Protein AF-A0A952MEB6-F1 (afdb_monomer_lite)

Secondary structure (DSSP, 8-state):
-----TT----TT---B-STT-HHHHHHHHHHHHHHHHHHHHHHHHHTTPPPPPGGGGGG-GGG-HHHHTTTS-HHHHHHHHHHH-GGGGGG-BTTBSHHHHHHHHHHHHHHHHHHHHHHSS-B-S-S--TTSSS-SSSTTSHHHHHHHHHHHHHHHS-S-HHHHHSTT-----S------SHHHHHHB-TTSS-B-HHHHHHHHHTTSBHHHHHHHHTTBTTT---SSHHHHHHHHHHTTT-B-PPPP-----S-HHHHHHHHHTSBPHHHHTTS-HHHHHHTEEEPTTT--EEE-B--S--HHHHHHHHHHHTT-STTEEEEEEEEEEEEEEEEEEPTTSS-EEEEEEEEEEEEES-HHHHH-HHHHHHTTEE-TT--TT-EEEETTEEEEEEEEE--BTTEEEEEE-SS----B--EEEEPP--TT-S-SEEEEPPPPSEEEEGGGHHHHHHHHHHHHTTSSSS-HHHHHHHHHHHHHHHHHHHHTT--STTTTT---GGGS-HHHHHHHTT---HHHHHHHHHHHHHHHHHHHHHHHHHHHHHTTSS---S--HHHHHHHHHHHHHHHSPP-TT-----HHHHHHHHHHHHTHHHHHHHHHHHHHHTTSSSSSTT--TTHHHHHHHHHHHHHHHHHHHHTT----TTHHHHTTSHHHHHHHHHHHHHHHHHHHHHT--HHHHHHTHHHH---TT------TTSPEEPPTTSSHHHHHHHHHHHHHHTT----TTGGGG--HHHHHHHH-----GGGTS-EEEEEEEEETTEEEEEEEEEESSSS-HHHHHHHHHHT-GGGHHHHHHHHHHHHHHHHHHHHHHHHHHHHHHHHHHHT-TT---TT--GGGGS--TT-TT---GGG-EEEEEEEETTEEEEEEEEGGGHHHHHHGGG-THHHHHHTT-SSEEEHHHHHHHHHHHHHHHHHHHHHHHHHHHHHHHHHHHHHGGG-BTTB--HHHHHHHIIIII--HHHHSTT---HHHHHHHHHHHHTT-PPPHHHHHHH-TT----SS-HHHHHHHHHHHHHHHHHHH-

Foldseek 3Di:
DDDDPPVPDPCPPQAADAFPPQLLLLLQLLLVLLVLLQLLLQVVCQVQVHDRDDSLCSLVRCLLVQVSCVQAPHLVVSLVSVCQFQVLLVQQDDPNDSNSSSVLVSQLVVLSSLSSQVSQFLFFFDDQFRPPPPPPPDDCNDLLNSLVVLLVLLCQPDPFDNVLSVVQDDDDDDDDDDDDDDRSCVQQAPPPGRHGTPVVSLLSSLSRAALQVNLVSQCNYPQQVDDPDSSSVSVSSSSNSRHGDHDDDPDDPDPDLLLVLLLQLLAAEPLLLVQDDPVVQVLQWDQDPSRRDTDGRHDPDDCLLVSLLLLCQVVVLAPQKWWKKWFFKWFQFWDWDADQLHNRTYIDTDIDIWIKTARLVCSVDLVSCVVVQKACVPDDQQHWIDRVNITTRTHIDGPQDPQKIFMAGDPDPPRMTTKDKDADDDPPDDRGRIDIDHDAGQAIEGSLCSLLLLLLSVLVVVVLFPDGPSVLVVVVSVLVVVVVVCVVVVNPPCVVVSPDDLVQDDPLVNQLVVPHDPLLVLLLVVLVVLLVVLVVVLVLLVVVVVCVVDDDPPHQQQLNLLLVVLVVLQLQFQQDPVNDTDDPSLSVSSSVCSSVCLVCVVVNVSSCVSRVCDDDDPRHRPQVVVLPVVLVVVVVVQVVCVVVVHDDDPDPNVVCRDSSVSSSSVSVSSNVVSVVCSVPPDDVSSCVSCSNSVRDPDDSPPPDPPHRHYDTPPSSFVSSQSSLVVVVVVVVQDDDPPCVVPDGNLVSLCSVAVDAACSVQDKGWQFDWFQDPVGTDTDDIDIDHPVHHPVNSLVVLVVVDPRCPVVSVVSVVSVVVVSSVRSSSSSSLVSSQCVCVVPVPPQDHCPPPHSHLSYDPSVDPPDDGQQQRWDWDWDDDPQAIEIETGGSVCVVVLCVVVVDQQCNQVCLPPDHYDYPVLVVVLLVVLVVQLSLLSVLLNLLSCLQCVVPVVVCVVCDDPSGHDSLNSVVCCCPPQHNPCVLDPQQNDSVLLVQLSVCSSSVHDHHPCSVCNRVVPDDDDPPRPSVVSSVVSSVSSVSSSVSD

Radius of gyration: 34.42 Å; chains: 1; bounding box: 90×76×99 Å

pLDDT: mean 74.88, std 14.42, range [22.42, 95.19]

Sequence (1041 aa):
MDNINPDVKHNANAYTISNAGHKFYFGHYLNNARHNLFKIFNQLLHKYNQPAVEEGCLSDCILLSPAKFQAFVSPAALFEQMKQYIPVMEYLKENNNEEAVFGTLRRLLLDLNSFRNYFSHHHYTAPLQFNNFKESQKFKKSMPYLFGSAVAVARKKTKLPHEAFDEIFKWKSGKDKEILEPSWQQEMMEINSAKPTLFGLVFFTCLFLEKKDGTLFISRIKGLKNTTEDKFKANRETFLAFTITLPKPPRLESSDIKLDLVNELFRVPHSVFKTWEAEQQQAFTITNEETGQQAVMKRYKNRFDYFALRYFEDNNALENIFFHIRLGEACLAEYEKEEPGSSIKTRRQVTKSLNGFGPLQFFNNHTNLEDLGYDTSNLREGQMIKINGMPLKYTPQYRIVDNKIGIKITHENTPHIIPQITKKEKQLHSVNPFTFTNAAPDIILSTYELPNLYLYNYLYRLGFIKSPPHDFLQNWLQQQEVLFSSLKNKDTTRLQDTGYKKNKLPLKIKTHLEGGMNAKREVQKKLRALLNNTNETIDKLLEQGKLEKGKGKTGFTAGSVATWIATDIQFFSRPDDRQQKLSDFEYNTLQGYFAFFGSNREKIDALLKSFEITGSNNNRHPFLNPVHVMVNEFTLRVKERQKKGRGPKRKFDTAIYSLSAYFKDYLLKRRKYLESLFKNLNDNIIDSISYFTKVKRNTEPALDFHEPVMLPRNIFNGPIVQGLKEFIQTRGIAFTPGDEKKCSPSFFLKQLLPDLQNFYTFPRVYKKYKETKEGFEFVEDLIIDKDNDLRKCQQKLKSDGESYSELLNRVDKNEQDIRLEQYRDRVMFMMLNEYFNNQGIEELDFTDKTLQDFSKDYMDDATKTILDTEIDMSVRLNGVDIKARLPIGRYGEFRKILRDRRINELLSYFDKQVSWERVQEELEYYNQNRERVLKACIDFEEAVYSKHSKKMNHLIKDNHISHPAFLNFYNSDIARLSDTFPGLNDKTNIAEFRNGFLHNQVIEKKGFLGAFPEFEFDDTLITKQITEKVIDIYSKLKLSV

Structure (mmCIF, N/CA/C/O backbone):
data_AF-A0A952MEB6-F1
#
_entry.id   AF-A0A952MEB6-F1
#
loop_
_atom_site.group_PDB
_atom_site.id
_atom_site.type_symbol
_atom_site.label_atom_id
_atom_site.label_alt_id
_atom_site.label_comp_id
_atom_site.label_asym_id
_atom_site.label_entity_id
_atom_site.label_seq_id
_atom_site.pdbx_PDB_ins_code
_atom_site.Cartn_x
_atom_site.Cartn_y
_atom_site.Cartn_z
_atom_site.occupancy
_atom_site.B_iso_or_equiv
_atom_site.auth_seq_id
_atom_site.auth_comp_id
_atom_site.auth_asym_id
_atom_site.auth_atom_id
_atom_site.pdbx_PDB_model_num
ATOM 1 N N . MET A 1 1 ? 42.669 -2.121 15.487 1.00 31.86 1 MET A N 1
ATOM 2 C CA . MET A 1 1 ? 43.230 -3.068 14.503 1.00 31.86 1 MET A CA 1
ATOM 3 C C . MET A 1 1 ? 43.303 -2.332 13.184 1.00 31.86 1 MET A C 1
ATOM 5 O O . MET A 1 1 ? 42.332 -2.297 12.440 1.00 31.86 1 MET A O 1
ATOM 9 N N . ASP A 1 2 ? 44.432 -1.665 12.981 1.00 28.03 2 ASP A N 1
ATOM 10 C CA . ASP A 1 2 ? 44.786 -0.968 11.753 1.00 28.03 2 ASP A CA 1
ATOM 11 C C . ASP A 1 2 ? 45.337 -1.985 10.750 1.00 28.03 2 ASP A C 1
ATOM 13 O O . ASP A 1 2 ? 46.367 -2.602 11.012 1.00 28.03 2 ASP A O 1
ATOM 17 N N . ASN A 1 3 ? 44.603 -2.206 9.657 1.00 25.34 3 ASN A N 1
ATOM 18 C CA . ASN A 1 3 ? 45.088 -2.629 8.335 1.00 25.34 3 ASN A CA 1
ATOM 19 C C . ASN A 1 3 ? 43.875 -2.904 7.433 1.00 25.34 3 ASN A C 1
ATOM 21 O O . ASN A 1 3 ? 43.505 -4.047 7.177 1.00 25.34 3 ASN A O 1
ATOM 25 N N . ILE A 1 4 ? 43.238 -1.834 6.953 1.00 25.58 4 ILE A N 1
ATOM 26 C CA . ILE A 1 4 ? 42.361 -1.909 5.782 1.00 25.58 4 ILE A CA 1
ATOM 27 C C . ILE A 1 4 ? 43.160 -1.360 4.604 1.00 25.58 4 ILE A C 1
ATOM 29 O O . ILE A 1 4 ? 43.644 -0.229 4.622 1.00 25.58 4 ILE A O 1
ATOM 33 N N . ASN A 1 5 ? 43.319 -2.227 3.613 1.00 23.42 5 ASN A N 1
ATOM 34 C CA . ASN A 1 5 ? 43.975 -2.013 2.335 1.00 23.42 5 ASN A CA 1
ATOM 35 C C . ASN A 1 5 ? 43.612 -0.635 1.715 1.00 23.42 5 ASN A C 1
ATOM 37 O O . ASN A 1 5 ? 42.426 -0.376 1.485 1.00 23.42 5 ASN A O 1
ATOM 41 N N . PRO A 1 6 ? 44.584 0.258 1.433 1.00 22.42 6 PRO A N 1
ATOM 42 C CA . PRO A 1 6 ? 44.315 1.614 0.944 1.00 22.42 6 PRO A CA 1
ATOM 43 C C . PRO A 1 6 ? 43.810 1.689 -0.511 1.00 22.42 6 PRO A C 1
ATOM 45 O O . PRO A 1 6 ? 43.477 2.783 -0.972 1.00 22.42 6 PRO A O 1
ATOM 48 N N . ASP A 1 7 ? 43.681 0.557 -1.212 1.00 24.61 7 ASP A N 1
ATOM 49 C CA . ASP A 1 7 ? 43.210 0.499 -2.604 1.00 24.61 7 ASP A CA 1
ATOM 50 C C . ASP A 1 7 ? 41.679 0.488 -2.777 1.00 24.61 7 ASP A C 1
ATOM 52 O O . ASP A 1 7 ? 41.180 0.540 -3.900 1.00 24.61 7 ASP A O 1
ATOM 56 N N . VAL A 1 8 ? 40.899 0.528 -1.691 1.00 27.17 8 VAL A N 1
ATOM 57 C CA . VAL A 1 8 ? 39.434 0.713 -1.755 1.00 27.17 8 VAL A CA 1
ATOM 58 C C . VAL A 1 8 ? 39.068 2.184 -1.519 1.00 27.17 8 VAL A C 1
ATOM 60 O O . VAL A 1 8 ? 38.202 2.529 -0.719 1.00 27.17 8 VAL A O 1
ATOM 63 N N . LYS A 1 9 ? 39.740 3.104 -2.221 1.00 25.39 9 LYS A N 1
ATOM 64 C CA . LYS A 1 9 ? 39.232 4.471 -2.399 1.00 25.39 9 LYS A CA 1
ATOM 65 C C . LYS A 1 9 ? 38.323 4.493 -3.620 1.00 25.39 9 LYS A C 1
ATOM 67 O O . LYS A 1 9 ? 38.759 4.255 -4.741 1.00 25.39 9 LYS A O 1
ATOM 72 N N . HIS A 1 10 ? 37.051 4.789 -3.362 1.00 29.95 10 HIS A N 1
ATOM 73 C CA . HIS A 1 10 ? 35.990 5.068 -4.325 1.00 29.95 10 HIS A CA 1
ATOM 74 C C . HIS A 1 10 ? 36.487 5.596 -5.680 1.00 29.95 10 HIS A C 1
ATOM 76 O O . HIS A 1 10 ? 37.226 6.577 -5.739 1.00 29.95 10 HIS A O 1
ATOM 82 N N . ASN A 1 11 ? 35.992 4.970 -6.754 1.00 33.88 11 ASN A N 1
ATOM 83 C CA . ASN A 1 11 ? 36.147 5.318 -8.170 1.00 33.88 11 ASN A CA 1
ATOM 84 C C . ASN A 1 11 ? 35.901 6.815 -8.487 1.00 33.88 11 ASN A C 1
ATOM 86 O O . ASN A 1 11 ? 34.893 7.190 -9.088 1.00 33.88 11 ASN A O 1
ATOM 90 N N . ALA A 1 12 ? 36.854 7.683 -8.147 1.00 29.22 12 ALA A N 1
ATOM 91 C CA . ALA A 1 12 ? 36.888 9.090 -8.542 1.00 29.22 12 ALA A CA 1
ATOM 92 C C . ALA A 1 12 ? 37.355 9.283 -10.001 1.00 29.22 12 ALA A C 1
ATOM 94 O O . ALA A 1 12 ? 37.218 10.373 -10.550 1.00 29.22 12 ALA A O 1
ATOM 95 N N . ASN A 1 13 ? 37.816 8.216 -10.668 1.00 33.12 13 ASN A N 1
ATOM 96 C CA . ASN A 1 13 ? 38.296 8.235 -12.055 1.00 33.12 13 ASN A CA 1
ATOM 97 C C . ASN A 1 13 ? 37.334 7.566 -13.059 1.00 33.12 13 ASN A C 1
ATOM 99 O O . ASN A 1 13 ? 37.757 7.001 -14.064 1.00 33.12 13 ASN A O 1
ATOM 103 N N . ALA A 1 14 ? 36.018 7.642 -12.834 1.00 48.47 14 ALA A N 1
ATOM 104 C CA . ALA A 1 14 ? 35.048 7.274 -13.867 1.00 48.47 14 ALA A CA 1
ATOM 105 C C . ALA A 1 14 ? 35.084 8.297 -15.021 1.00 48.47 14 ALA A C 1
ATOM 107 O O . ALA A 1 14 ? 34.827 9.491 -14.811 1.00 48.47 14 ALA A O 1
ATOM 108 N N . TYR A 1 15 ? 35.370 7.829 -16.244 1.00 61.84 15 TYR A N 1
ATOM 109 C CA . TYR A 1 15 ? 35.386 8.643 -17.464 1.00 61.84 15 TYR A CA 1
ATOM 110 C C . TYR A 1 15 ? 34.147 9.559 -17.551 1.00 61.84 15 TYR A C 1
ATOM 112 O O . TYR A 1 15 ? 33.036 9.223 -17.129 1.00 61.84 15 TYR A O 1
ATOM 120 N N . THR A 1 16 ? 34.342 10.784 -18.035 1.00 69.69 16 THR A N 1
ATOM 121 C CA . THR A 1 16 ? 33.282 11.798 -18.114 1.00 69.69 16 THR A CA 1
ATOM 122 C C . THR A 1 16 ? 32.683 11.818 -19.508 1.00 69.69 16 THR A C 1
ATOM 124 O O . THR A 1 16 ? 33.395 12.058 -20.478 1.00 69.69 16 THR A O 1
ATOM 127 N N . ILE A 1 17 ? 31.367 11.639 -19.611 1.00 76.38 17 ILE A N 1
ATOM 128 C CA . ILE A 1 17 ? 30.665 11.709 -20.893 1.00 76.38 17 ILE A CA 1
ATOM 129 C C . ILE A 1 17 ? 30.373 13.172 -21.203 1.00 76.38 17 ILE A C 1
ATOM 131 O O . ILE A 1 17 ? 29.620 13.839 -20.490 1.00 76.38 17 ILE A O 1
ATOM 135 N N . SER A 1 18 ? 31.014 13.672 -22.255 1.00 70.12 18 SER A N 1
ATOM 136 C CA . SER A 1 18 ? 30.952 15.068 -22.693 1.00 70.12 18 SER A CA 1
ATOM 137 C C . SER A 1 18 ? 30.173 15.271 -23.994 1.00 70.12 18 SER A C 1
ATOM 139 O O . SER A 1 18 ? 29.889 16.414 -24.341 1.00 70.12 18 SER A O 1
ATOM 141 N N . ASN A 1 19 ? 29.807 14.198 -24.706 1.00 73.19 19 ASN A N 1
ATOM 142 C CA . ASN A 1 19 ? 29.047 14.268 -25.952 1.00 73.19 19 ASN A CA 1
ATOM 143 C C . ASN A 1 19 ? 28.028 13.120 -26.076 1.00 73.19 19 ASN A C 1
ATOM 145 O O . ASN A 1 19 ? 28.125 12.095 -25.401 1.00 73.19 19 ASN A O 1
ATOM 149 N N . ALA A 1 20 ? 27.043 13.298 -26.960 1.00 67.88 20 ALA A N 1
ATOM 150 C CA . ALA A 1 20 ? 26.005 12.304 -27.250 1.00 67.88 20 ALA A CA 1
ATOM 151 C C . ALA A 1 20 ? 26.500 11.143 -28.144 1.00 67.88 20 ALA A C 1
ATOM 153 O O . ALA A 1 20 ? 25.699 10.330 -28.590 1.00 67.88 20 ALA A O 1
ATOM 154 N N . GLY A 1 21 ? 27.804 11.065 -28.437 1.00 67.12 21 GLY A N 1
ATOM 155 C CA . GLY A 1 21 ? 28.401 10.047 -29.307 1.00 67.12 21 GLY A CA 1
ATOM 156 C C . GLY A 1 21 ? 28.753 8.739 -28.595 1.00 67.12 21 GLY A C 1
ATOM 157 O O . GLY A 1 21 ? 29.119 7.768 -29.251 1.00 67.12 21 GLY A O 1
ATOM 158 N N . HIS A 1 22 ? 28.637 8.685 -27.263 1.00 73.38 22 HIS A N 1
ATOM 159 C CA . HIS A 1 22 ? 29.030 7.522 -26.465 1.00 73.38 22 HIS A CA 1
ATOM 160 C C . HIS A 1 22 ? 28.007 6.375 -26.575 1.00 73.38 22 HIS A C 1
ATOM 162 O O . HIS A 1 22 ? 27.180 6.169 -25.679 1.00 73.38 22 HIS A O 1
ATOM 168 N N . LYS A 1 23 ? 28.049 5.628 -27.689 1.00 74.56 23 LYS A N 1
ATOM 169 C CA . LYS A 1 23 ? 26.998 4.669 -28.064 1.00 74.56 23 LYS A CA 1
ATOM 170 C C . LYS A 1 23 ? 26.674 3.634 -26.987 1.00 74.56 23 LYS A C 1
ATOM 172 O O . LYS A 1 23 ? 25.505 3.430 -26.680 1.00 74.56 23 LYS A O 1
ATOM 177 N N . PHE A 1 24 ? 27.695 3.071 -26.343 1.00 71.44 24 PHE A N 1
ATOM 178 C CA . PHE A 1 24 ? 27.556 2.041 -25.302 1.00 71.44 24 PHE A CA 1
ATOM 179 C C . PHE A 1 24 ? 26.730 2.503 -24.106 1.00 71.44 24 PHE A C 1
ATOM 181 O O . PHE A 1 24 ? 25.878 1.775 -23.594 1.00 71.44 24 PHE A O 1
ATOM 188 N N . TYR A 1 25 ? 26.983 3.739 -23.679 1.00 78.81 25 TYR A N 1
ATOM 189 C CA . TYR A 1 25 ? 26.380 4.283 -22.480 1.00 78.81 25 TYR A CA 1
ATOM 190 C C . TYR A 1 25 ? 24.895 4.550 -22.703 1.00 78.81 25 TYR A C 1
ATOM 192 O O . TYR A 1 25 ? 24.050 4.036 -21.973 1.00 78.81 25 TYR A O 1
ATOM 200 N N . PHE A 1 26 ? 24.565 5.283 -23.769 1.00 83.50 26 PHE A N 1
ATOM 201 C CA . PHE A 1 26 ? 23.176 5.574 -24.115 1.00 83.50 26 PHE A CA 1
ATOM 202 C C . PHE A 1 26 ? 22.417 4.316 -24.542 1.00 83.50 26 PHE A C 1
ATOM 204 O O . PHE A 1 26 ? 21.289 4.118 -24.099 1.00 83.50 26 PHE A O 1
ATOM 211 N N . GLY A 1 27 ? 23.037 3.427 -25.323 1.00 81.69 27 GLY A N 1
ATOM 212 C CA . GLY A 1 27 ? 22.433 2.168 -25.760 1.00 81.69 27 GLY A CA 1
ATOM 213 C C . GLY A 1 27 ? 21.981 1.311 -24.582 1.00 81.69 27 GLY A C 1
ATOM 214 O O . GLY A 1 27 ? 20.852 0.823 -24.580 1.00 81.69 27 GLY A O 1
ATOM 215 N N . HIS A 1 28 ? 22.799 1.194 -23.534 1.00 78.44 28 HIS A N 1
ATOM 216 C CA . HIS A 1 28 ? 22.414 0.471 -22.325 1.00 78.44 28 HIS A CA 1
ATOM 217 C C . HIS A 1 28 ? 21.166 1.062 -21.648 1.00 78.44 28 HIS A C 1
ATOM 219 O O . HIS A 1 28 ? 20.175 0.359 -21.439 1.00 78.44 28 HIS A O 1
ATOM 225 N N . TYR A 1 29 ? 21.194 2.354 -21.313 1.00 85.19 29 TYR A N 1
ATOM 226 C CA . TYR A 1 29 ? 20.094 2.977 -20.574 1.00 85.19 29 TYR A CA 1
ATOM 227 C C . TYR A 1 29 ? 18.817 3.109 -21.413 1.00 85.19 29 TYR A C 1
ATOM 229 O O . TYR A 1 29 ? 17.724 3.006 -20.862 1.00 85.19 29 TYR A O 1
ATOM 237 N N . LEU A 1 30 ? 18.922 3.239 -22.738 1.00 88.50 30 LEU A N 1
ATOM 238 C CA . LEU A 1 30 ? 17.768 3.211 -23.643 1.00 88.50 30 LEU A CA 1
ATOM 239 C C . LEU A 1 30 ? 17.143 1.810 -23.751 1.00 88.50 30 LEU A C 1
ATOM 241 O O . LEU A 1 30 ? 15.919 1.696 -23.815 1.00 88.50 30 LEU A O 1
ATOM 245 N N . ASN A 1 31 ? 17.948 0.739 -23.706 1.00 83.19 31 ASN A N 1
ATOM 246 C CA . ASN A 1 31 ? 17.426 -0.628 -23.588 1.00 83.19 31 ASN A CA 1
ATOM 247 C C . ASN A 1 31 ? 16.689 -0.831 -22.258 1.00 83.19 31 ASN A C 1
ATOM 249 O O . ASN A 1 31 ? 15.562 -1.326 -22.258 1.00 83.19 31 ASN A O 1
ATOM 253 N N . ASN A 1 32 ? 17.273 -0.390 -21.137 1.00 82.62 32 ASN A N 1
ATOM 254 C CA . ASN A 1 32 ? 16.598 -0.447 -19.836 1.00 82.62 32 ASN A CA 1
ATOM 255 C C . ASN A 1 32 ? 15.293 0.357 -19.838 1.00 82.62 32 ASN A C 1
ATOM 257 O O . ASN A 1 32 ? 14.274 -0.132 -19.361 1.00 82.62 32 ASN A O 1
ATOM 261 N N . ALA A 1 33 ? 15.305 1.567 -20.402 1.00 89.19 33 ALA A N 1
ATOM 262 C CA . ALA A 1 33 ? 14.126 2.414 -20.541 1.00 89.19 33 ALA A CA 1
ATOM 263 C C . ALA A 1 33 ? 12.987 1.710 -21.296 1.00 89.19 33 ALA A C 1
ATOM 265 O O . ALA A 1 33 ? 11.846 1.684 -20.826 1.00 89.19 33 ALA A O 1
ATOM 266 N N . ARG A 1 34 ? 13.298 1.078 -22.435 1.00 89.38 34 ARG A N 1
ATOM 267 C CA . ARG A 1 34 ? 12.328 0.292 -23.212 1.00 89.38 34 ARG A CA 1
ATOM 268 C C . ARG A 1 34 ? 11.792 -0.893 -22.411 1.00 89.38 34 ARG A C 1
ATOM 270 O O . ARG A 1 34 ? 10.582 -1.097 -22.335 1.00 89.38 34 ARG A O 1
ATOM 277 N N . HIS A 1 35 ? 12.679 -1.638 -21.762 1.00 83.94 35 HIS A N 1
ATOM 278 C CA . HIS A 1 35 ? 12.302 -2.794 -20.957 1.00 83.94 35 HIS A CA 1
ATOM 279 C C . HIS A 1 35 ? 11.424 -2.416 -19.750 1.00 83.94 35 HIS A C 1
ATOM 281 O O . HIS A 1 35 ? 10.479 -3.124 -19.391 1.00 83.94 35 HIS A O 1
ATOM 287 N N . ASN A 1 36 ? 11.685 -1.266 -19.132 1.00 87.38 36 ASN A N 1
ATOM 288 C CA . ASN A 1 36 ? 10.866 -0.762 -18.042 1.00 87.38 36 ASN A CA 1
ATOM 289 C C . ASN A 1 36 ? 9.427 -0.455 -18.488 1.00 87.38 36 ASN A C 1
ATOM 291 O O . ASN A 1 36 ? 8.470 -0.806 -17.794 1.00 87.38 36 ASN A O 1
ATOM 295 N N . LEU A 1 37 ? 9.263 0.152 -19.664 1.00 90.25 37 LEU A N 1
ATOM 296 C CA . LEU A 1 37 ? 7.950 0.381 -20.269 1.00 90.25 37 LEU A CA 1
ATOM 297 C C . LEU A 1 37 ? 7.245 -0.930 -20.626 1.00 90.25 37 LEU A C 1
ATOM 299 O O . LEU A 1 37 ? 6.051 -1.061 -20.364 1.00 90.25 37 LEU A O 1
ATOM 303 N N . PHE A 1 38 ? 7.979 -1.918 -21.142 1.00 88.31 38 PHE A N 1
ATOM 304 C CA . PHE A 1 38 ? 7.460 -3.265 -21.390 1.00 88.31 38 PHE A CA 1
ATOM 305 C C . PHE A 1 38 ? 6.872 -3.903 -20.127 1.00 88.31 38 PHE A C 1
ATOM 307 O O . PHE A 1 38 ? 5.748 -4.406 -20.163 1.00 88.31 38 PHE A O 1
ATOM 314 N N . LYS A 1 39 ? 7.561 -3.801 -18.982 1.00 84.56 39 LYS A N 1
ATOM 315 C CA . LYS A 1 39 ? 7.035 -4.271 -17.687 1.00 84.56 39 LYS A CA 1
ATOM 316 C C . LYS A 1 39 ? 5.735 -3.566 -17.299 1.00 84.56 39 LYS A C 1
ATOM 318 O O . LYS A 1 39 ? 4.773 -4.226 -16.911 1.00 84.56 39 LYS A O 1
ATOM 323 N N . ILE A 1 40 ? 5.695 -2.236 -17.414 1.00 89.50 40 ILE A N 1
ATOM 324 C CA . ILE A 1 40 ? 4.500 -1.438 -17.095 1.00 89.50 40 ILE A CA 1
ATOM 325 C C . ILE A 1 40 ? 3.325 -1.853 -17.990 1.00 89.50 40 ILE A C 1
ATOM 327 O O . ILE A 1 40 ? 2.223 -2.088 -17.494 1.00 89.50 40 ILE A O 1
ATOM 331 N N . PHE A 1 41 ? 3.554 -1.965 -19.300 1.00 90.19 41 PHE A N 1
ATOM 332 C CA . PHE A 1 41 ? 2.510 -2.273 -20.276 1.00 90.19 41 PHE A CA 1
ATOM 333 C C . PHE A 1 41 ? 1.964 -3.680 -20.066 1.00 90.19 41 PHE A C 1
ATOM 335 O O . PHE A 1 41 ? 0.752 -3.842 -19.970 1.00 90.19 41 PHE A O 1
ATOM 342 N N . ASN A 1 42 ? 2.833 -4.678 -19.903 1.00 85.94 42 ASN A N 1
ATOM 343 C CA . ASN A 1 42 ? 2.398 -6.055 -19.688 1.00 85.94 42 ASN A CA 1
ATOM 344 C C . ASN A 1 42 ? 1.695 -6.260 -18.351 1.00 85.94 42 ASN A C 1
ATOM 346 O O . ASN A 1 42 ? 0.738 -7.026 -18.287 1.00 85.94 42 ASN A O 1
ATOM 350 N N . GLN A 1 43 ? 2.068 -5.523 -17.304 1.00 84.00 43 GLN A N 1
ATOM 351 C CA . GLN A 1 43 ? 1.293 -5.542 -16.067 1.00 84.00 43 GLN A CA 1
ATOM 352 C C . GLN A 1 43 ? -0.117 -4.967 -16.247 1.00 84.00 43 GLN A C 1
ATOM 354 O O . GLN A 1 43 ? -1.080 -5.507 -15.699 1.00 84.00 43 GLN A O 1
ATOM 359 N N . LEU A 1 44 ? -0.255 -3.871 -16.995 1.00 85.25 44 LEU A N 1
ATOM 360 C CA . LEU A 1 44 ? -1.564 -3.291 -17.284 1.00 85.25 44 LEU A CA 1
ATOM 361 C C . LEU A 1 44 ? -2.392 -4.206 -18.192 1.00 85.25 44 LEU A C 1
ATOM 363 O O . LEU A 1 44 ? -3.557 -4.435 -17.893 1.00 85.25 44 LEU A O 1
ATOM 367 N N . LEU A 1 45 ? -1.805 -4.786 -19.240 1.00 83.75 45 LEU A N 1
ATOM 368 C CA . LEU A 1 45 ? -2.476 -5.762 -20.107 1.00 83.75 45 LEU A CA 1
ATOM 369 C C . LEU A 1 45 ? -2.949 -6.980 -19.307 1.00 83.75 45 LEU A C 1
ATOM 371 O O . LEU A 1 45 ? -4.120 -7.348 -19.391 1.00 83.75 45 LEU A O 1
ATOM 375 N N . HIS A 1 46 ? -2.090 -7.522 -18.440 1.00 75.75 46 HIS A N 1
ATOM 376 C CA . HIS A 1 46 ? -2.439 -8.615 -17.536 1.00 75.75 46 HIS A CA 1
ATOM 377 C C . HIS A 1 46 ? -3.602 -8.242 -16.606 1.00 75.75 46 HIS A C 1
ATOM 379 O O . HIS A 1 46 ? -4.517 -9.036 -16.412 1.00 75.75 46 HIS A O 1
ATOM 385 N N . LYS A 1 47 ? -3.626 -7.016 -16.063 1.00 77.00 47 LYS A N 1
ATOM 386 C CA . LYS A 1 47 ? -4.735 -6.530 -15.221 1.00 77.00 47 LYS A CA 1
ATOM 387 C C . LYS A 1 47 ? -6.095 -6.581 -15.937 1.00 77.00 47 LYS A C 1
ATOM 389 O O . LYS A 1 47 ? -7.110 -6.745 -15.265 1.00 77.00 47 LYS A O 1
ATOM 394 N N . TYR A 1 48 ? -6.118 -6.447 -17.263 1.00 74.31 48 TYR A N 1
ATOM 395 C CA . TYR A 1 48 ? -7.329 -6.489 -18.092 1.00 74.31 48 TYR A CA 1
ATOM 396 C C . TYR A 1 48 ? -7.481 -7.796 -18.892 1.00 74.31 48 TYR A C 1
ATOM 398 O O . TYR A 1 48 ? -8.267 -7.843 -19.841 1.00 74.31 48 TYR A O 1
ATOM 406 N N . ASN A 1 49 ? -6.748 -8.856 -18.523 1.00 68.56 49 ASN A N 1
ATOM 407 C CA . ASN A 1 49 ? -6.744 -10.155 -19.208 1.00 68.56 49 ASN A CA 1
ATOM 408 C C . ASN A 1 49 ? -6.497 -10.039 -20.725 1.00 68.56 49 ASN A C 1
ATOM 410 O O . ASN A 1 49 ? -7.174 -10.686 -21.524 1.00 68.56 49 ASN A O 1
ATOM 414 N N . GLN A 1 50 ? -5.565 -9.172 -21.120 1.00 78.06 50 GLN A N 1
ATOM 415 C CA . GLN A 1 50 ? -5.146 -8.985 -22.508 1.00 78.06 50 GLN A CA 1
ATOM 416 C C . GLN A 1 50 ? -3.805 -9.678 -22.776 1.00 78.06 50 GLN A C 1
ATOM 418 O O . GLN A 1 50 ? -2.991 -9.790 -21.853 1.00 78.06 50 GLN A O 1
ATOM 423 N N . PRO A 1 51 ? -3.560 -10.136 -24.019 1.00 75.94 51 PRO A N 1
ATOM 424 C CA . PRO A 1 51 ? -2.297 -10.767 -24.381 1.00 75.94 51 PRO A CA 1
ATOM 425 C C . PRO A 1 51 ? -1.126 -9.809 -24.149 1.00 75.94 51 PRO A C 1
ATOM 427 O O . PRO A 1 51 ? -1.251 -8.599 -24.349 1.00 75.94 51 PRO A O 1
ATOM 430 N N . ALA A 1 52 ? 0.009 -10.362 -23.717 1.00 79.88 52 ALA A N 1
ATOM 431 C CA . ALA A 1 52 ? 1.230 -9.594 -23.524 1.00 79.88 52 ALA A CA 1
ATOM 432 C C . ALA A 1 52 ? 1.723 -9.020 -24.861 1.00 79.88 52 ALA A C 1
ATOM 434 O O . ALA A 1 52 ? 1.644 -9.674 -25.899 1.00 79.88 52 ALA A O 1
ATOM 435 N N . VAL A 1 53 ? 2.244 -7.796 -24.823 1.00 86.31 53 VAL A N 1
ATOM 436 C CA . VAL A 1 53 ? 2.928 -7.174 -25.956 1.00 86.31 53 VAL A CA 1
ATOM 437 C C . VAL A 1 53 ? 4.405 -7.541 -25.913 1.00 86.31 53 VAL A C 1
ATOM 439 O O . VAL A 1 53 ? 5.010 -7.576 -24.840 1.00 86.31 53 VAL A O 1
ATOM 442 N N . GLU A 1 54 ? 4.995 -7.788 -27.077 1.00 82.12 54 GLU A N 1
ATOM 443 C CA . GLU A 1 54 ? 6.434 -8.002 -27.217 1.00 82.12 54 GLU A CA 1
ATOM 444 C C . GLU A 1 54 ? 7.223 -6.699 -26.999 1.00 82.12 54 GLU A C 1
ATOM 446 O O . GLU A 1 54 ? 6.753 -5.604 -27.313 1.00 82.12 54 GLU A O 1
ATOM 451 N N . GLU A 1 55 ? 8.457 -6.799 -26.491 1.00 77.44 55 GLU A N 1
ATOM 452 C CA . GLU A 1 55 ? 9.277 -5.626 -26.137 1.00 77.44 55 GLU A CA 1
ATOM 453 C C . GLU A 1 55 ? 9.593 -4.717 -27.341 1.00 77.44 55 GLU A C 1
ATOM 455 O O . GLU A 1 55 ? 9.733 -3.505 -27.184 1.00 77.44 55 GLU A O 1
ATOM 460 N N . GLY A 1 56 ? 9.674 -5.273 -28.554 1.00 73.12 56 GLY A N 1
ATOM 461 C CA . GLY A 1 56 ? 9.894 -4.498 -29.781 1.00 73.12 56 GLY A CA 1
ATOM 462 C C . GLY A 1 56 ? 8.673 -3.691 -30.240 1.00 73.12 56 GLY A C 1
ATOM 463 O O . GLY A 1 56 ? 8.831 -2.665 -30.899 1.00 73.12 56 GLY A O 1
ATOM 464 N N . CYS A 1 57 ? 7.470 -4.102 -29.837 1.00 82.00 57 CYS A N 1
ATOM 465 C CA . CYS A 1 57 ? 6.197 -3.660 -30.413 1.00 82.00 57 CYS A CA 1
ATOM 466 C C . CYS A 1 57 ? 5.403 -2.735 -29.474 1.00 82.00 57 CYS A C 1
ATOM 468 O O . CYS A 1 57 ? 4.184 -2.604 -29.588 1.00 82.00 57 CYS A O 1
ATOM 470 N N . LEU A 1 58 ? 6.075 -2.069 -28.525 1.00 85.06 58 LEU A N 1
ATOM 471 C CA . LEU A 1 58 ? 5.414 -1.224 -27.519 1.00 85.06 58 LEU A CA 1
ATOM 472 C C . LEU A 1 58 ? 4.593 -0.081 -28.126 1.00 85.06 58 LEU A C 1
ATOM 474 O O . LEU A 1 58 ? 3.552 0.275 -27.576 1.00 85.06 58 LEU A O 1
ATOM 478 N N . SER A 1 59 ? 5.025 0.477 -29.261 1.00 83.62 59 SER A N 1
ATOM 479 C CA . SER A 1 59 ? 4.284 1.514 -29.989 1.00 83.62 59 SER A CA 1
ATOM 480 C C . SER A 1 59 ? 2.943 1.025 -30.533 1.00 83.62 59 SER A C 1
ATOM 482 O O . SER A 1 59 ? 2.054 1.844 -30.747 1.00 83.62 59 SER A O 1
ATOM 484 N N . ASP A 1 60 ? 2.763 -0.280 -30.726 1.00 84.69 60 ASP A N 1
ATOM 485 C CA . ASP A 1 60 ? 1.536 -0.881 -31.265 1.00 84.69 60 ASP A CA 1
ATOM 486 C C . ASP A 1 60 ? 0.655 -1.516 -30.195 1.00 84.69 60 ASP A C 1
ATOM 488 O O . ASP A 1 60 ? -0.392 -2.095 -30.489 1.00 84.69 60 ASP A O 1
ATOM 492 N N . CYS A 1 61 ? 1.037 -1.334 -28.931 1.00 86.12 61 CYS A N 1
ATOM 493 C CA . CYS A 1 61 ? 0.257 -1.770 -27.793 1.00 86.12 61 CYS A CA 1
ATOM 494 C C . CYS A 1 61 ? -1.172 -1.204 -27.843 1.00 86.12 61 CYS A C 1
ATOM 496 O O . CYS A 1 61 ? -1.387 0.003 -27.998 1.00 86.12 61 CYS A O 1
ATOM 498 N N . ILE A 1 62 ? -2.162 -2.076 -27.627 1.00 84.62 62 ILE A N 1
ATOM 499 C CA . ILE A 1 62 ? -3.586 -1.711 -27.625 1.00 84.62 62 ILE A CA 1
ATOM 500 C C . ILE A 1 62 ? -3.926 -0.647 -26.565 1.00 84.62 62 ILE A C 1
ATOM 502 O O . ILE A 1 62 ? -4.840 0.146 -26.780 1.00 84.62 62 ILE A O 1
ATOM 506 N N . LEU A 1 63 ? -3.144 -0.551 -25.478 1.00 86.00 63 LEU A N 1
ATOM 507 C CA . LEU A 1 63 ? -3.275 0.499 -24.454 1.00 86.00 63 LEU A CA 1
ATOM 508 C C . LEU A 1 63 ? -3.116 1.915 -25.031 1.00 86.00 63 LEU A C 1
ATOM 510 O O . LEU A 1 63 ? -3.648 2.872 -24.479 1.00 86.00 63 LEU A O 1
ATOM 514 N N . LEU A 1 64 ? -2.393 2.063 -26.145 1.00 85.44 64 LEU A N 1
ATOM 515 C CA . LEU A 1 64 ? -2.190 3.341 -26.833 1.00 85.44 64 LEU A CA 1
ATOM 516 C C . LEU A 1 64 ? -3.295 3.653 -27.850 1.00 85.44 64 LEU A C 1
ATOM 518 O O . LEU A 1 64 ? -3.223 4.671 -28.537 1.00 85.44 64 LEU A O 1
ATOM 522 N N . SER A 1 65 ? -4.306 2.786 -27.960 1.00 84.50 65 SER A N 1
ATOM 523 C CA . SER A 1 65 ? -5.472 2.946 -28.832 1.00 84.50 65 SER A CA 1
ATOM 524 C C . SER A 1 65 ? -6.754 3.034 -27.991 1.00 84.50 65 SER A C 1
ATOM 526 O O . SER A 1 65 ? -7.471 2.037 -27.878 1.00 84.50 65 SER A O 1
ATOM 528 N N . PRO A 1 66 ? -7.086 4.208 -27.416 1.00 72.88 66 PRO A N 1
ATOM 529 C CA . PRO A 1 66 ? -8.223 4.360 -26.506 1.00 72.88 66 PRO A CA 1
ATOM 530 C C . PRO A 1 66 ? -9.548 3.863 -27.093 1.00 72.88 66 PRO A C 1
ATOM 532 O O . PRO A 1 66 ? -10.281 3.155 -26.414 1.00 72.88 66 PRO A O 1
ATOM 535 N N . ALA A 1 67 ? -9.801 4.109 -28.382 1.00 73.38 67 ALA A N 1
ATOM 536 C CA . ALA A 1 67 ? -10.986 3.612 -29.083 1.00 73.38 67 ALA A CA 1
ATOM 537 C C . ALA A 1 67 ? -11.106 2.074 -29.106 1.00 73.38 67 ALA A C 1
ATOM 539 O O . ALA A 1 67 ? -12.213 1.542 -29.085 1.00 73.38 67 ALA A O 1
ATOM 540 N N . LYS A 1 68 ? -9.979 1.347 -29.135 1.00 76.75 68 LYS A N 1
ATOM 541 C CA . LYS A 1 68 ? -9.960 -0.125 -29.071 1.00 76.75 68 LYS A CA 1
ATOM 542 C C . LYS A 1 68 ? -10.028 -0.633 -27.630 1.00 76.75 68 LYS A C 1
ATOM 544 O O . LYS A 1 68 ? -10.574 -1.702 -27.388 1.00 76.75 68 LYS A O 1
ATOM 549 N N . PHE A 1 69 ? -9.479 0.124 -26.680 1.00 77.19 69 PHE A N 1
ATOM 550 C CA . PHE A 1 69 ? -9.384 -0.290 -25.278 1.00 77.19 69 PHE A CA 1
ATOM 551 C C . PHE A 1 69 ? -10.585 0.129 -24.413 1.00 77.19 69 PHE A C 1
ATOM 553 O O . PHE A 1 69 ? -10.774 -0.416 -23.325 1.00 77.19 69 PHE A O 1
ATOM 560 N N . GLN A 1 70 ? -11.430 1.045 -24.902 1.00 72.00 70 GLN A N 1
ATOM 561 C CA . GLN A 1 70 ? -12.597 1.567 -24.178 1.00 72.00 70 GLN A CA 1
ATOM 562 C C . GLN A 1 70 ? -13.610 0.493 -23.748 1.00 72.00 70 GLN A C 1
ATOM 564 O O . GLN A 1 70 ? -14.347 0.708 -22.791 1.00 72.00 70 GLN A O 1
ATOM 569 N N . ALA A 1 71 ? -13.614 -0.675 -24.403 1.00 66.56 71 ALA A N 1
ATOM 570 C CA . ALA A 1 71 ? -14.438 -1.823 -24.017 1.00 66.56 71 ALA A CA 1
ATOM 571 C C . ALA A 1 71 ? -14.065 -2.398 -22.633 1.00 66.56 71 ALA A C 1
ATOM 573 O O . ALA A 1 71 ? -14.905 -3.007 -21.964 1.00 66.56 71 ALA A O 1
ATOM 574 N N . PHE A 1 72 ? -12.814 -2.203 -22.197 1.00 65.94 72 PHE A N 1
ATOM 575 C CA . PHE A 1 72 ? -12.281 -2.717 -20.930 1.00 65.94 72 PHE A CA 1
ATOM 576 C C . PHE A 1 72 ? -12.223 -1.646 -19.838 1.00 65.94 72 PHE A C 1
ATOM 578 O O . PHE A 1 72 ? -12.439 -1.943 -18.664 1.00 65.94 72 PHE A O 1
ATOM 585 N N . VAL A 1 73 ? -11.899 -0.405 -20.205 1.00 71.69 73 VAL A N 1
ATOM 586 C CA . VAL A 1 73 ? -11.780 0.725 -19.276 1.00 71.69 73 VAL A CA 1
ATOM 587 C C . VAL A 1 73 ? -11.894 2.039 -20.040 1.00 71.69 73 VAL A C 1
ATOM 589 O O . VAL A 1 73 ? -11.368 2.166 -21.144 1.00 71.69 73 VAL A O 1
ATOM 592 N N . SER A 1 74 ? -12.536 3.047 -19.448 1.00 70.81 74 SER A N 1
ATOM 593 C CA . SER A 1 74 ? -12.632 4.362 -20.082 1.00 70.81 74 SER A CA 1
ATOM 594 C C . SER A 1 74 ? -11.240 4.985 -20.311 1.00 70.81 74 SER A C 1
ATOM 596 O O . SER A 1 74 ? -10.339 4.798 -19.482 1.00 70.81 74 SER A O 1
ATOM 598 N N . PRO A 1 75 ? -11.038 5.771 -21.389 1.00 72.62 75 PRO A N 1
ATOM 599 C CA . PRO A 1 75 ? -9.758 6.433 -21.669 1.00 72.62 75 PRO A CA 1
ATOM 600 C C . PRO A 1 75 ? -9.216 7.249 -20.486 1.00 72.62 75 PRO A C 1
ATOM 602 O O . PRO A 1 75 ? -8.018 7.225 -20.203 1.00 72.62 75 PRO A O 1
ATOM 605 N N . ALA A 1 76 ? -10.115 7.900 -19.747 1.00 70.69 76 ALA A N 1
ATOM 606 C CA . ALA A 1 76 ? -9.810 8.684 -18.557 1.00 70.69 76 ALA A CA 1
ATOM 607 C C . ALA A 1 76 ? -9.246 7.831 -17.412 1.00 70.69 76 ALA A C 1
ATOM 609 O O . ALA A 1 76 ? -8.206 8.134 -16.824 1.00 70.69 76 ALA A O 1
ATOM 610 N N . ALA A 1 77 ? -9.905 6.707 -17.119 1.00 72.12 77 ALA A N 1
ATOM 611 C CA . ALA A 1 77 ? -9.458 5.788 -16.082 1.00 72.12 77 ALA A CA 1
ATOM 612 C C . ALA A 1 77 ? -8.155 5.073 -16.475 1.00 72.12 77 ALA A C 1
ATOM 614 O O . ALA A 1 77 ? -7.308 4.838 -15.610 1.00 72.12 77 ALA A O 1
ATOM 615 N N . LEU A 1 78 ? -7.955 4.770 -17.762 1.00 82.12 78 LEU A N 1
ATOM 616 C CA . LEU A 1 78 ? -6.684 4.246 -18.260 1.00 82.12 78 LEU A CA 1
ATOM 617 C C . LEU A 1 78 ? -5.556 5.272 -18.094 1.00 82.12 78 LEU A C 1
ATOM 619 O O . LEU A 1 78 ? -4.486 4.927 -17.591 1.00 82.12 78 LEU A O 1
ATOM 623 N N . PHE A 1 79 ? -5.810 6.533 -18.449 1.00 83.75 79 PHE A N 1
ATOM 624 C CA . PHE A 1 79 ? -4.863 7.632 -18.281 1.00 83.75 79 PHE A CA 1
ATOM 625 C C . PHE A 1 79 ? -4.426 7.781 -16.811 1.00 83.75 79 PHE A C 1
ATOM 627 O O . PHE A 1 79 ? -3.229 7.816 -16.519 1.00 83.75 79 PHE A O 1
ATOM 634 N N . GLU A 1 80 ? -5.374 7.792 -15.868 1.00 81.38 80 GLU A N 1
ATOM 635 C CA . GLU A 1 80 ? -5.089 7.889 -14.428 1.00 81.38 80 GLU A CA 1
ATOM 636 C C . GLU A 1 80 ? -4.285 6.706 -13.877 1.00 81.38 80 GLU A C 1
ATOM 638 O O . GLU A 1 80 ? -3.546 6.861 -12.904 1.00 81.38 80 GLU A O 1
ATOM 643 N N . GLN A 1 81 ? -4.410 5.524 -14.479 1.00 84.19 81 GLN A N 1
ATOM 644 C CA . GLN A 1 81 ? -3.601 4.365 -14.106 1.00 84.19 81 GLN A CA 1
ATOM 645 C C . GLN A 1 81 ? -2.200 4.451 -14.703 1.00 84.19 81 GLN A C 1
ATOM 647 O O . GLN A 1 81 ? -1.218 4.272 -13.985 1.00 84.19 81 GLN A O 1
ATOM 652 N N . MET A 1 82 ? -2.087 4.772 -15.993 1.00 87.88 82 MET A N 1
ATOM 653 C CA . MET A 1 82 ? -0.793 4.871 -16.666 1.00 87.88 82 MET A CA 1
ATOM 654 C C . MET A 1 82 ? 0.064 6.004 -16.099 1.00 87.88 82 MET A C 1
ATOM 656 O O . MET A 1 82 ? 1.258 5.803 -15.894 1.00 87.88 82 MET A O 1
ATOM 660 N N . LYS A 1 83 ? -0.525 7.154 -15.745 1.00 87.62 83 LYS A N 1
ATOM 661 C CA . LYS A 1 83 ? 0.230 8.292 -15.195 1.00 87.62 83 LYS A CA 1
ATOM 662 C C . LYS A 1 83 ? 0.898 8.008 -13.846 1.00 87.62 83 LYS A C 1
ATOM 664 O O . LYS A 1 83 ? 1.839 8.707 -13.479 1.00 87.62 83 LYS A O 1
ATOM 669 N N . GLN A 1 84 ? 0.408 7.019 -13.090 1.00 87.50 84 GLN A N 1
ATOM 670 C CA . GLN A 1 84 ? 1.040 6.598 -11.832 1.00 87.50 84 GLN A CA 1
ATOM 671 C C . GLN A 1 84 ? 2.402 5.952 -12.087 1.00 87.50 84 GLN A C 1
ATOM 673 O O . GLN A 1 84 ? 3.312 6.106 -11.278 1.00 87.50 84 GLN A O 1
ATOM 678 N N . TYR A 1 85 ? 2.533 5.260 -13.220 1.00 91.06 85 TYR A N 1
ATOM 679 C CA . TYR A 1 85 ? 3.766 4.611 -13.648 1.00 91.06 85 TYR A CA 1
ATOM 680 C C . TYR A 1 85 ? 4.607 5.510 -14.562 1.00 91.06 85 TYR A C 1
ATOM 682 O O . TYR A 1 85 ? 5.832 5.457 -14.495 1.00 91.06 85 TYR A O 1
ATOM 690 N N . ILE A 1 86 ? 3.964 6.361 -15.374 1.00 92.25 86 ILE A N 1
ATOM 691 C CA . ILE A 1 86 ? 4.580 7.230 -16.388 1.00 92.25 86 ILE A CA 1
ATOM 692 C C . ILE A 1 86 ? 4.193 8.700 -16.115 1.00 92.25 86 ILE A C 1
ATOM 694 O O . ILE A 1 86 ? 3.270 9.233 -16.741 1.00 92.25 86 ILE A O 1
ATOM 698 N N . PRO A 1 87 ? 4.878 9.394 -15.183 1.00 90.19 87 PRO A N 1
ATOM 699 C CA . PRO A 1 87 ? 4.458 10.716 -14.708 1.00 90.19 87 PRO A CA 1
ATOM 700 C C . PRO A 1 87 ? 4.423 11.810 -15.780 1.00 90.19 87 PRO A C 1
ATOM 702 O O . PRO A 1 87 ? 3.636 12.752 -15.661 1.00 90.19 87 PRO A O 1
ATOM 705 N N . VAL A 1 88 ? 5.246 11.694 -16.831 1.00 88.31 88 VAL A N 1
ATOM 706 C CA . VAL A 1 88 ? 5.294 12.675 -17.928 1.00 88.31 88 VAL A CA 1
ATOM 707 C C . VAL A 1 88 ? 3.943 12.821 -18.642 1.00 88.31 88 VAL A C 1
ATOM 709 O O . VAL A 1 88 ? 3.636 13.901 -19.135 1.00 88.31 88 VAL A O 1
ATOM 712 N N . MET A 1 89 ? 3.081 11.793 -18.615 1.00 86.88 89 MET A N 1
ATOM 713 C CA . MET A 1 89 ? 1.760 11.817 -19.259 1.00 86.88 89 MET A CA 1
ATOM 714 C C . MET A 1 89 ? 0.860 12.970 -18.788 1.00 86.88 89 MET A C 1
ATOM 716 O O . MET A 1 89 ? 0.105 13.512 -19.592 1.00 86.88 89 MET A O 1
ATOM 720 N N . GLU A 1 90 ? 0.947 13.389 -17.520 1.00 84.44 90 GLU A N 1
ATOM 721 C CA . GLU A 1 90 ? 0.172 14.531 -16.999 1.00 84.44 90 GLU A CA 1
ATOM 722 C C . GLU A 1 90 ? 0.519 15.842 -17.719 1.00 84.44 90 GLU A C 1
ATOM 724 O O . GLU A 1 90 ? -0.347 16.694 -17.901 1.00 84.44 90 GLU A O 1
ATOM 729 N N . TYR A 1 91 ? 1.758 15.966 -18.196 1.00 81.69 91 TYR A N 1
ATOM 730 C CA . TYR A 1 91 ? 2.281 17.157 -18.865 1.00 81.69 91 TYR A CA 1
ATOM 731 C C . TYR A 1 91 ? 2.170 17.084 -20.393 1.00 81.69 91 TYR A C 1
ATOM 733 O O . TYR A 1 91 ? 2.496 18.051 -21.073 1.00 81.69 91 TYR A O 1
ATOM 741 N N . LEU A 1 92 ? 1.663 15.969 -20.932 1.00 78.00 92 LEU A N 1
ATOM 742 C CA . LEU A 1 92 ? 1.354 15.805 -22.357 1.00 78.00 92 LEU A CA 1
ATOM 743 C C . LEU A 1 92 ? -0.092 16.209 -22.711 1.00 78.00 92 LEU A C 1
ATOM 745 O O . LEU A 1 92 ? -0.454 16.197 -23.889 1.00 78.00 92 LEU A O 1
ATOM 749 N N . LYS A 1 93 ? -0.934 16.544 -21.718 1.00 70.44 93 LYS A N 1
ATOM 750 C CA . LYS A 1 93 ? -2.348 16.911 -21.919 1.00 70.44 93 LYS A CA 1
ATOM 751 C C . LYS A 1 93 ? -2.501 18.239 -22.667 1.00 70.44 93 LYS A C 1
ATOM 753 O O . LYS A 1 93 ? -1.950 19.261 -22.265 1.00 70.44 93 LYS A O 1
ATOM 758 N N . GLU A 1 94 ? -3.375 18.261 -23.671 1.00 56.09 94 GLU A N 1
ATOM 759 C CA . GLU A 1 94 ? -3.843 19.487 -24.330 1.00 56.09 94 GLU A CA 1
ATOM 760 C C . GLU A 1 94 ? -5.332 19.697 -24.069 1.00 56.09 94 GLU A C 1
ATOM 762 O O . GLU A 1 94 ? -6.122 18.785 -24.283 1.00 56.09 94 GLU A O 1
ATOM 767 N N . ASN A 1 95 ? -5.735 20.896 -23.632 1.00 54.34 95 ASN A N 1
ATOM 768 C CA . ASN A 1 95 ? -7.147 21.282 -23.464 1.00 54.34 95 ASN A CA 1
ATOM 769 C C . ASN A 1 95 ? -8.004 20.283 -22.648 1.00 54.34 95 ASN A C 1
ATOM 771 O O . ASN A 1 95 ? -9.203 20.175 -22.886 1.00 54.34 95 ASN A O 1
ATOM 775 N N . ASN A 1 96 ? -7.402 19.562 -21.691 1.00 56.12 96 ASN A N 1
ATOM 776 C CA . ASN A 1 96 ? -8.019 18.458 -20.934 1.00 56.12 96 ASN A CA 1
ATOM 777 C C . ASN A 1 96 ? -8.476 17.248 -21.781 1.00 56.12 96 ASN A C 1
ATOM 779 O O . ASN A 1 96 ? -9.292 16.457 -21.317 1.00 56.12 96 ASN A O 1
ATOM 783 N N . ASN A 1 97 ? -7.943 17.069 -22.993 1.00 65.00 97 ASN A N 1
ATOM 784 C CA . ASN A 1 97 ? -8.199 15.891 -23.817 1.00 65.00 97 ASN A CA 1
ATOM 785 C C . ASN A 1 97 ? -7.181 14.777 -23.509 1.00 65.00 97 ASN A C 1
ATOM 787 O O . ASN A 1 97 ? -6.008 14.856 -23.880 1.00 65.00 97 ASN A O 1
ATOM 791 N N . GLU A 1 98 ? -7.645 13.735 -22.821 1.00 66.62 98 GLU A N 1
ATOM 792 C CA . GLU A 1 98 ? -6.846 12.573 -22.412 1.00 66.62 98 GLU A CA 1
ATOM 793 C C . GLU A 1 98 ? -6.498 11.658 -23.594 1.00 66.62 98 GLU A C 1
ATOM 795 O O . GLU A 1 98 ? -5.438 11.037 -23.596 1.00 66.62 98 GLU A O 1
ATOM 800 N N . GLU A 1 99 ? -7.329 11.621 -24.638 1.00 68.12 99 GLU A N 1
ATOM 801 C CA . GLU A 1 99 ? -7.131 10.750 -25.801 1.00 68.12 99 GLU A CA 1
ATOM 802 C C . GLU A 1 99 ? -5.897 11.164 -26.622 1.00 68.12 99 GLU A C 1
ATOM 804 O O . GLU A 1 99 ? -5.092 10.329 -27.044 1.00 68.12 99 GLU A O 1
ATOM 809 N N . ALA A 1 100 ? -5.674 12.475 -26.752 1.00 72.06 100 ALA A N 1
ATOM 810 C CA . ALA A 1 100 ? -4.520 13.042 -27.450 1.00 72.06 100 ALA A CA 1
ATOM 811 C C . ALA A 1 100 ? -3.171 12.705 -26.776 1.00 72.06 100 ALA A C 1
ATOM 813 O O . ALA A 1 100 ? -2.118 12.726 -27.431 1.00 72.06 100 ALA A O 1
ATOM 814 N N . VAL A 1 101 ? -3.183 12.368 -25.479 1.00 80.44 101 VAL A N 1
ATOM 815 C CA . VAL A 1 101 ? -1.971 11.981 -24.744 1.00 80.44 101 VAL A CA 1
ATOM 816 C C . VAL A 1 101 ? -1.439 10.641 -25.234 1.00 80.44 101 VAL A C 1
ATOM 818 O O . VAL A 1 101 ? -0.232 10.511 -25.430 1.00 80.44 101 VAL A O 1
ATOM 821 N N . PHE A 1 102 ? -2.314 9.666 -25.489 1.00 84.75 102 PHE A N 1
ATOM 822 C CA . PHE A 1 102 ? -1.907 8.335 -25.945 1.00 84.75 102 PHE A CA 1
ATOM 823 C C . PHE A 1 102 ? -1.207 8.397 -27.304 1.00 84.75 102 PHE A C 1
ATOM 825 O O . PHE A 1 102 ? -0.158 7.779 -27.485 1.00 84.75 102 PHE A O 1
ATOM 832 N N . GLY A 1 103 ? -1.711 9.230 -28.222 1.00 81.94 103 GLY A N 1
ATOM 833 C CA . GLY A 1 103 ? -1.050 9.492 -29.502 1.00 81.94 103 GLY A CA 1
ATOM 834 C C . GLY A 1 103 ? 0.326 10.148 -29.343 1.00 81.94 103 GLY A C 1
ATOM 835 O O . GLY A 1 103 ? 1.261 9.803 -30.060 1.00 81.94 103 GLY A O 1
ATOM 836 N N . THR A 1 104 ? 0.487 11.053 -28.372 1.00 80.62 104 THR A N 1
ATOM 837 C CA . THR A 1 104 ? 1.782 11.698 -28.093 1.00 80.62 104 THR A CA 1
ATOM 838 C C . THR A 1 104 ? 2.772 10.720 -27.453 1.00 80.62 104 THR A C 1
ATOM 840 O O . THR A 1 104 ? 3.923 10.649 -27.878 1.00 80.62 104 THR A O 1
ATOM 843 N N . LEU A 1 105 ? 2.322 9.902 -26.495 1.00 87.00 105 LEU A N 1
ATOM 844 C CA . LEU A 1 105 ? 3.130 8.844 -25.886 1.00 87.00 105 LEU A CA 1
ATOM 845 C C . LEU A 1 105 ? 3.587 7.822 -26.934 1.00 87.00 105 LEU A C 1
ATOM 847 O O . LEU A 1 105 ? 4.758 7.457 -26.954 1.00 87.00 105 LEU A O 1
ATOM 851 N N . ARG A 1 106 ? 2.701 7.425 -27.856 1.00 87.06 106 ARG A N 1
ATOM 852 C CA . ARG A 1 106 ? 3.036 6.538 -28.979 1.00 87.06 106 ARG A CA 1
ATOM 853 C C . ARG A 1 106 ? 4.212 7.064 -29.801 1.00 87.06 106 ARG A C 1
ATOM 855 O O . ARG A 1 106 ? 5.102 6.296 -30.148 1.00 87.06 106 ARG A O 1
ATOM 862 N N . ARG A 1 107 ? 4.255 8.373 -30.064 1.00 82.75 107 ARG A N 1
ATOM 863 C CA . ARG A 1 107 ? 5.364 9.017 -30.789 1.00 82.75 107 ARG A CA 1
ATOM 864 C C . ARG A 1 107 ? 6.668 8.984 -29.992 1.00 82.75 107 ARG A C 1
ATOM 866 O O . ARG A 1 107 ? 7.691 8.623 -30.557 1.00 82.75 107 ARG A O 1
ATOM 873 N N . LEU A 1 108 ? 6.622 9.264 -28.687 1.00 86.38 108 LEU A N 1
ATOM 874 C CA . LEU A 1 108 ? 7.806 9.153 -27.823 1.00 86.38 108 LEU A CA 1
ATOM 875 C C . LEU A 1 108 ? 8.361 7.719 -27.784 1.00 86.38 108 LEU A C 1
ATOM 877 O O . LEU A 1 108 ? 9.571 7.539 -27.709 1.00 86.38 108 LEU A O 1
ATOM 881 N N . LEU A 1 109 ? 7.504 6.696 -27.867 1.00 88.00 109 LEU A N 1
ATOM 882 C CA . LEU A 1 109 ? 7.941 5.296 -27.938 1.00 88.00 109 LEU A CA 1
ATOM 883 C C . LEU A 1 109 ? 8.609 4.952 -29.275 1.00 88.00 109 LEU A C 1
ATOM 885 O O . LEU A 1 109 ? 9.585 4.204 -29.288 1.00 88.00 109 LEU A O 1
ATOM 889 N N . LEU A 1 110 ? 8.126 5.517 -30.385 1.00 85.69 110 LEU A N 1
ATOM 890 C CA . LEU A 1 110 ? 8.801 5.398 -31.682 1.00 85.69 110 LEU A CA 1
ATOM 891 C C . LEU A 1 110 ? 10.187 6.057 -31.642 1.00 85.69 110 LEU A C 1
ATOM 893 O O . LEU A 1 110 ? 11.158 5.471 -32.120 1.00 85.69 110 LEU A O 1
ATOM 897 N N . ASP A 1 111 ? 10.298 7.230 -31.012 1.00 85.25 111 ASP A N 1
ATOM 898 C CA . ASP A 1 111 ? 11.580 7.912 -30.809 1.00 85.25 111 ASP A CA 1
ATOM 899 C C . ASP A 1 111 ? 12.516 7.093 -29.905 1.00 85.25 111 ASP A C 1
ATOM 901 O O . ASP A 1 111 ? 13.692 6.932 -30.224 1.00 85.25 111 ASP A O 1
ATOM 905 N N . LEU A 1 112 ? 11.993 6.485 -28.832 1.00 88.88 112 LEU A N 1
ATOM 906 C CA . LEU A 1 112 ? 12.753 5.590 -27.955 1.00 88.88 112 LEU A CA 1
ATOM 907 C C . LEU A 1 112 ? 13.303 4.381 -28.717 1.00 88.88 112 LEU A C 1
ATOM 909 O O . LEU A 1 112 ? 14.479 4.053 -28.563 1.00 88.88 112 LEU A O 1
ATOM 913 N N . ASN A 1 113 ? 12.485 3.745 -29.559 1.00 86.12 113 ASN A N 1
ATOM 914 C CA . ASN A 1 113 ? 12.913 2.625 -30.395 1.00 86.12 113 ASN A CA 1
ATOM 915 C C . ASN A 1 113 ? 13.985 3.052 -31.409 1.00 86.12 113 ASN A C 1
ATOM 917 O O . ASN A 1 113 ? 15.005 2.374 -31.538 1.00 86.12 113 ASN A O 1
ATOM 921 N N . SER A 1 114 ? 13.798 4.199 -32.071 1.00 83.69 114 SER A N 1
ATOM 922 C CA . SER A 1 114 ? 14.777 4.752 -33.015 1.00 83.69 114 SER A CA 1
ATOM 923 C C . SER A 1 114 ? 16.112 5.060 -32.331 1.00 83.69 114 SER A C 1
ATOM 925 O O . SER A 1 114 ? 17.163 4.611 -32.786 1.00 83.69 114 SER A O 1
ATOM 927 N N . PHE A 1 115 ? 16.090 5.750 -31.185 1.00 86.50 115 PHE A N 1
ATOM 928 C CA . PHE A 1 115 ? 17.300 6.094 -30.434 1.00 86.50 115 PHE A CA 1
ATOM 929 C C . PHE A 1 115 ? 17.993 4.848 -29.897 1.00 86.50 115 PHE A C 1
ATOM 931 O O . PHE A 1 115 ? 19.206 4.702 -30.044 1.00 86.50 115 PHE A O 1
ATOM 938 N N . ARG A 1 116 ? 17.236 3.907 -29.326 1.00 85.50 116 ARG A N 1
ATOM 939 C CA . ARG A 1 116 ? 17.779 2.621 -28.887 1.00 85.50 116 ARG A CA 1
ATOM 940 C C . ARG A 1 116 ? 18.498 1.926 -30.036 1.00 85.50 116 ARG A C 1
ATOM 942 O O . ARG A 1 116 ? 19.609 1.449 -29.821 1.00 85.50 116 ARG A O 1
ATOM 949 N N . ASN A 1 117 ? 17.904 1.867 -31.228 1.00 82.62 117 ASN A N 1
ATOM 950 C CA . ASN A 1 117 ? 18.518 1.210 -32.383 1.00 82.62 117 ASN A CA 1
ATOM 951 C C . ASN A 1 117 ? 19.764 1.964 -32.876 1.00 82.62 117 ASN A C 1
ATOM 953 O O . ASN A 1 117 ? 20.795 1.331 -33.090 1.00 82.62 117 ASN A O 1
ATOM 957 N N . TYR A 1 118 ? 19.726 3.298 -32.934 1.00 83.88 118 TYR A N 1
ATOM 958 C CA . TYR A 1 118 ? 20.891 4.129 -33.264 1.00 83.88 118 TYR A CA 1
ATOM 959 C C . TYR A 1 118 ? 22.098 3.855 -32.347 1.00 83.88 118 TYR A C 1
ATOM 961 O O . TYR A 1 118 ? 23.241 3.808 -32.803 1.00 83.88 118 TYR A O 1
ATOM 969 N N . PHE A 1 119 ? 21.849 3.654 -31.049 1.00 82.81 119 PHE A N 1
ATOM 970 C CA . PHE A 1 119 ? 22.899 3.434 -30.052 1.00 82.81 119 PHE A CA 1
ATOM 971 C C . PHE A 1 119 ? 23.253 1.960 -29.803 1.00 82.81 119 PHE A C 1
ATOM 973 O O . PHE A 1 119 ? 24.323 1.684 -29.267 1.00 82.81 119 PHE A O 1
ATOM 980 N N . SER A 1 120 ? 22.388 1.015 -30.184 1.00 76.06 120 SER A N 1
ATOM 981 C CA . SER A 1 120 ? 22.612 -0.431 -29.995 1.00 76.06 120 SER A CA 1
ATOM 982 C C . SER A 1 120 ? 23.202 -1.125 -31.222 1.00 76.06 120 SER A C 1
ATOM 984 O O . SER A 1 120 ? 23.531 -2.304 -31.123 1.00 76.06 120 SER A O 1
ATOM 986 N N . HIS A 1 121 ? 23.303 -0.441 -32.363 1.00 75.12 121 HIS A N 1
ATOM 987 C CA . HIS A 1 121 ? 23.861 -0.978 -33.604 1.00 75.12 121 HIS A CA 1
ATOM 988 C C . HIS A 1 121 ? 25.014 -0.102 -34.096 1.00 75.12 121 HIS A C 1
ATOM 990 O O . HIS A 1 121 ? 24.977 1.130 -33.980 1.00 75.12 121 HIS A O 1
ATOM 996 N N . HIS A 1 122 ? 26.041 -0.727 -34.676 1.00 71.44 122 HIS A N 1
ATOM 997 C CA . HIS A 1 122 ? 27.116 0.025 -35.312 1.00 71.44 122 HIS A CA 1
ATOM 998 C C . HIS A 1 122 ? 26.583 0.874 -36.477 1.00 71.44 122 HIS A C 1
ATOM 1000 O O . HIS A 1 122 ? 26.795 2.091 -36.494 1.00 71.44 122 HIS A O 1
ATOM 1006 N N . HIS A 1 123 ? 25.820 0.256 -37.387 1.00 67.75 123 HIS A N 1
ATOM 1007 C CA . HIS A 1 123 ? 25.258 0.911 -38.567 1.00 67.75 123 HIS A CA 1
ATOM 1008 C C . HIS A 1 123 ? 23.731 1.063 -38.474 1.00 67.75 123 HIS A C 1
ATOM 1010 O O . HIS A 1 123 ? 22.984 0.088 -38.598 1.00 67.75 123 HIS A O 1
ATOM 1016 N N . TYR A 1 124 ? 23.283 2.305 -38.273 1.00 72.44 124 TYR A N 1
ATOM 1017 C CA . TYR A 1 124 ? 21.883 2.730 -38.306 1.00 72.44 124 TYR A CA 1
ATOM 1018 C C . TYR A 1 124 ? 21.777 3.940 -39.242 1.00 72.44 124 TYR A C 1
ATOM 1020 O O . TYR A 1 124 ? 22.436 4.953 -39.013 1.00 72.44 124 TYR A O 1
ATOM 1028 N N . THR A 1 125 ? 21.002 3.825 -40.320 1.00 64.19 125 THR A N 1
ATOM 1029 C CA . THR A 1 125 ? 20.961 4.807 -41.417 1.00 64.19 125 THR A CA 1
ATOM 1030 C C . THR A 1 125 ? 20.018 5.971 -41.158 1.00 64.19 125 THR A C 1
ATOM 1032 O O . THR A 1 125 ? 20.174 7.030 -41.766 1.00 64.19 125 THR A O 1
ATOM 1035 N N . ALA A 1 126 ? 19.036 5.807 -40.268 1.00 69.50 126 ALA A N 1
ATOM 1036 C CA . ALA A 1 126 ? 18.115 6.887 -39.951 1.00 69.50 126 ALA A CA 1
ATOM 1037 C C . ALA A 1 126 ? 18.797 7.942 -39.054 1.00 69.50 126 ALA A C 1
ATOM 1039 O O . ALA A 1 126 ? 19.531 7.597 -38.122 1.00 69.50 126 ALA A O 1
ATOM 1040 N N . PRO A 1 127 ? 18.572 9.242 -39.315 1.00 69.19 127 PRO A N 1
ATOM 1041 C CA . PRO A 1 127 ? 19.206 10.300 -38.545 1.00 69.19 127 PRO A CA 1
ATOM 1042 C C . PRO A 1 127 ? 18.710 10.281 -37.094 1.00 69.19 127 PRO A C 1
ATOM 1044 O O . PRO A 1 127 ? 17.529 10.041 -36.839 1.00 69.19 127 PRO A O 1
ATOM 1047 N N . LEU A 1 128 ? 19.599 10.593 -36.142 1.00 76.44 128 LEU A N 1
ATOM 1048 C CA . LEU A 1 128 ? 19.231 10.788 -34.737 1.00 76.44 128 LEU A CA 1
ATOM 1049 C C . LEU A 1 128 ? 18.399 12.071 -34.604 1.00 76.44 128 LEU A C 1
ATOM 1051 O O . LEU A 1 128 ? 18.921 13.154 -34.342 1.00 76.44 128 LEU A O 1
ATOM 1055 N N . GLN A 1 129 ? 17.104 11.951 -34.857 1.00 76.88 129 GLN A N 1
ATOM 1056 C CA . GLN A 1 129 ? 16.132 13.032 -34.826 1.00 76.88 129 GLN A CA 1
ATOM 1057 C C . GLN A 1 129 ? 14.849 12.520 -34.188 1.00 76.88 129 GLN A C 1
ATOM 1059 O O . GLN A 1 129 ? 14.474 11.362 -34.357 1.00 76.88 129 GLN A O 1
ATOM 1064 N N . PHE A 1 130 ? 14.159 13.395 -33.473 1.00 72.12 130 PHE A N 1
ATOM 1065 C CA . PHE A 1 130 ? 12.808 13.091 -33.038 1.00 72.12 130 PHE A CA 1
ATOM 1066 C C . PHE A 1 130 ? 11.844 13.133 -34.229 1.00 72.12 130 PHE A C 1
ATOM 1068 O O . PHE A 1 130 ? 11.836 14.103 -34.994 1.00 72.12 130 PHE A O 1
ATOM 1075 N N . ASN A 1 131 ? 10.986 12.122 -34.358 1.00 61.41 131 ASN A N 1
ATOM 1076 C CA . ASN A 1 131 ? 10.175 11.915 -35.558 1.00 61.41 131 ASN A CA 1
ATOM 1077 C C . ASN A 1 131 ? 9.073 12.970 -35.764 1.00 61.41 131 ASN A C 1
ATOM 1079 O O . ASN A 1 131 ? 8.578 13.107 -36.875 1.00 61.41 131 ASN A O 1
ATOM 1083 N N . ASN A 1 132 ? 8.671 13.722 -34.731 1.00 54.25 132 ASN A N 1
ATOM 1084 C CA . ASN A 1 132 ? 7.493 14.602 -34.800 1.00 54.25 132 ASN A CA 1
ATOM 1085 C C . ASN A 1 132 ? 7.682 16.033 -34.267 1.00 54.25 132 ASN A C 1
ATOM 1087 O O . ASN A 1 132 ? 6.698 16.757 -34.132 1.00 54.25 132 ASN A O 1
ATOM 1091 N N . PHE A 1 133 ? 8.911 16.493 -34.002 1.00 55.59 133 PHE A N 1
ATOM 1092 C CA . PHE A 1 133 ? 9.124 17.891 -33.579 1.00 55.59 133 PHE A CA 1
ATOM 1093 C C . PHE A 1 133 ? 9.269 18.892 -34.737 1.00 55.59 133 PHE A C 1
ATOM 1095 O O . PHE A 1 133 ? 9.365 20.089 -34.485 1.00 55.59 133 PHE A O 1
ATOM 1102 N N . LYS A 1 134 ? 9.226 18.442 -36.002 1.00 43.88 134 LYS A N 1
ATOM 1103 C CA . LYS A 1 134 ? 9.320 19.332 -37.178 1.00 43.88 134 LYS A CA 1
ATOM 1104 C C . LYS A 1 134 ? 8.046 20.148 -37.456 1.00 43.88 134 LYS A C 1
ATOM 1106 O O . LYS A 1 134 ? 8.163 21.235 -38.007 1.00 43.88 134 LYS A O 1
ATOM 1111 N N . GLU A 1 135 ? 6.858 19.692 -37.042 1.00 40.72 135 GLU A N 1
ATOM 1112 C CA . GLU A 1 135 ? 5.582 20.399 -37.304 1.00 40.72 135 GLU A CA 1
ATOM 1113 C C . GLU A 1 135 ? 5.050 21.240 -36.127 1.00 40.72 135 GLU A C 1
ATOM 1115 O O . GLU A 1 135 ? 4.078 21.979 -36.280 1.00 40.72 135 GLU A O 1
ATOM 1120 N N . SER A 1 136 ? 5.687 21.210 -34.952 1.00 42.50 136 SER A N 1
ATOM 1121 C CA . SER A 1 136 ? 5.238 21.976 -33.781 1.00 42.50 136 SER A CA 1
ATOM 1122 C C . SER A 1 136 ? 6.084 23.232 -33.539 1.00 42.50 136 SER A C 1
ATOM 1124 O O . SER A 1 136 ? 6.616 23.429 -32.449 1.00 42.50 136 SER A O 1
ATOM 1126 N N . GLN A 1 137 ? 6.191 24.128 -34.527 1.00 41.09 137 GLN A N 1
ATOM 1127 C CA . GLN A 1 137 ? 6.585 25.526 -34.246 1.00 41.09 137 GLN A CA 1
ATOM 1128 C C . GLN A 1 137 ? 5.527 26.264 -33.400 1.00 41.09 137 GLN A C 1
ATOM 1130 O O . GLN A 1 137 ? 5.765 27.346 -32.872 1.00 41.09 137 GLN A O 1
ATOM 1135 N N . LYS A 1 138 ? 4.354 25.654 -33.219 1.00 44.31 138 LYS A N 1
ATOM 1136 C CA . LYS A 1 138 ? 3.369 25.991 -32.194 1.00 44.31 138 LYS A CA 1
ATOM 1137 C C . LYS A 1 138 ? 3.207 24.754 -31.306 1.00 44.31 138 LYS A C 1
ATOM 1139 O O . LYS A 1 138 ? 3.145 23.660 -31.848 1.00 44.31 138 LYS A O 1
ATOM 1144 N N . PHE A 1 139 ? 3.073 24.941 -29.992 1.00 41.16 139 PHE A N 1
ATOM 1145 C CA . PHE A 1 139 ? 2.547 24.003 -28.978 1.00 41.16 139 PHE A CA 1
ATOM 1146 C C . PHE A 1 139 ? 3.497 23.499 -27.878 1.00 41.16 139 PHE A C 1
ATOM 1148 O O . PHE A 1 139 ? 4.640 23.103 -28.081 1.00 41.16 139 PHE A O 1
ATOM 1155 N N . LYS A 1 140 ? 2.891 23.468 -26.684 1.00 48.31 140 LYS A N 1
ATOM 1156 C CA . LYS A 1 140 ? 3.286 22.987 -25.349 1.00 48.31 140 LYS A CA 1
ATOM 1157 C C . LYS A 1 140 ? 3.679 21.495 -25.288 1.00 48.31 140 LYS A C 1
ATOM 1159 O O . LYS A 1 140 ? 3.305 20.789 -24.359 1.00 48.31 140 LYS A O 1
ATOM 1164 N N . LYS A 1 141 ? 4.359 20.980 -26.311 1.00 53.28 141 LYS A N 1
ATOM 1165 C CA . LYS A 1 141 ? 4.731 19.563 -26.452 1.00 53.28 141 LYS A CA 1
ATOM 1166 C C . LYS A 1 141 ? 6.216 19.351 -26.724 1.00 53.28 141 LYS A C 1
ATOM 1168 O O . LYS A 1 141 ? 6.655 18.208 -26.697 1.00 53.28 141 LYS A O 1
ATOM 1173 N N . SER A 1 142 ? 6.976 20.420 -26.969 1.00 65.00 142 SER A N 1
ATOM 1174 C CA . SER A 1 142 ? 8.420 20.363 -27.200 1.00 65.00 142 SER A CA 1
ATOM 1175 C C . SER A 1 142 ? 9.161 19.815 -25.968 1.00 65.00 142 SER A C 1
ATOM 1177 O O . SER A 1 142 ? 8.763 20.062 -24.828 1.00 65.00 142 SER A O 1
ATOM 1179 N N . MET A 1 143 ? 10.253 19.073 -26.174 1.00 73.81 143 MET A N 1
ATOM 1180 C CA . MET A 1 143 ? 11.147 18.652 -25.081 1.00 73.81 143 MET A CA 1
ATOM 1181 C C . MET A 1 143 ? 11.554 19.808 -24.137 1.00 73.81 143 MET A C 1
ATOM 1183 O O . MET A 1 143 ? 11.529 19.610 -22.922 1.00 73.81 143 MET A O 1
ATOM 1187 N N . PRO A 1 144 ? 11.825 21.030 -24.640 1.00 74.75 144 PRO A N 1
ATOM 1188 C CA . PRO A 1 144 ? 11.996 22.234 -23.821 1.00 74.75 144 PRO A CA 1
ATOM 1189 C C . PRO A 1 144 ? 10.824 22.548 -22.878 1.00 74.75 144 PRO A C 1
ATOM 1191 O O . PRO A 1 144 ? 11.047 22.839 -21.704 1.00 74.75 144 PRO A O 1
ATOM 1194 N N . TYR A 1 145 ? 9.577 22.443 -23.348 1.00 75.44 145 TYR A N 1
ATOM 1195 C CA . TYR A 1 145 ? 8.392 22.677 -22.514 1.00 75.44 145 TYR A CA 1
ATOM 1196 C C . TYR A 1 145 ? 8.254 21.628 -21.400 1.00 75.44 145 TYR A C 1
ATOM 1198 O O . TYR A 1 145 ? 7.937 21.951 -20.247 1.00 75.44 145 TYR A O 1
ATOM 1206 N N . LEU A 1 146 ? 8.524 20.359 -21.726 1.00 79.00 146 LEU A N 1
ATOM 1207 C CA . LEU A 1 146 ? 8.563 19.288 -20.730 1.00 79.00 146 LEU A CA 1
ATOM 1208 C C . LEU A 1 146 ? 9.656 19.549 -19.691 1.00 79.00 146 LEU A C 1
ATOM 1210 O O . LEU A 1 146 ? 9.410 19.379 -18.499 1.00 79.00 146 LEU A O 1
ATOM 1214 N N . PHE A 1 147 ? 10.826 20.029 -20.109 1.00 83.00 147 PHE A N 1
ATOM 1215 C CA . PHE A 1 147 ? 11.901 20.383 -19.188 1.00 83.00 147 PHE A CA 1
ATOM 1216 C C . PHE A 1 147 ? 11.517 21.550 -18.261 1.00 83.00 147 PHE A C 1
ATOM 1218 O O . PHE A 1 147 ? 11.687 21.452 -17.046 1.00 83.00 147 PHE A O 1
ATOM 1225 N N . GLY A 1 148 ? 10.890 22.611 -18.782 1.00 78.75 148 GLY A N 1
ATOM 1226 C CA . GLY A 1 148 ? 10.359 23.702 -17.953 1.00 78.75 148 GLY A CA 1
ATOM 1227 C C . GLY A 1 148 ? 9.311 23.219 -16.937 1.00 78.75 148 GLY A C 1
ATOM 1228 O O . GLY A 1 148 ? 9.317 23.617 -15.768 1.00 78.75 148 GLY A O 1
ATOM 1229 N N . SER A 1 149 ? 8.453 22.280 -17.344 1.00 81.62 149 SER A N 1
ATOM 1230 C CA . SER A 1 149 ? 7.499 21.623 -16.442 1.00 81.62 149 SER A CA 1
ATOM 1231 C C . SER A 1 149 ? 8.202 20.773 -15.375 1.00 81.62 149 SER A C 1
ATOM 1233 O O . SER A 1 149 ? 7.792 20.781 -14.212 1.00 81.62 149 SER A O 1
ATOM 1235 N N . ALA A 1 150 ? 9.288 20.085 -15.734 1.00 84.50 150 ALA A N 1
ATOM 1236 C CA . ALA A 1 150 ? 10.107 19.311 -14.807 1.00 84.50 150 ALA A CA 1
ATOM 1237 C C . ALA A 1 150 ? 10.746 20.199 -13.727 1.00 84.50 150 ALA A C 1
ATOM 1239 O O . ALA A 1 150 ? 10.692 19.837 -12.550 1.00 84.50 150 ALA A O 1
ATOM 1240 N N . VAL A 1 151 ? 11.243 21.393 -14.083 1.00 82.94 151 VAL A N 1
ATOM 1241 C CA . VAL A 1 151 ? 11.763 22.386 -13.117 1.00 82.94 151 VAL A CA 1
ATOM 1242 C C . VAL A 1 151 ? 10.681 22.762 -12.107 1.00 82.94 151 VAL A C 1
ATOM 1244 O O . VAL A 1 151 ? 10.912 22.724 -10.897 1.00 82.94 151 VAL A O 1
ATOM 1247 N N . ALA A 1 152 ? 9.471 23.080 -12.579 1.00 78.88 152 ALA A N 1
ATOM 1248 C CA . ALA A 1 152 ? 8.357 23.434 -11.701 1.00 78.88 152 ALA A CA 1
ATOM 1249 C C . ALA A 1 152 ? 7.982 22.284 -10.749 1.00 78.88 152 ALA A C 1
ATOM 1251 O O . ALA A 1 152 ? 7.650 22.515 -9.583 1.00 78.88 152 ALA A O 1
ATOM 1252 N N . VAL A 1 153 ? 8.056 21.037 -11.220 1.00 81.62 153 VAL A N 1
ATOM 1253 C CA . VAL A 1 153 ? 7.777 19.846 -10.409 1.00 81.62 153 VAL A CA 1
ATOM 1254 C C . VAL A 1 153 ? 8.868 19.587 -9.381 1.00 81.62 153 VAL A C 1
ATOM 1256 O O . VAL A 1 153 ? 8.540 19.358 -8.215 1.00 81.62 153 VAL A O 1
ATOM 1259 N N . ALA A 1 154 ? 10.139 19.655 -9.772 1.00 80.88 154 ALA A N 1
ATOM 1260 C CA . ALA A 1 154 ? 11.271 19.482 -8.869 1.00 80.88 154 ALA A CA 1
ATOM 1261 C C . ALA A 1 154 ? 11.268 20.558 -7.772 1.00 80.88 154 ALA A C 1
ATOM 1263 O O . ALA A 1 154 ? 11.345 20.231 -6.584 1.00 80.88 154 ALA A O 1
ATOM 1264 N N . ARG A 1 155 ? 11.015 21.819 -8.145 1.00 79.06 155 ARG A N 1
ATOM 1265 C CA . ARG A 1 155 ? 10.848 22.952 -7.219 1.00 79.06 155 ARG A CA 1
ATOM 1266 C C . ARG A 1 155 ? 9.721 22.738 -6.203 1.00 79.06 155 ARG A C 1
ATOM 1268 O O . ARG A 1 155 ? 9.775 23.243 -5.086 1.00 79.06 155 ARG A O 1
ATOM 1275 N N . LYS A 1 156 ? 8.674 21.994 -6.580 1.00 75.81 156 LYS A N 1
ATOM 1276 C CA . LYS A 1 156 ? 7.509 21.726 -5.720 1.00 75.81 156 LYS A CA 1
ATOM 1277 C C . LYS A 1 156 ? 7.663 20.469 -4.858 1.00 75.81 156 LYS A C 1
ATOM 1279 O O . LYS A 1 156 ? 7.017 20.383 -3.817 1.00 75.81 156 LYS A O 1
ATOM 1284 N N . LYS A 1 157 ? 8.445 19.482 -5.309 1.00 73.62 157 LYS A N 1
ATOM 1285 C CA . LYS A 1 157 ? 8.624 18.182 -4.637 1.00 73.62 157 LYS A CA 1
ATOM 1286 C C . LYS A 1 157 ? 9.822 18.140 -3.688 1.00 73.62 157 LYS A C 1
ATOM 1288 O O . LYS A 1 157 ? 9.802 17.351 -2.748 1.00 73.62 157 LYS A O 1
ATOM 1293 N N . THR A 1 158 ? 10.858 18.930 -3.946 1.00 72.12 158 THR A N 1
ATOM 1294 C CA . THR A 1 158 ? 12.089 18.927 -3.145 1.00 72.12 158 THR A CA 1
ATOM 1295 C C . THR A 1 158 ? 12.005 19.915 -1.979 1.00 72.12 158 THR A C 1
ATOM 1297 O O . THR A 1 158 ? 11.187 20.835 -1.980 1.00 72.12 158 THR A O 1
ATOM 1300 N N . LYS A 1 159 ? 12.861 19.717 -0.968 1.00 73.62 159 LYS A N 1
ATOM 1301 C CA . LYS A 1 159 ? 13.047 20.652 0.156 1.00 73.62 159 LYS A CA 1
ATOM 1302 C C . LYS A 1 159 ? 14.112 21.727 -0.128 1.00 73.62 159 LYS A C 1
ATOM 1304 O O . LYS A 1 159 ? 14.495 22.443 0.788 1.00 73.62 159 LYS A O 1
ATOM 1309 N N . LEU A 1 160 ? 14.617 21.805 -1.360 1.00 73.38 160 LEU A N 1
ATOM 1310 C CA . LEU A 1 160 ? 15.691 22.729 -1.724 1.00 73.38 160 LEU A CA 1
ATOM 1311 C C . LEU A 1 160 ? 15.182 24.187 -1.759 1.00 73.38 160 LEU A C 1
ATOM 1313 O O . LEU A 1 160 ? 13.993 24.406 -2.034 1.00 73.38 160 LEU A O 1
ATOM 1317 N N . PRO A 1 161 ? 16.061 25.179 -1.511 1.00 74.69 161 PRO A N 1
ATOM 1318 C CA . PRO A 1 161 ? 15.730 26.597 -1.646 1.00 74.69 161 PRO A CA 1
ATOM 1319 C C . PRO A 1 161 ? 15.183 26.913 -3.046 1.00 74.69 161 PRO A C 1
ATOM 1321 O O . PRO A 1 161 ? 15.617 26.324 -4.039 1.00 74.69 161 PRO A O 1
ATOM 1324 N N . HIS A 1 162 ? 14.215 27.830 -3.150 1.00 73.69 162 HIS A N 1
ATOM 1325 C CA . HIS A 1 162 ? 13.614 28.169 -4.455 1.00 73.69 162 HIS A CA 1
ATOM 1326 C C . HIS A 1 162 ? 14.640 28.847 -5.369 1.00 73.69 162 HIS A C 1
ATOM 1328 O O . HIS A 1 162 ? 14.627 28.613 -6.576 1.00 73.69 162 HIS A O 1
ATOM 1334 N N . GLU A 1 163 ? 15.575 29.582 -4.771 1.00 74.12 163 GLU A N 1
ATOM 1335 C CA . GLU A 1 163 ? 16.687 30.280 -5.412 1.00 74.12 163 GLU A CA 1
ATOM 1336 C C . GLU A 1 163 ? 17.605 29.307 -6.168 1.00 74.12 163 GLU A C 1
ATOM 1338 O O . GLU A 1 163 ? 18.068 29.617 -7.266 1.00 74.12 163 GLU A O 1
ATOM 1343 N N . ALA A 1 164 ? 17.787 28.085 -5.648 1.00 71.75 164 ALA A N 1
ATOM 1344 C CA . ALA A 1 164 ? 18.594 27.046 -6.292 1.00 71.75 164 ALA A CA 1
ATOM 1345 C C . ALA A 1 164 ? 18.016 26.612 -7.653 1.00 71.75 164 ALA A C 1
ATOM 1347 O O . ALA A 1 164 ? 18.761 26.211 -8.546 1.00 71.75 164 ALA A O 1
ATOM 1348 N N . PHE A 1 165 ? 16.694 26.723 -7.837 1.00 74.69 165 PHE A N 1
ATOM 1349 C CA . PHE A 1 165 ? 16.027 26.443 -9.113 1.00 74.69 165 PHE A CA 1
ATOM 1350 C C . PHE A 1 165 ? 16.026 27.632 -10.065 1.00 74.69 165 PHE A C 1
ATOM 1352 O O . PHE A 1 165 ? 15.718 27.460 -11.244 1.00 74.69 165 PHE A O 1
ATOM 1359 N N . ASP A 1 166 ? 16.308 28.834 -9.570 1.00 67.81 166 ASP A N 1
ATOM 1360 C CA . ASP A 1 166 ? 16.381 30.018 -10.411 1.00 67.81 166 ASP A CA 1
ATOM 1361 C C . ASP A 1 166 ? 17.732 30.092 -11.125 1.00 67.81 166 ASP A C 1
ATOM 1363 O O . ASP A 1 166 ? 17.833 30.790 -12.122 1.00 67.81 166 ASP A O 1
ATOM 1367 N N . GLU A 1 167 ? 18.766 29.394 -10.652 1.00 60.66 167 GLU A N 1
ATOM 1368 C CA . GLU A 1 167 ? 20.088 29.315 -11.294 1.00 60.66 167 GLU A CA 1
ATOM 1369 C C . GLU A 1 167 ? 20.240 28.162 -12.295 1.00 60.66 167 GLU A C 1
ATOM 1371 O O . GLU A 1 167 ? 21.284 28.048 -12.939 1.00 60.66 167 GLU A O 1
ATOM 1376 N N . ILE A 1 168 ? 19.202 27.337 -12.473 1.00 64.50 168 ILE A N 1
ATOM 1377 C CA . ILE A 1 168 ? 19.167 26.284 -13.496 1.00 64.50 168 ILE A CA 1
ATOM 1378 C C . ILE A 1 168 ? 19.266 26.952 -14.874 1.00 64.50 168 ILE A C 1
ATOM 1380 O O . ILE A 1 168 ? 18.293 27.515 -15.374 1.00 64.50 168 ILE A O 1
ATOM 1384 N N . PHE A 1 169 ? 20.471 26.917 -15.449 1.00 55.25 169 PHE A N 1
ATOM 1385 C CA . PHE A 1 169 ? 20.813 27.441 -16.774 1.00 55.25 169 PHE A CA 1
ATOM 1386 C C . PHE A 1 169 ? 20.478 28.933 -17.004 1.00 55.25 169 PHE A C 1
ATOM 1388 O O . PHE A 1 169 ? 19.936 29.330 -18.036 1.00 55.25 169 PHE A O 1
ATOM 1395 N N . LYS A 1 170 ? 20.838 29.811 -16.055 1.00 46.94 170 LYS A N 1
ATOM 1396 C CA . LYS A 1 170 ? 20.840 31.268 -16.291 1.00 46.94 170 LYS A CA 1
ATOM 1397 C C . LYS A 1 170 ? 22.017 31.680 -17.189 1.00 46.94 170 LYS A C 1
ATOM 1399 O O . LYS A 1 170 ? 23.129 31.857 -16.698 1.00 46.94 170 LYS A O 1
ATOM 1404 N N . TRP A 1 171 ? 21.760 31.966 -18.465 1.00 33.34 171 TRP A N 1
ATOM 1405 C CA . TRP A 1 171 ? 22.498 33.021 -19.174 1.00 33.34 171 TRP A CA 1
ATOM 1406 C C . TRP A 1 171 ? 21.695 34.322 -19.080 1.00 33.34 171 TRP A C 1
ATOM 1408 O O . TRP A 1 171 ? 20.508 34.360 -19.405 1.00 33.34 171 TRP A O 1
ATOM 1418 N N . LYS A 1 172 ? 22.327 35.388 -18.574 1.00 30.75 172 LYS A N 1
ATOM 1419 C CA . LYS A 1 172 ? 21.740 36.733 -18.519 1.00 30.75 172 LYS A CA 1
ATOM 1420 C C . LYS A 1 172 ? 21.537 37.233 -19.953 1.00 30.75 172 LYS A C 1
ATOM 1422 O O . LYS A 1 172 ? 22.519 37.474 -20.644 1.00 30.75 172 LYS A O 1
ATOM 1427 N N . SER A 1 173 ? 20.293 37.462 -20.362 1.00 28.95 173 SER A N 1
ATOM 1428 C CA . SER A 1 173 ? 20.001 38.482 -21.372 1.00 28.95 173 SER A CA 1
ATOM 1429 C C . SER A 1 173 ? 19.358 39.675 -20.674 1.00 28.95 173 SER A C 1
ATOM 1431 O O . SER A 1 173 ? 18.680 39.513 -19.658 1.00 28.95 173 SER A O 1
ATOM 1433 N N . GLY A 1 174 ? 19.692 40.866 -21.159 1.00 30.09 174 GLY A N 1
ATOM 1434 C CA . GLY A 1 174 ? 19.438 42.150 -20.527 1.00 30.09 174 GLY A CA 1
ATOM 1435 C C . GLY A 1 174 ? 17.968 42.449 -20.248 1.00 30.09 174 GLY A C 1
ATOM 1436 O O . GLY A 1 174 ? 17.053 41.767 -20.698 1.00 30.09 174 GLY A O 1
ATOM 1437 N N . LYS A 1 175 ? 17.789 43.504 -19.451 1.00 36.31 175 LYS A N 1
ATOM 1438 C CA . LYS A 1 175 ? 16.515 44.113 -19.071 1.00 36.31 175 LYS A CA 1
ATOM 1439 C C . LYS A 1 175 ? 15.607 44.281 -20.295 1.00 36.31 175 LYS A C 1
ATOM 1441 O O . LYS A 1 175 ? 15.819 45.215 -21.046 1.00 36.31 175 LYS A O 1
ATOM 1446 N N . ASP A 1 176 ? 14.630 43.397 -20.466 1.00 31.20 176 ASP A N 1
ATOM 1447 C CA . ASP A 1 176 ? 13.252 43.751 -20.805 1.00 31.20 176 ASP A CA 1
ATOM 1448 C C . ASP A 1 176 ? 12.325 42.532 -20.717 1.00 31.20 176 ASP A C 1
ATOM 1450 O O . ASP A 1 176 ? 12.712 41.376 -20.880 1.00 31.20 176 ASP A O 1
ATOM 1454 N N . LYS A 1 177 ? 11.085 42.811 -20.318 1.00 40.12 177 LYS A N 1
ATOM 1455 C CA . LYS A 1 177 ? 10.050 41.843 -19.955 1.00 40.12 177 LYS A CA 1
ATOM 1456 C C . LYS A 1 177 ? 9.465 41.161 -21.196 1.00 40.12 177 LYS A C 1
ATOM 1458 O O . LYS A 1 177 ? 8.699 41.794 -21.902 1.00 40.12 177 LYS A O 1
ATOM 1463 N N . GLU A 1 178 ? 9.695 39.857 -21.339 1.00 31.23 178 GLU A N 1
ATOM 1464 C CA . GLU A 1 178 ? 8.682 38.840 -21.677 1.00 31.23 178 GLU A CA 1
ATOM 1465 C C . GLU A 1 178 ? 9.282 37.441 -21.443 1.00 31.23 178 GLU A C 1
ATOM 1467 O O . GLU A 1 178 ? 10.254 37.030 -22.068 1.00 31.23 178 GLU A O 1
ATOM 1472 N N . ILE A 1 179 ? 8.750 36.719 -20.455 1.00 41.53 179 ILE A N 1
ATOM 1473 C CA . ILE A 1 179 ? 9.236 35.393 -20.060 1.00 41.53 179 ILE A CA 1
ATOM 1474 C C . ILE A 1 179 ? 8.540 34.354 -20.942 1.00 41.53 179 ILE A C 1
ATOM 1476 O O . ILE A 1 179 ? 7.383 34.037 -20.678 1.00 41.53 179 ILE A O 1
ATOM 1480 N N . LEU A 1 180 ? 9.244 33.833 -21.952 1.00 37.66 180 LEU A N 1
ATOM 1481 C CA . LEU A 1 180 ? 9.151 32.451 -22.456 1.00 37.66 180 LEU A CA 1
ATOM 1482 C C . LEU A 1 180 ? 10.287 32.165 -23.466 1.00 37.66 180 LEU A C 1
ATOM 1484 O O . LEU A 1 180 ? 10.380 32.786 -24.515 1.00 37.66 180 LEU A O 1
ATOM 1488 N N . GLU A 1 181 ? 11.092 31.150 -23.140 1.00 50.66 181 GLU A N 1
ATOM 1489 C CA . GLU A 1 181 ? 11.537 30.095 -24.071 1.00 50.66 181 GLU A CA 1
ATOM 1490 C C . GLU A 1 181 ? 12.397 30.443 -25.308 1.00 50.66 181 GLU A C 1
ATOM 1492 O O . GLU A 1 181 ? 11.967 30.218 -26.438 1.00 50.66 181 GLU A O 1
ATOM 1497 N N . PRO A 1 182 ? 13.669 30.848 -25.113 1.00 45.41 182 PRO A N 1
ATOM 1498 C CA . PRO A 1 182 ? 14.720 30.486 -26.089 1.00 45.41 182 PRO A CA 1
ATOM 1499 C C . PRO A 1 182 ? 15.863 29.608 -25.534 1.00 45.41 182 PRO A C 1
ATOM 1501 O O . PRO A 1 182 ? 16.450 28.837 -26.290 1.00 45.41 182 PRO A O 1
ATOM 1504 N N . SER A 1 183 ? 16.185 29.658 -24.232 1.00 55.91 183 SER A N 1
ATOM 1505 C CA . SER A 1 183 ? 17.388 28.989 -23.684 1.00 55.91 183 SER A CA 1
ATOM 1506 C C . SER A 1 183 ? 17.276 27.458 -23.617 1.00 55.91 183 SER A C 1
ATOM 1508 O O . SER A 1 183 ? 18.160 26.757 -24.102 1.00 55.91 183 SER A O 1
ATOM 1510 N N . TRP A 1 184 ? 16.160 26.909 -23.115 1.00 60.06 184 TRP A N 1
ATOM 1511 C CA . TRP A 1 184 ? 15.966 25.448 -23.059 1.00 60.06 184 TRP A CA 1
ATOM 1512 C C . TRP A 1 184 ? 15.888 24.804 -24.442 1.00 60.06 184 TRP A C 1
ATOM 1514 O O . TRP A 1 184 ? 16.218 23.630 -24.591 1.00 60.06 184 TRP A O 1
ATOM 1524 N N . GLN A 1 185 ? 15.443 25.552 -25.456 1.00 59.44 185 GLN A N 1
ATOM 1525 C CA . GLN A 1 185 ? 15.409 25.052 -26.828 1.00 59.44 185 GLN A CA 1
ATOM 1526 C C . GLN A 1 185 ? 16.816 24.701 -27.306 1.00 59.44 185 GLN A C 1
ATOM 1528 O O . GLN A 1 185 ? 17.008 23.593 -27.789 1.00 59.44 185 GLN A O 1
ATOM 1533 N N . GLN A 1 186 ? 17.787 25.589 -27.076 1.00 62.03 186 GLN A N 1
ATOM 1534 C CA . GLN A 1 186 ? 19.190 25.397 -27.457 1.00 62.03 186 GLN A CA 1
ATOM 1535 C C . GLN A 1 186 ? 19.891 24.323 -26.620 1.00 62.03 186 GLN A C 1
ATOM 1537 O O . GLN A 1 186 ? 20.786 23.638 -27.106 1.00 62.03 186 GLN A O 1
ATOM 1542 N N . GLU A 1 187 ? 19.488 24.159 -25.359 1.00 68.62 187 GLU A N 1
ATOM 1543 C CA . GLU A 1 187 ? 20.079 23.156 -24.474 1.00 68.62 187 GLU A CA 1
ATOM 1544 C C . GLU A 1 187 ? 19.509 21.760 -24.663 1.00 68.62 187 GLU A C 1
ATOM 1546 O O . GLU A 1 187 ? 20.202 20.804 -24.331 1.00 68.62 187 GLU A O 1
ATOM 1551 N N . MET A 1 188 ? 18.286 21.617 -25.181 1.00 74.00 188 MET A N 1
ATOM 1552 C CA . MET A 1 188 ? 17.629 20.321 -25.398 1.00 74.00 188 MET A CA 1
ATOM 1553 C C . MET A 1 188 ? 17.680 19.870 -26.866 1.00 74.00 188 MET A C 1
ATOM 1555 O O . MET A 1 188 ? 17.671 18.668 -27.136 1.00 74.00 188 MET A O 1
ATOM 1559 N N . MET A 1 189 ? 17.732 20.801 -27.823 1.00 73.12 189 MET A N 1
ATOM 1560 C CA . MET A 1 189 ? 17.751 20.512 -29.261 1.00 73.12 189 MET A CA 1
ATOM 1561 C C . MET A 1 189 ? 18.761 21.401 -30.000 1.00 73.12 189 MET A C 1
ATOM 1563 O O . MET A 1 189 ? 18.962 22.564 -29.660 1.00 73.12 189 MET A O 1
ATOM 1567 N N . GLU A 1 190 ? 19.405 20.853 -31.030 1.00 69.69 190 GLU A N 1
ATOM 1568 C CA . GLU A 1 190 ? 20.265 21.636 -31.923 1.00 69.69 190 GLU A CA 1
ATOM 1569 C C . GLU A 1 190 ? 19.410 22.651 -32.711 1.00 69.69 190 GLU A C 1
ATOM 1571 O O . GLU A 1 190 ? 18.374 22.291 -33.279 1.00 69.69 190 GLU A O 1
ATOM 1576 N N . ILE A 1 191 ? 19.847 23.917 -32.758 1.00 61.66 191 ILE A N 1
ATOM 1577 C CA . ILE A 1 191 ? 19.123 25.033 -33.395 1.00 61.66 191 ILE A CA 1
ATOM 1578 C C . ILE A 1 191 ? 18.759 24.677 -34.845 1.00 61.66 191 ILE A C 1
ATOM 1580 O O . ILE A 1 191 ? 19.604 24.213 -35.606 1.00 61.66 191 ILE A O 1
ATOM 1584 N N . ASN A 1 192 ? 17.500 24.917 -35.233 1.00 58.75 192 ASN A N 1
ATOM 1585 C CA . ASN A 1 192 ? 16.955 24.620 -36.567 1.00 58.75 192 ASN A CA 1
ATOM 1586 C C . ASN A 1 192 ? 17.038 23.140 -36.990 1.00 58.75 192 ASN A C 1
ATOM 1588 O O . ASN A 1 192 ? 16.918 22.823 -38.174 1.00 58.75 192 ASN A O 1
ATOM 1592 N N . SER A 1 193 ? 17.192 22.218 -36.037 1.00 63.41 193 SER A N 1
ATOM 1593 C CA . SER A 1 193 ? 17.183 20.779 -36.287 1.00 63.41 193 SER A CA 1
ATOM 1594 C C . SER A 1 193 ? 16.243 20.052 -35.317 1.00 63.41 193 SER A C 1
ATOM 1596 O O . SER A 1 193 ? 15.929 20.538 -34.235 1.00 63.41 193 SER A O 1
ATOM 1598 N N . ALA A 1 194 ? 15.818 18.843 -35.685 1.00 66.81 194 ALA A N 1
ATOM 1599 C CA . ALA A 1 194 ? 15.099 17.941 -34.781 1.00 66.81 194 ALA A CA 1
ATOM 1600 C C . ALA A 1 194 ? 16.051 17.020 -33.987 1.00 66.81 194 ALA A C 1
ATOM 1602 O O . ALA A 1 194 ? 15.612 16.002 -33.446 1.00 66.81 194 ALA A O 1
ATOM 1603 N N . LYS A 1 195 ? 17.356 17.327 -33.967 1.00 77.56 195 LYS A N 1
ATOM 1604 C CA . LYS A 1 195 ? 18.390 16.502 -33.340 1.00 77.56 195 LYS A CA 1
ATOM 1605 C C . LYS A 1 195 ? 18.543 16.869 -31.857 1.00 77.56 195 LYS A C 1
ATOM 1607 O O . LYS A 1 195 ? 18.685 18.053 -31.540 1.00 77.56 195 LYS A O 1
ATOM 1612 N N . PRO A 1 196 ? 18.504 15.889 -30.935 1.00 80.31 196 PRO A N 1
ATOM 1613 C CA . PRO A 1 196 ? 18.715 16.156 -29.518 1.00 80.31 196 PRO A CA 1
ATOM 1614 C C . PRO A 1 196 ? 20.164 16.571 -29.242 1.00 80.31 196 PRO A C 1
ATOM 1616 O O . PRO A 1 196 ? 21.105 15.993 -29.789 1.00 80.31 196 PRO A O 1
ATOM 1619 N N . THR A 1 197 ? 20.348 17.522 -28.329 1.00 82.88 197 THR A N 1
ATOM 1620 C CA . THR A 1 197 ? 21.651 17.770 -27.690 1.00 82.88 197 THR A CA 1
ATOM 1621 C C . THR A 1 197 ? 21.978 16.652 -26.690 1.00 82.88 197 THR A C 1
ATOM 1623 O O . THR A 1 197 ? 21.146 15.788 -26.398 1.00 82.88 197 THR A O 1
ATOM 1626 N N . LEU A 1 198 ? 23.167 16.702 -26.074 1.00 83.25 198 LEU A N 1
ATOM 1627 C CA . LEU A 1 198 ? 23.512 15.813 -24.959 1.00 83.25 198 LEU A CA 1
ATOM 1628 C C . LEU A 1 198 ? 22.462 15.867 -23.835 1.00 83.25 198 LEU A C 1
ATOM 1630 O O . LEU A 1 198 ? 21.966 14.825 -23.415 1.00 83.25 198 LEU A O 1
ATOM 1634 N N . PHE A 1 199 ? 22.097 17.063 -23.365 1.00 84.44 199 P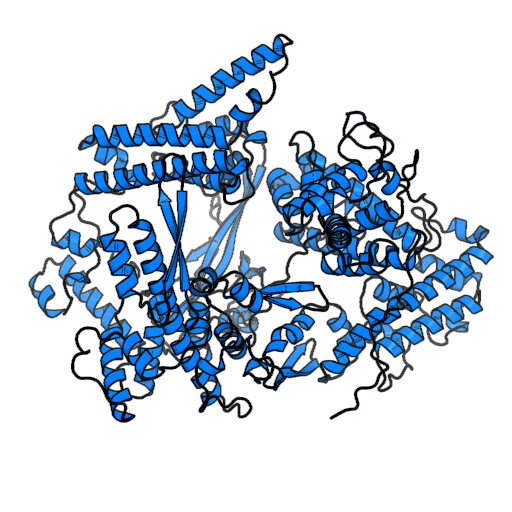HE A N 1
ATOM 1635 C CA . PHE A 1 199 ? 21.127 17.208 -22.277 1.00 84.44 199 PHE A CA 1
ATOM 1636 C C . PHE A 1 199 ? 19.708 16.823 -22.702 1.00 84.44 199 PHE A C 1
ATOM 1638 O O . PHE A 1 199 ? 19.006 16.191 -21.916 1.00 84.44 199 PHE A O 1
ATOM 1645 N N . GLY A 1 200 ? 19.310 17.096 -23.949 1.00 85.56 200 GLY A N 1
ATOM 1646 C CA . GLY A 1 200 ? 18.027 16.641 -24.488 1.00 85.56 200 GLY A CA 1
ATOM 1647 C C . GLY A 1 200 ? 17.901 15.122 -24.513 1.00 85.56 200 GLY A C 1
ATOM 1648 O O . GLY A 1 200 ? 16.888 14.577 -24.074 1.00 85.56 200 GLY A O 1
ATOM 1649 N N . LEU A 1 201 ? 18.953 14.426 -24.955 1.00 87.62 201 LEU A N 1
ATOM 1650 C CA . LEU A 1 201 ? 19.001 12.965 -24.962 1.00 87.62 201 LEU A CA 1
ATOM 1651 C C . LEU A 1 201 ? 19.022 12.384 -23.540 1.00 87.62 201 LEU A C 1
ATOM 1653 O O . LEU A 1 201 ? 18.338 11.397 -23.263 1.00 87.62 201 LEU A O 1
ATOM 1657 N N . VAL A 1 202 ? 19.773 13.004 -22.624 1.00 90.12 202 VAL A N 1
ATOM 1658 C CA . VAL A 1 202 ? 19.815 12.598 -21.211 1.00 90.12 202 VAL A CA 1
ATOM 1659 C C . VAL A 1 202 ? 18.439 12.762 -20.565 1.00 90.12 202 VAL A C 1
ATOM 1661 O O . VAL A 1 202 ? 17.937 11.816 -19.963 1.00 90.12 202 VAL A O 1
ATOM 1664 N N . PHE A 1 203 ? 17.793 13.918 -20.733 1.00 90.44 203 PHE A N 1
ATOM 1665 C CA . PHE A 1 203 ? 16.457 14.164 -20.193 1.00 90.44 203 PHE A CA 1
ATOM 1666 C C . PHE A 1 203 ? 15.428 13.191 -20.774 1.00 90.44 203 PHE A C 1
ATOM 1668 O O . PHE A 1 203 ? 14.678 12.589 -20.009 1.00 90.44 203 PHE A O 1
ATOM 1675 N N . PHE A 1 204 ? 15.449 12.964 -22.094 1.00 90.81 204 PHE A N 1
ATOM 1676 C CA . PHE A 1 204 ? 14.582 11.987 -22.757 1.00 90.81 204 PHE A CA 1
ATOM 1677 C C . PHE A 1 204 ? 14.737 10.583 -22.169 1.00 90.81 204 PHE A C 1
ATOM 1679 O O . PHE A 1 204 ? 13.749 9.936 -21.834 1.00 90.81 204 PHE A O 1
ATOM 1686 N N . THR A 1 205 ? 15.979 10.127 -22.004 1.00 91.69 205 THR A N 1
ATOM 1687 C CA . THR A 1 205 ? 16.270 8.799 -21.450 1.00 91.69 205 THR A CA 1
ATOM 1688 C C . THR A 1 205 ? 15.747 8.690 -20.012 1.00 91.69 205 THR A C 1
ATOM 1690 O O . THR A 1 205 ? 15.095 7.707 -19.664 1.00 91.69 205 THR A O 1
ATOM 1693 N N . CYS A 1 206 ? 15.938 9.730 -19.190 1.00 93.44 206 CYS A N 1
ATOM 1694 C CA . CYS A 1 206 ? 15.443 9.780 -17.812 1.00 93.44 206 CYS A CA 1
ATOM 1695 C C . CYS A 1 206 ? 13.913 9.697 -17.688 1.00 93.44 206 CYS A C 1
ATOM 1697 O O . CYS A 1 206 ? 13.439 9.225 -16.655 1.00 93.44 206 CYS A O 1
ATOM 1699 N N . LEU A 1 207 ? 13.135 10.091 -18.708 1.00 92.75 207 LEU A N 1
ATOM 1700 C CA . LEU A 1 207 ? 11.667 9.967 -18.684 1.00 92.75 207 LEU A CA 1
ATOM 1701 C C . LEU A 1 207 ? 11.196 8.521 -18.500 1.00 92.75 207 LEU A C 1
ATOM 1703 O O . LEU A 1 207 ? 10.079 8.311 -18.042 1.00 92.75 207 LEU A O 1
ATOM 1707 N N . PHE A 1 208 ? 12.025 7.544 -18.874 1.00 93.94 208 PHE A N 1
ATOM 1708 C CA . PHE A 1 208 ? 11.681 6.121 -18.930 1.00 93.94 208 PHE A CA 1
ATOM 1709 C C . PHE A 1 208 ? 12.583 5.245 -18.044 1.00 93.94 208 PHE A C 1
ATOM 1711 O O . PHE A 1 208 ? 12.475 4.018 -18.051 1.00 93.94 208 PHE A O 1
ATOM 1718 N N . LEU A 1 209 ? 13.458 5.859 -17.246 1.00 89.69 209 LEU A N 1
ATOM 1719 C CA . LEU A 1 209 ? 14.259 5.176 -16.231 1.00 89.69 209 LEU A CA 1
ATOM 1720 C C . LEU A 1 209 ? 13.614 5.292 -14.851 1.00 89.69 209 LEU A C 1
ATOM 1722 O O . LEU A 1 209 ? 12.947 6.282 -14.544 1.00 89.69 209 LEU A O 1
ATOM 1726 N N . GLU A 1 210 ? 13.857 4.305 -13.989 1.00 84.44 210 GLU A N 1
ATOM 1727 C CA . GLU A 1 210 ? 13.587 4.466 -12.561 1.00 84.44 210 GLU A CA 1
ATOM 1728 C C . GLU A 1 210 ? 14.540 5.490 -11.945 1.00 84.44 210 GLU A C 1
ATOM 1730 O O . GLU A 1 210 ? 15.667 5.664 -12.408 1.00 84.44 210 GLU A O 1
ATOM 1735 N N . LYS A 1 211 ? 14.136 6.128 -10.838 1.00 85.56 211 LYS A N 1
ATOM 1736 C CA . LYS A 1 211 ? 14.973 7.142 -10.174 1.00 85.56 211 LYS A CA 1
ATOM 1737 C C . LYS A 1 211 ? 16.373 6.618 -9.812 1.00 85.56 211 LYS A C 1
ATOM 1739 O O . LYS A 1 211 ? 17.337 7.369 -9.943 1.00 85.56 211 LYS A O 1
ATOM 1744 N N . LYS A 1 212 ? 16.505 5.346 -9.404 1.00 80.31 212 LYS A N 1
ATOM 1745 C CA . LYS A 1 212 ? 17.805 4.707 -9.112 1.00 80.31 212 LYS A CA 1
ATOM 1746 C C . LYS A 1 212 ? 18.704 4.676 -10.354 1.00 80.31 212 LYS A C 1
ATOM 1748 O O . LYS A 1 212 ? 19.796 5.240 -10.331 1.00 80.31 212 LYS A O 1
ATOM 1753 N N . ASP A 1 213 ? 18.221 4.081 -11.440 1.00 79.56 213 ASP A N 1
ATOM 1754 C CA . ASP A 1 213 ? 18.976 3.963 -12.692 1.00 79.56 213 ASP A CA 1
ATOM 1755 C C . ASP A 1 213 ? 19.256 5.332 -13.311 1.00 79.56 213 ASP A C 1
ATOM 1757 O O . ASP A 1 213 ? 20.361 5.577 -13.782 1.00 79.56 213 ASP A O 1
ATOM 1761 N N . GLY A 1 214 ? 18.295 6.257 -13.233 1.00 85.94 214 GLY A N 1
ATOM 1762 C CA . GLY A 1 214 ? 18.467 7.643 -13.653 1.00 85.94 214 GLY A CA 1
ATOM 1763 C C . GLY A 1 214 ? 19.576 8.356 -12.875 1.00 85.94 214 GLY A C 1
ATOM 1764 O O . GLY A 1 214 ? 20.360 9.087 -13.467 1.00 85.94 214 GLY A O 1
ATOM 1765 N N . THR A 1 215 ? 19.702 8.109 -11.567 1.00 85.06 215 THR A N 1
ATOM 1766 C CA . THR A 1 215 ? 20.735 8.720 -10.706 1.00 85.06 215 THR A CA 1
ATOM 1767 C C . THR A 1 215 ? 22.138 8.231 -11.081 1.00 85.06 215 THR A C 1
ATOM 1769 O O . THR A 1 215 ? 23.070 9.043 -11.134 1.00 85.06 215 THR A O 1
ATOM 1772 N N . LEU A 1 216 ? 22.270 6.933 -11.388 1.00 82.69 216 LEU A N 1
ATOM 1773 C CA . LEU A 1 216 ? 23.491 6.309 -11.912 1.00 82.69 216 LEU A CA 1
ATOM 1774 C C . LEU A 1 216 ? 23.805 6.770 -13.344 1.00 82.69 216 LEU A C 1
ATOM 1776 O O . LEU A 1 216 ? 24.965 6.966 -13.695 1.00 82.69 216 LEU A O 1
ATOM 1780 N N . PHE A 1 217 ? 22.776 6.986 -14.162 1.00 85.12 217 PHE A N 1
ATOM 1781 C CA . PHE A 1 217 ? 22.918 7.480 -15.528 1.00 85.12 217 PHE A CA 1
ATOM 1782 C C . PHE A 1 217 ? 23.431 8.927 -15.576 1.00 85.12 217 PHE A C 1
ATOM 1784 O O . PHE A 1 217 ? 24.301 9.282 -16.363 1.00 85.12 217 PHE A O 1
ATOM 1791 N N . ILE A 1 218 ? 22.936 9.807 -14.708 1.00 87.31 218 ILE A N 1
ATOM 1792 C CA . ILE A 1 218 ? 23.385 11.206 -14.722 1.00 87.31 218 ILE A CA 1
ATOM 1793 C C . ILE A 1 218 ? 24.722 11.412 -13.990 1.00 87.31 218 ILE A C 1
ATOM 1795 O O . ILE A 1 218 ? 25.370 12.437 -14.190 1.00 87.31 218 ILE A O 1
ATOM 1799 N N . SER A 1 219 ? 25.177 10.460 -13.159 1.00 84.00 219 SER A N 1
ATOM 1800 C CA . SER A 1 219 ? 26.441 10.584 -12.407 1.00 84.00 219 SER A CA 1
ATOM 1801 C C . SER A 1 219 ? 27.695 10.540 -13.288 1.00 84.00 219 SER A C 1
ATOM 1803 O O . SER A 1 219 ? 28.745 11.020 -12.863 1.00 84.00 219 SER A O 1
ATOM 1805 N N . ARG A 1 220 ? 27.606 10.034 -14.529 1.00 82.75 220 ARG A N 1
ATOM 1806 C CA . ARG A 1 220 ? 28.729 10.042 -15.488 1.00 82.75 220 ARG A CA 1
ATOM 1807 C C . ARG A 1 220 ? 28.687 11.199 -16.500 1.00 82.75 220 ARG A C 1
ATOM 1809 O O . ARG A 1 220 ? 29.673 11.413 -17.208 1.00 82.75 220 ARG A O 1
ATOM 1816 N N . ILE A 1 221 ? 27.609 11.987 -16.534 1.00 84.31 221 ILE A N 1
ATOM 1817 C CA . ILE A 1 221 ? 27.412 13.086 -17.495 1.00 84.31 221 ILE A CA 1
ATOM 1818 C C . ILE A 1 221 ? 28.102 14.374 -17.022 1.00 84.31 221 ILE A C 1
ATOM 1820 O O . ILE A 1 221 ? 27.891 14.837 -15.896 1.00 84.31 221 ILE A O 1
ATOM 1824 N N . LYS A 1 222 ? 28.908 14.997 -17.894 1.00 81.31 222 LYS A N 1
ATOM 1825 C CA . LYS A 1 222 ? 29.552 16.294 -17.620 1.00 81.31 222 LYS A CA 1
ATOM 1826 C C . LYS A 1 222 ? 28.497 17.355 -17.275 1.00 81.31 222 LYS A C 1
ATOM 1828 O O . LYS A 1 222 ? 27.531 17.528 -18.006 1.00 81.31 222 LYS A O 1
ATOM 1833 N N . GLY A 1 223 ? 28.685 18.069 -16.164 1.00 76.12 223 GLY A N 1
ATOM 1834 C CA . GLY A 1 223 ? 27.750 19.101 -15.689 1.00 76.12 223 GLY A CA 1
ATOM 1835 C C . GLY A 1 223 ? 26.636 18.598 -14.760 1.00 76.12 223 GLY A C 1
ATOM 1836 O O . GLY A 1 223 ? 26.036 19.410 -14.064 1.00 76.12 223 GLY A O 1
ATOM 1837 N N . LEU A 1 224 ? 26.411 17.280 -14.669 1.00 81.31 224 LEU A N 1
ATOM 1838 C CA . LEU A 1 224 ? 25.430 16.673 -13.751 1.00 81.31 224 LEU A CA 1
ATOM 1839 C C . LEU A 1 224 ? 26.068 15.797 -12.660 1.00 81.31 224 LEU A C 1
ATOM 1841 O O . LEU A 1 224 ? 25.352 15.293 -11.797 1.00 81.31 224 LEU A O 1
ATOM 1845 N N . LYS A 1 225 ? 27.401 15.635 -12.656 1.00 76.62 225 LYS A N 1
ATOM 1846 C CA . LYS A 1 225 ? 28.134 14.823 -11.665 1.00 76.62 225 LYS A CA 1
ATOM 1847 C C . LYS A 1 225 ? 28.077 15.380 -10.240 1.00 76.62 225 LYS A C 1
ATOM 1849 O O . LYS A 1 225 ? 28.035 14.606 -9.293 1.00 76.62 225 LYS A O 1
ATOM 1854 N N . ASN A 1 226 ? 28.113 16.705 -10.095 1.00 73.38 226 ASN A N 1
ATOM 1855 C CA . ASN A 1 226 ? 28.289 17.348 -8.796 1.00 73.38 226 ASN A CA 1
ATOM 1856 C C . ASN A 1 226 ? 27.019 17.240 -7.927 1.00 73.38 226 ASN A C 1
ATOM 1858 O O . ASN A 1 226 ? 25.905 17.425 -8.417 1.00 73.38 226 ASN A O 1
ATOM 1862 N N . THR A 1 227 ? 27.193 16.953 -6.639 1.00 75.94 227 THR A N 1
ATOM 1863 C CA . THR A 1 227 ? 26.129 16.833 -5.630 1.00 75.94 227 THR A CA 1
ATOM 1864 C C . THR A 1 227 ? 26.373 17.703 -4.395 1.00 75.94 227 THR A C 1
ATOM 1866 O O . THR A 1 227 ? 25.575 17.640 -3.462 1.00 75.94 227 THR A O 1
ATOM 1869 N N . THR A 1 228 ? 27.441 18.507 -4.358 1.00 74.50 228 THR A N 1
ATOM 1870 C CA . THR A 1 228 ? 27.828 19.267 -3.160 1.00 74.50 228 THR A CA 1
ATOM 1871 C C . THR A 1 228 ? 26.901 20.457 -2.907 1.00 74.50 228 THR A C 1
ATOM 1873 O O . THR A 1 228 ? 26.329 20.573 -1.824 1.00 74.50 228 THR A O 1
ATOM 1876 N N . GLU A 1 229 ? 26.683 21.301 -3.916 1.00 78.31 229 GLU A N 1
ATOM 1877 C CA . GLU A 1 229 ? 25.866 22.515 -3.793 1.00 78.31 229 GLU A CA 1
ATOM 1878 C C . GLU A 1 229 ? 24.399 22.289 -4.184 1.00 78.31 229 GLU A C 1
ATOM 1880 O O . GLU A 1 229 ? 24.073 21.511 -5.089 1.00 78.31 229 GLU A O 1
ATOM 1885 N N . ASP A 1 230 ? 23.501 23.049 -3.556 1.00 78.44 230 ASP A N 1
ATOM 1886 C CA . ASP A 1 230 ? 22.055 22.930 -3.761 1.00 78.44 230 ASP A CA 1
ATOM 1887 C C . ASP A 1 230 ? 21.618 23.223 -5.202 1.00 78.44 230 ASP A C 1
ATOM 1889 O O . ASP A 1 230 ? 20.686 22.586 -5.694 1.00 78.44 230 ASP A O 1
ATOM 1893 N N . LYS A 1 231 ? 22.339 24.087 -5.930 1.00 76.44 231 LYS A N 1
ATOM 1894 C CA . LYS A 1 231 ? 22.093 24.345 -7.361 1.00 76.44 231 LYS A CA 1
ATOM 1895 C C . LYS A 1 231 ? 22.329 23.107 -8.236 1.00 76.44 231 LYS A C 1
ATOM 1897 O O . LYS A 1 231 ? 21.552 22.817 -9.146 1.00 76.44 231 LYS A O 1
ATOM 1902 N N . PHE A 1 232 ? 23.361 22.313 -7.937 1.00 79.25 232 PHE A N 1
ATOM 1903 C CA . PHE A 1 232 ? 23.641 21.080 -8.679 1.00 79.25 232 PHE A CA 1
ATOM 1904 C C . PHE A 1 232 ? 22.651 19.972 -8.310 1.00 79.25 232 PHE A C 1
ATOM 1906 O O . PHE A 1 232 ? 22.194 19.235 -9.188 1.00 79.25 232 PHE A O 1
ATOM 1913 N N . LYS A 1 233 ? 22.235 19.904 -7.038 1.00 81.25 233 LYS A N 1
ATOM 1914 C CA . LYS A 1 233 ? 21.136 19.024 -6.609 1.00 81.25 233 LYS A CA 1
ATOM 1915 C C . LYS A 1 233 ? 19.824 19.389 -7.314 1.00 81.25 233 LYS A C 1
ATOM 1917 O O . LYS A 1 233 ? 19.125 18.491 -7.779 1.00 81.25 233 LYS A O 1
ATOM 1922 N N . ALA A 1 234 ? 19.524 20.681 -7.467 1.00 80.94 234 ALA A N 1
ATOM 1923 C CA . ALA A 1 234 ? 18.341 21.171 -8.176 1.00 80.94 234 ALA A CA 1
ATOM 1924 C C . ALA A 1 234 ? 18.348 20.781 -9.667 1.00 80.94 234 ALA A C 1
ATOM 1926 O O . ALA A 1 234 ? 17.327 20.315 -10.184 1.00 80.94 234 ALA A O 1
ATOM 1927 N N . ASN A 1 235 ? 19.505 20.872 -10.336 1.00 81.94 235 ASN A N 1
ATOM 1928 C CA . ASN A 1 235 ? 19.685 20.353 -11.696 1.00 81.94 235 ASN A CA 1
ATOM 1929 C C . ASN A 1 235 ? 19.388 18.849 -11.761 1.00 81.94 235 ASN A C 1
ATOM 1931 O O . ASN A 1 235 ? 18.535 18.425 -12.538 1.00 81.94 235 ASN A O 1
ATOM 1935 N N . ARG A 1 236 ? 20.021 18.032 -10.912 1.00 86.62 236 ARG A N 1
ATOM 1936 C CA . ARG A 1 236 ? 19.809 16.573 -10.907 1.00 86.62 236 ARG A CA 1
ATOM 1937 C C . ARG A 1 236 ? 18.344 16.201 -10.663 1.00 86.62 236 ARG A C 1
ATOM 1939 O O . ARG A 1 236 ? 17.788 15.390 -11.399 1.00 86.62 236 ARG A O 1
ATOM 1946 N N . GLU A 1 237 ? 17.695 16.821 -9.681 1.00 86.81 237 GLU A N 1
ATOM 1947 C CA . GLU A 1 237 ? 16.281 16.565 -9.378 1.00 86.81 237 GLU A CA 1
ATOM 1948 C C . GLU A 1 237 ? 15.343 16.995 -10.516 1.00 86.81 237 GLU A C 1
ATOM 1950 O O . GLU A 1 237 ? 14.311 16.359 -10.723 1.00 86.81 237 GLU A O 1
ATOM 1955 N N . THR A 1 238 ? 15.715 18.006 -11.306 1.00 87.81 238 THR A N 1
ATOM 1956 C CA . THR A 1 238 ? 14.972 18.401 -12.514 1.00 87.81 238 THR A CA 1
ATOM 1957 C C . THR A 1 238 ? 15.012 17.303 -13.578 1.00 87.81 238 THR A C 1
ATOM 1959 O O . THR A 1 238 ? 13.961 16.892 -14.068 1.00 87.81 238 THR A O 1
ATOM 1962 N N . PHE A 1 239 ? 16.193 16.753 -13.884 1.00 89.06 239 PHE A N 1
ATOM 1963 C CA . PHE A 1 239 ? 16.322 15.648 -14.847 1.00 89.06 239 PHE A CA 1
ATOM 1964 C C . PHE A 1 239 ? 15.599 14.373 -14.390 1.00 89.06 239 PHE A C 1
ATOM 1966 O O . PHE A 1 239 ? 15.149 13.588 -15.222 1.00 89.06 239 PHE A O 1
ATOM 1973 N N . LEU A 1 240 ? 15.455 14.172 -13.077 1.00 90.12 240 LEU A N 1
ATOM 1974 C CA . LEU A 1 240 ? 14.798 13.000 -12.496 1.00 90.12 240 LEU A CA 1
ATOM 1975 C C . LEU A 1 240 ? 13.303 13.213 -12.190 1.00 90.12 240 LEU A C 1
ATOM 1977 O O . LEU A 1 240 ? 12.635 12.277 -11.741 1.00 90.12 240 LEU A O 1
ATOM 1981 N N . ALA A 1 241 ? 12.751 14.406 -12.438 1.00 87.62 241 ALA A N 1
ATOM 1982 C CA . ALA A 1 241 ? 11.407 14.792 -11.993 1.00 87.62 241 ALA A CA 1
ATOM 1983 C C . ALA A 1 241 ? 10.279 13.912 -12.562 1.00 87.62 241 ALA A C 1
ATOM 1985 O O . ALA A 1 241 ? 9.245 13.726 -11.904 1.00 87.62 241 ALA A O 1
ATOM 1986 N N . PHE A 1 242 ? 10.486 13.386 -13.774 1.00 90.06 242 PHE A N 1
ATOM 1987 C CA . PHE A 1 242 ? 9.534 12.567 -14.530 1.00 90.06 242 PHE A CA 1
ATOM 1988 C C . PHE A 1 242 ? 9.954 11.105 -14.693 1.00 90.06 242 PHE A C 1
ATOM 1990 O O . PHE A 1 242 ? 9.355 10.402 -15.501 1.00 90.06 242 PHE A O 1
ATOM 1997 N N . THR A 1 243 ? 10.941 10.648 -13.918 1.00 91.12 243 THR A N 1
ATOM 1998 C CA . THR A 1 243 ? 11.326 9.229 -13.879 1.00 91.12 243 THR A CA 1
ATOM 1999 C C . THR A 1 243 ? 10.114 8.339 -13.614 1.00 91.12 243 THR A C 1
ATOM 2001 O O . THR A 1 243 ? 9.226 8.677 -12.821 1.00 91.12 243 THR A O 1
ATOM 2004 N N . ILE A 1 244 ? 10.062 7.202 -14.304 1.00 91.94 244 ILE A N 1
ATOM 2005 C CA . ILE A 1 244 ? 8.979 6.236 -14.130 1.00 91.94 244 ILE A CA 1
ATOM 2006 C C . ILE A 1 244 ? 9.045 5.596 -12.747 1.00 91.94 244 ILE A C 1
ATOM 2008 O O . ILE A 1 244 ? 10.083 5.537 -12.086 1.00 91.94 244 ILE A O 1
ATOM 2012 N N . THR A 1 245 ? 7.906 5.065 -12.327 1.00 87.69 245 THR A N 1
ATOM 2013 C CA . THR A 1 245 ? 7.828 4.162 -11.183 1.00 87.69 245 THR A CA 1
ATOM 2014 C C . THR A 1 245 ? 7.485 2.790 -11.727 1.00 87.69 245 THR A C 1
ATOM 2016 O O . THR A 1 245 ? 6.425 2.644 -12.335 1.00 87.69 245 THR A O 1
ATOM 2019 N N . LEU A 1 246 ? 8.347 1.785 -11.540 1.00 83.00 246 LEU A N 1
ATOM 2020 C CA . LEU A 1 246 ? 7.964 0.439 -11.940 1.00 83.00 246 LEU A CA 1
ATOM 2021 C C . LEU A 1 246 ? 6.852 -0.081 -11.035 1.00 83.00 246 LEU A C 1
ATOM 2023 O O . LEU A 1 246 ? 6.763 0.268 -9.847 1.00 83.00 246 LEU A O 1
ATOM 2027 N N . PRO A 1 247 ? 6.001 -0.959 -11.570 1.00 77.69 247 PRO A N 1
ATOM 2028 C CA . PRO A 1 247 ? 5.105 -1.692 -10.723 1.00 77.69 247 PRO A CA 1
ATOM 2029 C C . PRO A 1 247 ? 5.900 -2.512 -9.714 1.00 77.69 247 PRO A C 1
ATOM 2031 O O . PRO A 1 247 ? 6.836 -3.236 -10.058 1.00 77.69 247 PRO A O 1
ATOM 2034 N N . LYS A 1 248 ? 5.539 -2.369 -8.442 1.00 67.50 248 LYS A N 1
ATOM 2035 C CA . LYS A 1 248 ? 6.207 -3.118 -7.386 1.00 67.50 248 LYS A CA 1
ATOM 2036 C C . LYS A 1 248 ? 5.844 -4.592 -7.568 1.00 67.50 248 LYS A C 1
ATOM 2038 O O . LYS A 1 248 ? 4.647 -4.873 -7.689 1.00 67.50 248 LYS A O 1
ATOM 2043 N N . PRO A 1 249 ? 6.825 -5.514 -7.561 1.00 57.56 249 PRO A N 1
ATOM 2044 C CA . PRO A 1 249 ? 6.499 -6.925 -7.435 1.00 57.56 249 PRO A CA 1
ATOM 2045 C C . PRO A 1 249 ? 5.658 -7.126 -6.163 1.00 57.56 249 PRO A C 1
ATOM 2047 O O . PRO A 1 249 ? 5.715 -6.267 -5.262 1.00 57.56 249 PRO A O 1
ATOM 2050 N N . PRO A 1 250 ? 4.893 -8.229 -6.068 1.00 53.44 250 PRO A N 1
ATOM 2051 C CA . PRO A 1 250 ? 4.258 -8.619 -4.818 1.00 53.44 250 PRO A CA 1
ATOM 2052 C C . PRO A 1 250 ? 5.269 -8.464 -3.683 1.00 53.44 250 PRO A C 1
ATOM 2054 O O . PRO A 1 250 ? 6.469 -8.732 -3.850 1.00 53.44 250 PRO A O 1
ATOM 2057 N N . ARG A 1 251 ? 4.829 -7.896 -2.557 1.00 52.16 251 ARG A N 1
ATOM 2058 C CA . ARG A 1 251 ? 5.715 -7.829 -1.398 1.00 52.16 251 ARG A CA 1
ATOM 2059 C C . ARG A 1 251 ? 6.033 -9.273 -1.062 1.00 52.16 251 ARG A C 1
ATOM 2061 O O . ARG A 1 251 ? 5.114 -9.992 -0.721 1.00 52.16 251 ARG A O 1
ATOM 2068 N N . LEU A 1 252 ? 7.306 -9.646 -1.188 1.00 55.12 252 LEU A N 1
ATOM 2069 C CA . LEU A 1 252 ? 7.806 -10.921 -0.687 1.00 55.12 252 LEU A CA 1
ATOM 2070 C C . LEU A 1 252 ? 7.177 -11.146 0.688 1.00 55.12 252 LEU A C 1
ATOM 2072 O O . LEU A 1 252 ? 7.325 -10.278 1.558 1.00 55.12 252 LEU A O 1
ATOM 2076 N N . GLU A 1 253 ? 6.416 -12.230 0.830 1.00 52.50 253 GLU A N 1
ATOM 2077 C CA . GLU A 1 253 ? 5.827 -12.587 2.113 1.00 52.50 253 GLU A CA 1
ATOM 2078 C C . GLU A 1 253 ? 6.940 -12.675 3.163 1.00 52.50 253 GLU A C 1
ATOM 2080 O O . GLU A 1 253 ? 8.091 -13.023 2.861 1.00 52.50 253 GLU A O 1
ATOM 2085 N N . SER A 1 254 ? 6.609 -12.297 4.397 1.00 55.44 254 SER A N 1
ATOM 2086 C CA . SER A 1 254 ? 7.514 -12.448 5.530 1.00 55.44 254 SER A CA 1
ATOM 2087 C C . SER A 1 254 ? 7.770 -13.937 5.726 1.00 55.44 254 SER A C 1
ATOM 2089 O O . SER A 1 254 ? 6.913 -14.655 6.230 1.00 55.44 254 SER A O 1
ATOM 2091 N N . SER A 1 255 ? 8.928 -14.413 5.303 1.00 59.06 255 SER A N 1
ATOM 2092 C CA . SER A 1 255 ? 9.335 -15.804 5.512 1.00 59.06 255 SER A CA 1
ATOM 2093 C C . SER A 1 255 ? 9.679 -16.110 6.959 1.00 59.06 255 SER A C 1
ATOM 2095 O O . SER A 1 255 ? 9.601 -17.263 7.353 1.00 59.06 255 SER A O 1
ATOM 2097 N N . ASP A 1 256 ? 10.098 -15.094 7.719 1.00 73.88 256 ASP A N 1
ATOM 2098 C CA . ASP A 1 256 ? 10.377 -15.233 9.140 1.00 73.88 256 ASP A CA 1
ATOM 2099 C C . ASP A 1 256 ? 9.705 -14.101 9.922 1.00 73.88 256 ASP A C 1
ATOM 2101 O O . ASP A 1 256 ? 10.152 -12.950 9.935 1.00 73.88 256 ASP A O 1
ATOM 2105 N N . ILE A 1 257 ? 8.590 -14.447 10.561 1.00 80.88 257 ILE A N 1
ATOM 2106 C CA . ILE A 1 257 ? 7.831 -13.543 11.423 1.00 80.88 257 ILE A CA 1
ATOM 2107 C C . ILE A 1 257 ? 8.655 -13.046 12.618 1.00 80.88 257 ILE A C 1
ATOM 2109 O O . ILE A 1 257 ? 8.418 -11.933 13.088 1.00 80.88 257 ILE A O 1
ATOM 2113 N N . LYS A 1 258 ? 9.643 -13.820 13.082 1.00 81.75 258 LYS A N 1
ATOM 2114 C CA . LYS A 1 258 ? 10.472 -13.490 14.249 1.00 81.75 258 LYS A CA 1
ATOM 2115 C C . LYS A 1 258 ? 11.333 -12.266 13.957 1.00 81.75 258 LYS A C 1
ATOM 2117 O O . LYS A 1 258 ? 11.303 -11.288 14.700 1.00 81.75 258 LYS A O 1
ATOM 2122 N N . LEU A 1 259 ? 12.025 -12.264 12.818 1.00 81.31 259 LEU A N 1
ATOM 2123 C CA . LEU A 1 259 ? 12.842 -11.125 12.380 1.00 81.31 259 LEU A CA 1
ATOM 2124 C C . LEU A 1 259 ? 11.986 -9.893 12.071 1.00 81.31 259 LEU A C 1
ATOM 2126 O O . LEU A 1 259 ? 12.407 -8.755 12.290 1.00 81.31 259 LEU A O 1
ATOM 2130 N N . ASP A 1 260 ? 10.765 -10.105 11.589 1.00 83.81 260 ASP A N 1
ATOM 2131 C CA . ASP A 1 260 ? 9.799 -9.036 11.371 1.00 83.81 260 ASP A CA 1
ATOM 2132 C C . ASP A 1 260 ? 9.296 -8.413 12.683 1.00 83.81 260 ASP A C 1
ATOM 2134 O O . ASP A 1 260 ? 9.122 -7.192 12.733 1.00 83.81 260 ASP A O 1
ATOM 2138 N N . LEU A 1 261 ? 9.097 -9.219 13.734 1.00 87.00 261 LEU A N 1
ATOM 2139 C CA . LEU A 1 261 ? 8.771 -8.763 15.088 1.00 87.00 261 LEU A CA 1
ATOM 2140 C C . LEU A 1 261 ? 9.915 -7.930 15.679 1.00 87.00 261 LEU A C 1
ATOM 2142 O O . LEU A 1 261 ? 9.664 -6.811 16.132 1.00 87.00 261 LEU A O 1
ATOM 2146 N N . VAL A 1 262 ? 11.163 -8.417 15.596 1.00 85.81 262 VAL A N 1
ATOM 2147 C CA . VAL A 1 262 ? 12.361 -7.662 16.022 1.00 85.81 262 VAL A CA 1
ATOM 2148 C C . VAL A 1 262 ? 12.407 -6.306 15.316 1.00 85.81 262 VAL A C 1
ATOM 2150 O O . VAL A 1 262 ? 12.453 -5.260 15.961 1.00 85.81 262 VAL A O 1
ATOM 2153 N N . ASN A 1 263 ? 12.305 -6.299 13.985 1.00 83.94 263 ASN A N 1
ATOM 2154 C CA . ASN A 1 263 ? 12.335 -5.069 13.194 1.00 83.94 263 ASN A CA 1
ATOM 2155 C C . ASN A 1 263 ? 11.189 -4.096 13.521 1.00 83.94 263 ASN A C 1
ATOM 2157 O O . ASN A 1 263 ? 11.362 -2.882 13.389 1.00 83.94 263 ASN A O 1
ATOM 2161 N N . GLU A 1 264 ? 10.009 -4.586 13.909 1.00 88.69 264 GLU A N 1
ATOM 2162 C CA . GLU A 1 264 ? 8.890 -3.722 14.293 1.00 88.69 264 GLU A CA 1
ATOM 2163 C C . GLU A 1 264 ? 9.079 -3.108 15.692 1.00 88.69 264 GLU A C 1
ATOM 2165 O O . GLU A 1 264 ? 8.735 -1.937 15.886 1.00 88.69 264 GLU A O 1
ATOM 2170 N N . LEU A 1 265 ? 9.674 -3.847 16.638 1.00 89.44 265 LEU A N 1
ATOM 2171 C CA . LEU A 1 265 ? 10.012 -3.346 17.977 1.00 89.44 265 LEU A CA 1
ATOM 2172 C C . LEU A 1 265 ? 11.034 -2.199 17.933 1.00 89.44 265 LEU A C 1
ATOM 2174 O O . LEU A 1 265 ? 10.865 -1.237 18.680 1.00 89.44 265 LEU A O 1
ATOM 2178 N N . PHE A 1 266 ? 11.998 -2.241 17.003 1.00 86.19 266 PHE A N 1
ATOM 2179 C CA . PHE A 1 266 ? 12.980 -1.166 16.774 1.00 86.19 266 PHE A CA 1
ATOM 2180 C C . PHE A 1 266 ? 12.405 0.094 16.103 1.00 86.19 266 PHE A C 1
ATOM 2182 O O . PHE A 1 266 ? 13.026 1.158 16.132 1.00 86.19 266 PHE A O 1
ATOM 2189 N N . ARG A 1 267 ? 11.236 0.009 15.454 1.00 87.25 267 ARG A N 1
ATOM 2190 C CA . ARG A 1 267 ? 10.621 1.157 14.770 1.00 87.25 267 ARG A CA 1
ATOM 2191 C C . ARG A 1 267 ? 9.745 1.953 15.721 1.00 87.25 267 ARG A C 1
ATOM 2193 O O . ARG A 1 267 ? 8.823 1.409 16.326 1.00 87.25 267 ARG A O 1
ATOM 2200 N N . VAL A 1 268 ? 9.925 3.272 15.728 1.00 89.50 268 VAL A N 1
ATOM 2201 C CA . VAL A 1 268 ? 9.118 4.163 16.569 1.00 89.50 268 VAL A CA 1
ATOM 2202 C C . VAL A 1 268 ? 7.655 4.223 16.086 1.00 89.50 268 VAL A C 1
ATOM 2204 O O . VAL A 1 268 ? 7.400 4.419 14.887 1.00 89.50 268 VAL A O 1
ATOM 2207 N N . PRO A 1 269 ? 6.654 4.097 16.978 1.00 91.44 269 PRO A N 1
ATOM 2208 C CA . PRO A 1 269 ? 5.256 4.308 16.619 1.00 91.44 269 PRO A CA 1
ATOM 2209 C C . PRO A 1 269 ? 4.993 5.720 16.087 1.00 91.44 269 PRO A C 1
ATOM 2211 O O . PRO A 1 269 ? 5.508 6.715 16.599 1.00 91.44 269 PRO A O 1
ATOM 2214 N N . HIS A 1 270 ? 4.113 5.842 15.090 1.00 90.19 270 HIS A N 1
ATOM 2215 C CA . HIS A 1 270 ? 3.789 7.148 14.504 1.00 90.19 270 HIS A CA 1
ATOM 2216 C C . HIS A 1 270 ? 3.182 8.139 15.516 1.00 90.19 270 HIS A C 1
ATOM 2218 O O . HIS A 1 270 ? 3.394 9.346 15.387 1.00 90.19 270 HIS A O 1
ATOM 2224 N N . SER A 1 271 ? 2.445 7.641 16.517 1.00 87.88 271 SER A N 1
ATOM 2225 C CA . SER A 1 271 ? 1.858 8.439 17.605 1.00 87.88 271 SER A CA 1
ATOM 2226 C C . SER A 1 271 ? 2.909 9.159 18.455 1.00 87.88 271 SER A C 1
ATOM 2228 O O . SER A 1 271 ? 2.646 10.281 18.883 1.00 87.88 271 SER A O 1
ATOM 2230 N N . VAL A 1 272 ? 4.088 8.551 18.628 1.00 89.19 272 VAL A N 1
ATOM 2231 C CA . VAL A 1 272 ? 5.246 9.118 19.337 1.00 89.19 272 VAL A CA 1
ATOM 2232 C C . VAL A 1 272 ? 6.069 10.003 18.398 1.00 89.19 272 VAL A C 1
ATOM 2234 O O . VAL A 1 272 ? 6.308 11.169 18.688 1.00 89.19 272 VAL A O 1
ATOM 2237 N N . PHE A 1 273 ? 6.421 9.499 17.211 1.00 89.44 273 PHE A N 1
ATOM 2238 C CA . PHE A 1 273 ? 7.286 10.218 16.264 1.00 89.44 273 PHE A CA 1
ATOM 2239 C C . PHE A 1 273 ? 6.756 11.611 15.885 1.00 89.44 273 PHE A C 1
ATOM 2241 O O . PHE A 1 273 ? 7.520 12.557 15.729 1.00 89.44 273 PHE A O 1
ATOM 2248 N N . LYS A 1 274 ? 5.433 11.760 15.735 1.00 87.25 274 LYS A N 1
ATOM 2249 C CA . LYS A 1 274 ? 4.816 13.043 15.353 1.00 87.25 274 LYS A CA 1
ATOM 2250 C C . LYS A 1 274 ? 4.860 14.110 16.455 1.00 87.25 274 LYS A C 1
ATOM 2252 O O . LYS A 1 274 ? 4.557 15.261 16.157 1.00 87.25 274 LYS A O 1
ATOM 2257 N N . THR A 1 275 ? 5.147 13.721 17.701 1.00 86.81 275 THR A N 1
ATOM 2258 C CA . THR A 1 275 ? 5.256 14.642 18.844 1.00 86.81 275 THR A CA 1
ATOM 2259 C C . THR A 1 275 ? 6.683 15.116 19.087 1.00 86.81 275 THR A C 1
ATOM 2261 O O . THR A 1 275 ? 6.899 15.923 19.973 1.00 86.81 275 THR A O 1
ATOM 2264 N N . TRP A 1 276 ? 7.666 14.623 18.338 1.00 86.50 276 TRP A N 1
ATOM 2265 C CA . TRP A 1 276 ? 9.057 15.039 18.502 1.00 86.50 276 TRP A CA 1
ATOM 2266 C C . TRP A 1 276 ? 9.398 16.305 17.729 1.00 86.50 276 TRP A C 1
ATOM 2268 O O . TRP A 1 276 ? 8.741 16.641 16.737 1.00 86.50 276 TRP A O 1
ATOM 2278 N N . GLU A 1 277 ? 10.483 16.949 18.146 1.00 81.94 277 GLU A N 1
ATOM 2279 C CA . GLU A 1 277 ? 11.096 18.059 17.422 1.00 81.94 277 GLU A CA 1
ATOM 2280 C C . GLU A 1 277 ? 11.752 17.600 16.110 1.00 81.94 277 GLU A C 1
ATOM 2282 O O . GLU A 1 277 ? 12.012 16.415 15.889 1.00 81.94 277 GLU A O 1
ATOM 2287 N N . ALA A 1 278 ? 12.014 18.543 15.200 1.00 79.00 278 ALA A N 1
ATOM 2288 C CA . ALA A 1 278 ? 12.533 18.229 13.867 1.00 79.00 278 ALA A CA 1
ATOM 2289 C C . ALA A 1 278 ? 13.924 17.569 13.904 1.00 79.00 278 ALA A C 1
ATOM 2291 O O . ALA A 1 278 ? 14.184 16.666 13.110 1.00 79.00 278 ALA A O 1
ATOM 2292 N N . GLU A 1 279 ? 14.780 17.980 14.840 1.00 80.19 279 GLU A N 1
ATOM 2293 C CA . GLU A 1 279 ? 16.129 17.430 15.026 1.00 80.19 279 GLU A CA 1
ATOM 2294 C C . GLU A 1 279 ? 16.071 15.957 15.453 1.00 80.19 279 GLU A C 1
ATOM 2296 O O . GLU A 1 279 ? 16.676 15.091 14.820 1.00 80.19 279 GLU A O 1
ATOM 2301 N N . GLN A 1 280 ? 15.224 15.645 16.439 1.00 78.06 280 GLN A N 1
ATOM 2302 C CA . GLN A 1 280 ? 14.959 14.273 16.882 1.00 78.06 280 GLN A CA 1
ATOM 2303 C C . GLN A 1 280 ? 14.372 13.416 15.752 1.00 78.06 280 GLN A C 1
ATOM 2305 O O . GLN A 1 280 ? 14.778 12.275 15.548 1.00 78.06 280 GLN A O 1
ATOM 2310 N N . GLN A 1 281 ? 13.440 13.957 14.962 1.00 82.50 281 GLN A N 1
ATOM 2311 C CA . GLN A 1 281 ? 12.891 13.242 13.804 1.00 82.50 281 GLN A CA 1
ATOM 2312 C C . GLN A 1 281 ? 13.959 12.938 12.740 1.00 82.50 281 GLN A C 1
ATOM 2314 O O . GLN A 1 281 ? 13.887 11.900 12.073 1.00 82.50 281 GLN A O 1
ATOM 2319 N N . GLN A 1 282 ? 14.936 13.831 12.568 1.00 79.56 282 GLN A N 1
ATOM 2320 C CA . GLN A 1 282 ? 16.023 13.664 11.610 1.00 79.56 282 GLN A CA 1
ATOM 2321 C C . GLN A 1 282 ? 17.022 12.590 12.055 1.00 79.56 282 GLN A C 1
ATOM 2323 O O . GLN A 1 282 ? 17.455 11.816 11.204 1.00 79.56 282 GLN A O 1
ATOM 2328 N N . ALA A 1 283 ? 17.292 12.456 13.359 1.00 76.25 283 ALA A N 1
ATOM 2329 C CA . ALA A 1 283 ? 18.131 11.382 13.904 1.00 76.25 283 ALA A CA 1
ATOM 2330 C C . ALA A 1 283 ? 17.599 9.969 13.569 1.00 76.25 283 ALA A C 1
ATOM 2332 O O . ALA A 1 283 ? 18.368 9.043 13.343 1.00 76.25 283 ALA A O 1
ATOM 2333 N N . PHE A 1 284 ? 16.278 9.809 13.424 1.00 76.81 284 PHE A N 1
ATOM 2334 C CA . PHE A 1 284 ? 15.637 8.540 13.037 1.00 76.81 284 PHE A CA 1
ATOM 2335 C C . PHE A 1 284 ? 15.536 8.330 11.513 1.00 76.81 284 PHE A C 1
ATOM 2337 O O . PHE A 1 284 ? 14.789 7.462 11.041 1.00 76.81 284 PHE A O 1
ATOM 2344 N N . THR A 1 285 ? 16.250 9.134 10.722 1.00 75.00 285 THR A N 1
ATOM 2345 C CA . THR A 1 285 ? 16.283 9.038 9.260 1.00 75.00 285 THR A CA 1
ATOM 2346 C C . THR A 1 285 ? 17.610 8.440 8.800 1.00 75.00 285 THR A C 1
ATOM 2348 O O . THR A 1 285 ? 18.636 9.109 8.787 1.00 75.00 285 THR A O 1
ATOM 2351 N N . ILE A 1 286 ? 17.576 7.187 8.352 1.00 71.38 286 ILE A N 1
ATOM 2352 C CA . ILE A 1 286 ? 18.732 6.491 7.783 1.00 71.38 286 ILE A CA 1
ATOM 2353 C C . ILE A 1 286 ? 18.866 6.901 6.320 1.00 71.38 286 ILE A C 1
ATOM 2355 O O . ILE A 1 286 ? 17.917 6.762 5.546 1.00 71.38 286 ILE A O 1
ATOM 2359 N N . THR A 1 287 ? 20.037 7.383 5.918 1.00 62.28 287 THR A N 1
ATOM 2360 C CA . THR A 1 287 ? 20.330 7.641 4.505 1.00 62.28 287 THR A CA 1
ATOM 2361 C C . THR A 1 287 ? 21.078 6.444 3.939 1.00 62.28 287 THR A C 1
ATOM 2363 O O . THR A 1 287 ? 22.156 6.111 4.408 1.00 62.28 287 THR A O 1
ATOM 2366 N N . ASN A 1 288 ? 20.508 5.780 2.937 1.00 56.03 288 ASN A N 1
ATOM 2367 C CA . ASN A 1 288 ? 21.212 4.733 2.209 1.00 56.03 288 ASN A CA 1
ATOM 2368 C C . ASN A 1 288 ? 22.287 5.383 1.321 1.00 56.03 288 ASN A C 1
ATOM 2370 O O . ASN A 1 288 ? 21.947 6.138 0.409 1.00 56.03 288 ASN A O 1
ATOM 2374 N N . GLU A 1 289 ? 23.559 5.092 1.590 1.00 44.16 289 GLU A N 1
ATOM 2375 C CA . GLU A 1 289 ? 24.712 5.734 0.941 1.00 44.16 289 GLU A CA 1
ATOM 2376 C C . GLU A 1 289 ? 24.767 5.488 -0.576 1.00 44.16 289 GLU A C 1
ATOM 2378 O O . GLU A 1 289 ? 25.055 6.407 -1.340 1.00 44.16 289 GLU A O 1
ATOM 2383 N N . GLU A 1 290 ? 24.391 4.291 -1.042 1.00 38.69 290 GLU A N 1
ATOM 2384 C CA . GLU A 1 290 ? 24.419 3.935 -2.470 1.00 38.69 290 GLU A CA 1
ATOM 2385 C C . GLU A 1 290 ? 23.350 4.659 -3.300 1.00 38.69 290 GLU A C 1
ATOM 2387 O O . GLU A 1 290 ? 23.529 4.931 -4.489 1.00 38.69 290 GLU A O 1
ATOM 2392 N N . THR A 1 291 ? 22.187 4.921 -2.701 1.00 42.72 291 THR A N 1
ATOM 2393 C CA . THR A 1 291 ? 21.013 5.445 -3.420 1.00 42.72 291 THR A CA 1
ATOM 2394 C C . THR A 1 291 ? 20.661 6.881 -3.049 1.00 42.72 291 THR A C 1
ATOM 2396 O O . THR A 1 291 ? 19.820 7.489 -3.716 1.00 42.72 291 THR A O 1
ATOM 2399 N N . GLY A 1 292 ? 21.249 7.413 -1.975 1.00 49.03 292 GLY A N 1
ATOM 2400 C CA . GLY A 1 292 ? 20.855 8.673 -1.348 1.00 49.03 292 GLY A CA 1
ATOM 2401 C C . GLY A 1 292 ? 19.422 8.667 -0.800 1.00 49.03 292 GLY A C 1
ATOM 2402 O O . GLY A 1 292 ? 18.881 9.729 -0.489 1.00 49.03 292 GLY A O 1
ATOM 2403 N N . GLN A 1 293 ? 18.757 7.505 -0.727 1.00 52.47 293 GLN A N 1
ATOM 2404 C CA . GLN A 1 293 ? 17.378 7.411 -0.251 1.00 52.47 293 GLN A CA 1
ATOM 2405 C C . GLN A 1 293 ? 17.329 7.475 1.272 1.00 52.47 293 GLN A C 1
ATOM 2407 O O . GLN A 1 293 ? 17.973 6.692 1.963 1.00 52.47 293 GLN A O 1
ATOM 2412 N N . GLN A 1 294 ? 16.501 8.382 1.781 1.00 61.59 294 GLN A N 1
ATOM 2413 C CA . GLN A 1 294 ? 16.219 8.515 3.203 1.00 61.59 294 GLN A CA 1
ATOM 2414 C C . GLN A 1 294 ? 15.069 7.588 3.611 1.00 61.59 294 GLN A C 1
ATOM 2416 O O . GLN A 1 294 ? 13.954 7.693 3.092 1.00 61.59 294 GLN A O 1
ATOM 2421 N N . ALA A 1 295 ? 15.334 6.692 4.555 1.00 68.88 295 ALA A N 1
ATOM 2422 C CA . ALA A 1 295 ? 14.364 5.812 5.182 1.00 68.88 295 ALA A CA 1
ATOM 2423 C C . ALA A 1 295 ? 14.177 6.220 6.648 1.00 68.88 295 ALA A C 1
ATOM 2425 O O . ALA A 1 295 ? 15.112 6.207 7.438 1.00 68.88 295 ALA A O 1
ATOM 2426 N N . VAL A 1 296 ? 12.948 6.574 7.021 1.00 79.88 296 VAL A N 1
ATOM 2427 C CA . VAL A 1 296 ? 12.611 6.911 8.412 1.00 79.88 296 VAL A CA 1
ATOM 2428 C C . VAL A 1 296 ? 12.231 5.637 9.164 1.00 79.88 296 VAL A C 1
ATOM 2430 O O . VAL A 1 296 ? 11.313 4.932 8.729 1.00 79.88 296 VAL A O 1
ATOM 2433 N N . MET A 1 297 ? 12.875 5.379 10.305 1.00 81.12 297 MET A N 1
ATOM 2434 C CA . MET A 1 297 ? 12.684 4.197 11.162 1.00 81.12 297 MET A CA 1
ATOM 2435 C C . MET A 1 297 ? 11.399 4.258 12.003 1.00 81.12 297 MET A C 1
ATOM 2437 O O . MET A 1 297 ? 11.409 4.068 13.214 1.00 81.12 297 MET A O 1
ATOM 2441 N N . LYS A 1 298 ? 10.259 4.514 11.353 1.00 87.56 298 LYS A N 1
ATOM 2442 C CA . LYS A 1 298 ? 8.939 4.618 11.993 1.00 87.56 298 LYS A CA 1
ATOM 2443 C C . LYS A 1 298 ? 7.956 3.554 11.510 1.00 87.56 298 LYS A C 1
ATOM 2445 O O . LYS A 1 298 ? 8.034 3.078 10.375 1.00 87.56 298 LYS A O 1
ATOM 2450 N N . ARG A 1 299 ? 6.958 3.253 12.340 1.00 87.56 299 ARG A N 1
ATOM 2451 C CA . ARG A 1 299 ? 5.812 2.408 11.975 1.00 87.56 299 ARG A CA 1
ATOM 2452 C C . ARG A 1 299 ? 4.838 3.190 11.096 1.00 87.56 299 ARG A C 1
ATOM 2454 O O . ARG A 1 299 ? 4.469 4.322 11.406 1.00 87.56 299 ARG A O 1
ATOM 2461 N N . TYR A 1 300 ? 4.397 2.582 9.995 1.00 82.62 300 TYR A N 1
ATOM 2462 C CA . TYR A 1 300 ? 3.439 3.196 9.059 1.00 82.62 300 TYR A CA 1
ATOM 2463 C C . TYR A 1 300 ? 2.007 2.690 9.241 1.00 82.62 300 TYR A C 1
ATOM 2465 O O . TYR A 1 300 ? 1.056 3.390 8.901 1.00 82.62 300 TYR A O 1
ATOM 2473 N N . LYS A 1 301 ? 1.849 1.456 9.723 1.00 84.75 301 LYS A N 1
ATOM 2474 C CA . LYS A 1 301 ? 0.566 0.793 9.970 1.00 84.75 301 LYS A CA 1
ATOM 2475 C C . LYS A 1 301 ? 0.709 -0.083 11.208 1.00 84.75 301 LYS A C 1
ATOM 2477 O O . LYS A 1 301 ? 1.808 -0.543 11.489 1.00 84.75 301 LYS A O 1
ATOM 2482 N N . ASN A 1 302 ? -0.399 -0.344 11.895 1.00 84.69 302 ASN A N 1
ATOM 2483 C CA . ASN A 1 302 ? -0.426 -1.334 12.964 1.00 84.69 302 ASN A CA 1
ATOM 2484 C C . ASN A 1 302 ? -0.214 -2.738 12.369 1.00 84.69 302 ASN A C 1
ATOM 2486 O O . ASN A 1 302 ? -1.065 -3.212 11.616 1.00 84.69 302 ASN A O 1
ATOM 2490 N N . ARG A 1 303 ? 0.917 -3.374 12.690 1.00 90.06 303 ARG A N 1
ATOM 2491 C CA . ARG A 1 303 ? 1.226 -4.763 12.313 1.00 90.06 303 ARG A CA 1
ATOM 2492 C C . ARG A 1 303 ? 1.028 -5.755 13.457 1.00 90.06 303 ARG A C 1
ATOM 2494 O O . ARG A 1 303 ? 1.043 -6.951 13.191 1.00 90.06 303 ARG A O 1
ATOM 2501 N N . PHE A 1 304 ? 0.776 -5.275 14.679 1.00 93.44 304 PHE A N 1
ATOM 2502 C CA . PHE A 1 304 ? 0.534 -6.125 15.846 1.00 93.44 304 PHE A CA 1
ATOM 2503 C C . PHE A 1 304 ? -0.565 -7.150 15.567 1.00 93.44 304 PHE A C 1
ATOM 2505 O O . PHE A 1 304 ? -0.384 -8.330 15.827 1.00 93.44 304 PHE A O 1
ATOM 2512 N N . ASP A 1 305 ? -1.685 -6.704 14.989 1.00 93.06 305 ASP A N 1
ATOM 2513 C CA . ASP A 1 305 ? -2.843 -7.566 14.748 1.00 93.06 305 ASP A CA 1
ATOM 2514 C C . ASP A 1 305 ? -2.471 -8.749 13.832 1.00 93.06 305 ASP A C 1
ATOM 2516 O O . ASP A 1 305 ? -2.866 -9.877 14.098 1.00 93.06 305 ASP A O 1
ATOM 2520 N N . TYR A 1 306 ? -1.657 -8.511 12.796 1.00 92.12 306 TYR A N 1
ATOM 2521 C CA . TYR A 1 306 ? -1.139 -9.570 11.925 1.00 92.12 306 TYR A CA 1
ATOM 2522 C C . TYR A 1 306 ? -0.199 -10.513 12.682 1.00 92.12 306 TYR A C 1
ATOM 2524 O O . TYR A 1 306 ? -0.351 -11.726 12.583 1.00 92.12 306 TYR A O 1
ATOM 2532 N N . PHE A 1 307 ? 0.737 -9.966 13.465 1.00 92.75 307 PHE A N 1
ATOM 2533 C CA . PHE A 1 307 ? 1.688 -10.778 14.221 1.00 92.75 307 PHE A CA 1
ATOM 2534 C C . PHE A 1 307 ? 1.018 -11.647 15.284 1.00 92.75 307 PHE A C 1
ATOM 2536 O O . PHE A 1 307 ? 1.381 -12.807 15.426 1.00 92.75 307 PHE A O 1
ATOM 2543 N N . ALA A 1 308 ? 0.021 -11.118 15.994 1.00 94.06 308 ALA A N 1
ATOM 2544 C CA . ALA A 1 308 ? -0.735 -11.860 16.996 1.00 94.06 308 ALA A CA 1
ATOM 2545 C C . ALA A 1 308 ? -1.486 -13.041 16.373 1.00 94.06 308 ALA A C 1
ATOM 2547 O O . ALA A 1 308 ? -1.345 -14.168 16.836 1.00 94.06 308 ALA A O 1
ATOM 2548 N N . LEU A 1 309 ? -2.237 -12.796 15.292 1.00 94.00 309 LEU A N 1
ATOM 2549 C CA . LEU A 1 309 ? -2.965 -13.851 14.581 1.00 94.00 309 LEU A CA 1
ATOM 2550 C C . LEU A 1 309 ? -2.016 -14.926 14.058 1.00 94.00 309 LEU A C 1
ATOM 2552 O O . LEU A 1 309 ? -2.280 -16.115 14.211 1.00 94.00 309 LEU A O 1
ATOM 2556 N N . ARG A 1 310 ? -0.883 -14.500 13.499 1.00 90.81 310 ARG A N 1
ATOM 2557 C CA . ARG A 1 310 ? 0.078 -15.424 12.924 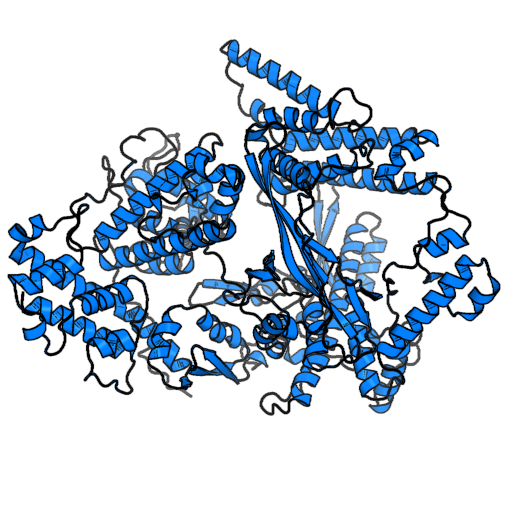1.00 90.81 310 ARG A CA 1
ATOM 2558 C C . ARG A 1 310 ? 0.841 -16.231 13.973 1.00 90.81 310 ARG A C 1
ATOM 2560 O O . ARG A 1 310 ? 1.039 -17.420 13.778 1.00 90.81 310 ARG A O 1
ATOM 2567 N N . TYR A 1 311 ? 1.164 -15.629 15.115 1.00 91.31 311 TYR A N 1
ATOM 2568 C CA . TYR A 1 311 ? 1.713 -16.335 16.274 1.00 91.31 311 TYR A CA 1
ATOM 2569 C C . TYR A 1 311 ? 0.796 -17.438 16.781 1.00 91.31 311 TYR A C 1
ATOM 2571 O O . TYR A 1 311 ? 1.282 -18.525 17.096 1.00 91.31 311 TYR A O 1
ATOM 2579 N N . PHE A 1 312 ? -0.511 -17.169 16.863 1.00 91.62 312 PHE A N 1
ATOM 2580 C CA . PHE A 1 312 ? -1.461 -18.177 17.319 1.00 91.62 312 PHE A CA 1
ATOM 2581 C C . PHE A 1 312 ? -1.477 -19.396 16.396 1.00 91.62 312 PHE A C 1
ATOM 2583 O O . PHE A 1 312 ? -1.550 -20.516 16.888 1.00 91.62 312 PHE A O 1
ATOM 2590 N N . GLU A 1 313 ? -1.371 -19.177 15.086 1.00 89.19 313 GLU A N 1
ATOM 2591 C CA . GLU A 1 313 ? -1.349 -20.248 14.088 1.00 89.19 313 GLU A CA 1
ATOM 2592 C C . GLU A 1 313 ? 0.003 -20.972 14.036 1.00 89.19 313 GLU A C 1
ATOM 2594 O O . GLU A 1 313 ? 0.033 -22.193 14.112 1.00 89.19 313 GLU A O 1
ATOM 2599 N N . ASP A 1 314 ? 1.125 -20.250 13.964 1.00 84.94 314 ASP A N 1
ATOM 2600 C CA . ASP A 1 314 ? 2.462 -20.848 13.808 1.00 84.94 314 ASP A CA 1
ATOM 2601 C C . ASP A 1 314 ? 2.873 -21.716 15.009 1.00 84.94 314 ASP A C 1
ATOM 2603 O O . ASP A 1 314 ? 3.620 -22.678 14.847 1.00 84.94 314 ASP A O 1
ATOM 2607 N N . ASN A 1 315 ? 2.389 -21.383 16.211 1.00 84.50 315 ASN A N 1
ATOM 2608 C CA . ASN A 1 315 ? 2.664 -22.140 17.436 1.00 84.50 315 ASN A CA 1
ATOM 2609 C C . ASN A 1 315 ? 1.521 -23.090 17.827 1.00 84.50 315 ASN A C 1
ATOM 2611 O O . ASN A 1 315 ? 1.566 -23.644 18.923 1.00 84.50 315 ASN A O 1
ATOM 2615 N N . ASN A 1 316 ? 0.472 -23.225 16.999 1.00 86.25 316 ASN A N 1
ATOM 2616 C CA . ASN A 1 316 ? -0.776 -23.916 17.359 1.00 86.25 316 ASN A CA 1
ATOM 2617 C C . ASN A 1 316 ? -1.281 -23.520 18.761 1.00 86.25 316 ASN A C 1
ATOM 2619 O O . ASN A 1 316 ? -1.747 -24.346 19.540 1.00 86.25 316 ASN A O 1
ATOM 2623 N N . ALA A 1 317 ? -1.146 -22.238 19.112 1.00 86.81 317 ALA A N 1
ATOM 2624 C CA . ALA A 1 317 ? -1.319 -21.776 20.483 1.00 86.81 317 ALA A CA 1
ATOM 2625 C C . ALA A 1 317 ? -2.789 -21.756 20.922 1.00 86.81 317 ALA A C 1
ATOM 2627 O O . ALA A 1 317 ? -3.056 -21.692 22.118 1.00 86.81 317 ALA A O 1
ATOM 2628 N N . LEU A 1 318 ? -3.733 -21.755 19.976 1.00 89.12 318 LEU A N 1
ATOM 2629 C CA . LEU A 1 318 ? -5.169 -21.757 20.238 1.00 89.12 318 LEU A CA 1
ATOM 2630 C C . LEU A 1 318 ? -5.814 -22.982 19.587 1.00 89.12 318 LEU A C 1
ATOM 2632 O O . LEU A 1 318 ? -6.093 -22.987 18.390 1.00 89.12 318 LEU A O 1
ATOM 2636 N N . GLU A 1 319 ? -6.091 -24.003 20.388 1.00 85.88 319 GLU A N 1
ATOM 2637 C CA . GLU A 1 319 ? -6.839 -25.175 19.934 1.00 85.88 319 GLU A CA 1
ATOM 2638 C C . GLU A 1 319 ? -8.281 -24.795 19.571 1.00 85.88 319 GLU A C 1
ATOM 2640 O O . GLU A 1 319 ? -8.912 -23.998 20.273 1.00 85.88 319 GLU A O 1
ATOM 2645 N N . ASN A 1 320 ? -8.809 -25.392 18.495 1.00 87.25 320 ASN A N 1
ATOM 2646 C CA . ASN A 1 320 ? -10.214 -25.286 18.074 1.00 87.25 320 ASN A CA 1
ATOM 2647 C C . ASN A 1 320 ? -10.712 -23.872 17.721 1.00 87.25 320 ASN A C 1
ATOM 2649 O O . ASN A 1 320 ? -11.919 -23.638 17.627 1.00 87.25 320 ASN A O 1
ATOM 2653 N N . ILE A 1 321 ? -9.803 -22.917 17.515 1.00 90.88 321 ILE A N 1
ATOM 2654 C CA . ILE A 1 321 ? -10.122 -21.532 17.163 1.00 90.88 321 ILE A CA 1
ATOM 2655 C C . ILE A 1 321 ? -9.517 -21.215 15.801 1.00 90.88 321 ILE A C 1
ATOM 2657 O O . ILE A 1 321 ? -8.299 -21.177 15.645 1.00 90.88 321 ILE A O 1
ATOM 2661 N N . PHE A 1 322 ? -10.368 -20.888 14.829 1.00 92.06 322 PHE A N 1
ATOM 2662 C CA . PHE A 1 322 ? -9.926 -20.415 13.522 1.00 92.06 322 PHE A CA 1
ATOM 2663 C C . PHE A 1 322 ? -10.320 -18.970 13.262 1.00 92.06 322 PHE A C 1
ATOM 2665 O O . PHE A 1 322 ? -11.449 -18.539 13.517 1.00 92.06 322 PHE A O 1
ATOM 2672 N N . PHE A 1 323 ? -9.386 -18.223 12.680 1.00 94.50 323 PHE A N 1
ATOM 2673 C CA . PHE A 1 323 ? -9.608 -16.845 12.277 1.00 94.50 323 PHE A CA 1
ATOM 2674 C C . PHE A 1 323 ? -10.195 -16.764 10.868 1.00 94.50 323 PHE A C 1
ATOM 2676 O O . PHE A 1 323 ? -9.965 -17.609 10.005 1.00 94.50 323 PHE A O 1
ATOM 2683 N N . HIS A 1 324 ? -10.984 -15.721 10.635 1.00 94.19 324 HIS A N 1
ATOM 2684 C CA . HIS A 1 324 ? -11.631 -15.485 9.351 1.00 94.19 324 HIS A CA 1
ATOM 2685 C C . HIS A 1 324 ? -10.601 -15.072 8.288 1.00 94.19 324 HIS A C 1
ATOM 2687 O O . HIS A 1 324 ? -10.000 -13.997 8.377 1.00 94.19 324 HIS A O 1
ATOM 2693 N N . ILE A 1 325 ? -10.452 -15.890 7.247 1.00 93.06 325 ILE A N 1
ATOM 2694 C CA . ILE A 1 325 ? -9.553 -15.658 6.114 1.00 93.06 325 ILE A CA 1
ATOM 2695 C C . ILE A 1 325 ? -10.359 -15.240 4.886 1.00 93.06 325 ILE A C 1
ATOM 2697 O O . ILE A 1 325 ? -11.350 -15.864 4.509 1.00 93.06 325 ILE A O 1
ATOM 2701 N N . ARG A 1 326 ? -9.921 -14.174 4.219 1.00 91.56 326 ARG A N 1
ATOM 2702 C CA . ARG A 1 326 ? -10.376 -13.817 2.876 1.00 91.56 326 ARG A CA 1
ATOM 2703 C C . ARG A 1 326 ? -9.481 -14.532 1.873 1.00 91.56 326 ARG A C 1
ATOM 2705 O O . ARG A 1 326 ? -8.312 -14.191 1.801 1.00 91.56 326 ARG A O 1
ATOM 2712 N N . LEU A 1 327 ? -10.034 -15.445 1.080 1.00 85.75 327 LEU A N 1
ATOM 2713 C CA . LEU A 1 327 ? -9.290 -16.225 0.082 1.00 85.75 327 LEU A CA 1
ATOM 2714 C C . LEU A 1 327 ? -9.033 -15.426 -1.204 1.00 85.75 327 LEU A C 1
ATOM 2716 O O . LEU A 1 327 ? -7.994 -15.565 -1.839 1.00 85.75 327 LEU A O 1
ATOM 2720 N N . GLY A 1 328 ? -9.977 -14.568 -1.603 1.00 84.62 328 GLY A N 1
ATOM 2721 C CA . GLY A 1 328 ? -9.860 -13.814 -2.852 1.00 84.62 328 GLY A CA 1
ATOM 2722 C C . GLY A 1 328 ? -11.176 -13.242 -3.371 1.00 84.62 328 GLY A C 1
ATOM 2723 O O . GLY A 1 328 ? -12.171 -13.174 -2.645 1.00 84.62 328 GLY A O 1
ATOM 2724 N N . GLU A 1 329 ? -11.177 -12.819 -4.636 1.00 85.31 329 GLU A N 1
ATOM 2725 C CA . GLU A 1 329 ? -12.358 -12.330 -5.365 1.00 85.31 329 GLU A CA 1
ATOM 2726 C C . GLU A 1 329 ? -12.688 -13.259 -6.536 1.00 85.31 329 GLU A C 1
ATOM 2728 O O . GLU A 1 329 ? -11.936 -13.341 -7.509 1.00 85.31 329 GLU A O 1
ATOM 2733 N N . ALA A 1 330 ? -13.816 -13.964 -6.443 1.00 81.81 330 ALA A N 1
ATOM 2734 C CA . ALA A 1 330 ? -14.298 -14.841 -7.503 1.00 81.81 330 ALA A CA 1
ATOM 2735 C C . ALA A 1 330 ? -15.108 -14.054 -8.533 1.00 81.81 330 ALA A C 1
ATOM 2737 O O . ALA A 1 330 ? -15.981 -13.268 -8.154 1.00 81.81 330 ALA A O 1
ATOM 2738 N N . CYS A 1 331 ? -14.851 -14.292 -9.820 1.00 78.88 331 CYS A N 1
ATOM 2739 C CA . CYS A 1 331 ? -15.643 -13.768 -10.928 1.00 78.88 331 CYS A CA 1
ATOM 2740 C C . CYS A 1 331 ? -16.811 -14.720 -11.211 1.00 78.88 331 CYS A C 1
ATOM 2742 O O . CYS A 1 331 ? -16.623 -15.819 -11.730 1.00 78.88 331 CYS A O 1
ATOM 2744 N N . LEU A 1 332 ? -18.022 -14.301 -10.842 1.00 76.75 332 LEU A N 1
ATOM 2745 C CA . LEU A 1 332 ? -19.240 -15.098 -10.989 1.00 76.75 332 LEU A CA 1
ATOM 2746 C C . LEU A 1 332 ? -19.819 -15.028 -12.392 1.00 76.75 332 LEU A C 1
ATOM 2748 O O . LEU A 1 332 ? -20.366 -16.016 -12.865 1.00 76.75 332 LEU A O 1
ATOM 2752 N N . ALA A 1 333 ? -19.734 -13.863 -13.026 1.00 74.25 333 ALA A N 1
ATOM 2753 C CA . ALA A 1 333 ? -20.259 -13.629 -14.358 1.00 74.25 333 ALA A CA 1
ATOM 2754 C C . ALA A 1 333 ? -19.483 -12.510 -15.040 1.00 74.25 333 ALA A C 1
ATOM 2756 O O . ALA A 1 333 ? -19.060 -11.547 -14.396 1.00 74.25 333 ALA A O 1
ATOM 2757 N N . GLU A 1 334 ? -19.363 -12.619 -16.355 1.00 74.25 334 GLU A N 1
ATOM 2758 C CA . GLU A 1 334 ? -18.773 -11.598 -17.201 1.00 74.25 334 GLU A CA 1
ATOM 2759 C C . GLU A 1 334 ? -19.647 -11.421 -18.439 1.00 74.25 334 GLU A C 1
ATOM 2761 O O . GLU A 1 334 ? -19.947 -12.390 -19.134 1.00 74.25 334 GLU A O 1
ATOM 2766 N N . TYR A 1 335 ? -20.108 -10.198 -18.682 1.00 75.00 335 TYR A N 1
ATOM 2767 C CA . TYR A 1 335 ? -20.990 -9.879 -19.803 1.00 75.00 335 TYR A CA 1
ATOM 2768 C C . TYR A 1 335 ? -20.842 -8.415 -20.205 1.00 75.00 335 TYR A C 1
ATOM 2770 O O . TYR A 1 335 ? -20.373 -7.582 -19.429 1.00 75.00 335 TYR A O 1
ATOM 2778 N N . GLU A 1 336 ? -21.257 -8.085 -21.421 1.00 75.88 336 GLU A N 1
ATOM 2779 C CA . GLU A 1 336 ? -21.304 -6.698 -21.871 1.00 75.88 336 GLU A CA 1
ATOM 2780 C C . GLU A 1 336 ? -22.536 -5.998 -21.301 1.00 75.88 336 GLU A C 1
ATOM 2782 O O . GLU A 1 336 ? -23.660 -6.490 -21.419 1.00 75.88 336 GLU A O 1
ATOM 2787 N N . LYS A 1 337 ? -22.329 -4.834 -20.685 1.00 74.38 337 LYS A N 1
ATOM 2788 C CA . LYS A 1 337 ? -23.406 -3.941 -20.259 1.00 74.38 337 LYS A CA 1
ATOM 2789 C C . LYS A 1 337 ? -23.175 -2.569 -20.878 1.00 74.38 337 LYS A C 1
ATOM 2791 O O . LYS A 1 337 ? -22.063 -2.041 -20.840 1.00 74.38 337 LYS A O 1
ATOM 2796 N N . GLU A 1 338 ? -24.226 -2.001 -21.452 1.00 74.06 338 GLU A N 1
ATOM 2797 C CA . GLU A 1 338 ? -24.201 -0.614 -21.912 1.00 74.06 338 GLU A CA 1
ATOM 2798 C C . GLU A 1 338 ? -24.013 0.315 -20.711 1.00 74.06 338 GLU A C 1
ATOM 2800 O O . GLU A 1 338 ? -24.651 0.152 -19.663 1.00 74.06 338 GLU A O 1
ATOM 2805 N N . GLU A 1 339 ? -23.082 1.259 -20.843 1.00 65.81 339 GLU A N 1
ATOM 2806 C CA . GLU A 1 339 ? -22.931 2.331 -19.875 1.00 65.81 339 GLU A CA 1
ATOM 2807 C C . GLU A 1 339 ? -24.243 3.123 -19.804 1.00 65.81 339 GLU A C 1
ATOM 2809 O O . GLU A 1 339 ? -24.781 3.519 -20.840 1.00 65.81 339 GLU A O 1
ATOM 2814 N N . PRO A 1 340 ? -24.779 3.394 -18.606 1.00 59.12 340 PRO A N 1
ATOM 2815 C CA . PRO A 1 340 ? -26.056 4.078 -18.497 1.00 59.12 340 PRO A CA 1
ATOM 2816 C C . PRO A 1 340 ? -25.953 5.499 -19.074 1.00 59.12 340 PRO A C 1
ATOM 2818 O O . PRO A 1 340 ? -25.017 6.235 -18.769 1.00 59.12 340 PRO A O 1
ATOM 2821 N N . GLY A 1 341 ? -26.891 5.878 -19.948 1.00 55.72 341 GLY A N 1
ATOM 2822 C CA . GLY A 1 341 ? -26.855 7.168 -20.652 1.00 55.72 341 GLY A CA 1
ATOM 2823 C C . GLY A 1 341 ? -25.827 7.260 -21.793 1.00 55.72 341 GLY A C 1
ATOM 2824 O O . GLY A 1 341 ? -25.523 8.364 -22.244 1.00 55.72 341 GLY A O 1
ATOM 2825 N N . SER A 1 342 ? -25.291 6.128 -22.259 1.00 61.53 342 SER A N 1
ATOM 2826 C CA . SER A 1 342 ? -24.288 6.024 -23.325 1.00 61.53 342 SER A CA 1
ATOM 2827 C C . SER A 1 342 ? -24.580 4.822 -24.237 1.00 61.53 342 SER A C 1
ATOM 2829 O O . SER A 1 342 ? -25.248 3.878 -23.832 1.00 61.53 342 SER A O 1
ATOM 2831 N N . SER A 1 343 ? -24.070 4.837 -25.473 1.00 64.50 343 SER A N 1
ATOM 2832 C CA . SER A 1 343 ? -24.088 3.677 -26.386 1.00 64.50 343 SER A CA 1
ATOM 2833 C C . SER A 1 343 ? -22.850 2.781 -26.241 1.00 64.50 343 SER A C 1
ATOM 2835 O O . SER A 1 343 ? -22.677 1.811 -26.980 1.00 64.50 343 SER A O 1
ATOM 2837 N N . ILE A 1 344 ? -21.952 3.116 -25.311 1.00 63.75 344 ILE A N 1
ATOM 2838 C CA . ILE A 1 344 ? -20.707 2.381 -25.089 1.00 63.75 344 ILE A CA 1
ATOM 2839 C C . ILE A 1 344 ? -21.010 1.112 -24.294 1.00 63.75 344 ILE A C 1
ATOM 2841 O O . ILE A 1 344 ? -21.491 1.176 -23.164 1.00 63.75 344 ILE A O 1
ATOM 2845 N N . LYS A 1 345 ? -20.671 -0.047 -24.862 1.00 67.06 345 LYS A N 1
ATOM 2846 C CA . LYS A 1 345 ? -20.683 -1.330 -24.155 1.00 67.06 345 LYS A CA 1
ATOM 2847 C C . LYS A 1 345 ? -19.375 -1.517 -23.402 1.00 67.06 345 LYS A C 1
ATOM 2849 O O . LYS A 1 345 ? -18.297 -1.409 -23.982 1.00 67.06 345 LYS A O 1
ATOM 2854 N N . THR A 1 346 ? -19.482 -1.814 -22.114 1.00 64.94 346 THR A N 1
ATOM 2855 C CA . THR A 1 346 ? -18.338 -2.142 -21.259 1.00 64.94 346 THR A CA 1
ATOM 2856 C C . THR A 1 346 ? -18.455 -3.572 -20.763 1.00 64.94 346 THR A C 1
ATOM 2858 O O . THR A 1 346 ? -19.552 -4.071 -20.490 1.00 64.94 346 THR A O 1
ATOM 2861 N N . ARG A 1 347 ? -17.315 -4.253 -20.642 1.00 68.56 347 ARG A N 1
ATOM 2862 C CA . ARG A 1 347 ? -17.260 -5.605 -20.084 1.00 68.56 347 ARG A CA 1
ATOM 2863 C C . ARG A 1 347 ? -17.426 -5.528 -18.566 1.00 68.56 347 ARG A C 1
ATOM 2865 O O . ARG A 1 347 ? -16.521 -5.106 -17.849 1.00 68.56 347 ARG A O 1
ATOM 2872 N N . ARG A 1 348 ? -18.596 -5.921 -18.063 1.00 71.19 348 ARG A N 1
ATOM 2873 C CA . ARG A 1 348 ? -18.909 -5.952 -16.633 1.00 71.19 348 ARG A CA 1
ATOM 2874 C C . ARG A 1 348 ? -18.530 -7.305 -16.048 1.00 71.19 348 ARG A C 1
ATOM 2876 O O . ARG A 1 348 ? -18.991 -8.338 -16.523 1.00 71.19 348 ARG A O 1
ATOM 2883 N N . GLN A 1 349 ? -17.775 -7.277 -14.954 1.00 73.50 349 GLN A N 1
ATOM 2884 C CA . GLN A 1 349 ? -17.514 -8.445 -14.117 1.00 73.50 349 GLN A CA 1
ATOM 2885 C C . GLN A 1 349 ? -18.334 -8.357 -12.829 1.00 73.50 349 GLN A C 1
ATOM 2887 O O . GLN A 1 349 ? -18.355 -7.325 -12.155 1.00 73.50 349 GLN A O 1
ATOM 2892 N N . VAL A 1 350 ? -19.028 -9.439 -12.488 1.00 77.06 350 VAL A N 1
ATOM 2893 C CA . VAL A 1 350 ? -19.701 -9.603 -11.198 1.00 77.06 350 VAL A CA 1
ATOM 2894 C C . VAL A 1 350 ? -18.758 -10.383 -10.300 1.00 77.06 350 VAL A C 1
ATOM 2896 O O . VAL A 1 350 ? -18.603 -11.592 -10.463 1.00 77.06 350 VAL A O 1
ATOM 2899 N N . THR A 1 351 ? -18.116 -9.691 -9.364 1.00 81.50 351 THR A N 1
ATOM 2900 C CA . THR A 1 351 ? -17.174 -10.303 -8.427 1.00 81.50 351 THR A CA 1
ATOM 2901 C C . THR A 1 351 ? -17.775 -10.423 -7.034 1.00 81.50 351 THR A C 1
ATOM 2903 O O . THR A 1 351 ? -18.644 -9.644 -6.638 1.00 81.50 351 THR A O 1
ATOM 2906 N N . LYS A 1 352 ? -17.334 -11.419 -6.263 1.00 83.62 352 LYS A N 1
ATOM 2907 C CA . LYS A 1 352 ? -17.721 -11.552 -4.854 1.00 83.62 352 LYS A CA 1
ATOM 2908 C C . LYS A 1 352 ? -16.585 -12.191 -4.056 1.00 83.62 352 LYS A C 1
ATOM 2910 O O . LYS A 1 352 ? -15.882 -13.074 -4.544 1.00 83.62 352 LYS A O 1
ATOM 2915 N N . SER A 1 353 ? -16.393 -11.725 -2.824 1.00 86.75 353 SER A N 1
ATOM 2916 C CA . SER A 1 353 ? -15.295 -12.189 -1.971 1.00 86.75 353 SER A CA 1
ATOM 2917 C C . SER A 1 353 ? -15.568 -13.579 -1.398 1.00 86.75 353 SER A C 1
ATOM 2919 O O . SER A 1 353 ? -16.565 -13.771 -0.687 1.00 86.75 353 SER A O 1
ATOM 2921 N N . LEU A 1 354 ? -14.646 -14.507 -1.651 1.00 86.94 354 LEU A N 1
ATOM 2922 C CA . LEU A 1 354 ? -14.619 -15.835 -1.041 1.00 86.94 354 LEU A CA 1
ATOM 2923 C C . LEU A 1 354 ? -13.886 -15.777 0.295 1.00 86.94 354 LEU A C 1
ATOM 2925 O O . LEU A 1 354 ? -12.824 -15.159 0.400 1.00 86.94 354 LEU A O 1
ATOM 2929 N N . ASN A 1 355 ? -14.468 -16.402 1.315 1.00 89.81 355 ASN A N 1
ATOM 2930 C CA . ASN A 1 355 ? -13.897 -16.431 2.656 1.00 89.81 355 ASN A CA 1
ATOM 2931 C C . ASN A 1 355 ? -13.996 -17.834 3.244 1.00 89.81 355 ASN A C 1
ATOM 2933 O O . ASN A 1 355 ? -14.947 -18.554 2.948 1.00 89.81 355 ASN A O 1
ATOM 2937 N N . GLY A 1 356 ? -13.033 -18.169 4.092 1.00 90.19 356 GLY A N 1
ATOM 2938 C CA . GLY A 1 356 ? -12.956 -19.426 4.819 1.00 90.19 356 GLY A CA 1
ATOM 2939 C C . GLY A 1 356 ? -12.385 -19.224 6.220 1.00 90.19 356 GLY A C 1
ATOM 2940 O O . GLY A 1 356 ? -12.123 -18.095 6.643 1.00 90.19 356 GLY A O 1
ATOM 2941 N N . PHE A 1 357 ? -12.199 -20.329 6.928 1.00 91.81 357 PHE A N 1
ATOM 2942 C CA . PHE A 1 357 ? -11.587 -20.388 8.252 1.00 91.81 357 PHE A CA 1
ATOM 2943 C C . PHE A 1 357 ? -10.529 -21.485 8.261 1.00 91.81 357 PHE A C 1
ATOM 2945 O O . PHE A 1 357 ? -10.732 -22.540 7.671 1.00 91.81 357 PHE A O 1
ATOM 2952 N N . GLY A 1 358 ? -9.403 -21.230 8.907 1.00 89.44 358 GLY A N 1
ATOM 2953 C CA . GLY A 1 358 ? -8.284 -22.163 8.996 1.00 89.44 358 GLY A CA 1
ATOM 2954 C C . GLY A 1 358 ? -6.957 -21.407 9.019 1.00 89.44 358 GLY A C 1
ATOM 2955 O O . GLY A 1 358 ? -6.965 -20.185 8.836 1.00 89.44 358 GLY A O 1
ATOM 2956 N N . PRO A 1 359 ? -5.831 -22.110 9.213 1.00 88.31 359 PRO A N 1
ATOM 2957 C CA . PRO A 1 359 ? -4.516 -21.484 9.252 1.00 88.31 359 PRO A CA 1
ATOM 2958 C C . PRO A 1 359 ? -4.203 -20.758 7.942 1.00 88.31 359 PRO A C 1
ATOM 2960 O O . PRO A 1 359 ? -4.373 -21.319 6.859 1.00 88.31 359 PRO A O 1
ATOM 2963 N N . LEU A 1 360 ? -3.676 -19.534 8.000 1.00 88.69 360 LEU A N 1
ATOM 2964 C CA . LEU A 1 360 ? -3.321 -18.790 6.788 1.00 88.69 360 LEU A CA 1
ATOM 2965 C C . LEU A 1 360 ? -2.262 -19.536 5.953 1.00 88.69 360 LEU A C 1
ATOM 2967 O O . LEU A 1 360 ? -2.324 -19.517 4.727 1.00 88.69 360 LEU A O 1
ATOM 2971 N N . GLN A 1 361 ? -1.332 -20.250 6.604 1.00 83.56 361 GLN A N 1
ATOM 2972 C CA . GLN A 1 361 ? -0.340 -21.104 5.931 1.00 83.56 361 GLN A CA 1
ATOM 2973 C C . GLN A 1 361 ? -0.965 -22.181 5.057 1.00 83.56 361 GLN A C 1
ATOM 2975 O O . GLN A 1 361 ? -0.466 -22.456 3.967 1.00 83.56 361 GLN A O 1
ATOM 2980 N N . PHE A 1 362 ? -2.067 -22.768 5.524 1.00 84.69 362 PHE A N 1
ATOM 2981 C CA . PHE A 1 362 ? -2.756 -23.819 4.798 1.00 84.69 362 PHE A CA 1
ATOM 2982 C C . PHE A 1 362 ? -3.218 -23.306 3.427 1.00 84.69 362 PHE A C 1
ATOM 2984 O O . PHE A 1 362 ? -3.030 -23.988 2.424 1.00 84.69 362 PHE A O 1
ATOM 2991 N N . PHE A 1 363 ? -3.728 -22.073 3.381 1.00 82.50 363 PHE A N 1
ATOM 2992 C CA . PHE A 1 363 ? -4.195 -21.416 2.162 1.00 82.50 363 PHE A CA 1
ATOM 2993 C C . PHE A 1 363 ? -3.068 -20.870 1.272 1.00 82.50 363 PHE A C 1
ATOM 2995 O O . PHE A 1 363 ? -3.321 -20.585 0.103 1.00 82.50 363 PHE A O 1
ATOM 3002 N N . ASN A 1 364 ? -1.843 -20.722 1.779 1.00 78.94 364 ASN A N 1
ATOM 3003 C CA . ASN A 1 364 ? -0.691 -20.297 0.975 1.00 78.94 364 ASN A CA 1
ATOM 3004 C C . ASN A 1 364 ? 0.029 -21.480 0.303 1.00 78.94 364 ASN A C 1
ATOM 3006 O O . ASN A 1 364 ? 0.818 -21.267 -0.615 1.00 78.94 364 ASN A O 1
ATOM 3010 N N . ASN A 1 365 ? -0.229 -22.719 0.733 1.00 76.75 365 ASN A N 1
ATOM 3011 C CA . ASN A 1 365 ? 0.427 -23.910 0.201 1.00 76.75 365 ASN A CA 1
ATOM 3012 C C . ASN A 1 365 ? -0.288 -24.440 -1.055 1.00 76.75 365 ASN A C 1
ATOM 3014 O O . ASN A 1 365 ? -1.458 -24.808 -1.000 1.00 76.75 365 ASN A O 1
ATOM 3018 N N . HIS A 1 366 ? 0.436 -24.526 -2.173 1.00 72.06 366 HIS A N 1
ATOM 3019 C CA . HIS A 1 366 ? -0.083 -25.002 -3.458 1.00 72.06 366 HIS A CA 1
ATOM 3020 C C . HIS A 1 366 ? -0.670 -26.417 -3.399 1.00 72.06 366 HIS A C 1
ATOM 3022 O O . HIS A 1 366 ? -1.765 -26.619 -3.914 1.00 72.06 366 HIS A O 1
ATOM 3028 N N . THR A 1 367 ? -0.004 -27.365 -2.732 1.00 72.62 367 THR A N 1
ATOM 3029 C CA . THR A 1 367 ? -0.466 -28.762 -2.647 1.00 72.62 367 THR A CA 1
ATOM 3030 C C . THR A 1 367 ? -1.823 -28.850 -1.953 1.00 72.62 367 THR A C 1
ATOM 3032 O O . THR A 1 367 ? -2.750 -29.462 -2.469 1.00 72.62 367 THR A O 1
ATOM 3035 N N . ASN A 1 368 ? -1.987 -28.118 -0.847 1.00 78.38 368 ASN A N 1
ATOM 3036 C CA . ASN A 1 368 ? -3.256 -28.059 -0.122 1.00 78.38 368 ASN A CA 1
ATOM 3037 C C . ASN A 1 368 ? -4.396 -27.494 -0.982 1.00 78.38 368 ASN A C 1
ATOM 3039 O O . ASN A 1 368 ? -5.555 -27.837 -0.779 1.00 78.38 368 ASN A O 1
ATOM 3043 N N . LEU A 1 369 ? -4.092 -26.586 -1.914 1.00 73.69 369 LEU A N 1
ATOM 3044 C CA . LEU A 1 369 ? -5.094 -26.008 -2.808 1.00 73.69 369 LEU A CA 1
ATOM 3045 C C . LEU A 1 369 ? -5.495 -26.991 -3.910 1.00 73.69 369 LEU A C 1
ATOM 3047 O O . LEU A 1 369 ? -6.682 -27.083 -4.224 1.00 73.69 369 LEU A O 1
ATOM 3051 N N . GLU A 1 370 ? -4.542 -27.743 -4.460 1.00 74.75 370 GLU A N 1
ATOM 3052 C CA . GLU A 1 370 ? -4.818 -28.818 -5.425 1.00 74.75 370 GLU A CA 1
ATOM 3053 C C . GLU A 1 370 ? -5.747 -29.875 -4.823 1.00 74.75 370 GLU A C 1
ATOM 3055 O O . GLU A 1 370 ? -6.760 -30.214 -5.438 1.00 74.75 370 GLU A O 1
ATOM 3060 N N . ASP A 1 371 ? -5.480 -30.290 -3.581 1.00 71.69 371 ASP A N 1
ATOM 3061 C CA . ASP A 1 371 ? -6.319 -31.233 -2.828 1.00 71.69 371 ASP A CA 1
ATOM 3062 C C . ASP A 1 371 ? -7.758 -30.723 -2.631 1.00 71.69 371 ASP A C 1
ATOM 3064 O O . ASP A 1 371 ? -8.704 -31.502 -2.514 1.00 71.69 371 ASP A O 1
ATOM 3068 N N . LEU A 1 372 ? -7.952 -29.401 -2.644 1.00 68.88 372 LEU A N 1
ATOM 3069 C CA . LEU A 1 372 ? -9.263 -28.754 -2.558 1.00 68.88 372 LEU A CA 1
ATOM 3070 C C . LEU A 1 372 ? -9.922 -28.493 -3.922 1.00 68.88 372 LEU A C 1
ATOM 3072 O O . LEU A 1 372 ? -10.956 -27.819 -3.984 1.00 68.88 372 LEU A O 1
ATOM 3076 N N . GLY A 1 373 ? -9.350 -29.002 -5.017 1.00 68.56 373 GLY A N 1
ATOM 3077 C CA . GLY A 1 373 ? -9.883 -28.857 -6.375 1.00 68.56 373 GLY A CA 1
ATOM 3078 C C . GLY A 1 373 ? -9.581 -27.506 -7.033 1.00 68.56 373 GLY A C 1
ATOM 3079 O O . GLY A 1 373 ? -10.300 -27.083 -7.947 1.00 68.56 373 GLY A O 1
ATOM 3080 N N . TYR A 1 374 ? -8.548 -26.800 -6.566 1.00 70.62 374 TYR A N 1
ATOM 3081 C CA . TYR A 1 374 ? -8.066 -25.571 -7.192 1.00 70.62 374 TYR A CA 1
ATOM 3082 C C . TYR A 1 374 ? -7.056 -25.916 -8.293 1.00 70.62 374 TYR A C 1
ATOM 3084 O O . TYR A 1 374 ? -6.122 -26.679 -8.075 1.00 70.62 374 TYR A O 1
ATOM 3092 N N . ASP A 1 375 ? -7.205 -25.312 -9.471 1.00 68.56 375 ASP A N 1
ATOM 3093 C CA . ASP A 1 375 ? -6.205 -25.393 -10.541 1.00 68.56 375 ASP A CA 1
ATOM 3094 C C . ASP A 1 375 ? -5.071 -24.397 -10.250 1.00 68.56 375 ASP A C 1
ATOM 3096 O O . ASP A 1 375 ? -5.219 -23.180 -10.425 1.00 68.56 375 ASP A O 1
ATOM 3100 N N . THR A 1 376 ? -3.951 -24.930 -9.766 1.00 64.94 376 THR A N 1
ATOM 3101 C CA . THR A 1 376 ? -2.754 -24.206 -9.312 1.00 64.94 376 THR A CA 1
ATOM 3102 C C . THR A 1 376 ? -1.679 -24.068 -10.391 1.00 64.94 376 THR A C 1
ATOM 3104 O O . THR A 1 376 ? -0.633 -23.470 -10.132 1.00 64.94 376 THR A O 1
ATOM 3107 N N . SER A 1 377 ? -1.930 -24.545 -11.616 1.00 58.00 377 SER A N 1
ATOM 3108 C CA . SER A 1 377 ? -0.957 -24.539 -12.724 1.00 58.00 377 SER A CA 1
ATOM 3109 C C . SER A 1 377 ? -0.356 -23.155 -13.023 1.00 58.00 377 SER A C 1
ATOM 3111 O O . SER A 1 377 ? 0.734 -23.053 -13.579 1.00 58.00 377 SER A O 1
ATOM 3113 N N . ASN A 1 378 ? -1.040 -22.080 -12.608 1.00 50.41 378 ASN A N 1
ATOM 3114 C CA . ASN A 1 378 ? -0.605 -20.686 -12.723 1.00 50.41 378 ASN A CA 1
ATOM 3115 C C . ASN A 1 378 ? -0.597 -19.946 -11.372 1.00 50.41 378 ASN A C 1
ATOM 3117 O O . ASN A 1 378 ? -0.967 -18.775 -11.301 1.00 50.41 378 ASN A O 1
ATOM 3121 N N . LEU A 1 379 ? -0.265 -20.610 -10.265 1.00 54.12 379 LEU A N 1
ATOM 3122 C CA . LEU A 1 379 ? -0.362 -19.987 -8.946 1.00 54.12 379 LEU A CA 1
ATOM 3123 C C . LEU A 1 379 ? 0.904 -19.175 -8.633 1.00 54.12 379 LEU A C 1
ATOM 3125 O O . LEU A 1 379 ? 1.899 -19.680 -8.127 1.00 54.12 379 LEU A O 1
ATOM 3129 N N . ARG A 1 380 ? 0.856 -17.873 -8.924 1.00 52.41 380 ARG A N 1
ATOM 3130 C CA . ARG A 1 380 ? 1.681 -16.855 -8.252 1.00 52.41 380 ARG A CA 1
ATOM 3131 C C . ARG A 1 380 ? 0.762 -15.890 -7.509 1.00 52.41 380 ARG A C 1
ATOM 3133 O O . ARG A 1 380 ? -0.373 -15.668 -7.925 1.00 52.41 380 ARG A O 1
ATOM 3140 N N . GLU A 1 381 ? 1.239 -15.305 -6.415 1.00 44.25 381 GLU A N 1
ATOM 3141 C CA . GLU A 1 381 ? 0.453 -14.381 -5.588 1.00 44.25 381 GLU A CA 1
ATOM 3142 C C . GLU A 1 381 ? -0.199 -13.267 -6.440 1.00 44.25 381 GLU A C 1
ATOM 3144 O O . GLU A 1 381 ? 0.474 -12.555 -7.193 1.00 44.25 381 GLU A O 1
ATOM 3149 N N . GLY A 1 382 ? -1.529 -13.133 -6.357 1.00 48.81 382 GLY A N 1
ATOM 3150 C CA . GLY A 1 382 ? -2.299 -12.161 -7.139 1.00 48.81 382 GLY A CA 1
ATOM 3151 C C . GLY A 1 382 ? -2.637 -12.567 -8.582 1.00 48.81 382 GLY A C 1
ATOM 3152 O O . GLY A 1 382 ? -3.224 -11.744 -9.294 1.00 48.81 382 GLY A O 1
ATOM 3153 N N . GLN A 1 383 ? -2.310 -13.792 -9.015 1.00 61.06 383 GLN A N 1
ATOM 3154 C CA . GLN A 1 383 ? -2.749 -14.351 -10.300 1.00 61.06 383 GLN A CA 1
ATOM 3155 C C . GLN A 1 383 ? -4.167 -14.942 -10.233 1.00 61.06 383 GLN A C 1
ATOM 3157 O O . GLN A 1 383 ? -4.741 -15.173 -9.164 1.00 61.06 383 GLN A O 1
ATOM 3162 N N . MET A 1 384 ? -4.757 -15.115 -11.417 1.00 63.41 384 MET A N 1
ATOM 3163 C CA . MET A 1 384 ? -6.066 -15.737 -11.592 1.00 63.41 384 MET A CA 1
ATOM 3164 C C . MET A 1 384 ? -5.906 -17.256 -11.573 1.00 63.41 384 MET A C 1
ATOM 3166 O O . MET A 1 384 ? -5.300 -17.817 -12.481 1.00 63.41 384 MET A O 1
ATOM 3170 N N . ILE A 1 385 ? -6.488 -17.911 -10.576 1.00 69.19 385 ILE A N 1
ATOM 3171 C CA . ILE A 1 385 ? -6.637 -19.369 -10.533 1.00 69.19 385 ILE A CA 1
ATOM 3172 C C . ILE A 1 385 ? -8.064 -19.758 -10.900 1.00 69.19 385 ILE A C 1
ATOM 3174 O O . ILE A 1 385 ? -8.946 -18.899 -10.997 1.00 69.19 385 ILE A O 1
ATOM 3178 N N . LYS A 1 386 ? -8.313 -21.050 -11.109 1.00 69.88 386 LYS A N 1
ATOM 3179 C CA . LYS A 1 386 ? -9.669 -21.559 -11.329 1.00 69.88 386 LYS A CA 1
ATOM 3180 C C . LYS A 1 386 ? -10.072 -22.469 -10.177 1.00 69.88 386 LYS A C 1
ATOM 3182 O O . LYS A 1 386 ? -9.325 -23.372 -9.829 1.00 69.88 386 LYS A O 1
ATOM 3187 N N . ILE A 1 387 ? -11.271 -22.266 -9.634 1.00 69.69 387 ILE A N 1
ATOM 3188 C CA . ILE A 1 387 ? -11.926 -23.249 -8.758 1.00 69.69 387 ILE A CA 1
ATOM 3189 C C . ILE A 1 387 ? -13.117 -23.815 -9.512 1.00 69.69 387 ILE A C 1
ATOM 3191 O O . ILE A 1 387 ? -14.023 -23.055 -9.852 1.00 69.69 387 ILE A O 1
ATOM 3195 N N . ASN A 1 388 ? -13.146 -25.120 -9.789 1.00 67.44 388 ASN A N 1
ATOM 3196 C CA . ASN A 1 388 ? -14.256 -25.753 -10.520 1.00 67.44 388 ASN A CA 1
ATOM 3197 C C . ASN A 1 388 ? -14.619 -25.008 -11.832 1.00 67.44 388 ASN A C 1
ATOM 3199 O O . ASN A 1 388 ? -15.789 -24.864 -12.196 1.00 67.44 388 ASN A O 1
ATOM 3203 N N . GLY A 1 389 ? -13.605 -24.468 -12.526 1.00 67.31 389 GLY A N 1
ATOM 3204 C CA . GLY A 1 389 ? -13.745 -23.662 -13.747 1.00 67.31 389 GLY A CA 1
ATOM 3205 C C . GLY A 1 389 ? -14.106 -22.179 -13.548 1.00 67.31 389 GLY A C 1
ATOM 3206 O O . GLY A 1 389 ? -14.135 -21.437 -14.529 1.00 67.31 389 GLY A O 1
ATOM 3207 N N . MET A 1 390 ? -14.354 -21.722 -12.316 1.00 72.06 390 MET A N 1
ATOM 3208 C CA . MET A 1 390 ? -14.629 -20.321 -11.976 1.00 72.06 390 MET A CA 1
ATOM 3209 C C . MET A 1 390 ? -13.321 -19.529 -11.805 1.00 72.06 390 MET A C 1
ATOM 3211 O O . MET A 1 390 ? -12.505 -19.916 -10.966 1.00 72.06 390 MET A O 1
ATOM 3215 N N . PRO A 1 391 ? -13.115 -18.408 -12.522 1.00 74.94 391 PRO A N 1
ATOM 3216 C CA . PRO A 1 391 ? -11.940 -17.561 -12.330 1.00 74.94 391 PRO A CA 1
ATOM 3217 C C . PRO A 1 391 ? -11.939 -16.901 -10.942 1.00 74.94 391 PRO A C 1
ATOM 3219 O O . PRO A 1 391 ? -12.907 -16.245 -10.554 1.00 74.94 391 PRO A O 1
ATOM 3222 N N . LEU A 1 392 ? -10.832 -17.022 -10.214 1.00 75.94 392 LEU A N 1
ATOM 3223 C CA . LEU A 1 392 ? -10.621 -16.466 -8.882 1.00 75.94 392 LEU A CA 1
ATOM 3224 C C . LEU A 1 392 ? -9.306 -15.701 -8.831 1.00 75.94 392 LEU A C 1
ATOM 3226 O O . LEU A 1 392 ? -8.240 -16.260 -9.070 1.00 75.94 392 LEU A O 1
ATOM 3230 N N . LYS A 1 393 ? -9.371 -14.437 -8.423 1.00 79.25 393 LYS A N 1
ATOM 3231 C CA . LYS A 1 393 ? -8.182 -13.696 -8.016 1.00 79.25 393 LYS A CA 1
ATOM 3232 C C . LYS A 1 393 ? -7.809 -14.102 -6.594 1.00 79.25 393 LYS A C 1
ATOM 3234 O O . LYS A 1 393 ? -8.468 -13.665 -5.648 1.00 79.25 393 LYS A O 1
ATOM 3239 N N . TYR A 1 394 ? -6.786 -14.939 -6.457 1.00 79.38 394 TYR A N 1
ATOM 3240 C CA . TYR A 1 394 ? -6.418 -15.551 -5.183 1.00 79.38 394 TYR A CA 1
ATOM 3241 C C . TYR A 1 394 ? -5.430 -14.687 -4.397 1.00 79.38 394 TYR A C 1
ATOM 3243 O O . TYR A 1 394 ? -4.338 -14.378 -4.875 1.00 79.38 394 TYR A O 1
ATOM 3251 N N . THR A 1 395 ? -5.850 -14.248 -3.209 1.00 80.62 395 THR A N 1
ATOM 3252 C CA . THR A 1 395 ? -5.088 -13.369 -2.306 1.00 80.62 395 THR A CA 1
ATOM 3253 C C . THR A 1 395 ? -5.488 -13.654 -0.847 1.00 80.62 395 THR A C 1
ATOM 3255 O O . THR A 1 395 ? -6.240 -12.857 -0.261 1.00 80.62 395 THR A O 1
ATOM 3258 N N . PRO A 1 396 ? -5.068 -14.801 -0.285 1.00 85.69 396 PRO A N 1
ATOM 3259 C CA . PRO A 1 396 ? -5.363 -15.187 1.092 1.00 85.69 396 PRO A CA 1
ATOM 3260 C C . PRO A 1 396 ? -4.817 -14.155 2.091 1.00 85.69 396 PRO A C 1
ATOM 3262 O O . PRO A 1 396 ? -3.655 -13.770 2.043 1.00 85.69 396 PRO A O 1
ATOM 3265 N N . GLN A 1 397 ? -5.671 -13.659 2.987 1.00 89.31 397 GLN A N 1
ATOM 3266 C CA . GLN A 1 397 ? -5.286 -12.725 4.054 1.00 89.31 397 GLN A CA 1
ATOM 3267 C C . GLN A 1 397 ? -6.304 -12.739 5.198 1.00 89.31 397 GLN A C 1
ATOM 3269 O O . GLN A 1 397 ? -7.494 -12.980 4.971 1.00 89.31 397 GLN A O 1
ATOM 3274 N N . TYR A 1 398 ? -5.879 -12.396 6.417 1.00 92.56 398 TYR A N 1
ATOM 3275 C CA . TYR A 1 398 ? -6.809 -12.204 7.534 1.00 92.56 398 TYR A CA 1
ATOM 3276 C C . TYR A 1 398 ? -7.853 -11.134 7.205 1.00 92.56 398 TYR A C 1
ATOM 3278 O O . TYR A 1 398 ? -7.534 -10.013 6.795 1.00 92.56 398 TYR A O 1
ATOM 3286 N N . ARG A 1 399 ? -9.129 -11.459 7.416 1.00 92.75 399 ARG A N 1
ATOM 3287 C CA . ARG A 1 399 ? -10.245 -10.554 7.146 1.00 92.75 399 ARG A CA 1
ATOM 3288 C C . ARG A 1 399 ? -10.510 -9.647 8.348 1.00 92.75 399 ARG A C 1
ATOM 3290 O O . ARG A 1 399 ? -11.489 -9.821 9.073 1.00 92.75 399 ARG A O 1
ATOM 3297 N N . ILE A 1 400 ? -9.653 -8.645 8.524 1.00 91.19 400 ILE A N 1
ATOM 3298 C CA . ILE A 1 400 ? -9.843 -7.596 9.532 1.00 91.19 400 ILE A CA 1
ATOM 3299 C C . ILE A 1 400 ? -10.664 -6.449 8.929 1.00 91.19 400 ILE A C 1
ATOM 3301 O O . ILE A 1 400 ? -10.238 -5.809 7.967 1.00 91.19 400 ILE A O 1
ATOM 3305 N N . VAL A 1 401 ? -11.838 -6.170 9.500 1.00 88.88 401 VAL A N 1
ATOM 3306 C CA . VAL A 1 401 ? -12.729 -5.071 9.080 1.00 88.88 401 VAL A CA 1
ATOM 3307 C C . VAL A 1 401 ? -13.053 -4.210 10.297 1.00 88.88 401 VAL A C 1
ATOM 3309 O O . VAL A 1 401 ? -13.534 -4.726 11.301 1.00 88.88 401 VAL A O 1
ATOM 3312 N N . ASP A 1 402 ? -12.770 -2.906 10.229 1.00 87.44 402 ASP A N 1
ATOM 3313 C CA . ASP A 1 402 ? -13.012 -1.935 11.312 1.00 87.44 402 ASP A CA 1
ATOM 3314 C C . ASP A 1 402 ? -12.449 -2.361 12.684 1.00 87.44 402 ASP A C 1
ATOM 3316 O O . ASP A 1 402 ? -13.128 -2.257 13.709 1.00 87.44 402 ASP A O 1
ATOM 3320 N N . ASN A 1 403 ? -11.200 -2.850 12.711 1.00 90.56 403 ASN A N 1
ATOM 3321 C CA . ASN A 1 403 ? -10.535 -3.392 13.907 1.00 90.56 403 ASN A CA 1
ATOM 3322 C C . ASN A 1 403 ? -11.301 -4.564 14.542 1.00 90.56 403 ASN A C 1
ATOM 3324 O O . ASN A 1 403 ? -11.365 -4.692 15.768 1.00 90.56 403 ASN A O 1
ATOM 3328 N N . LYS A 1 404 ? -11.907 -5.420 13.715 1.00 93.56 404 LYS A N 1
ATOM 3329 C CA . LYS A 1 404 ? -12.572 -6.651 14.145 1.00 93.56 404 LYS A CA 1
ATOM 3330 C C . LYS A 1 404 ? -12.163 -7.825 13.272 1.00 93.56 404 LYS A C 1
ATOM 3332 O O . LYS A 1 404 ? -11.984 -7.662 12.067 1.00 93.56 404 LYS A O 1
ATOM 3337 N N . ILE A 1 405 ? -12.073 -8.995 13.885 1.00 94.88 405 ILE A N 1
ATOM 3338 C CA . ILE A 1 405 ? -11.781 -10.273 13.243 1.00 94.88 405 ILE A CA 1
ATOM 3339 C C . ILE A 1 405 ? -12.886 -11.272 13.596 1.00 94.88 405 ILE A C 1
ATOM 3341 O O . ILE A 1 405 ? -13.381 -11.293 14.724 1.00 94.88 405 ILE A O 1
ATOM 3345 N N . GLY A 1 406 ? -13.320 -12.058 12.612 1.00 94.38 406 GLY A N 1
ATOM 3346 C CA . GLY A 1 406 ? -14.260 -13.153 12.845 1.00 94.38 406 GLY A CA 1
ATOM 3347 C C . GLY A 1 406 ? -13.529 -14.386 13.367 1.00 94.38 406 GLY A C 1
ATOM 3348 O O . GLY A 1 406 ? -12.414 -14.662 12.928 1.00 94.38 406 GLY A O 1
ATOM 3349 N N . ILE A 1 407 ? -14.169 -15.116 14.270 1.00 93.31 407 ILE A N 1
ATOM 3350 C CA . ILE A 1 407 ? -13.684 -16.369 14.838 1.00 93.31 407 ILE A CA 1
ATOM 3351 C C . ILE A 1 407 ? -14.729 -17.452 14.587 1.00 93.31 407 ILE A C 1
ATOM 3353 O O . ILE A 1 407 ? -15.932 -17.208 14.727 1.00 93.31 407 ILE A O 1
ATOM 3357 N N . LYS A 1 408 ? -14.249 -18.638 14.224 1.00 91.44 408 LYS A N 1
ATOM 3358 C CA . LYS A 1 408 ? -15.018 -19.876 14.205 1.00 91.44 408 LYS A CA 1
ATOM 3359 C C . LYS A 1 408 ? -14.471 -20.805 15.284 1.00 91.44 408 LYS A C 1
ATOM 3361 O O . LYS A 1 408 ? -13.253 -20.955 15.373 1.00 91.44 408 LYS A O 1
ATOM 3366 N N . ILE A 1 409 ? -15.358 -21.383 16.086 1.00 88.44 409 ILE A N 1
ATOM 3367 C CA . ILE A 1 409 ? -15.004 -22.412 17.067 1.00 88.44 409 ILE A CA 1
ATOM 3368 C C . ILE A 1 409 ? -15.386 -23.761 16.462 1.00 88.44 409 ILE A C 1
ATOM 3370 O O . ILE A 1 409 ? -16.520 -23.946 16.023 1.00 88.44 409 ILE A O 1
ATOM 3374 N N . THR A 1 410 ? -14.433 -24.685 16.386 1.00 83.44 410 THR A N 1
ATOM 3375 C CA . THR A 1 410 ? -14.643 -26.015 15.801 1.00 83.44 410 THR A CA 1
ATOM 3376 C C . THR A 1 410 ? -14.665 -27.081 16.889 1.00 83.44 410 THR A C 1
ATOM 3378 O O . THR A 1 410 ? -13.907 -27.007 17.847 1.00 83.44 410 THR A O 1
ATOM 3381 N N . HIS A 1 411 ? -15.534 -28.081 16.754 1.00 68.88 411 HIS A N 1
ATOM 3382 C CA . HIS A 1 411 ? -15.626 -29.209 17.696 1.00 68.88 411 HIS A CA 1
ATOM 3383 C C . HIS A 1 411 ? -15.085 -30.522 17.109 1.00 68.88 411 HIS A C 1
ATOM 3385 O O . HIS A 1 411 ? -15.068 -31.544 17.786 1.00 68.88 411 HIS A O 1
ATOM 3391 N N . GLU A 1 412 ? -14.630 -30.489 15.855 1.00 63.69 412 GLU A N 1
ATOM 3392 C CA . GLU A 1 412 ? -14.108 -31.628 15.102 1.00 63.69 412 GLU A CA 1
ATOM 3393 C C . GLU A 1 412 ? -12.656 -31.356 14.681 1.00 63.69 412 GLU A C 1
ATOM 3395 O O . GLU A 1 412 ? -12.258 -30.196 14.548 1.00 63.69 412 GLU A O 1
ATOM 3400 N N . ASN A 1 413 ? -11.890 -32.412 14.374 1.00 63.56 413 ASN A N 1
ATOM 3401 C CA . ASN A 1 413 ? -10.557 -32.339 13.749 1.00 63.56 413 ASN A CA 1
ATOM 3402 C C . ASN A 1 413 ? -10.618 -31.828 12.288 1.00 63.56 413 ASN A C 1
ATOM 3404 O O . ASN A 1 413 ? -9.902 -32.315 11.415 1.00 63.56 413 ASN A O 1
ATOM 3408 N N . THR A 1 414 ? -11.502 -30.877 11.982 1.00 68.12 414 THR A N 1
ATOM 3409 C CA . THR A 1 414 ? -11.573 -30.224 10.676 1.00 68.12 414 THR A CA 1
ATOM 3410 C C . THR A 1 414 ? -10.384 -29.274 10.535 1.00 68.12 414 THR A C 1
ATOM 3412 O O . THR A 1 414 ? -10.308 -28.308 11.294 1.00 68.12 414 THR A O 1
ATOM 3415 N N . PRO A 1 415 ? -9.468 -29.486 9.574 1.00 73.25 415 PRO A N 1
ATOM 3416 C CA . PRO A 1 415 ? -8.277 -28.645 9.439 1.00 73.25 415 PRO A CA 1
ATOM 3417 C C . PRO A 1 415 ? -8.593 -27.235 8.914 1.00 73.25 415 PRO A C 1
ATOM 3419 O O . PRO A 1 415 ? -7.803 -26.311 9.100 1.00 73.25 415 PRO A O 1
ATOM 3422 N N . HIS A 1 416 ? -9.727 -27.065 8.229 1.00 84.00 416 HIS A N 1
ATOM 3423 C CA . HIS A 1 416 ? -10.169 -25.806 7.633 1.00 84.00 416 HIS A CA 1
ATOM 3424 C C . HIS A 1 416 ? -11.656 -25.875 7.241 1.00 84.00 416 HIS A C 1
ATOM 3426 O O . HIS A 1 416 ? -12.257 -26.945 7.165 1.00 84.00 416 HIS A O 1
ATOM 3432 N N . ILE A 1 417 ? -12.243 -24.717 6.933 1.00 85.25 417 ILE A N 1
ATOM 3433 C CA . ILE A 1 417 ? -13.605 -24.547 6.422 1.00 85.25 417 ILE A CA 1
ATOM 3434 C C . ILE A 1 417 ? -13.540 -23.639 5.195 1.00 85.25 417 ILE A C 1
ATOM 3436 O O . ILE A 1 417 ? -13.160 -22.469 5.289 1.00 85.25 417 ILE A O 1
ATOM 3440 N N . ILE A 1 418 ? -13.944 -24.165 4.042 1.00 80.25 418 ILE A N 1
ATOM 3441 C CA . ILE A 1 418 ? -13.970 -23.446 2.763 1.00 80.25 418 ILE A CA 1
ATOM 3442 C C . ILE A 1 418 ? -15.407 -23.158 2.305 1.00 80.25 418 ILE A C 1
ATOM 3444 O O . ILE A 1 418 ? -16.342 -23.846 2.723 1.00 80.25 418 ILE A O 1
ATOM 3448 N N . PRO A 1 419 ? -15.620 -22.129 1.464 1.00 79.69 419 PRO A N 1
ATOM 3449 C CA . PRO A 1 419 ? -16.947 -21.827 0.944 1.00 79.69 419 PRO A CA 1
ATOM 3450 C C . PRO A 1 419 ? -17.423 -22.928 -0.010 1.00 79.69 419 PRO A C 1
ATOM 3452 O O . PRO A 1 419 ? -16.661 -23.402 -0.852 1.00 79.69 419 PRO A O 1
ATOM 3455 N N . GLN A 1 420 ? -18.702 -23.294 0.074 1.00 77.81 420 GLN A N 1
ATOM 3456 C CA . GLN A 1 420 ? -19.300 -24.252 -0.858 1.00 77.81 420 GLN A CA 1
ATOM 3457 C C . GLN A 1 420 ? -19.625 -23.551 -2.177 1.00 77.81 420 GLN A C 1
ATOM 3459 O O . GLN A 1 420 ? -20.282 -22.507 -2.179 1.00 77.81 420 GLN A O 1
ATOM 3464 N N . ILE A 1 421 ? -19.168 -24.117 -3.297 1.00 75.38 421 ILE A N 1
ATOM 3465 C CA . ILE A 1 421 ? -19.373 -23.575 -4.645 1.00 75.38 421 ILE A CA 1
ATOM 3466 C C . ILE A 1 421 ? -20.183 -24.581 -5.458 1.00 75.38 421 ILE A C 1
ATOM 3468 O O . ILE A 1 421 ? -19.753 -25.711 -5.672 1.00 75.38 421 ILE A O 1
ATOM 3472 N N . THR A 1 422 ? -21.337 -24.150 -5.959 1.00 71.94 422 THR A N 1
ATOM 3473 C CA . THR A 1 422 ? -22.227 -24.973 -6.782 1.00 71.94 422 THR A CA 1
ATOM 3474 C C . THR A 1 422 ? -22.410 -24.316 -8.143 1.00 71.94 422 THR A C 1
ATOM 3476 O O . THR A 1 422 ? -22.727 -23.125 -8.238 1.00 71.94 422 THR A O 1
ATOM 3479 N N . LYS A 1 423 ? -22.220 -25.088 -9.216 1.00 69.75 423 LYS A N 1
ATOM 3480 C CA . LYS A 1 423 ? -22.545 -24.658 -10.578 1.00 69.75 423 LYS A CA 1
ATOM 3481 C C . LYS A 1 423 ? -24.040 -24.860 -10.798 1.00 69.75 423 LYS A C 1
ATOM 3483 O O . LYS A 1 423 ? -24.545 -25.957 -10.578 1.00 69.75 423 LYS A O 1
ATOM 3488 N N . LYS A 1 424 ? -24.753 -23.815 -11.214 1.00 66.94 424 LYS A N 1
ATOM 3489 C CA . LYS A 1 424 ? -26.172 -23.950 -11.560 1.00 66.94 424 LYS A CA 1
ATOM 3490 C C . LYS A 1 424 ? -26.301 -24.753 -12.852 1.00 66.94 424 LYS A C 1
ATOM 3492 O O . LYS A 1 424 ? -25.622 -24.448 -13.835 1.00 66.94 424 LYS A O 1
ATOM 3497 N N . GLU A 1 425 ? -27.193 -25.740 -12.869 1.00 56.53 425 GLU A N 1
ATOM 3498 C CA . GLU A 1 425 ? -27.673 -26.316 -14.126 1.00 56.53 425 GLU A CA 1
ATOM 3499 C C . GLU A 1 425 ? -28.283 -25.195 -14.976 1.00 56.53 425 GLU A C 1
ATOM 3501 O O . GLU A 1 425 ? -28.882 -24.260 -14.438 1.00 56.53 425 GLU A O 1
ATOM 3506 N N . LYS A 1 426 ? -28.055 -25.239 -16.296 1.00 49.72 426 LYS A N 1
ATOM 3507 C CA . LYS A 1 426 ? -28.417 -24.180 -17.251 1.00 49.72 426 LYS A CA 1
ATOM 3508 C C . LYS A 1 426 ? -29.927 -23.891 -17.227 1.00 49.72 426 LYS A C 1
ATOM 3510 O O . LYS A 1 426 ? -30.667 -24.372 -18.076 1.00 49.72 426 LYS A O 1
ATOM 3515 N N . GLN A 1 427 ? -30.391 -23.049 -16.310 1.00 47.44 427 GLN A N 1
ATOM 3516 C CA . GLN A 1 427 ? -31.666 -22.359 -16.466 1.00 47.44 427 GLN A CA 1
ATOM 3517 C C . GLN A 1 427 ? -31.456 -21.216 -17.461 1.00 47.44 427 GLN A C 1
ATOM 3519 O O . GLN A 1 427 ? -30.557 -20.391 -17.283 1.00 47.44 427 GLN A O 1
ATOM 3524 N N . LEU A 1 428 ? -32.286 -21.183 -18.506 1.00 40.41 428 LEU A N 1
ATOM 3525 C CA . LEU A 1 428 ? -32.121 -20.431 -19.760 1.00 40.41 428 LEU A CA 1
ATOM 3526 C C . LEU A 1 428 ? -31.937 -18.899 -19.621 1.00 40.41 428 LEU A C 1
ATOM 3528 O O . LEU A 1 428 ? -31.655 -18.234 -20.609 1.00 40.41 428 LEU A O 1
ATOM 3532 N N . HIS A 1 429 ? -32.025 -18.319 -18.420 1.00 47.09 429 HIS A N 1
ATOM 3533 C CA . HIS A 1 429 ? -31.923 -16.867 -18.196 1.00 47.09 429 HIS A CA 1
ATOM 3534 C C . HIS A 1 429 ? -31.097 -16.454 -16.962 1.00 47.09 429 HIS A C 1
ATOM 3536 O O . HIS A 1 429 ? -31.143 -15.301 -16.531 1.00 47.09 429 HIS A O 1
ATOM 3542 N N . SER A 1 430 ? -30.327 -17.366 -16.362 1.00 47.09 430 SER A N 1
ATOM 3543 C CA . SER A 1 430 ? -29.497 -17.044 -15.195 1.00 47.09 430 SER A CA 1
ATOM 3544 C C . SER A 1 430 ? -28.163 -16.404 -15.616 1.00 47.09 430 SER A C 1
ATOM 3546 O O . SER A 1 430 ? -27.267 -17.091 -16.100 1.00 47.09 430 SER A O 1
ATOM 3548 N N . VAL A 1 431 ? -28.005 -15.099 -15.355 1.00 59.53 431 VAL A N 1
ATOM 3549 C CA . VAL A 1 431 ? -26.771 -14.317 -15.611 1.00 59.53 431 VAL A CA 1
ATOM 3550 C C . VAL A 1 431 ? -25.558 -14.845 -14.820 1.00 59.53 431 VAL A C 1
ATOM 3552 O O . VAL A 1 431 ? -24.424 -14.652 -15.243 1.00 59.53 431 VAL A O 1
ATOM 3555 N N . ASN A 1 432 ? -25.783 -15.544 -13.698 1.00 64.12 432 ASN A N 1
ATOM 3556 C CA . ASN A 1 432 ? -24.729 -16.043 -12.808 1.00 64.12 432 ASN A CA 1
ATOM 3557 C C . ASN A 1 432 ? -24.622 -17.584 -12.861 1.00 64.12 432 ASN A C 1
ATOM 3559 O O . ASN A 1 432 ? -25.439 -18.255 -12.226 1.00 64.12 432 ASN A O 1
ATOM 3563 N N . PRO A 1 433 ? -23.621 -18.164 -13.551 1.00 67.06 433 PRO A N 1
ATOM 3564 C CA . PRO A 1 433 ? -23.418 -19.619 -13.634 1.00 67.06 433 PRO A CA 1
ATOM 3565 C C . PRO A 1 433 ? -23.048 -20.299 -12.305 1.00 67.06 433 PRO A C 1
ATOM 3567 O O . PRO A 1 433 ? -23.165 -21.520 -12.193 1.00 67.06 433 PRO A O 1
ATOM 3570 N N . PHE A 1 434 ? -22.625 -19.532 -11.296 1.00 71.44 434 PHE A N 1
ATOM 3571 C CA . PHE A 1 434 ? -22.166 -20.050 -10.007 1.00 71.44 434 PHE A CA 1
ATOM 3572 C C . PHE A 1 434 ? -22.965 -19.466 -8.837 1.00 71.44 434 PHE A C 1
ATOM 3574 O O . PHE A 1 434 ? -23.301 -18.278 -8.813 1.00 71.44 434 PHE A O 1
ATOM 3581 N N . THR A 1 435 ? -23.218 -20.294 -7.827 1.00 70.81 435 THR A N 1
ATOM 3582 C CA . THR A 1 435 ? -23.655 -19.874 -6.491 1.00 70.81 435 THR A CA 1
ATOM 3583 C C . THR A 1 435 ? -22.655 -20.331 -5.453 1.00 70.81 435 THR A C 1
ATOM 3585 O O . THR A 1 435 ? -22.082 -21.409 -5.578 1.00 70.81 435 THR A O 1
ATOM 3588 N N . PHE A 1 436 ? -22.467 -19.520 -4.416 1.00 73.75 436 PHE A N 1
ATOM 3589 C CA . PHE A 1 436 ? -21.647 -19.921 -3.285 1.00 73.75 436 PHE A CA 1
ATOM 3590 C C . PHE A 1 436 ? -22.160 -19.366 -1.963 1.00 73.75 436 PHE A C 1
ATOM 3592 O O . PHE A 1 436 ? -22.741 -18.270 -1.904 1.00 73.75 436 PHE A O 1
ATOM 3599 N N . THR A 1 437 ? -21.850 -20.107 -0.908 1.00 80.00 437 THR A N 1
ATOM 3600 C CA . THR A 1 437 ? -22.141 -19.791 0.488 1.00 80.00 437 THR A CA 1
ATOM 3601 C C . THR A 1 437 ? -20.827 -19.724 1.263 1.00 80.00 437 THR A C 1
ATOM 3603 O O . THR A 1 437 ? -20.051 -20.674 1.305 1.00 80.00 437 THR A O 1
ATOM 3606 N N . ASN A 1 438 ? -20.546 -18.555 1.847 1.00 84.94 438 ASN A N 1
ATOM 3607 C CA . ASN A 1 438 ? -19.435 -18.413 2.787 1.00 84.94 438 ASN A CA 1
ATOM 3608 C C . ASN A 1 438 ? -19.885 -18.937 4.150 1.00 84.94 438 ASN A C 1
ATOM 3610 O O . ASN A 1 438 ? -21.016 -18.664 4.557 1.00 84.94 438 ASN A O 1
ATOM 3614 N N . ALA A 1 439 ? -18.988 -19.597 4.877 1.00 83.75 439 ALA A N 1
ATOM 3615 C CA . ALA A 1 439 ? -19.230 -19.893 6.280 1.00 83.75 439 ALA A CA 1
ATOM 3616 C C . ALA A 1 439 ? -19.305 -18.582 7.086 1.00 83.75 439 ALA A C 1
ATOM 3618 O O . ALA A 1 439 ? -18.545 -17.638 6.842 1.00 83.75 439 ALA A O 1
ATOM 3619 N N . ALA A 1 440 ? -20.244 -18.508 8.029 1.00 86.06 440 ALA A N 1
ATOM 3620 C CA . ALA A 1 440 ? -20.360 -17.382 8.948 1.00 86.06 440 ALA A CA 1
ATOM 3621 C C . ALA A 1 440 ? -19.473 -17.611 10.188 1.00 86.06 440 ALA A C 1
ATOM 3623 O O . ALA A 1 440 ? -19.353 -18.758 10.638 1.00 86.06 440 ALA A O 1
ATOM 3624 N N . PRO A 1 441 ? -18.859 -16.548 10.742 1.00 91.06 441 PRO A N 1
ATOM 3625 C CA . PRO A 1 441 ? -18.174 -16.642 12.027 1.00 91.06 441 PRO A CA 1
ATOM 3626 C C . PRO A 1 441 ? -19.191 -16.879 13.148 1.00 91.06 441 PRO A C 1
ATOM 3628 O O . PRO A 1 441 ? -20.307 -16.373 13.072 1.00 91.06 441 PRO A O 1
ATOM 3631 N N . ASP A 1 442 ? -18.788 -17.580 14.203 1.00 88.69 442 ASP A N 1
ATOM 3632 C CA . ASP A 1 442 ? -19.607 -17.719 15.418 1.00 88.69 442 ASP A CA 1
ATOM 3633 C C . ASP A 1 442 ? -19.494 -16.451 16.271 1.00 88.69 442 ASP A C 1
ATOM 3635 O O . ASP A 1 442 ? -20.458 -15.964 16.864 1.00 88.69 442 ASP A O 1
ATOM 3639 N N . ILE A 1 443 ? -18.290 -15.871 16.276 1.00 89.75 443 ILE A N 1
ATOM 3640 C CA . ILE A 1 443 ? -17.914 -14.745 17.118 1.00 89.75 443 ILE A CA 1
ATOM 3641 C C . ILE A 1 443 ? -17.227 -13.659 16.291 1.00 89.75 443 ILE A C 1
ATOM 3643 O O . ILE A 1 443 ? -16.445 -13.933 15.381 1.00 89.75 443 ILE A O 1
ATOM 3647 N N . ILE A 1 444 ? -17.450 -12.396 16.653 1.00 91.00 444 ILE A N 1
ATOM 3648 C CA . ILE A 1 444 ? -16.660 -11.263 16.169 1.00 91.00 444 ILE A CA 1
ATOM 3649 C C . ILE A 1 444 ? -15.896 -10.642 17.340 1.00 91.00 444 ILE A C 1
ATOM 3651 O O . ILE A 1 444 ? -16.487 -10.093 18.274 1.00 91.00 444 ILE A O 1
ATOM 3655 N N . LEU A 1 445 ? -14.565 -10.696 17.259 1.00 92.81 445 LEU A N 1
ATOM 3656 C CA . LEU A 1 445 ? -13.634 -10.178 18.257 1.00 92.81 445 LEU A CA 1
ATOM 3657 C C . LEU A 1 445 ? -13.041 -8.838 17.801 1.00 92.81 445 LEU A C 1
ATOM 3659 O O . LEU A 1 445 ? -12.627 -8.672 16.657 1.00 92.81 445 LEU A O 1
ATOM 3663 N N . SER A 1 446 ? -12.959 -7.870 18.713 1.00 93.25 446 SER A N 1
ATOM 3664 C CA . SER A 1 446 ? -12.223 -6.616 18.498 1.00 93.25 446 SER A CA 1
ATOM 3665 C C . SER A 1 446 ? -10.712 -6.878 18.496 1.00 93.25 446 SER A C 1
ATOM 3667 O O . SER A 1 446 ? -10.212 -7.469 19.447 1.00 93.25 446 SER A O 1
ATOM 3669 N N . THR A 1 447 ? -9.951 -6.354 17.530 1.00 93.12 447 THR A N 1
ATOM 3670 C CA . THR A 1 447 ? -8.493 -6.592 17.452 1.00 93.12 447 THR A CA 1
ATOM 3671 C C . THR A 1 447 ? -7.725 -6.035 18.651 1.00 93.12 447 THR A C 1
ATOM 3673 O O . THR A 1 447 ? -6.694 -6.566 19.045 1.00 93.12 447 THR A O 1
ATOM 3676 N N . TYR A 1 448 ? -8.273 -5.027 19.327 1.00 91.88 448 TYR A N 1
ATOM 3677 C CA . TYR A 1 448 ? -7.736 -4.538 20.598 1.00 91.88 448 TYR A CA 1
ATOM 3678 C C . TYR A 1 448 ? -7.790 -5.554 21.760 1.00 91.88 448 TYR A C 1
ATOM 3680 O O . TYR A 1 448 ? -7.186 -5.298 22.795 1.00 91.88 448 TYR A O 1
ATOM 3688 N N . GLU A 1 449 ? -8.532 -6.659 21.631 1.00 92.50 449 GLU A N 1
ATOM 3689 C CA . GLU A 1 449 ? -8.538 -7.760 22.607 1.00 92.50 449 GLU A CA 1
ATOM 3690 C C . GLU A 1 449 ? -7.514 -8.851 22.258 1.00 92.50 449 GLU A C 1
ATOM 3692 O O . GLU A 1 449 ? -7.302 -9.738 23.073 1.00 92.50 449 GLU A O 1
ATOM 3697 N N . LEU A 1 450 ? -6.843 -8.796 21.098 1.00 94.81 450 LEU A N 1
ATOM 3698 C CA . LEU A 1 450 ? -5.800 -9.768 20.736 1.00 94.81 450 LEU A CA 1
ATOM 3699 C C . LEU A 1 450 ? -4.641 -9.834 21.750 1.00 94.81 450 LEU A C 1
ATOM 3701 O O . LEU A 1 450 ? -4.244 -10.949 22.083 1.00 94.81 450 LEU A O 1
ATOM 3705 N N . PRO A 1 451 ? -4.131 -8.712 22.313 1.00 94.12 451 PRO A N 1
ATOM 3706 C CA . PRO A 1 451 ? -3.110 -8.801 23.356 1.00 94.12 451 PRO A CA 1
ATOM 3707 C C . PRO A 1 451 ? -3.628 -9.514 24.613 1.00 94.12 451 PRO A C 1
ATOM 3709 O O . PRO A 1 451 ? -2.912 -10.297 25.229 1.00 94.12 451 PRO A O 1
ATOM 3712 N N . ASN A 1 452 ? -4.894 -9.281 24.974 1.00 94.12 452 ASN A N 1
ATOM 3713 C CA . ASN A 1 452 ? -5.531 -9.954 26.102 1.00 94.12 452 ASN A CA 1
ATOM 3714 C C . ASN A 1 452 ? -5.743 -11.447 25.818 1.00 94.12 452 ASN A C 1
ATOM 3716 O O . ASN A 1 452 ? -5.511 -12.260 26.701 1.00 94.12 452 ASN A O 1
ATOM 3720 N N . LEU A 1 453 ? -6.159 -11.816 24.604 1.00 95.06 453 LEU A N 1
ATOM 3721 C CA . LEU A 1 453 ? -6.308 -13.214 24.199 1.00 95.06 453 LEU A CA 1
ATOM 3722 C C . LEU A 1 453 ? -4.970 -13.958 24.302 1.00 95.06 453 LEU A C 1
ATOM 3724 O O . LEU A 1 453 ? -4.929 -15.068 24.827 1.00 95.06 453 LEU A O 1
ATOM 3728 N N . TYR A 1 454 ? -3.878 -13.314 23.882 1.00 95.19 454 TYR A N 1
ATOM 3729 C CA . TYR A 1 454 ? -2.531 -13.847 24.064 1.00 95.19 454 TYR A CA 1
ATOM 3730 C C . TYR A 1 454 ? -2.194 -14.038 25.547 1.00 95.19 454 TYR A C 1
ATOM 3732 O O . TYR A 1 454 ? -1.839 -15.144 25.942 1.00 95.19 454 TYR A O 1
ATOM 3740 N N . LEU A 1 455 ? -2.364 -13.005 26.384 1.00 94.38 455 LEU A N 1
ATOM 3741 C CA . LEU A 1 455 ? -2.075 -13.106 27.821 1.00 94.38 455 LEU A CA 1
ATOM 3742 C C . LEU A 1 455 ? -2.924 -14.172 28.516 1.00 94.38 455 LEU A C 1
ATOM 3744 O O . LEU A 1 455 ? -2.426 -14.878 29.385 1.00 94.38 455 LEU A O 1
ATOM 3748 N N . TYR A 1 456 ? -4.197 -14.291 28.140 1.00 94.88 456 TYR A N 1
ATOM 3749 C CA . TYR A 1 456 ? -5.085 -15.319 28.667 1.00 94.88 456 TYR A CA 1
ATOM 3750 C C . TYR A 1 456 ? -4.532 -16.711 28.352 1.00 94.88 456 TYR A C 1
ATOM 3752 O O . TYR A 1 456 ? -4.368 -17.526 29.255 1.00 94.88 456 TYR A O 1
ATOM 3760 N N . ASN A 1 457 ? -4.188 -16.966 27.087 1.00 94.38 457 ASN A N 1
ATOM 3761 C CA . ASN A 1 457 ? -3.633 -18.250 26.671 1.00 94.38 457 ASN A CA 1
ATOM 3762 C C . ASN A 1 457 ? -2.263 -18.537 27.307 1.00 94.38 457 ASN A C 1
ATOM 3764 O O . ASN A 1 457 ? -1.969 -19.659 27.707 1.00 94.38 457 ASN A O 1
ATOM 3768 N N . TYR A 1 458 ? -1.422 -17.512 27.432 1.00 92.69 458 TYR A N 1
ATOM 3769 C CA . TYR A 1 458 ? -0.132 -17.600 28.106 1.00 92.69 458 TYR A CA 1
ATOM 3770 C C . TYR A 1 458 ? -0.289 -18.020 29.576 1.00 92.69 458 TYR A C 1
ATOM 3772 O O . TYR A 1 458 ? 0.337 -18.979 30.012 1.00 92.69 458 TYR A O 1
ATOM 3780 N N . LEU A 1 459 ? -1.184 -17.371 30.327 1.00 92.69 459 LEU A N 1
ATOM 3781 C CA . LEU A 1 459 ? -1.441 -17.705 31.732 1.00 92.69 459 LEU A CA 1
ATOM 3782 C C . LEU A 1 459 ? -2.128 -19.063 31.912 1.00 92.69 459 LEU A C 1
ATOM 3784 O O . LEU A 1 459 ? -1.871 -19.734 32.908 1.00 92.69 459 LEU A O 1
ATOM 3788 N N . TYR A 1 460 ? -2.973 -19.471 30.962 1.00 93.56 460 TYR A N 1
ATOM 3789 C CA . TYR A 1 460 ? -3.553 -20.815 30.925 1.00 93.56 460 TYR A CA 1
ATOM 3790 C C . TYR A 1 460 ? -2.465 -21.886 30.789 1.00 93.56 460 TYR A C 1
ATOM 3792 O O . TYR A 1 460 ? -2.405 -22.793 31.613 1.00 93.56 460 TYR A O 1
ATOM 3800 N N . ARG A 1 461 ? -1.543 -21.735 29.828 1.00 90.69 461 ARG A N 1
ATOM 3801 C CA . ARG A 1 461 ? -0.414 -22.666 29.642 1.00 90.69 461 ARG A CA 1
ATOM 3802 C C . ARG A 1 461 ? 0.511 -22.737 30.860 1.00 90.69 461 ARG A C 1
ATOM 3804 O O . ARG A 1 461 ? 1.078 -23.787 31.130 1.00 90.69 461 ARG A O 1
ATOM 3811 N N . LEU A 1 462 ? 0.634 -21.643 31.613 1.00 89.62 462 LEU A N 1
ATOM 3812 C CA . LEU A 1 462 ? 1.372 -21.605 32.880 1.00 89.62 462 LEU A CA 1
ATOM 3813 C C . LEU A 1 462 ? 0.583 -22.146 34.092 1.00 89.62 462 LEU A C 1
ATOM 3815 O O . LEU A 1 462 ? 1.138 -22.214 35.184 1.00 89.62 462 LEU A O 1
ATOM 3819 N N . GLY A 1 463 ? -0.696 -22.500 33.937 1.00 91.56 463 GLY A N 1
ATOM 3820 C CA . GLY A 1 463 ? -1.537 -23.054 35.005 1.00 91.56 463 GLY A CA 1
ATOM 3821 C C . GLY A 1 463 ? -2.216 -22.031 35.928 1.00 91.56 463 GLY A C 1
ATOM 3822 O O . GLY A 1 463 ? -2.904 -22.428 36.865 1.00 91.56 463 GLY A O 1
ATOM 3823 N N . PHE A 1 464 ? -2.088 -20.725 35.665 1.00 90.06 464 PHE A N 1
ATOM 3824 C CA . PHE A 1 464 ? -2.739 -19.659 36.454 1.00 90.06 464 PHE A CA 1
ATOM 3825 C C . PHE A 1 464 ? -4.195 -19.395 36.045 1.00 90.06 464 PHE A C 1
ATOM 3827 O O . PHE A 1 464 ? -4.935 -18.688 36.728 1.00 90.06 464 PHE A O 1
ATOM 3834 N N . ILE A 1 465 ? -4.625 -19.937 34.905 1.00 91.56 465 ILE A N 1
ATOM 3835 C CA . ILE A 1 465 ? -6.016 -19.913 34.449 1.00 91.56 465 ILE A CA 1
ATOM 3836 C C . ILE A 1 465 ? -6.453 -21.357 34.218 1.00 91.56 465 ILE A C 1
ATOM 3838 O O . ILE A 1 465 ? -5.708 -22.150 33.658 1.00 91.56 465 ILE A O 1
ATOM 3842 N N . LYS A 1 466 ? -7.669 -21.698 34.658 1.00 88.50 466 LYS A N 1
ATOM 3843 C CA . LYS A 1 466 ? -8.165 -23.083 34.665 1.00 88.50 466 LYS A CA 1
ATOM 3844 C C . LYS A 1 466 ? -8.710 -23.557 33.316 1.00 88.50 466 LYS A C 1
ATOM 3846 O O . LYS A 1 466 ? -8.585 -24.730 32.996 1.00 88.50 466 LYS A O 1
ATOM 3851 N N . SER A 1 467 ? -9.358 -22.669 32.563 1.00 90.25 467 SER A N 1
ATOM 3852 C CA . SER A 1 467 ? -10.064 -23.005 31.319 1.00 90.25 467 SER A CA 1
ATOM 3853 C C . SER A 1 467 ? -9.286 -22.544 30.084 1.00 90.25 467 SER A C 1
ATOM 3855 O O . SER A 1 467 ? -8.813 -21.401 30.090 1.00 90.25 467 SER A O 1
ATOM 3857 N N . PRO A 1 468 ? -9.203 -23.355 29.013 1.00 91.31 468 PRO A N 1
ATOM 3858 C CA . PRO A 1 468 ? -8.610 -22.917 27.758 1.00 91.31 468 PRO A CA 1
ATOM 3859 C C . PRO A 1 468 ? -9.459 -21.822 27.083 1.00 91.31 468 PRO A C 1
ATOM 3861 O O . PRO A 1 468 ? -10.650 -21.660 27.385 1.00 91.31 468 PRO A O 1
ATOM 3864 N N . PRO A 1 469 ? -8.877 -21.059 26.138 1.00 91.31 469 PRO A N 1
ATOM 3865 C CA . PRO A 1 469 ? -9.585 -19.986 25.441 1.00 91.31 469 PRO A CA 1
ATOM 3866 C C . PRO A 1 469 ? -10.877 -20.421 24.731 1.00 91.31 469 PRO A C 1
ATOM 3868 O O . PRO A 1 469 ? -11.855 -19.674 24.767 1.00 91.31 469 PRO A O 1
ATOM 3871 N N . HIS A 1 470 ? -10.906 -21.599 24.092 1.00 89.25 470 HIS A N 1
ATOM 3872 C CA . HIS A 1 470 ? -12.083 -22.058 23.343 1.00 89.25 470 HIS A CA 1
ATOM 3873 C C . HIS A 1 470 ? -13.267 -22.362 24.269 1.00 89.25 470 HIS A C 1
ATOM 3875 O O . HIS A 1 470 ? -14.359 -21.857 24.016 1.00 89.25 470 HIS A O 1
ATOM 3881 N N . ASP A 1 471 ? -13.040 -23.058 25.387 1.00 89.69 471 ASP A N 1
ATOM 3882 C CA . ASP A 1 471 ? -14.071 -23.345 26.393 1.00 89.69 471 ASP A CA 1
ATOM 3883 C C . ASP A 1 471 ? -14.635 -22.066 27.006 1.00 89.69 471 ASP A C 1
ATOM 3885 O O . ASP A 1 471 ? -15.847 -21.920 27.180 1.00 89.69 471 ASP A O 1
ATOM 3889 N N . PHE A 1 472 ? -13.763 -21.099 27.308 1.00 89.62 472 PHE A N 1
ATOM 3890 C CA . PHE A 1 472 ? -14.187 -19.805 27.834 1.00 89.62 472 PHE A CA 1
ATOM 3891 C C . PHE A 1 472 ? -15.122 -19.076 26.860 1.00 89.62 472 PHE A C 1
ATOM 3893 O O . PHE A 1 472 ? -16.160 -18.545 27.266 1.00 89.62 472 PHE A O 1
ATOM 3900 N N . LEU A 1 473 ? -14.772 -19.060 25.571 1.00 89.12 473 LEU A N 1
ATOM 3901 C CA . LEU A 1 473 ? -15.584 -18.431 24.531 1.00 89.12 473 LEU A CA 1
ATOM 3902 C C . LEU A 1 473 ? -16.882 -19.202 24.259 1.00 89.12 473 LEU A C 1
ATOM 3904 O O . LEU A 1 473 ? -17.926 -18.576 24.074 1.00 89.12 473 LEU A O 1
ATOM 3908 N N . GLN A 1 474 ? -16.842 -20.533 24.280 1.00 86.94 474 GLN A N 1
ATOM 3909 C CA . GLN A 1 474 ? -18.011 -21.383 24.072 1.00 86.94 474 GLN A CA 1
ATOM 3910 C C . GLN A 1 474 ? -19.014 -21.263 25.223 1.00 86.94 474 GLN A C 1
ATOM 3912 O O . GLN A 1 474 ? -20.204 -21.079 24.978 1.00 86.94 474 GLN A O 1
ATOM 3917 N N . ASN A 1 475 ? -18.551 -21.275 26.475 1.00 84.75 475 ASN A N 1
ATOM 3918 C CA . ASN A 1 475 ? -19.406 -21.024 27.637 1.00 84.75 475 ASN A CA 1
ATOM 3919 C C . ASN A 1 475 ? -20.050 -19.631 27.545 1.00 84.75 475 ASN A C 1
ATOM 3921 O O . ASN A 1 475 ? -21.240 -19.455 27.803 1.00 84.75 475 ASN A O 1
ATOM 3925 N N . TRP A 1 476 ? -19.292 -18.629 27.089 1.00 80.69 476 TRP A N 1
ATOM 3926 C CA . TRP A 1 476 ? -19.841 -17.293 26.888 1.00 80.69 476 TRP A CA 1
ATOM 3927 C C . TRP A 1 476 ? -20.925 -17.249 25.797 1.00 80.69 476 TRP A C 1
ATOM 3929 O O . TRP A 1 476 ? -21.955 -16.598 25.988 1.00 80.69 476 TRP A O 1
ATOM 3939 N N . LEU A 1 477 ? -20.735 -17.963 24.681 1.00 80.31 477 LEU A N 1
ATOM 3940 C CA . LEU A 1 477 ? -21.759 -18.122 23.642 1.00 80.31 477 LEU A CA 1
ATOM 3941 C C . LEU A 1 477 ? -23.025 -18.788 24.194 1.00 80.31 477 LEU A C 1
ATOM 3943 O O . LEU A 1 477 ? -24.115 -18.247 24.019 1.00 80.31 477 LEU A O 1
ATOM 3947 N N . GLN A 1 478 ? -22.886 -19.890 24.933 1.00 81.19 478 GLN A N 1
ATOM 3948 C CA . GLN A 1 478 ? -24.016 -20.588 25.555 1.00 81.19 478 GLN A CA 1
ATOM 3949 C C . GLN A 1 478 ? -24.791 -19.668 26.512 1.00 81.19 478 GLN A C 1
ATOM 3951 O O . GLN A 1 478 ? -26.020 -19.610 26.476 1.00 81.19 478 GLN A O 1
ATOM 3956 N N . GLN A 1 479 ? -24.095 -18.867 27.325 1.00 76.19 479 GLN A N 1
ATOM 3957 C CA . GLN A 1 479 ? -24.736 -17.884 28.207 1.00 76.19 479 GLN A CA 1
ATOM 3958 C C . GLN A 1 479 ? -25.493 -16.796 27.432 1.00 76.19 479 GLN A C 1
ATOM 3960 O O . GLN A 1 479 ? -26.535 -16.325 27.893 1.00 76.19 479 GLN A O 1
ATOM 3965 N N . GLN A 1 480 ? -24.982 -16.369 26.272 1.00 72.94 480 GLN A N 1
ATOM 3966 C CA . GLN A 1 480 ? -25.697 -15.440 25.394 1.00 72.94 480 GLN A CA 1
ATOM 3967 C C . GLN A 1 480 ? -26.950 -16.087 24.802 1.00 72.94 480 GLN A C 1
ATOM 3969 O O . GLN A 1 480 ? -28.005 -15.464 24.818 1.00 72.94 480 GLN A O 1
ATOM 3974 N N . GLU A 1 481 ? -26.883 -17.332 24.336 1.00 73.69 481 GLU A N 1
ATOM 3975 C CA . GLU A 1 481 ? -28.049 -18.061 23.819 1.00 73.69 481 GLU A CA 1
ATOM 3976 C C . GLU A 1 481 ? -29.143 -18.239 24.884 1.00 73.69 481 GLU A C 1
ATOM 3978 O O . GLU A 1 481 ? -30.330 -18.034 24.609 1.00 73.69 481 GLU A O 1
ATOM 3983 N N . VAL A 1 482 ? -28.760 -18.533 26.131 1.00 73.81 482 VAL A N 1
ATOM 3984 C CA . VAL A 1 482 ? -29.689 -18.595 27.274 1.00 73.81 482 VAL A CA 1
ATOM 3985 C C . VAL A 1 482 ? -30.325 -17.228 27.551 1.00 73.81 482 VAL A C 1
ATOM 3987 O O . VAL A 1 482 ? -31.535 -17.132 27.767 1.00 73.81 482 VAL A O 1
ATOM 3990 N N . LEU A 1 483 ? -29.540 -16.149 27.502 1.00 71.94 483 LEU A N 1
ATOM 3991 C CA . LEU A 1 483 ? -30.052 -14.784 27.640 1.00 71.94 483 LEU A CA 1
ATOM 3992 C C . LEU A 1 483 ? -31.052 -14.454 26.520 1.00 71.94 483 LEU A C 1
ATOM 3994 O O . LEU A 1 483 ? -32.140 -13.942 26.778 1.00 71.94 483 LEU A O 1
ATOM 3998 N N . PHE A 1 484 ? -30.697 -14.767 25.277 1.00 70.62 484 PHE A N 1
ATOM 3999 C CA . PHE A 1 484 ? -31.508 -14.507 24.095 1.00 70.62 484 PHE A CA 1
ATOM 4000 C C . PHE A 1 484 ? -32.822 -15.295 24.091 1.00 70.62 484 PHE A C 1
ATOM 4002 O O . PHE A 1 484 ? -33.879 -14.722 23.817 1.00 70.62 484 PHE A O 1
ATOM 4009 N N . SER A 1 485 ? -32.782 -16.578 24.448 1.00 71.00 485 SER A N 1
ATOM 4010 C CA . SER A 1 485 ? -33.978 -17.416 24.589 1.00 71.00 485 SER A CA 1
ATOM 4011 C C . SER A 1 485 ? -34.888 -16.940 25.728 1.00 71.00 485 SER A C 1
ATOM 4013 O O . SER A 1 485 ? -36.104 -16.877 25.549 1.00 71.00 485 SER A O 1
ATOM 4015 N N . SER A 1 486 ? -34.319 -16.505 26.858 1.00 69.75 486 SER A N 1
ATOM 4016 C CA . SER A 1 486 ? -35.086 -15.938 27.981 1.00 69.75 486 SER A CA 1
ATOM 4017 C C . SER A 1 486 ? -35.782 -14.622 27.602 1.00 69.75 486 SER A C 1
ATOM 4019 O O . SER A 1 486 ? -36.958 -14.431 27.912 1.00 69.75 486 SER A O 1
ATOM 4021 N N . LEU A 1 487 ? -35.100 -13.747 26.848 1.00 68.69 487 LEU A N 1
ATOM 4022 C CA . LEU A 1 487 ? -35.684 -12.512 26.304 1.00 68.69 487 LEU A CA 1
ATOM 4023 C C . LEU A 1 487 ? -36.841 -12.800 25.336 1.00 68.69 487 LEU A C 1
ATOM 4025 O O . LEU A 1 487 ? -37.876 -12.140 25.413 1.00 68.69 487 LEU A O 1
ATOM 4029 N N . LYS A 1 488 ? -36.699 -13.807 24.463 1.00 68.81 488 LYS A N 1
ATOM 4030 C CA . LYS A 1 488 ? -37.757 -14.226 23.527 1.00 68.81 488 LYS A CA 1
ATOM 4031 C C . LYS A 1 488 ? -39.017 -14.705 24.255 1.00 68.81 488 LYS A C 1
ATOM 4033 O O . LYS A 1 488 ? -40.125 -14.417 23.812 1.00 68.81 488 LYS A O 1
ATOM 4038 N N . ASN A 1 489 ? -38.843 -15.385 25.387 1.00 68.50 489 ASN A N 1
ATOM 4039 C CA . ASN A 1 489 ? -39.936 -15.937 26.188 1.00 68.50 489 ASN A CA 1
ATOM 4040 C C . ASN A 1 489 ? -40.539 -14.932 27.192 1.00 68.50 489 ASN A C 1
ATOM 4042 O O . ASN A 1 489 ? -41.431 -15.306 27.948 1.00 68.50 489 ASN A O 1
ATOM 4046 N N . LYS A 1 490 ? -40.081 -13.665 27.199 1.00 64.56 490 LYS A N 1
ATOM 4047 C CA . LYS A 1 490 ? -40.476 -12.610 28.158 1.00 64.56 490 LYS A CA 1
ATOM 4048 C C . LYS A 1 490 ? -40.289 -12.999 29.634 1.00 64.56 490 LYS A C 1
ATOM 4050 O O . LYS A 1 490 ? -40.939 -12.429 30.509 1.00 64.56 490 LYS A O 1
ATOM 4055 N N . ASP A 1 491 ? -39.383 -13.931 29.920 1.00 60.91 491 ASP A N 1
ATOM 4056 C CA . ASP A 1 491 ? -39.091 -14.371 31.282 1.00 60.91 491 ASP A CA 1
ATOM 4057 C C . ASP A 1 491 ? -37.998 -13.483 31.892 1.00 60.91 491 ASP A C 1
ATOM 4059 O O . ASP A 1 491 ? -36.810 -13.592 31.578 1.00 60.91 491 ASP A O 1
ATOM 4063 N N . THR A 1 492 ? -38.411 -12.545 32.743 1.00 55.56 492 THR A N 1
ATOM 4064 C CA . THR A 1 492 ? -37.521 -11.560 33.369 1.00 55.56 492 THR A CA 1
ATOM 4065 C C . THR A 1 492 ? -36.842 -12.070 34.639 1.00 55.56 492 THR A C 1
ATOM 4067 O O . THR A 1 492 ? -35.925 -11.409 35.131 1.00 55.56 492 THR A O 1
ATOM 4070 N N . THR A 1 493 ? -37.231 -13.243 35.151 1.00 53.41 493 THR A N 1
ATOM 4071 C CA . THR A 1 493 ? -36.673 -13.805 36.392 1.00 53.41 493 THR A CA 1
ATOM 4072 C C . THR A 1 493 ? -35.243 -14.320 36.191 1.00 53.41 493 THR A C 1
ATOM 4074 O O . THR A 1 493 ? -34.359 -14.015 36.989 1.00 53.41 493 THR A O 1
ATOM 4077 N N . ARG A 1 494 ? -34.959 -14.951 35.043 1.00 51.03 494 ARG A N 1
ATOM 4078 C CA . ARG A 1 494 ? -33.634 -15.500 34.677 1.00 51.03 494 ARG A CA 1
ATOM 4079 C C . ARG A 1 494 ? -32.567 -14.460 34.308 1.00 51.03 494 ARG A C 1
ATOM 4081 O O . ARG A 1 494 ? -31.391 -14.793 34.185 1.00 51.03 494 ARG A O 1
ATOM 4088 N N . LEU A 1 495 ? -32.929 -13.184 34.140 1.00 52.34 495 LEU A N 1
ATOM 4089 C CA . LEU A 1 495 ? -31.965 -12.111 33.838 1.00 52.34 495 LEU A CA 1
ATOM 4090 C C . LEU A 1 495 ? -31.012 -11.820 35.009 1.00 52.34 495 LEU A C 1
ATOM 4092 O O . LEU A 1 495 ? -29.905 -11.338 34.772 1.00 52.34 495 LEU A O 1
ATOM 4096 N N . GLN A 1 496 ? -31.422 -12.106 36.249 1.00 49.59 496 GLN A N 1
ATOM 4097 C CA . GLN A 1 496 ? -30.593 -11.878 37.439 1.00 49.59 496 GLN A CA 1
ATOM 4098 C C . GLN A 1 496 ? -29.536 -12.980 37.636 1.00 49.59 496 GLN A C 1
ATOM 4100 O O . GLN A 1 496 ? -28.427 -12.679 38.076 1.00 49.59 496 GLN A O 1
ATOM 4105 N N . ASP A 1 497 ? -29.827 -14.210 37.200 1.00 48.53 497 ASP A N 1
ATOM 4106 C CA . ASP A 1 497 ? -28.963 -15.388 37.392 1.00 48.53 497 ASP A CA 1
ATOM 4107 C C . ASP A 1 497 ? -27.818 -15.498 36.373 1.00 48.53 497 ASP A C 1
ATOM 4109 O O . ASP A 1 497 ? -26.846 -16.218 36.579 1.00 48.53 497 ASP A O 1
ATOM 4113 N N . THR A 1 498 ? -27.890 -14.756 35.266 1.00 52.16 498 THR A N 1
ATOM 4114 C CA . THR A 1 498 ? -26.900 -14.832 34.173 1.00 52.16 498 THR A CA 1
ATOM 4115 C C . THR A 1 498 ? -25.628 -14.005 34.417 1.00 52.16 498 THR A C 1
ATOM 4117 O O . THR A 1 498 ? -24.739 -13.971 33.569 1.00 52.16 498 THR A O 1
ATOM 4120 N N . GLY A 1 499 ? -25.519 -13.290 35.546 1.00 47.66 499 GLY A N 1
ATOM 4121 C CA . GLY A 1 499 ? -24.327 -12.502 35.901 1.00 47.66 499 GLY A CA 1
ATOM 4122 C C . GLY A 1 499 ? -24.036 -11.295 34.989 1.00 47.66 499 GLY A C 1
ATOM 4123 O O . GLY A 1 499 ? -23.015 -10.613 35.152 1.00 47.66 499 GLY A O 1
ATOM 4124 N N . TYR A 1 500 ? -24.918 -10.976 34.031 1.00 53.62 500 TYR A N 1
ATOM 4125 C CA . TYR A 1 500 ? -24.746 -9.833 33.138 1.00 53.62 500 TYR A CA 1
ATOM 4126 C C . TYR A 1 500 ? -24.898 -8.513 33.896 1.00 53.62 500 TYR A C 1
ATOM 4128 O O . TYR A 1 500 ? -25.984 -8.113 34.313 1.00 53.62 500 TYR A O 1
ATOM 4136 N N . LYS A 1 501 ? -23.812 -7.733 33.981 1.00 56.84 501 LYS A N 1
ATOM 4137 C CA . LYS A 1 501 ? -23.928 -6.315 34.350 1.00 56.84 501 LYS A CA 1
ATOM 4138 C C . LYS A 1 501 ? -24.793 -5.624 33.294 1.00 56.84 501 LYS A C 1
ATOM 4140 O O . LYS A 1 501 ? -24.381 -5.557 32.136 1.00 56.84 501 LYS A O 1
ATOM 4145 N N . LYS A 1 502 ? -25.927 -5.035 33.699 1.00 53.50 502 LYS A N 1
ATOM 4146 C CA . LYS A 1 502 ? -26.878 -4.297 32.834 1.00 53.50 502 LYS A CA 1
ATOM 4147 C C . LYS A 1 502 ? -26.173 -3.358 31.841 1.00 53.50 502 LYS A C 1
ATOM 4149 O O . LYS A 1 502 ? -26.565 -3.250 30.686 1.00 53.50 502 LYS A O 1
ATOM 4154 N N . ASN A 1 503 ? -25.048 -2.763 32.246 1.00 54.69 503 ASN A N 1
ATOM 4155 C CA . ASN A 1 503 ? -24.248 -1.831 31.446 1.00 54.69 503 ASN A CA 1
ATOM 4156 C C . ASN A 1 503 ? -23.461 -2.469 30.285 1.00 54.69 503 ASN A C 1
ATOM 4158 O O . ASN A 1 503 ? -23.067 -1.738 29.377 1.00 54.69 503 ASN A O 1
ATOM 4162 N N . LYS A 1 504 ? -23.243 -3.788 30.272 1.00 56.91 504 LYS A N 1
ATOM 4163 C CA . LYS A 1 504 ? -22.491 -4.506 29.226 1.00 56.91 504 LYS A CA 1
ATOM 4164 C C . LYS A 1 504 ? -23.373 -5.136 28.141 1.00 56.91 504 LYS A C 1
ATOM 4166 O O . LYS A 1 504 ? -22.836 -5.643 27.163 1.00 56.91 504 LYS A O 1
ATOM 4171 N N . LEU A 1 505 ? -24.697 -5.071 28.283 1.00 62.12 505 LEU A N 1
ATOM 4172 C CA . LEU A 1 505 ? -25.625 -5.565 27.266 1.00 62.12 505 LEU A CA 1
ATOM 4173 C C . LEU A 1 505 ? -25.535 -4.734 25.969 1.00 62.12 505 LEU A C 1
ATOM 4175 O O . LEU A 1 505 ? -25.404 -3.500 26.048 1.00 62.12 505 LEU A O 1
ATOM 4179 N N . PRO A 1 506 ? -25.648 -5.373 24.786 1.00 61.12 506 PRO A N 1
ATOM 4180 C CA . PRO A 1 506 ? -25.828 -4.685 23.514 1.00 61.12 506 PRO A CA 1
ATOM 4181 C C . PRO A 1 506 ? -26.941 -3.636 23.585 1.00 61.12 506 PRO A C 1
ATOM 4183 O O . PRO A 1 506 ? -27.992 -3.864 24.185 1.00 61.12 506 PRO A O 1
ATOM 4186 N N . LEU A 1 507 ? -26.731 -2.486 22.934 1.00 62.69 507 LEU A N 1
ATOM 4187 C CA . LEU A 1 507 ? -27.680 -1.367 22.973 1.00 62.69 507 LEU A CA 1
ATOM 4188 C C . LEU A 1 507 ? -29.084 -1.787 22.517 1.00 62.69 507 LEU A C 1
ATOM 4190 O O . LEU A 1 507 ? -30.046 -1.377 23.149 1.00 62.69 507 LEU A O 1
ATOM 4194 N N . LYS A 1 508 ? -29.186 -2.655 21.496 1.00 62.66 508 LYS A N 1
ATOM 4195 C CA . LYS A 1 508 ? -30.461 -3.210 21.004 1.00 62.66 508 LYS A CA 1
ATOM 4196 C C . LYS A 1 508 ? -31.255 -3.916 22.114 1.00 62.66 508 LYS A C 1
ATOM 4198 O O . LYS A 1 508 ? -32.458 -3.704 22.221 1.00 62.66 508 LYS A O 1
ATOM 4203 N N . ILE A 1 509 ? -30.577 -4.704 22.954 1.00 64.00 509 ILE A N 1
ATOM 4204 C CA . ILE A 1 509 ? -31.190 -5.434 24.073 1.00 64.00 509 ILE A CA 1
ATOM 4205 C C . ILE A 1 509 ? -31.597 -4.461 25.180 1.00 64.00 509 ILE A C 1
ATOM 4207 O O . ILE A 1 509 ? -32.709 -4.544 25.686 1.00 64.00 509 ILE A O 1
ATOM 4211 N N . LYS A 1 510 ? -30.742 -3.485 25.517 1.00 64.81 510 LYS A N 1
ATOM 4212 C CA . LYS A 1 510 ? -31.087 -2.442 26.500 1.00 64.81 510 LYS A CA 1
ATOM 4213 C C . LYS A 1 510 ? -32.321 -1.648 26.082 1.00 64.81 510 LYS A C 1
ATOM 4215 O O . LYS A 1 510 ? -33.237 -1.502 26.874 1.00 64.81 510 LYS A O 1
ATOM 4220 N N . THR A 1 511 ? -32.371 -1.197 24.829 1.00 63.22 511 THR A N 1
ATOM 4221 C CA . THR A 1 511 ? -33.516 -0.444 24.301 1.00 63.22 511 THR A CA 1
ATOM 4222 C C . THR A 1 511 ? -34.790 -1.282 24.227 1.00 63.22 511 THR A C 1
ATOM 4224 O O . THR A 1 511 ? -35.877 -0.730 24.358 1.00 63.22 511 THR A O 1
ATOM 4227 N N . HIS A 1 512 ? -34.665 -2.598 24.020 1.00 64.81 512 HIS A N 1
ATOM 4228 C CA . HIS A 1 512 ? -35.794 -3.526 24.078 1.00 64.81 512 HIS A CA 1
ATOM 4229 C C . HIS A 1 512 ? -36.307 -3.678 25.521 1.00 64.81 512 HIS A C 1
ATOM 4231 O O . HIS A 1 512 ? -37.503 -3.561 25.760 1.00 64.81 512 HIS A O 1
ATOM 4237 N N . LEU A 1 513 ? -35.401 -3.827 26.495 1.00 63.28 513 LEU A N 1
ATOM 4238 C CA . LEU A 1 513 ? -35.728 -3.916 27.925 1.00 63.28 513 LEU A CA 1
ATOM 4239 C C . LEU A 1 513 ? -36.298 -2.611 28.517 1.00 63.28 513 LEU A C 1
ATOM 4241 O O . LEU A 1 513 ? -37.059 -2.661 29.476 1.00 63.28 513 LEU A O 1
ATOM 4245 N N . GLU A 1 514 ? -35.927 -1.448 27.976 1.00 64.62 514 GLU A N 1
ATOM 4246 C CA . GLU A 1 514 ? -36.369 -0.120 28.443 1.00 64.62 514 GLU A CA 1
ATOM 4247 C C . GLU A 1 514 ? -37.710 0.342 27.829 1.00 64.62 514 GLU A C 1
ATOM 4249 O O . GLU A 1 514 ? -38.136 1.469 28.073 1.00 64.62 514 GLU A O 1
ATOM 4254 N N . GLY A 1 515 ? -38.401 -0.513 27.062 1.00 57.81 515 GLY A N 1
ATOM 4255 C CA . GLY A 1 515 ? -39.738 -0.216 26.527 1.00 57.81 515 GLY A CA 1
ATOM 4256 C C . GLY A 1 515 ? -39.755 0.617 25.239 1.00 57.81 515 GLY A C 1
ATOM 4257 O O . GLY A 1 515 ? -40.780 1.205 24.900 1.00 57.81 515 GLY A O 1
ATOM 4258 N N . GLY A 1 516 ? -38.642 0.658 24.498 1.00 58.44 516 GLY A N 1
ATOM 4259 C CA . GLY A 1 516 ? -38.555 1.286 23.178 1.00 58.44 516 GLY A CA 1
ATOM 4260 C C . GLY A 1 516 ? -37.753 2.591 23.132 1.00 58.44 516 GLY A C 1
ATOM 4261 O O . GLY A 1 516 ? -37.394 3.199 24.136 1.00 58.44 516 GLY A O 1
ATOM 4262 N N . MET A 1 517 ? -37.421 3.020 21.913 1.00 64.62 517 MET A N 1
ATOM 4263 C CA . MET A 1 517 ? -36.546 4.165 21.649 1.00 64.62 517 MET A CA 1
ATOM 4264 C C . MET A 1 517 ? -37.372 5.410 21.289 1.00 64.62 517 MET A C 1
ATOM 4266 O O . MET A 1 517 ? -38.253 5.335 20.435 1.00 64.62 517 MET A O 1
ATOM 4270 N N . ASN A 1 518 ? -37.068 6.581 21.870 1.00 74.31 518 ASN A N 1
ATOM 4271 C CA . ASN A 1 518 ? -37.708 7.839 21.459 1.00 74.31 518 ASN A CA 1
ATOM 4272 C C . ASN A 1 518 ? -37.235 8.234 20.046 1.00 74.31 518 ASN A C 1
ATOM 4274 O O . ASN A 1 518 ? -36.188 8.868 19.873 1.00 74.31 518 ASN A O 1
ATOM 4278 N N . ALA A 1 519 ? -38.026 7.854 19.040 1.00 73.56 519 ALA A N 1
ATOM 4279 C CA . ALA A 1 519 ? -37.706 8.033 17.628 1.00 73.56 519 ALA A CA 1
ATOM 4280 C C . ALA A 1 519 ? -37.408 9.498 17.270 1.00 73.56 519 ALA A C 1
ATOM 4282 O O . ALA A 1 519 ? -36.440 9.770 16.559 1.00 73.56 519 ALA A O 1
ATOM 4283 N N . LYS A 1 520 ? -38.173 10.454 17.816 1.00 78.94 520 LYS A N 1
ATOM 4284 C CA . LYS A 1 520 ? -37.981 11.889 17.555 1.00 78.94 520 LYS A CA 1
ATOM 4285 C C . LYS A 1 520 ? -36.618 12.374 18.050 1.00 78.94 520 LYS A C 1
ATOM 4287 O O . LYS A 1 520 ? -35.900 13.036 17.303 1.00 78.94 520 LYS A O 1
ATOM 4292 N N . ARG A 1 521 ? -36.227 12.005 19.275 1.00 80.31 521 ARG A N 1
ATOM 4293 C CA . ARG A 1 521 ? -34.932 12.393 19.867 1.00 80.31 521 ARG A CA 1
ATOM 4294 C C . ARG A 1 521 ? -33.747 11.794 19.104 1.00 80.31 521 ARG A C 1
ATOM 4296 O O . ARG A 1 521 ? -32.756 12.481 18.866 1.00 80.31 521 ARG A O 1
ATOM 4303 N N . GLU A 1 522 ? -33.848 10.536 18.686 1.00 80.12 522 GLU A N 1
ATOM 4304 C CA . GLU A 1 522 ? -32.790 9.869 17.917 1.00 80.12 522 GLU A CA 1
ATOM 4305 C C . GLU A 1 522 ? -32.659 10.412 16.495 1.00 80.12 522 GLU A C 1
ATOM 4307 O O . GLU A 1 522 ? -31.546 10.643 16.019 1.00 80.12 522 GLU A O 1
ATOM 4312 N N . VAL A 1 523 ? -33.780 10.704 15.830 1.00 82.69 523 VAL A N 1
ATOM 4313 C CA . VAL A 1 523 ? -33.769 11.380 14.529 1.00 82.69 523 VAL A CA 1
ATOM 4314 C C . VAL A 1 523 ? -33.150 12.773 14.651 1.00 82.69 523 VAL A C 1
ATOM 4316 O O . VAL A 1 523 ? -32.275 13.106 13.854 1.00 82.69 523 VAL A O 1
ATOM 4319 N N . GLN A 1 524 ? -33.497 13.558 15.678 1.00 81.94 524 GLN A N 1
ATOM 4320 C CA . GLN A 1 524 ? -32.854 14.855 15.937 1.00 81.94 524 GLN A CA 1
ATOM 4321 C C . GLN A 1 524 ? -31.342 14.721 16.137 1.00 81.94 524 GLN A C 1
ATOM 4323 O O . GLN A 1 524 ? -30.576 15.491 15.560 1.00 81.94 524 GLN A O 1
ATOM 4328 N N . LYS A 1 525 ? -30.892 13.726 16.910 1.00 82.44 525 LYS A N 1
ATOM 4329 C CA . LYS A 1 525 ? -29.465 13.456 17.127 1.00 82.44 525 LYS A CA 1
ATOM 4330 C C . LYS A 1 525 ? -28.746 13.125 15.815 1.00 82.44 525 LYS A C 1
ATOM 4332 O O . LYS A 1 525 ? -27.680 13.681 15.554 1.00 82.44 525 LYS A O 1
ATOM 4337 N N . LYS A 1 526 ? -29.338 12.274 14.967 1.00 85.38 526 LYS A N 1
ATOM 4338 C CA . LYS A 1 526 ? -28.787 11.923 13.645 1.00 85.38 526 LYS A CA 1
ATOM 4339 C C . LYS A 1 526 ? -28.764 13.118 12.689 1.00 85.38 526 LYS A C 1
ATOM 4341 O O . LYS A 1 526 ? -27.741 13.352 12.053 1.00 85.38 526 LYS A O 1
ATOM 4346 N N . LEU A 1 527 ? -29.839 13.905 12.623 1.00 85.44 527 LEU A N 1
ATOM 4347 C CA . LEU A 1 527 ? -29.898 15.118 11.798 1.00 85.44 527 LEU A CA 1
ATOM 4348 C C . LEU A 1 527 ? -28.863 16.156 12.245 1.00 85.44 527 LEU A C 1
ATOM 4350 O O . LEU A 1 527 ? -28.179 16.733 11.404 1.00 85.44 527 LEU A O 1
ATOM 4354 N N . ARG A 1 528 ? -28.685 16.347 13.559 1.00 82.12 528 ARG A N 1
ATOM 4355 C CA . ARG A 1 528 ? -27.657 17.241 14.108 1.00 82.12 528 ARG A CA 1
ATOM 4356 C C . ARG A 1 528 ? -26.248 16.781 13.738 1.00 82.12 528 ARG A C 1
ATOM 4358 O O . ARG A 1 528 ? -25.435 17.599 13.330 1.00 82.12 528 ARG A O 1
ATOM 4365 N N . ALA A 1 529 ? -25.974 15.478 13.817 1.00 82.06 529 ALA A N 1
ATOM 4366 C CA . ALA A 1 529 ? -24.694 14.921 13.385 1.00 82.06 529 ALA A CA 1
ATOM 4367 C C . ALA A 1 529 ? -24.438 15.153 11.882 1.00 82.06 529 ALA A C 1
ATOM 4369 O O . ALA A 1 529 ? -23.336 15.544 11.503 1.00 82.06 529 ALA A O 1
ATOM 4370 N N . LEU A 1 530 ? -25.457 14.981 11.029 1.00 86.38 530 LEU A N 1
ATOM 4371 C CA . LEU A 1 530 ? -25.360 15.270 9.592 1.00 86.38 530 LEU A CA 1
ATOM 4372 C C . LEU A 1 530 ? -25.139 16.766 9.309 1.00 86.38 530 LEU A C 1
ATOM 4374 O O . LEU A 1 530 ? -24.347 17.104 8.428 1.00 86.38 530 LEU A O 1
ATOM 4378 N N . LEU A 1 531 ? -25.799 17.660 10.052 1.00 82.44 531 LEU A N 1
ATOM 4379 C CA . LEU A 1 531 ? -25.609 19.112 9.947 1.00 82.44 531 LEU A CA 1
ATOM 4380 C C . LEU A 1 531 ? -24.191 19.525 10.335 1.00 82.44 531 LEU A C 1
ATOM 4382 O O . LEU A 1 531 ? -23.527 20.191 9.545 1.00 82.44 531 LEU A O 1
ATOM 4386 N N . ASN A 1 532 ? -23.708 19.068 11.493 1.00 77.88 532 ASN A N 1
ATOM 4387 C CA . ASN A 1 532 ? -22.345 19.337 11.951 1.00 77.88 532 ASN A CA 1
ATOM 4388 C C . ASN A 1 532 ? -21.322 18.847 10.922 1.00 77.88 532 ASN A C 1
ATOM 4390 O O . ASN A 1 532 ? -20.471 19.616 10.492 1.00 77.88 532 ASN A O 1
ATOM 4394 N N . ASN A 1 533 ? -21.484 17.617 10.424 1.00 86.81 533 ASN A N 1
ATOM 4395 C CA . ASN A 1 533 ? -20.628 17.081 9.370 1.00 86.81 533 ASN A CA 1
ATOM 4396 C C . ASN A 1 533 ? -20.669 17.923 8.079 1.00 86.81 533 ASN A C 1
ATOM 4398 O O . ASN A 1 533 ? -19.636 18.103 7.435 1.00 86.81 533 ASN A O 1
ATOM 4402 N N . THR A 1 534 ? -21.836 18.461 7.700 1.00 82.19 534 THR A N 1
ATOM 4403 C CA . THR A 1 534 ? -21.950 19.364 6.538 1.00 82.19 534 THR A CA 1
ATOM 4404 C C . THR A 1 534 ? -21.157 20.645 6.764 1.00 82.19 534 THR A C 1
ATOM 4406 O O . THR A 1 534 ? -20.394 21.040 5.887 1.00 82.19 534 THR A O 1
ATOM 4409 N N . ASN A 1 535 ? -21.331 21.277 7.926 1.00 76.88 535 ASN A N 1
ATOM 4410 C CA . ASN A 1 535 ? -20.673 22.536 8.265 1.00 76.88 535 ASN A CA 1
ATOM 4411 C C . ASN A 1 535 ? -19.154 22.358 8.322 1.00 76.88 535 ASN A C 1
ATOM 4413 O O . ASN A 1 535 ? -18.455 23.037 7.581 1.00 76.88 535 ASN A O 1
ATOM 4417 N N . GLU A 1 536 ? -18.659 21.337 9.028 1.00 80.19 536 GLU A N 1
ATOM 4418 C CA . GLU A 1 536 ? -17.229 20.999 9.059 1.00 80.19 536 GLU A CA 1
ATOM 4419 C C . GLU A 1 536 ? -16.644 20.774 7.654 1.00 80.19 536 GLU A C 1
ATOM 4421 O O . GLU A 1 536 ? -15.499 21.125 7.374 1.00 80.19 536 GLU A O 1
ATOM 4426 N N . THR A 1 537 ? -17.415 20.159 6.751 1.00 79.69 537 THR A N 1
ATOM 4427 C CA . THR A 1 537 ? -16.979 19.913 5.367 1.00 79.69 537 THR A CA 1
ATOM 4428 C C . THR A 1 537 ? -16.927 21.215 4.559 1.00 79.69 537 THR A C 1
ATOM 4430 O O . THR A 1 537 ? -15.995 21.407 3.776 1.00 79.69 537 THR A O 1
ATOM 4433 N N . ILE A 1 538 ? -17.894 22.119 4.758 1.00 76.38 538 ILE A N 1
ATOM 4434 C CA . ILE A 1 538 ? -17.902 23.459 4.152 1.00 76.38 538 ILE A CA 1
ATOM 4435 C C . ILE A 1 538 ? -16.708 24.275 4.659 1.00 76.38 538 ILE A C 1
ATOM 4437 O O . ILE A 1 538 ? -16.003 24.868 3.843 1.00 76.38 538 ILE A O 1
ATOM 4441 N N . ASP A 1 539 ? -16.451 24.268 5.965 1.00 73.12 539 ASP A N 1
ATOM 4442 C CA . ASP A 1 539 ? -15.368 25.034 6.585 1.00 73.12 539 ASP A CA 1
ATOM 4443 C C . ASP A 1 539 ? -14.005 24.562 6.067 1.00 73.12 539 ASP A C 1
ATOM 4445 O O . ASP A 1 539 ? -13.229 25.367 5.547 1.00 73.12 539 ASP A O 1
ATOM 4449 N N . LYS A 1 540 ? -13.776 23.241 6.020 1.00 78.00 540 LYS A N 1
ATOM 4450 C CA . LYS A 1 540 ? -12.582 22.641 5.391 1.00 78.00 540 LYS A CA 1
ATOM 4451 C C . LYS A 1 540 ? -12.403 23.059 3.931 1.00 78.00 540 LYS A C 1
ATOM 4453 O O . LYS A 1 540 ? -11.279 23.269 3.475 1.00 78.00 540 LYS A O 1
ATOM 4458 N N . LEU A 1 541 ? -13.494 23.162 3.171 1.00 72.75 541 LEU A N 1
ATOM 4459 C CA . LEU A 1 541 ? -13.451 23.586 1.769 1.00 72.75 541 LEU A CA 1
ATOM 4460 C C . LEU A 1 541 ? -13.091 25.077 1.637 1.00 72.75 541 LEU A C 1
ATOM 4462 O O . LEU A 1 541 ? -12.363 25.454 0.717 1.00 72.75 541 LEU A O 1
ATOM 4466 N N . LEU A 1 542 ? -13.561 25.924 2.557 1.00 68.56 542 LEU A N 1
ATOM 4467 C CA . LEU A 1 542 ? -13.221 27.349 2.604 1.00 68.56 542 LEU A CA 1
ATOM 4468 C C . LEU A 1 542 ? -11.764 27.584 3.036 1.00 68.56 542 LEU A C 1
ATOM 4470 O O . LEU A 1 542 ? -11.093 28.434 2.448 1.00 68.56 542 LEU A O 1
ATOM 4474 N N . GLU A 1 543 ? -11.258 26.822 4.006 1.00 67.31 543 GLU A N 1
ATOM 4475 C CA . GLU A 1 543 ? -9.855 26.862 4.443 1.00 67.31 543 GLU A CA 1
ATOM 4476 C C . GLU A 1 543 ? -8.890 26.462 3.322 1.00 67.31 543 GLU A C 1
ATOM 4478 O O . GLU A 1 543 ? -7.890 27.143 3.087 1.00 67.31 543 GLU A O 1
ATOM 4483 N N . GLN A 1 544 ? -9.216 25.418 2.556 1.00 63.84 544 GLN A N 1
ATOM 4484 C CA . GLN A 1 544 ? -8.414 25.005 1.398 1.00 63.84 544 GLN A CA 1
ATOM 4485 C C . GLN A 1 544 ? -8.318 26.104 0.335 1.00 63.84 544 GLN A C 1
ATOM 4487 O O . GLN A 1 544 ? -7.232 26.360 -0.182 1.00 63.84 544 GLN A O 1
ATOM 4492 N N . GLY A 1 545 ? -9.416 26.817 0.060 1.00 55.44 545 GLY A N 1
ATOM 4493 C CA . GLY A 1 545 ? -9.410 27.953 -0.868 1.00 55.44 545 GLY A CA 1
ATOM 4494 C C . GLY A 1 545 ? -8.505 29.115 -0.426 1.00 55.44 545 GLY A C 1
ATOM 4495 O O . GLY A 1 545 ? -8.047 29.890 -1.268 1.00 55.44 545 GLY A O 1
ATOM 4496 N N . LYS A 1 546 ? -8.214 29.230 0.879 1.00 49.97 546 LYS A N 1
ATOM 4497 C CA . LYS A 1 546 ? -7.244 30.188 1.435 1.00 49.97 546 LYS A CA 1
ATOM 4498 C C . LYS A 1 546 ? -5.807 29.647 1.362 1.00 49.97 546 LYS A C 1
ATOM 4500 O O . LYS A 1 546 ? -4.904 30.391 0.981 1.00 49.97 546 LYS A O 1
ATOM 4505 N N . LEU A 1 547 ? -5.608 28.358 1.656 1.00 42.50 547 LEU A N 1
ATOM 4506 C CA . LEU A 1 547 ? -4.307 27.669 1.658 1.00 42.50 547 LEU A CA 1
ATOM 4507 C C . LEU A 1 547 ? -3.736 27.393 0.259 1.00 42.50 547 LEU A C 1
ATOM 4509 O O . LEU A 1 547 ? -2.525 27.316 0.109 1.00 42.50 547 LEU A O 1
ATOM 4513 N N . GLU A 1 548 ? -4.538 27.310 -0.806 1.00 42.41 548 GLU A N 1
ATOM 4514 C CA . GLU A 1 548 ? -4.003 27.148 -2.174 1.00 42.41 548 GLU A CA 1
ATOM 4515 C C . GLU A 1 548 ? -3.105 28.320 -2.632 1.00 42.41 548 GLU A C 1
ATOM 4517 O O . GLU A 1 548 ? -2.341 28.178 -3.590 1.00 42.41 548 GLU A O 1
ATOM 4522 N N . LYS A 1 549 ? -3.116 29.453 -1.913 1.00 38.75 549 LYS A N 1
ATOM 4523 C CA . LYS A 1 549 ? -2.157 30.556 -2.089 1.00 38.75 549 LYS A CA 1
ATOM 4524 C C . LYS A 1 549 ? -0.804 30.334 -1.385 1.00 38.75 549 LYS A C 1
ATOM 4526 O O . LYS A 1 549 ? 0.137 31.065 -1.676 1.00 38.75 549 LYS A O 1
ATOM 4531 N N . GLY A 1 550 ? -0.665 29.317 -0.529 1.00 32.47 550 GLY A N 1
ATOM 4532 C CA . GLY A 1 550 ? 0.554 28.990 0.217 1.00 32.47 550 GLY A CA 1
ATOM 4533 C C . GLY A 1 550 ? 0.729 27.481 0.447 1.00 32.47 550 GLY A C 1
ATOM 4534 O O . GLY A 1 550 ? 0.019 26.878 1.234 1.00 32.47 550 GLY A O 1
ATOM 4535 N N . LYS A 1 551 ? 1.696 26.877 -0.260 1.00 38.56 551 LYS A N 1
ATOM 4536 C CA . LYS A 1 551 ? 2.286 25.526 -0.081 1.00 38.56 551 LYS A CA 1
ATOM 4537 C C . LYS A 1 551 ? 1.548 24.544 0.870 1.00 38.56 551 LYS A C 1
ATOM 4539 O O . LYS A 1 551 ? 1.797 24.533 2.067 1.00 38.56 551 LYS A O 1
ATOM 4544 N N . GLY A 1 552 ? 0.805 23.582 0.307 1.00 36.59 552 GLY A N 1
ATOM 4545 C CA . GLY A 1 552 ? 0.432 22.339 1.006 1.00 36.59 552 GLY A CA 1
ATOM 4546 C C . GLY A 1 552 ? -0.710 21.563 0.339 1.00 36.59 552 GLY A C 1
ATOM 4547 O O . GLY A 1 552 ? -1.834 22.041 0.280 1.00 36.59 552 GLY A O 1
ATOM 4548 N N . LYS A 1 553 ? -0.452 20.344 -0.164 1.00 42.41 553 LYS A N 1
ATOM 4549 C CA . LYS A 1 553 ? -1.490 19.418 -0.677 1.00 42.41 553 LYS A CA 1
ATOM 4550 C C . LYS A 1 553 ? -2.197 18.681 0.476 1.00 42.41 553 LYS A C 1
ATOM 4552 O O . LYS A 1 553 ? -2.160 17.456 0.543 1.00 42.41 553 LYS A O 1
ATOM 4557 N N . THR A 1 554 ? -2.842 19.400 1.384 1.00 40.56 554 THR A N 1
ATOM 4558 C CA . THR A 1 554 ? -3.737 18.805 2.396 1.00 40.56 554 THR A CA 1
ATOM 4559 C C . THR A 1 554 ? -5.176 19.206 2.088 1.00 40.56 554 THR A C 1
ATOM 4561 O O . THR A 1 554 ? -5.830 19.875 2.882 1.00 40.56 554 THR A O 1
ATOM 4564 N N . GLY A 1 555 ? -5.638 18.854 0.882 1.00 55.16 555 GLY A N 1
ATOM 4565 C CA . GLY A 1 555 ? -6.934 19.273 0.350 1.00 55.16 555 GLY A CA 1
ATOM 4566 C C . GLY A 1 555 ? -7.752 18.156 -0.303 1.00 55.16 555 GLY A C 1
ATOM 4567 O O . GLY A 1 555 ? -7.219 17.088 -0.614 1.00 55.16 555 GLY A O 1
ATOM 4568 N N . PHE A 1 556 ? -9.048 18.410 -0.515 1.00 63.09 556 PHE A N 1
ATOM 4569 C CA . PHE A 1 556 ? -9.974 17.528 -1.225 1.00 63.09 556 PHE A CA 1
ATOM 4570 C C . PHE A 1 556 ? -9.440 17.219 -2.634 1.00 63.09 556 PHE A C 1
ATOM 4572 O O . PHE A 1 556 ? -9.255 18.109 -3.460 1.00 63.09 556 PHE A O 1
ATOM 4579 N N . THR A 1 557 ? -9.207 15.942 -2.936 1.00 73.69 557 THR A N 1
ATOM 4580 C CA . THR A 1 557 ? -8.879 15.494 -4.301 1.00 73.69 557 THR A CA 1
ATOM 4581 C C . THR A 1 557 ? -10.156 15.309 -5.118 1.00 73.69 557 THR A C 1
ATOM 4583 O O . THR A 1 557 ? -11.195 14.959 -4.551 1.00 73.69 557 THR A O 1
ATOM 4586 N N . ALA A 1 558 ? -10.089 15.466 -6.446 1.00 73.44 558 ALA A N 1
ATOM 4587 C CA . ALA A 1 558 ? -11.251 15.275 -7.321 1.00 73.44 558 ALA A CA 1
ATOM 4588 C C . ALA A 1 558 ? -11.920 13.903 -7.113 1.00 73.44 558 ALA A C 1
ATOM 4590 O O . ALA A 1 558 ? -13.134 13.830 -6.952 1.00 73.44 558 ALA A O 1
ATOM 4591 N N . GLY A 1 559 ? -11.121 12.836 -6.986 1.00 75.69 559 GLY A N 1
ATOM 4592 C CA . GLY A 1 559 ? -11.618 11.496 -6.667 1.00 75.69 559 GLY A CA 1
ATOM 4593 C C . GLY A 1 559 ? -12.308 11.414 -5.302 1.00 75.69 559 GLY A C 1
ATOM 4594 O O . GLY A 1 559 ? -13.398 10.860 -5.209 1.00 75.69 559 GLY A O 1
ATOM 4595 N N . SER A 1 560 ? -11.733 12.011 -4.248 1.00 79.50 560 SER A N 1
ATOM 4596 C CA . SER A 1 560 ? -12.373 12.019 -2.920 1.00 79.50 560 SER A CA 1
ATOM 4597 C C . SER A 1 560 ? -13.693 12.792 -2.896 1.00 79.50 560 SER A C 1
ATOM 4599 O O . SER A 1 560 ? -14.640 12.346 -2.256 1.00 79.50 560 SER A O 1
ATOM 4601 N N . VAL A 1 561 ? -13.778 13.909 -3.629 1.00 83.38 561 VAL A N 1
ATOM 4602 C CA . VAL A 1 561 ? -15.014 14.694 -3.769 1.00 83.38 561 VAL A CA 1
ATOM 4603 C C . VAL A 1 561 ? -16.059 13.896 -4.534 1.00 83.38 561 VAL A C 1
ATOM 4605 O O . VAL A 1 561 ? -17.199 13.805 -4.093 1.00 83.38 561 VAL A O 1
ATOM 4608 N N . ALA A 1 562 ? -15.669 13.268 -5.642 1.00 84.38 562 ALA A N 1
ATOM 4609 C CA . ALA A 1 562 ? -16.558 12.437 -6.440 1.00 84.38 562 ALA A CA 1
ATOM 4610 C C . ALA A 1 562 ? -17.125 11.255 -5.645 1.00 84.38 562 ALA A C 1
ATOM 4612 O O . ALA A 1 562 ? -18.329 11.014 -5.683 1.00 84.38 562 ALA A O 1
ATOM 4613 N N . THR A 1 563 ? -16.284 10.559 -4.872 1.00 85.12 563 THR A N 1
ATOM 4614 C CA . THR A 1 563 ? -16.727 9.471 -3.989 1.00 85.12 563 THR A CA 1
ATOM 4615 C C . THR A 1 563 ? -17.676 9.983 -2.913 1.00 85.12 563 THR A C 1
ATOM 4617 O O . THR A 1 563 ? -18.709 9.361 -2.675 1.00 85.12 563 THR A O 1
ATOM 4620 N N . TRP A 1 564 ? -17.367 11.126 -2.292 1.00 89.38 564 TRP A N 1
ATOM 4621 C CA . TRP A 1 564 ? -18.235 11.735 -1.286 1.00 89.38 564 TRP A CA 1
ATOM 4622 C C . TRP A 1 564 ? -19.611 12.073 -1.876 1.00 89.38 564 TRP A C 1
ATOM 4624 O O . TRP A 1 564 ? -20.626 11.681 -1.307 1.00 89.38 564 TRP A O 1
ATOM 4634 N N . ILE A 1 565 ? -19.651 12.729 -3.044 1.00 88.44 565 ILE A N 1
ATOM 4635 C CA . ILE A 1 565 ? -20.897 13.113 -3.726 1.00 88.44 565 ILE A CA 1
ATOM 4636 C C . ILE A 1 565 ? -21.701 11.872 -4.118 1.00 88.44 565 ILE A C 1
ATOM 4638 O O . ILE A 1 565 ? -22.881 11.800 -3.795 1.00 88.44 565 ILE A O 1
ATOM 4642 N N . ALA A 1 566 ? -21.086 10.882 -4.771 1.00 87.56 566 ALA A N 1
ATOM 4643 C CA . ALA A 1 566 ? -21.782 9.664 -5.185 1.00 87.56 566 ALA A CA 1
ATOM 4644 C C . ALA A 1 566 ? -22.352 8.891 -3.981 1.00 87.56 566 ALA A C 1
ATOM 4646 O O . ALA A 1 566 ? -23.498 8.438 -4.027 1.00 87.56 566 ALA A O 1
ATOM 4647 N N . THR A 1 567 ? -21.590 8.800 -2.882 1.00 88.88 567 THR A N 1
ATOM 4648 C CA . THR A 1 567 ? -22.043 8.164 -1.632 1.00 88.88 567 THR A CA 1
ATOM 4649 C C . THR A 1 567 ? -23.232 8.911 -1.032 1.00 88.88 567 THR A C 1
ATOM 4651 O O . THR A 1 567 ? -24.217 8.282 -0.653 1.00 88.88 567 THR A O 1
ATOM 4654 N N . ASP A 1 568 ? -23.163 10.244 -0.946 1.00 89.75 568 ASP A N 1
ATOM 4655 C CA . ASP A 1 568 ? -24.223 11.059 -0.341 1.00 89.75 568 ASP A CA 1
ATOM 4656 C C . ASP A 1 568 ? -25.487 11.081 -1.223 1.00 89.75 568 ASP A C 1
ATOM 4658 O O . ASP A 1 568 ? -26.591 10.957 -0.693 1.00 89.75 568 ASP A O 1
ATOM 4662 N N . ILE A 1 569 ? -25.342 11.091 -2.557 1.00 87.38 569 ILE A N 1
ATOM 4663 C CA . ILE A 1 569 ? -26.465 10.915 -3.492 1.00 87.38 569 ILE A CA 1
ATOM 4664 C C . ILE A 1 569 ? -27.150 9.568 -3.239 1.00 87.38 569 ILE A C 1
ATOM 4666 O O . ILE A 1 569 ? -28.351 9.529 -2.995 1.00 87.38 569 ILE A O 1
ATOM 4670 N N . GLN A 1 570 ? -26.410 8.453 -3.220 1.00 86.19 570 GLN A N 1
ATOM 4671 C CA . GLN A 1 570 ? -26.995 7.130 -2.953 1.00 86.19 570 GLN A CA 1
ATOM 4672 C C . GLN A 1 570 ? -27.579 7.015 -1.529 1.00 86.19 570 GLN A C 1
ATOM 4674 O O . GLN A 1 570 ? -28.520 6.246 -1.285 1.00 86.19 570 GLN A O 1
ATOM 4679 N N . PHE A 1 571 ? -27.030 7.758 -0.566 1.00 86.94 571 PHE A N 1
ATOM 4680 C CA . PHE A 1 571 ? -27.530 7.812 0.804 1.00 86.94 571 PHE A CA 1
ATOM 4681 C C . PHE A 1 571 ? -28.916 8.470 0.876 1.00 86.94 571 PHE A C 1
ATOM 4683 O O . PHE A 1 571 ? -29.808 7.897 1.507 1.00 86.94 571 PHE A O 1
ATOM 4690 N N . PHE A 1 572 ? -29.111 9.608 0.200 1.00 86.31 572 PHE A N 1
ATOM 4691 C CA . PHE A 1 572 ? -30.366 10.370 0.197 1.00 86.31 572 PHE A CA 1
ATOM 4692 C C . PHE A 1 572 ? -31.363 9.968 -0.898 1.00 86.31 572 PHE A C 1
ATOM 4694 O O . PHE A 1 572 ? -32.537 10.330 -0.785 1.00 86.31 572 PHE A O 1
ATOM 4701 N N . SER A 1 573 ? -30.954 9.208 -1.915 1.00 81.00 573 SER A N 1
ATOM 4702 C CA . SER A 1 573 ? -31.879 8.623 -2.891 1.00 81.00 573 SER A CA 1
ATOM 4703 C C . SER A 1 573 ? -32.834 7.641 -2.219 1.00 81.00 573 SER A C 1
ATOM 4705 O O . SER A 1 573 ? -32.422 6.786 -1.423 1.00 81.00 573 SER A O 1
ATOM 4707 N N . ARG A 1 574 ? -34.124 7.767 -2.546 1.00 75.19 574 ARG A N 1
ATOM 4708 C CA . ARG A 1 574 ? -35.137 6.812 -2.104 1.00 75.19 574 ARG A CA 1
ATOM 4709 C C . ARG A 1 574 ? -34.923 5.483 -2.836 1.00 75.19 574 ARG A C 1
ATOM 4711 O O . ARG A 1 574 ? -34.587 5.505 -4.018 1.00 75.19 574 ARG A O 1
ATOM 4718 N N . PRO A 1 575 ? -35.055 4.342 -2.144 1.00 69.31 575 PRO A N 1
ATOM 4719 C CA . PRO A 1 575 ? -35.090 3.061 -2.827 1.00 69.31 575 PRO A CA 1
ATOM 4720 C C . PRO A 1 575 ? -36.309 3.007 -3.760 1.00 69.31 575 PRO A C 1
ATOM 4722 O O . PRO A 1 575 ? -37.346 3.573 -3.422 1.00 69.31 575 PRO A O 1
ATOM 4725 N N . ASP A 1 576 ? -36.169 2.337 -4.904 1.00 63.97 576 ASP A N 1
ATOM 4726 C CA . ASP A 1 576 ? -37.266 2.165 -5.866 1.00 63.97 576 ASP A CA 1
ATOM 4727 C C . ASP A 1 576 ? -38.406 1.290 -5.295 1.00 63.97 576 ASP A C 1
ATOM 4729 O O . ASP A 1 576 ? -38.268 0.735 -4.202 1.00 63.97 576 ASP A O 1
ATOM 4733 N N . ASP A 1 577 ? -39.508 1.092 -6.025 1.00 55.12 577 ASP A N 1
ATOM 4734 C CA . ASP A 1 577 ? -40.657 0.268 -5.597 1.00 55.12 577 ASP A CA 1
ATOM 4735 C C . ASP A 1 577 ? -40.254 -1.182 -5.240 1.00 55.12 577 ASP A C 1
ATOM 4737 O O . ASP A 1 577 ? -40.899 -1.851 -4.431 1.00 55.12 577 ASP A O 1
ATOM 4741 N N . ARG A 1 578 ? -39.119 -1.660 -5.775 1.00 49.75 578 ARG A N 1
ATOM 4742 C CA . ARG A 1 578 ? -38.478 -2.954 -5.448 1.00 49.75 578 ARG A CA 1
ATOM 4743 C C . ARG A 1 578 ? -37.492 -2.896 -4.270 1.00 49.75 578 ARG A C 1
ATOM 4745 O O . ARG A 1 578 ? -36.729 -3.833 -4.052 1.00 49.75 578 ARG A O 1
ATOM 4752 N N . GLN A 1 579 ? -37.458 -1.785 -3.545 1.00 53.94 579 GLN A N 1
ATOM 4753 C CA . GLN A 1 579 ? -36.511 -1.435 -2.482 1.00 53.94 579 GLN A CA 1
ATOM 4754 C C . GLN A 1 579 ? -35.019 -1.428 -2.876 1.00 53.94 579 GLN A C 1
ATOM 4756 O O . GLN A 1 579 ? -34.137 -1.475 -2.015 1.00 53.94 579 GLN A O 1
ATOM 4761 N N . GLN A 1 580 ? -34.707 -1.352 -4.170 1.00 60.25 580 GLN A N 1
ATOM 4762 C CA . GLN A 1 580 ? -33.333 -1.407 -4.674 1.00 60.25 580 GLN A CA 1
ATOM 4763 C C . GLN A 1 580 ? -32.719 -0.004 -4.795 1.00 60.25 580 GLN A C 1
ATOM 4765 O O . GLN A 1 580 ? -33.396 0.964 -5.137 1.00 60.25 580 GLN A O 1
ATOM 4770 N N . LYS A 1 581 ? -31.422 0.103 -4.478 1.00 75.00 581 LYS A N 1
ATOM 4771 C CA . LYS A 1 581 ? -30.582 1.287 -4.737 1.00 75.00 581 LYS A CA 1
ATOM 4772 C C . LYS A 1 581 ? -29.755 1.066 -6.011 1.00 75.00 581 LYS A C 1
ATOM 4774 O O . LYS A 1 581 ? -29.777 -0.028 -6.566 1.00 75.00 581 LYS A O 1
ATOM 4779 N N . LEU A 1 582 ? -28.983 2.081 -6.415 1.00 77.88 582 LEU A N 1
ATOM 4780 C CA . LEU A 1 582 ? -27.979 1.964 -7.483 1.00 77.88 582 LEU A CA 1
ATOM 4781 C C . LEU A 1 582 ? -27.140 0.693 -7.315 1.00 77.88 582 LEU A C 1
ATOM 4783 O O . LEU A 1 582 ? -26.633 0.430 -6.220 1.00 77.88 582 LEU A O 1
ATOM 4787 N N . SER A 1 583 ? -26.979 -0.059 -8.401 1.00 76.56 583 SER A N 1
ATOM 4788 C CA . SER A 1 583 ? -26.052 -1.188 -8.447 1.00 76.56 583 SER A CA 1
ATOM 4789 C C . SER A 1 583 ? -24.599 -0.709 -8.389 1.00 76.56 583 SER A C 1
ATOM 4791 O O . SER A 1 583 ? -24.301 0.428 -8.752 1.00 76.56 583 SER A O 1
ATOM 4793 N N . ASP A 1 584 ? -23.667 -1.587 -7.998 1.00 75.31 584 ASP A N 1
ATOM 4794 C CA . ASP A 1 584 ? -22.236 -1.242 -7.911 1.00 75.31 584 ASP A CA 1
ATOM 4795 C C . ASP A 1 584 ? -21.686 -0.658 -9.219 1.00 75.31 584 ASP A C 1
ATOM 4797 O O . ASP A 1 584 ? -20.867 0.256 -9.207 1.00 75.31 584 ASP A O 1
ATOM 4801 N N . PHE A 1 585 ? -22.162 -1.163 -10.362 1.00 75.12 585 PHE A N 1
ATOM 4802 C CA . PHE A 1 585 ? -21.785 -0.644 -11.674 1.00 75.12 585 PHE A CA 1
ATOM 4803 C C . PHE A 1 585 ? -22.252 0.803 -11.855 1.00 75.12 585 PHE A C 1
ATOM 4805 O O . PHE A 1 585 ? -21.445 1.665 -12.174 1.00 75.12 585 PHE A O 1
ATOM 4812 N N . GLU A 1 586 ? -23.523 1.087 -11.575 1.00 79.19 586 GLU A N 1
ATOM 4813 C CA . GLU A 1 586 ? -24.113 2.424 -11.725 1.00 79.19 586 GLU A CA 1
ATOM 4814 C C . GLU A 1 586 ? -23.498 3.430 -10.746 1.00 79.19 586 GLU A C 1
ATOM 4816 O O . GLU A 1 586 ? -23.206 4.565 -11.123 1.00 79.19 586 GLU A O 1
ATOM 4821 N N . TYR A 1 587 ? -23.228 2.994 -9.513 1.00 84.06 587 TYR A N 1
ATOM 4822 C CA . TYR A 1 587 ? -22.502 3.779 -8.520 1.00 84.06 587 TYR A CA 1
ATOM 4823 C C . TYR A 1 587 ? -21.085 4.130 -8.995 1.00 84.06 587 TYR A C 1
ATOM 4825 O O . TYR A 1 587 ? -20.683 5.295 -8.941 1.00 84.06 587 TYR A O 1
ATOM 4833 N N . ASN A 1 588 ? -20.332 3.145 -9.496 1.00 79.38 588 ASN A N 1
ATOM 4834 C CA . ASN A 1 588 ? -18.974 3.360 -9.994 1.00 79.38 588 ASN A CA 1
ATOM 4835 C C . ASN A 1 588 ? -18.959 4.253 -11.241 1.00 79.38 588 ASN A C 1
ATOM 4837 O O . ASN A 1 588 ? -18.088 5.115 -11.355 1.00 79.38 588 ASN A O 1
ATOM 4841 N N . THR A 1 589 ? -19.937 4.111 -12.142 1.00 78.38 589 THR A N 1
ATOM 4842 C CA . THR A 1 589 ? -20.101 5.016 -13.287 1.00 78.38 589 THR A CA 1
ATOM 4843 C C . THR A 1 589 ? -20.368 6.444 -12.814 1.00 78.38 589 THR A C 1
ATOM 4845 O O . THR A 1 589 ? -19.690 7.368 -13.260 1.00 78.38 589 THR A O 1
ATOM 4848 N N . LEU A 1 590 ? -21.283 6.641 -11.858 1.00 82.50 590 LEU A N 1
ATOM 4849 C CA . LEU A 1 590 ? -21.585 7.960 -11.293 1.00 82.50 590 LEU A CA 1
ATOM 4850 C C . LEU A 1 590 ? -20.348 8.604 -10.651 1.00 82.50 590 LEU A C 1
ATOM 4852 O O . LEU A 1 590 ? -20.025 9.758 -10.941 1.00 82.50 590 LEU A O 1
ATOM 4856 N N . GLN A 1 591 ? -19.630 7.851 -9.814 1.00 85.38 591 GLN A N 1
ATOM 4857 C CA . GLN A 1 591 ? -18.396 8.306 -9.174 1.00 85.38 591 GLN A CA 1
ATOM 4858 C C . GLN A 1 591 ? -17.331 8.664 -10.217 1.00 85.38 591 GLN A C 1
ATOM 4860 O O . GLN A 1 591 ? -16.720 9.728 -10.119 1.00 85.38 591 GLN A O 1
ATOM 4865 N N . GLY A 1 592 ? -17.152 7.833 -11.247 1.00 76.25 592 GLY A N 1
ATOM 4866 C CA . GLY A 1 592 ? -16.216 8.093 -12.336 1.00 76.25 592 GLY A CA 1
ATOM 4867 C C . GLY A 1 592 ? -16.565 9.369 -13.102 1.00 76.25 592 GLY A C 1
ATOM 4868 O O . GLY A 1 592 ? -15.696 10.202 -13.356 1.00 76.25 592 GLY A O 1
ATOM 4869 N N . TYR A 1 593 ? -17.844 9.586 -13.407 1.00 79.19 593 TYR A N 1
ATOM 4870 C CA . TYR A 1 593 ? -18.288 10.773 -14.137 1.00 79.19 593 TYR A CA 1
ATOM 4871 C C . TYR A 1 593 ? -18.055 12.053 -13.320 1.00 79.19 593 TYR A C 1
ATOM 4873 O O . TYR A 1 593 ? -17.588 13.046 -13.878 1.00 79.19 593 TYR A O 1
ATOM 4881 N N . PHE A 1 594 ? -18.275 12.021 -12.000 1.00 80.81 594 PHE A N 1
ATOM 4882 C CA . PHE A 1 594 ? -17.911 13.131 -11.112 1.00 80.81 594 PHE A CA 1
ATOM 4883 C C . PHE A 1 594 ? -16.397 13.314 -10.962 1.00 80.81 594 PHE A C 1
ATOM 4885 O O . PHE A 1 594 ? -15.933 14.451 -10.900 1.00 80.81 594 PHE A O 1
ATOM 4892 N N . ALA A 1 595 ? -15.606 12.239 -10.927 1.00 78.62 595 ALA A N 1
ATOM 4893 C CA . ALA A 1 595 ? -14.148 12.342 -10.851 1.00 78.62 595 ALA A CA 1
ATOM 4894 C C . ALA A 1 595 ? -13.581 13.062 -12.086 1.00 78.62 595 ALA A C 1
ATOM 4896 O O . ALA A 1 595 ? -12.683 13.897 -11.961 1.00 78.62 595 ALA A O 1
ATOM 4897 N N . PHE A 1 596 ? -14.188 12.817 -13.252 1.00 72.12 596 PHE A N 1
ATOM 4898 C CA . PHE A 1 596 ? -13.885 13.465 -14.529 1.00 72.12 596 PHE A CA 1
ATOM 4899 C C . PHE A 1 596 ? -14.947 14.506 -14.923 1.00 72.12 596 PHE A C 1
ATOM 4901 O O . PHE A 1 596 ? -15.362 14.593 -16.082 1.00 72.12 596 PHE A O 1
ATOM 4908 N N . PHE A 1 597 ? -15.377 15.322 -13.953 1.00 73.69 597 PHE A N 1
ATOM 4909 C CA . PHE A 1 597 ? -16.470 16.288 -14.120 1.00 73.69 597 PHE A CA 1
ATOM 4910 C C . PHE A 1 597 ? -16.314 17.202 -15.345 1.00 73.69 597 PHE A C 1
ATOM 4912 O O . PHE A 1 597 ? -17.294 17.494 -16.024 1.00 73.69 597 PHE A O 1
ATOM 4919 N N . GLY A 1 598 ? -15.086 17.644 -15.647 1.00 64.81 598 GLY A N 1
ATOM 4920 C CA . GLY A 1 598 ? -14.816 18.549 -16.769 1.00 64.81 598 GLY A CA 1
ATOM 4921 C C . GLY A 1 598 ? -15.189 17.966 -18.136 1.00 64.81 598 GLY A C 1
ATOM 4922 O O . GLY A 1 598 ? -15.727 18.691 -18.968 1.00 64.81 598 GLY A O 1
ATOM 4923 N N . SER A 1 599 ? -14.954 16.666 -18.342 1.00 62.44 599 SER A N 1
ATOM 4924 C CA . SER A 1 599 ? -15.194 15.973 -19.618 1.00 62.44 599 SER A CA 1
ATOM 4925 C C . SER A 1 599 ? -16.589 15.345 -19.703 1.00 62.44 599 SER A C 1
ATOM 4927 O O . SER A 1 599 ? -17.125 15.175 -20.794 1.00 62.44 599 SER A O 1
ATOM 4929 N N . ASN A 1 600 ? -17.199 15.018 -18.558 1.00 68.75 600 ASN A N 1
ATOM 4930 C CA . ASN A 1 600 ? -18.463 14.274 -18.491 1.00 68.75 600 ASN A CA 1
ATOM 4931 C C . ASN A 1 600 ? -19.673 15.124 -18.081 1.00 68.75 600 ASN A C 1
ATOM 4933 O O . ASN A 1 600 ? -20.747 14.581 -17.845 1.00 68.75 600 ASN A O 1
ATOM 4937 N N . ARG A 1 601 ? -19.532 16.452 -18.014 1.00 66.75 601 ARG A N 1
ATOM 4938 C CA . ARG A 1 601 ? -20.553 17.363 -17.472 1.00 66.75 601 ARG A CA 1
ATOM 4939 C C . ARG A 1 601 ? -21.939 17.194 -18.097 1.00 66.75 601 ARG A C 1
ATOM 4941 O O . ARG A 1 601 ? -22.908 17.023 -17.373 1.00 66.75 601 ARG A O 1
ATOM 4948 N N . GLU A 1 602 ? -22.021 17.195 -19.427 1.00 66.75 602 GLU A N 1
ATOM 4949 C CA . GLU A 1 602 ? -23.293 17.036 -20.153 1.00 66.75 602 GLU A CA 1
ATOM 4950 C C . GLU A 1 602 ? -23.862 15.611 -20.012 1.00 66.75 602 GLU A C 1
ATOM 4952 O O . GLU A 1 602 ? -25.071 15.405 -20.109 1.00 66.75 602 GLU A O 1
ATOM 4957 N N . LYS A 1 603 ? -23.001 14.628 -19.718 1.00 71.62 603 LYS A N 1
ATOM 4958 C CA . LYS A 1 603 ? -23.394 13.230 -19.523 1.00 71.62 603 LYS A CA 1
ATOM 4959 C C . LYS A 1 603 ? -23.896 12.945 -18.108 1.00 71.62 603 LYS A C 1
ATOM 4961 O O . LYS A 1 603 ? -24.729 12.063 -17.953 1.00 71.62 603 LYS A O 1
ATOM 4966 N N . ILE A 1 604 ? -23.437 13.678 -17.087 1.00 76.44 604 ILE A N 1
ATOM 4967 C CA . ILE A 1 604 ? -23.912 13.523 -15.697 1.00 76.44 604 ILE A CA 1
ATOM 4968 C C . ILE A 1 604 ? -25.424 13.763 -15.619 1.00 76.44 604 ILE A C 1
ATOM 4970 O O . ILE A 1 604 ? -26.127 13.019 -14.942 1.00 76.44 604 ILE A O 1
ATOM 4974 N N . ASP A 1 605 ? -25.938 14.746 -16.355 1.00 70.81 605 ASP A N 1
ATOM 4975 C CA . ASP A 1 605 ? -27.367 15.070 -16.380 1.00 70.81 605 ASP A CA 1
ATOM 4976 C C . ASP A 1 605 ? -28.198 13.932 -16.989 1.00 70.81 605 ASP A C 1
ATOM 4978 O O . ASP A 1 605 ? -29.232 13.539 -16.445 1.00 70.81 605 ASP A O 1
ATOM 4982 N N . ALA A 1 606 ? -27.732 13.383 -18.115 1.00 71.31 606 ALA A N 1
ATOM 4983 C CA . ALA A 1 606 ? -28.349 12.224 -18.754 1.00 71.31 606 ALA A CA 1
ATOM 4984 C C . ALA A 1 606 ? -28.282 10.989 -17.842 1.00 71.31 606 ALA A C 1
ATOM 4986 O O . ALA A 1 606 ? -29.269 10.268 -17.707 1.00 71.31 606 ALA A O 1
ATOM 4987 N N . LEU A 1 607 ? -27.152 10.803 -17.156 1.00 76.62 607 LEU A N 1
ATOM 4988 C CA . LEU A 1 607 ? -26.913 9.708 -16.226 1.00 76.62 607 LEU A CA 1
ATOM 4989 C C . LEU A 1 607 ? -27.866 9.770 -15.022 1.00 76.62 607 LEU A C 1
ATOM 4991 O O . LEU A 1 607 ? -28.562 8.800 -14.735 1.00 76.62 607 LEU A O 1
ATOM 4995 N N . LEU A 1 608 ? -27.970 10.924 -14.355 1.00 78.31 608 LEU A N 1
ATOM 4996 C CA . LEU A 1 608 ? -28.865 11.117 -13.208 1.00 78.31 608 LEU A CA 1
ATOM 4997 C C . LEU A 1 608 ? -30.345 10.917 -13.571 1.00 78.31 608 LEU A C 1
ATOM 4999 O O . LEU A 1 608 ? -31.097 10.381 -12.756 1.00 78.31 608 LEU A O 1
ATOM 5003 N N . LYS A 1 609 ? -30.748 11.306 -14.789 1.00 75.75 609 LYS A N 1
ATOM 5004 C CA . LYS A 1 609 ? -32.093 11.031 -15.319 1.00 75.75 609 LYS A CA 1
ATOM 5005 C C . LYS A 1 609 ? -32.297 9.549 -15.619 1.00 75.75 609 LYS A C 1
ATOM 5007 O O . LYS A 1 609 ? -33.347 9.017 -15.287 1.00 75.75 609 LYS A O 1
ATOM 5012 N N . SER A 1 610 ? -31.300 8.880 -16.205 1.00 73.88 610 SER A N 1
ATOM 5013 C CA . SER A 1 610 ? -31.364 7.440 -16.502 1.00 73.88 610 SER A CA 1
ATOM 5014 C C . SER A 1 610 ? -31.487 6.575 -15.246 1.00 73.88 610 SER A C 1
ATOM 5016 O O . SER A 1 610 ? -32.069 5.500 -15.293 1.00 73.88 610 SER A O 1
ATOM 5018 N N . PHE A 1 611 ? -30.979 7.068 -14.114 1.00 75.19 611 PHE A N 1
ATOM 5019 C CA . PHE A 1 611 ? -31.113 6.437 -12.801 1.00 75.19 611 PHE A CA 1
ATOM 5020 C C . PHE A 1 611 ? -32.375 6.853 -12.040 1.00 75.19 611 PHE A C 1
ATOM 5022 O O . PHE A 1 611 ? -32.517 6.500 -10.872 1.00 75.19 611 PHE A O 1
ATOM 5029 N N . GLU A 1 612 ? -33.239 7.667 -12.651 1.00 74.06 612 GLU A N 1
ATOM 5030 C CA . GLU A 1 612 ? -34.437 8.249 -12.033 1.00 74.06 612 GLU A CA 1
ATOM 5031 C C . GLU A 1 612 ? -34.170 9.056 -10.744 1.00 74.06 612 GLU A C 1
ATOM 5033 O O . GLU A 1 612 ? -35.079 9.366 -9.971 1.00 74.06 612 GLU A O 1
ATOM 5038 N N . ILE A 1 613 ? -32.918 9.472 -10.521 1.00 74.25 613 ILE A N 1
ATOM 5039 C CA . ILE A 1 613 ? -32.510 10.296 -9.372 1.00 74.25 613 ILE A CA 1
ATOM 5040 C C . ILE A 1 613 ? -33.048 11.726 -9.545 1.00 74.25 613 ILE A C 1
ATOM 5042 O O . ILE A 1 613 ? -33.436 12.384 -8.571 1.00 74.25 613 ILE A O 1
ATOM 5046 N N . THR A 1 614 ? -33.084 12.200 -10.794 1.00 65.38 614 THR A N 1
ATOM 5047 C CA . THR A 1 614 ? -33.675 13.470 -11.235 1.00 65.38 614 THR A CA 1
ATOM 5048 C C . THR A 1 614 ? -34.771 13.187 -12.273 1.00 65.38 614 THR A C 1
ATOM 5050 O O . THR A 1 614 ? -34.665 12.245 -13.049 1.00 65.38 614 THR A O 1
ATOM 5053 N N . GLY A 1 615 ? -35.863 13.962 -12.296 1.00 60.91 615 GLY A N 1
ATOM 5054 C CA . GLY A 1 615 ? -37.014 13.678 -13.176 1.00 60.91 615 GLY A CA 1
ATOM 5055 C C . GLY A 1 615 ? -38.355 14.040 -12.546 1.00 60.91 615 GLY A C 1
ATOM 5056 O O . GLY A 1 615 ? -38.362 14.917 -11.683 1.00 60.91 615 GLY A O 1
ATOM 5057 N N . SER A 1 616 ? -39.445 13.382 -12.975 1.00 55.59 616 SER A N 1
ATOM 5058 C CA . SER A 1 616 ? -40.844 13.627 -12.560 1.00 55.59 616 SER A CA 1
ATOM 5059 C C . SER A 1 616 ? -41.411 12.627 -11.526 1.00 55.59 616 SER A C 1
ATOM 5061 O O . SER A 1 616 ? -42.484 12.874 -10.978 1.00 55.59 616 SER A O 1
ATOM 5063 N N . ASN A 1 617 ? -40.686 11.554 -11.198 1.00 57.88 617 ASN A N 1
ATOM 5064 C CA . ASN A 1 617 ? -41.193 10.416 -10.408 1.00 57.88 617 ASN A CA 1
ATOM 5065 C C . ASN A 1 617 ? -41.170 10.655 -8.876 1.00 57.88 617 ASN A C 1
ATOM 5067 O O . ASN A 1 617 ? -40.655 11.674 -8.408 1.00 57.88 617 ASN A O 1
ATOM 5071 N N . ASN A 1 618 ? -41.726 9.722 -8.089 1.00 53.72 618 ASN A N 1
ATOM 5072 C CA . ASN A 1 618 ? -41.814 9.782 -6.613 1.00 53.72 618 ASN A CA 1
ATOM 5073 C C . ASN A 1 618 ? -40.501 9.427 -5.869 1.00 53.72 618 ASN A C 1
ATOM 5075 O O . ASN A 1 618 ? -40.376 9.720 -4.673 1.00 53.72 618 ASN A O 1
ATOM 5079 N N . ASN A 1 619 ? -39.506 8.869 -6.572 1.00 58.44 619 ASN A N 1
ATOM 5080 C CA . ASN A 1 619 ? -38.235 8.371 -6.013 1.00 58.44 619 ASN A CA 1
ATOM 5081 C C . ASN A 1 619 ? -37.061 9.370 -6.111 1.00 58.44 619 ASN A C 1
ATOM 5083 O O . ASN A 1 619 ? -35.897 9.007 -5.955 1.00 58.44 619 ASN A O 1
ATOM 5087 N N . ARG A 1 620 ? -37.359 10.659 -6.323 1.00 70.00 620 ARG A N 1
ATOM 5088 C CA . ARG A 1 620 ? -36.349 11.711 -6.537 1.00 70.00 620 ARG A CA 1
ATOM 5089 C C . ARG A 1 620 ? -35.445 11.945 -5.330 1.00 70.00 620 ARG A C 1
ATOM 5091 O O . ARG A 1 620 ? -35.870 11.896 -4.173 1.00 70.00 620 ARG A O 1
ATOM 5098 N N . HIS A 1 621 ? -34.216 12.361 -5.625 1.00 78.75 621 HIS A N 1
ATOM 5099 C CA . HIS A 1 621 ? -33.312 12.891 -4.614 1.00 78.75 621 HIS A CA 1
ATOM 5100 C C . HIS A 1 621 ? -33.844 14.215 -4.024 1.00 78.75 621 HIS A C 1
ATOM 5102 O O . HIS A 1 621 ? -34.190 15.129 -4.782 1.00 78.75 621 HIS A O 1
ATOM 5108 N N . PRO A 1 622 ? -33.849 14.386 -2.687 1.00 78.06 622 PRO A N 1
ATOM 5109 C CA . PRO A 1 622 ? -34.593 15.452 -2.007 1.00 78.06 622 PRO A CA 1
ATOM 5110 C C . PRO A 1 622 ? -34.159 16.887 -2.342 1.00 78.06 622 PRO A C 1
ATOM 5112 O O . PRO A 1 622 ? -34.960 17.811 -2.234 1.00 78.06 622 PRO A O 1
ATOM 5115 N N . PHE A 1 623 ? -32.900 17.100 -2.733 1.00 81.00 623 PHE A N 1
ATOM 5116 C CA . PHE A 1 623 ? -32.353 18.446 -2.958 1.00 81.00 623 PHE A CA 1
ATOM 5117 C C . PHE A 1 623 ? -31.388 18.562 -4.152 1.00 81.00 623 PHE A C 1
ATOM 5119 O O . PHE A 1 623 ? -30.705 19.577 -4.277 1.00 81.00 623 PHE A O 1
ATOM 5126 N N . LEU A 1 624 ? -31.329 17.564 -5.047 1.00 76.62 624 LEU A N 1
ATOM 5127 C CA . LEU A 1 624 ? -30.372 17.569 -6.172 1.00 76.62 624 LEU A CA 1
ATOM 5128 C C . LEU A 1 624 ? -30.857 18.408 -7.366 1.00 76.62 624 LEU A C 1
ATOM 5130 O O . LEU A 1 624 ? -30.060 19.090 -8.004 1.00 76.62 624 LEU A O 1
ATOM 5134 N N . ASN A 1 625 ? -32.168 18.428 -7.634 1.00 64.88 625 ASN A N 1
ATOM 5135 C CA . ASN A 1 625 ? -32.755 19.206 -8.737 1.00 64.88 625 ASN A CA 1
ATOM 5136 C C . ASN A 1 625 ? -32.407 20.717 -8.684 1.00 64.88 625 ASN A C 1
ATOM 5138 O O . ASN A 1 625 ? -32.011 21.266 -9.712 1.00 64.88 625 ASN A O 1
ATOM 5142 N N . PRO A 1 626 ? -32.467 21.410 -7.526 1.00 53.06 626 PRO A N 1
ATOM 5143 C CA . PRO A 1 626 ? -32.089 22.825 -7.430 1.00 53.06 626 PRO A CA 1
ATOM 5144 C C . PRO A 1 626 ? -30.595 23.122 -7.629 1.00 53.06 626 PRO A C 1
ATOM 5146 O O . PRO A 1 626 ? -30.267 24.237 -8.026 1.00 53.06 626 PRO A O 1
ATOM 5149 N N . VAL A 1 627 ? -29.699 22.169 -7.330 1.00 55.56 627 VAL A N 1
ATOM 5150 C CA . VAL A 1 627 ? -28.244 22.284 -7.596 1.00 55.56 627 VAL A CA 1
ATOM 5151 C C . VAL A 1 627 ? -27.997 22.314 -9.108 1.00 55.56 627 VAL A C 1
ATOM 5153 O O . VAL A 1 627 ? -27.155 23.039 -9.630 1.00 55.56 627 VAL A O 1
ATOM 5156 N N . HIS A 1 628 ? -28.793 21.534 -9.830 1.00 53.84 628 HIS A N 1
ATOM 5157 C CA . HIS A 1 628 ? -28.629 21.253 -11.246 1.00 53.84 628 HIS A CA 1
ATOM 5158 C C . HIS A 1 628 ? -29.205 22.352 -12.167 1.00 53.84 628 HIS A C 1
ATOM 5160 O O . HIS A 1 628 ? -28.605 22.664 -13.199 1.00 53.84 628 HIS A O 1
ATOM 5166 N N . VAL A 1 629 ? -30.324 22.993 -11.799 1.00 50.03 629 VAL A N 1
ATOM 5167 C CA . VAL A 1 629 ? -30.938 24.084 -12.593 1.00 50.03 629 VAL A CA 1
ATOM 5168 C C . VAL A 1 629 ? -30.025 25.317 -12.681 1.00 50.03 629 VAL A C 1
ATOM 5170 O O . VAL A 1 629 ? -29.855 25.883 -13.759 1.00 50.03 629 VAL A O 1
ATOM 5173 N N . MET A 1 630 ? -29.354 25.688 -11.584 1.00 48.66 630 MET A N 1
ATOM 5174 C CA . MET A 1 630 ? -28.483 26.872 -11.541 1.00 48.66 630 MET A CA 1
ATOM 5175 C C . MET A 1 630 ? -27.248 26.727 -12.453 1.00 48.66 630 MET A C 1
ATOM 5177 O O . MET A 1 630 ? -26.813 27.692 -13.083 1.00 48.66 630 MET A O 1
ATOM 5181 N N . VAL A 1 631 ? -26.708 25.509 -12.569 1.00 51.53 631 VAL A N 1
ATOM 5182 C CA . VAL A 1 631 ? -25.552 25.197 -13.424 1.00 51.53 631 VAL A CA 1
ATOM 5183 C C . VAL A 1 631 ? -25.922 25.247 -14.915 1.00 51.53 631 VAL A C 1
ATOM 5185 O O . VAL A 1 631 ? -25.133 25.742 -15.729 1.00 51.53 631 VAL A O 1
ATOM 5188 N N . ASN A 1 632 ? -27.130 24.810 -15.284 1.00 51.56 632 ASN A N 1
ATOM 5189 C CA . ASN A 1 632 ? -27.586 24.788 -16.678 1.00 51.56 632 ASN A CA 1
ATOM 5190 C C . ASN A 1 632 ? -28.028 26.160 -17.202 1.00 51.56 632 ASN A C 1
ATOM 5192 O O . ASN A 1 632 ? -27.649 26.519 -18.319 1.00 51.56 632 ASN A O 1
ATOM 5196 N N . GLU A 1 633 ? -28.711 26.980 -16.398 1.00 50.25 633 GLU A N 1
ATOM 5197 C CA . GLU A 1 633 ? -29.051 28.360 -16.788 1.00 50.25 633 GLU A CA 1
ATOM 5198 C C . GLU A 1 633 ? -27.801 29.222 -17.034 1.00 50.25 633 GLU A C 1
ATOM 5200 O O . GLU A 1 633 ? -27.752 30.019 -17.975 1.00 50.25 633 GLU A O 1
ATOM 5205 N N . PHE A 1 634 ? -26.743 29.031 -16.239 1.00 51.53 634 PHE A N 1
ATOM 5206 C CA . PHE A 1 634 ? -25.465 29.713 -16.457 1.00 51.53 634 PHE A CA 1
ATOM 5207 C C . PHE A 1 634 ? -24.722 29.200 -17.698 1.00 51.53 634 PHE A C 1
ATOM 5209 O O . PHE A 1 634 ? -24.132 29.997 -18.431 1.00 51.53 634 PHE A O 1
ATOM 5216 N N . THR A 1 635 ? -24.777 27.891 -17.967 1.00 51.28 635 THR A N 1
ATOM 5217 C CA . THR A 1 635 ? -24.138 27.272 -19.142 1.00 51.28 635 THR A CA 1
ATOM 5218 C C . THR A 1 635 ? -24.780 27.756 -20.449 1.00 51.28 635 THR A C 1
ATOM 5220 O O . THR A 1 635 ? -24.070 28.065 -21.410 1.00 51.28 635 THR A O 1
ATOM 5223 N N . LEU A 1 636 ? -26.107 27.920 -20.472 1.00 54.06 636 LEU A N 1
ATOM 5224 C CA . LEU A 1 636 ? -26.836 28.504 -21.604 1.00 54.06 636 LEU A CA 1
ATOM 5225 C C . LEU A 1 636 ? -26.438 29.970 -21.844 1.00 54.06 636 LEU A C 1
ATOM 5227 O O . LEU A 1 636 ? -26.095 30.334 -22.970 1.00 54.06 636 LEU A O 1
ATOM 5231 N N . ARG A 1 637 ? -26.349 30.789 -20.784 1.00 53.19 637 ARG A N 1
ATOM 5232 C CA . ARG A 1 637 ? -25.922 32.202 -20.879 1.00 53.19 637 ARG A CA 1
ATOM 5233 C C . ARG A 1 637 ? -24.493 32.381 -21.406 1.00 53.19 637 ARG A C 1
ATOM 5235 O O . ARG A 1 637 ? -24.206 33.388 -22.055 1.00 53.19 637 ARG A O 1
ATOM 5242 N N . VAL A 1 638 ? -23.582 31.442 -21.137 1.00 53.75 638 VAL A N 1
ATOM 5243 C CA . VAL A 1 638 ? -22.207 31.482 -21.671 1.00 53.75 638 VAL A CA 1
ATOM 5244 C C . VAL A 1 638 ? -22.157 31.033 -23.135 1.00 53.75 638 VAL A C 1
ATOM 5246 O O . VAL A 1 638 ? -21.523 31.717 -23.943 1.00 53.75 638 VAL A O 1
ATOM 5249 N N . LYS A 1 639 ? -22.880 29.966 -23.516 1.00 55.34 639 LYS A N 1
ATOM 5250 C CA . LYS A 1 639 ? -23.001 29.527 -24.924 1.00 55.34 639 LYS A CA 1
ATOM 5251 C C . LYS A 1 639 ? -23.625 30.622 -25.811 1.00 55.34 639 LYS A C 1
ATOM 5253 O O . LYS A 1 639 ? -23.150 30.862 -26.921 1.00 55.34 639 LYS A O 1
ATOM 5258 N N . GLU A 1 640 ? -24.620 31.358 -25.313 1.00 55.72 640 GLU A N 1
ATOM 5259 C CA . GLU A 1 640 ? -25.213 32.509 -26.019 1.00 55.72 640 GLU A CA 1
ATOM 5260 C C . GLU A 1 640 ? -24.239 33.681 -26.213 1.00 55.72 640 GLU A C 1
ATOM 5262 O O . GLU A 1 640 ? -24.278 34.361 -27.240 1.00 55.72 640 GLU A O 1
ATOM 5267 N N . ARG A 1 641 ? -23.340 33.927 -25.253 1.00 54.78 641 ARG A N 1
ATOM 5268 C CA . ARG A 1 641 ? -22.311 34.974 -25.367 1.00 54.78 641 ARG A CA 1
ATOM 5269 C C . ARG A 1 641 ? -21.234 34.620 -26.389 1.00 54.78 641 ARG A C 1
ATOM 5271 O O . ARG A 1 641 ? -20.840 35.493 -27.161 1.00 54.78 641 ARG A O 1
ATOM 5278 N N . GLN A 1 642 ? -20.824 33.351 -26.432 1.00 56.59 642 GLN A N 1
ATOM 5279 C CA . GLN A 1 642 ? -19.872 32.844 -27.424 1.00 56.59 642 GLN A CA 1
ATOM 5280 C C . GLN A 1 642 ? -20.440 32.925 -28.848 1.00 56.59 642 GLN A C 1
ATOM 5282 O O . GLN A 1 642 ? -19.750 33.405 -29.744 1.00 56.59 642 GLN A O 1
ATOM 5287 N N . LYS A 1 643 ? -21.719 32.566 -29.050 1.00 55.56 643 LYS A N 1
ATOM 5288 C CA . LYS A 1 643 ? -22.414 32.737 -30.343 1.00 55.56 643 LYS A CA 1
ATOM 5289 C C . LYS A 1 643 ? -22.486 34.197 -30.810 1.00 55.56 643 LYS A C 1
ATOM 5291 O O . LYS A 1 643 ? -22.521 34.448 -32.006 1.00 55.56 643 LYS A O 1
ATOM 5296 N N . LYS A 1 644 ? -22.469 35.162 -29.885 1.00 59.78 644 LYS A N 1
ATOM 5297 C CA . LYS A 1 644 ? -22.460 36.609 -30.177 1.00 59.78 644 LYS A CA 1
ATOM 5298 C C . LYS A 1 644 ? -21.047 37.188 -30.380 1.00 59.78 644 LYS A C 1
ATOM 5300 O O . LYS A 1 644 ? -20.869 38.397 -30.252 1.00 59.78 644 LYS A O 1
ATOM 5305 N N . GLY A 1 645 ? -20.033 36.353 -30.634 1.00 43.50 645 GLY A N 1
ATOM 5306 C CA . GLY A 1 645 ? -18.655 36.787 -30.911 1.00 43.50 645 GLY A CA 1
ATOM 5307 C C . GLY A 1 645 ? -17.918 37.395 -29.711 1.00 43.50 645 GLY A C 1
ATOM 5308 O O . GLY A 1 645 ? -16.844 37.971 -29.865 1.00 43.50 645 GLY A O 1
ATOM 5309 N N . ARG A 1 646 ? -18.473 37.286 -28.496 1.00 51.38 646 ARG A N 1
ATOM 5310 C CA . ARG A 1 646 ? -17.844 37.788 -27.270 1.00 51.38 646 ARG A CA 1
ATOM 5311 C C . ARG A 1 646 ? -17.146 36.623 -26.569 1.00 51.38 646 ARG A C 1
ATOM 5313 O O . ARG A 1 646 ? -17.807 35.745 -26.018 1.00 51.38 646 ARG A O 1
ATOM 5320 N N . GLY A 1 647 ? -15.812 36.613 -26.600 1.00 47.53 647 GLY A N 1
ATOM 5321 C CA . GLY A 1 647 ? -15.007 35.621 -25.881 1.00 47.53 647 GLY A CA 1
ATOM 5322 C C . GLY A 1 647 ? -15.251 35.654 -24.360 1.00 47.53 647 GLY A C 1
ATOM 5323 O O . GLY A 1 647 ? -15.662 36.693 -23.830 1.00 47.53 647 GLY A O 1
ATOM 5324 N N . PRO A 1 648 ? -15.013 34.541 -23.638 1.00 47.69 648 PRO A N 1
ATOM 5325 C CA . PRO A 1 648 ? -15.169 34.492 -22.183 1.00 47.69 648 PRO A CA 1
ATOM 5326 C C . PRO A 1 648 ? -14.249 35.524 -21.512 1.00 47.69 648 PRO A C 1
ATOM 5328 O O . PRO A 1 648 ? -13.060 35.620 -21.834 1.00 47.69 648 PRO A O 1
ATOM 5331 N N . LYS A 1 649 ? -14.776 36.323 -20.575 1.00 43.47 649 LYS A N 1
ATOM 5332 C CA . LYS A 1 649 ? -13.955 37.302 -19.844 1.00 43.47 649 LYS A CA 1
ATOM 5333 C C . LYS A 1 649 ? -13.146 36.531 -18.789 1.00 43.47 649 LYS A C 1
ATOM 5335 O O . LYS A 1 649 ? -13.708 36.040 -17.823 1.00 43.47 649 LYS A O 1
ATOM 5340 N N . ARG A 1 650 ? -11.828 36.407 -19.013 1.00 47.53 650 ARG A N 1
ATOM 5341 C CA . ARG A 1 650 ? -10.739 35.942 -18.109 1.00 47.53 650 ARG A CA 1
ATOM 5342 C C . ARG A 1 650 ? -11.137 35.336 -16.736 1.00 47.53 650 ARG A C 1
ATOM 5344 O O . ARG A 1 650 ? -11.711 36.019 -15.897 1.00 47.53 650 ARG A O 1
ATOM 5351 N N . LYS A 1 651 ? -10.611 34.131 -16.443 1.00 40.72 651 LYS A N 1
ATOM 5352 C CA . LYS A 1 651 ? -10.491 33.416 -15.137 1.00 40.72 651 LYS A CA 1
ATOM 5353 C C . LYS A 1 651 ? -11.777 33.136 -14.330 1.00 40.72 651 LYS A C 1
ATOM 5355 O O . LYS A 1 651 ? -11.890 32.033 -13.797 1.00 40.72 651 LYS A O 1
ATOM 5360 N N . PHE A 1 652 ? -12.729 34.063 -14.243 1.00 37.84 652 PHE A N 1
ATOM 5361 C CA . PHE A 1 652 ? -13.977 33.903 -13.482 1.00 37.84 652 PHE A CA 1
ATOM 5362 C C . PHE A 1 652 ? -14.930 32.888 -14.123 1.00 37.84 652 PHE A C 1
ATOM 5364 O O . PHE A 1 652 ? -15.478 32.041 -13.419 1.00 37.84 652 PHE A O 1
ATOM 5371 N N . ASP A 1 653 ? -15.040 32.898 -15.455 1.00 40.09 653 ASP A N 1
ATOM 5372 C CA . ASP A 1 653 ? -15.898 31.962 -16.191 1.00 40.09 653 ASP A CA 1
ATOM 5373 C C . ASP A 1 653 ? -15.416 30.506 -16.084 1.00 40.09 653 ASP A C 1
ATOM 5375 O O . ASP A 1 653 ? -16.220 29.606 -16.216 1.00 40.09 653 ASP A O 1
ATOM 5379 N N . THR A 1 654 ? -14.141 30.227 -15.796 1.00 43.44 654 THR A N 1
ATOM 5380 C CA . THR A 1 654 ? -13.632 28.852 -15.590 1.00 43.44 654 THR A CA 1
ATOM 5381 C C . THR A 1 654 ? -13.780 28.349 -14.149 1.00 43.44 654 THR A C 1
ATOM 5383 O O . THR A 1 654 ? -13.876 27.144 -13.929 1.00 43.44 654 THR A O 1
ATOM 5386 N N . ALA A 1 655 ? -13.824 29.247 -13.158 1.00 41.28 655 ALA A N 1
ATOM 5387 C CA . ALA A 1 655 ? -13.888 28.888 -11.735 1.00 41.28 655 ALA A CA 1
ATOM 5388 C C . ALA A 1 655 ? -15.280 28.403 -11.285 1.00 41.28 655 ALA A C 1
ATOM 5390 O O . ALA A 1 655 ? -15.394 27.660 -10.316 1.00 41.28 655 ALA A O 1
ATOM 5391 N N . ILE A 1 656 ? -16.338 28.785 -12.006 1.00 48.38 656 ILE A N 1
ATOM 5392 C CA . ILE A 1 656 ? -17.730 28.359 -11.754 1.00 48.38 656 ILE A CA 1
ATOM 5393 C C . ILE A 1 656 ? -18.008 26.961 -12.367 1.00 48.38 656 ILE A C 1
ATOM 5395 O O . ILE A 1 656 ? -19.039 26.343 -12.115 1.00 48.38 656 ILE A O 1
ATOM 5399 N N . TYR A 1 657 ? -17.063 26.431 -13.154 1.00 56.06 657 TYR A N 1
ATOM 5400 C CA . TYR A 1 657 ? -17.197 25.207 -13.958 1.00 56.06 657 TYR A CA 1
ATOM 5401 C C . TYR A 1 657 ? -16.405 24.017 -13.390 1.00 56.06 657 TYR A C 1
ATOM 5403 O O . TYR A 1 657 ? -16.292 22.978 -14.039 1.00 56.06 657 TYR A O 1
ATOM 5411 N N . SER A 1 658 ? -15.859 24.148 -12.181 1.00 67.94 658 SER A N 1
ATOM 5412 C CA . SER A 1 658 ? -15.084 23.099 -11.519 1.00 67.94 658 SER A CA 1
ATOM 5413 C C . SER A 1 658 ? -15.958 22.177 -10.661 1.00 67.94 658 SER A C 1
ATOM 5415 O O . SER A 1 658 ? -16.996 22.576 -10.128 1.00 67.94 658 SER A O 1
ATOM 5417 N N . LEU A 1 659 ? -15.479 20.948 -10.440 1.00 76.62 659 LEU A N 1
ATOM 5418 C CA . LEU A 1 659 ? -16.060 20.014 -9.469 1.00 76.62 659 LEU A CA 1
ATOM 5419 C C . LEU A 1 659 ? -16.156 20.632 -8.061 1.00 76.62 659 LEU A C 1
ATOM 5421 O O . LEU A 1 659 ? -17.107 20.362 -7.336 1.00 76.62 659 LEU A O 1
ATOM 5425 N N . SER A 1 660 ? -15.210 21.499 -7.679 1.00 73.94 660 SER A N 1
ATOM 5426 C CA . SER A 1 660 ? -15.230 22.188 -6.383 1.00 73.94 660 SER A CA 1
ATOM 5427 C C . SER A 1 660 ? -16.399 23.168 -6.244 1.00 73.94 660 SER A C 1
ATOM 5429 O O . SER A 1 660 ? -16.996 23.252 -5.171 1.00 73.94 660 SER A O 1
ATOM 5431 N N . ALA A 1 661 ? -16.773 23.867 -7.321 1.00 74.19 661 ALA A N 1
ATOM 5432 C CA . ALA A 1 661 ? -17.940 24.745 -7.332 1.00 74.19 661 ALA A CA 1
ATOM 5433 C C . ALA A 1 661 ? -19.245 23.941 -7.217 1.00 74.19 661 ALA A C 1
ATOM 5435 O O . ALA A 1 661 ? -20.097 24.279 -6.396 1.00 74.19 661 ALA A O 1
ATOM 5436 N N . TYR A 1 662 ? -19.359 22.839 -7.971 1.00 79.62 662 TYR A N 1
ATOM 5437 C CA . TYR A 1 662 ? -20.493 21.914 -7.866 1.00 79.62 662 TYR A CA 1
ATOM 5438 C C . TYR A 1 662 ? -20.622 21.345 -6.448 1.00 79.62 662 TYR A C 1
ATOM 5440 O O . TYR A 1 662 ? -21.698 21.365 -5.855 1.00 79.62 662 TYR A O 1
ATOM 5448 N N . PHE A 1 663 ? -19.507 20.892 -5.871 1.00 84.94 663 PHE A N 1
ATOM 5449 C CA . PHE A 1 663 ? -19.476 20.320 -4.531 1.00 84.94 663 PHE A CA 1
ATOM 5450 C C . PHE A 1 663 ? -19.907 21.325 -3.457 1.00 84.94 663 PHE A C 1
ATOM 5452 O O . PHE A 1 663 ? -20.703 20.995 -2.578 1.00 84.94 663 PHE A O 1
ATOM 5459 N N . LYS A 1 664 ? -19.443 22.577 -3.557 1.00 79.75 664 LYS A N 1
ATOM 5460 C CA . LYS A 1 664 ? -19.859 23.652 -2.652 1.00 79.75 664 LYS A CA 1
ATOM 5461 C C . LYS A 1 664 ? -21.369 23.897 -2.717 1.00 79.75 664 LYS A C 1
ATOM 5463 O O . LYS A 1 664 ? -22.001 24.001 -1.667 1.00 79.75 664 LYS A O 1
ATOM 5468 N N . ASP A 1 665 ? -21.950 23.989 -3.913 1.00 78.38 665 ASP A N 1
ATOM 5469 C CA . ASP A 1 665 ? -23.397 24.208 -4.042 1.00 78.38 665 ASP A CA 1
ATOM 5470 C C . ASP A 1 665 ? -24.200 23.009 -3.518 1.00 78.38 665 ASP A C 1
ATOM 5472 O O . ASP A 1 665 ? -25.143 23.190 -2.745 1.00 78.38 665 ASP A O 1
ATOM 5476 N N . TYR A 1 666 ? -23.757 21.783 -3.819 1.00 86.12 666 TYR A N 1
ATOM 5477 C CA . TYR A 1 666 ? -24.340 20.559 -3.268 1.00 86.12 666 TYR A CA 1
ATOM 5478 C C . TYR A 1 666 ? -24.394 20.596 -1.729 1.00 86.12 666 TYR A C 1
ATOM 5480 O O . TYR A 1 666 ? -25.455 20.377 -1.141 1.00 86.12 666 TYR A O 1
ATOM 5488 N N . LEU A 1 667 ? -23.283 20.942 -1.063 1.00 84.69 667 LEU A N 1
ATOM 5489 C CA . LEU A 1 667 ? -23.220 21.046 0.401 1.00 84.69 667 LEU A CA 1
ATOM 5490 C C . LEU A 1 667 ? -24.156 22.127 0.957 1.00 84.69 667 LEU A C 1
ATOM 5492 O O . LEU A 1 667 ? -24.819 21.906 1.971 1.00 84.69 667 LEU A O 1
ATOM 5496 N N . LEU A 1 668 ? -24.257 23.283 0.294 1.00 81.38 668 LEU A N 1
ATOM 5497 C CA . LEU A 1 668 ? -25.165 24.355 0.713 1.00 81.38 668 LEU A CA 1
ATOM 5498 C C . LEU A 1 668 ? -26.635 23.933 0.611 1.00 81.38 668 LEU A C 1
ATOM 5500 O O . LEU A 1 668 ? -27.433 24.262 1.493 1.00 81.38 668 LEU A O 1
ATOM 5504 N N . LYS A 1 669 ? -27.010 23.194 -0.439 1.00 84.38 669 LYS A N 1
ATOM 5505 C CA . LYS A 1 669 ? -28.373 22.662 -0.586 1.00 84.38 669 LYS A CA 1
ATOM 5506 C C . LYS A 1 669 ? -28.655 21.541 0.412 1.00 84.38 669 LYS A C 1
ATOM 5508 O O . LYS A 1 669 ? -29.728 21.550 1.013 1.00 84.38 669 LYS A O 1
ATOM 5513 N N . ARG A 1 670 ? -27.682 20.659 0.669 1.00 87.62 670 ARG A N 1
ATOM 5514 C CA . ARG A 1 670 ? -27.749 19.644 1.733 1.00 87.62 670 ARG A CA 1
ATOM 5515 C C . ARG A 1 670 ? -27.996 20.288 3.094 1.00 87.62 670 ARG A C 1
ATOM 5517 O O . ARG A 1 670 ? -28.910 19.874 3.802 1.00 87.62 670 ARG A O 1
ATOM 5524 N N . ARG A 1 671 ? -27.241 21.339 3.438 1.00 84.38 671 ARG A N 1
ATOM 5525 C CA . ARG A 1 671 ? -27.411 22.080 4.696 1.00 84.38 671 ARG A CA 1
ATOM 5526 C C . ARG A 1 671 ? -28.827 22.639 4.827 1.00 84.38 671 ARG A C 1
ATOM 5528 O O . ARG A 1 671 ? -29.494 22.350 5.812 1.00 84.38 671 ARG A O 1
ATOM 5535 N N . LYS A 1 672 ? -29.312 23.356 3.805 1.00 85.50 672 LYS A N 1
ATOM 5536 C CA . LYS A 1 672 ? -30.674 23.923 3.790 1.00 85.50 672 LYS A CA 1
ATOM 5537 C C . LYS A 1 672 ? -31.759 22.855 3.947 1.00 85.50 672 LYS A C 1
ATOM 5539 O O . LYS A 1 672 ? -32.725 23.062 4.677 1.00 85.50 672 LYS A O 1
ATOM 5544 N N . TYR A 1 673 ? -31.606 21.713 3.275 1.00 88.00 673 TYR A N 1
ATOM 5545 C CA . TYR A 1 673 ? -32.539 20.593 3.398 1.00 88.00 673 TYR A CA 1
ATOM 5546 C C . TYR A 1 673 ? -32.562 20.027 4.825 1.00 88.00 673 TYR A C 1
ATOM 5548 O O . TYR A 1 673 ? -33.632 19.879 5.414 1.00 88.00 673 TYR A O 1
ATOM 5556 N N . LEU A 1 674 ? -31.389 19.771 5.409 1.00 86.38 674 LEU A N 1
ATOM 5557 C CA . LEU A 1 674 ? -31.271 19.259 6.774 1.00 86.38 674 LEU A CA 1
ATOM 5558 C C . LEU A 1 674 ? -31.788 20.260 7.824 1.00 86.38 674 LEU A C 1
ATOM 5560 O O . LEU A 1 674 ? -32.469 19.847 8.759 1.00 86.38 674 LEU A O 1
ATOM 5564 N N . GLU A 1 675 ? -31.526 21.562 7.660 1.00 84.75 675 GLU A N 1
ATOM 5565 C CA . GLU A 1 675 ? -32.070 22.631 8.515 1.00 84.75 675 GLU A CA 1
ATOM 5566 C C . GLU A 1 675 ? -33.604 22.651 8.466 1.00 84.75 675 GLU A C 1
ATOM 5568 O O . GLU A 1 675 ? -34.261 22.724 9.505 1.00 84.75 675 GLU A O 1
ATOM 5573 N N . SER A 1 676 ? -34.183 22.518 7.267 1.00 87.06 676 SER A N 1
ATOM 5574 C CA . SER A 1 676 ? -35.634 22.437 7.081 1.00 87.06 676 SER A CA 1
ATOM 5575 C C . SER A 1 676 ? -36.233 21.204 7.762 1.00 87.06 676 SER A C 1
ATOM 5577 O O . SER A 1 676 ? -37.264 21.315 8.426 1.00 87.06 676 SER A O 1
ATOM 5579 N N . LEU A 1 677 ? -35.600 20.032 7.628 1.00 87.00 677 LEU A N 1
ATOM 5580 C CA . LEU A 1 677 ? -36.039 18.811 8.313 1.00 87.00 677 LEU A CA 1
ATOM 5581 C C . LEU A 1 677 ? -35.964 18.954 9.833 1.00 87.00 677 LEU A C 1
ATOM 5583 O O . LEU A 1 677 ? -36.877 18.532 10.536 1.00 87.00 677 LEU A O 1
ATOM 5587 N N . PHE A 1 678 ? -34.882 19.548 10.338 1.00 81.69 678 PHE A N 1
ATOM 5588 C CA . PHE A 1 678 ? -34.676 19.733 11.769 1.00 81.69 678 PHE A CA 1
ATOM 5589 C C . PHE A 1 678 ? -35.710 20.695 12.370 1.00 81.69 678 PHE A C 1
ATOM 5591 O O . PHE A 1 678 ? -36.255 20.416 13.436 1.00 81.69 678 PHE A O 1
ATOM 5598 N N . LYS A 1 679 ? -36.019 21.797 11.669 1.00 84.31 679 LYS A N 1
ATOM 5599 C CA . LYS A 1 679 ? -36.985 22.813 12.112 1.00 84.31 679 LYS A CA 1
ATOM 5600 C C . LYS A 1 679 ? -38.431 22.312 12.083 1.00 84.31 679 LYS A C 1
ATOM 5602 O O . LYS A 1 679 ? -39.189 22.604 13.001 1.00 84.31 679 LYS A O 1
ATOM 5607 N N . ASN A 1 680 ? -38.799 21.548 11.055 1.00 86.62 680 ASN A N 1
ATOM 5608 C CA . ASN A 1 680 ? -40.182 21.124 10.822 1.00 86.62 680 ASN A CA 1
ATOM 5609 C C . ASN A 1 680 ? -40.462 19.686 11.290 1.00 86.62 680 ASN A C 1
ATOM 5611 O O . ASN A 1 680 ? -41.455 19.100 10.871 1.00 86.62 680 ASN A O 1
ATOM 5615 N N . LEU A 1 681 ? -39.595 19.094 12.120 1.00 84.94 681 LEU A N 1
ATOM 5616 C CA . LEU A 1 681 ? -39.640 17.667 12.438 1.00 84.94 681 LEU A CA 1
ATOM 5617 C C . LEU A 1 681 ? -40.965 17.250 13.099 1.00 84.94 681 LEU A C 1
ATOM 5619 O O . LEU A 1 681 ? -41.239 17.577 14.257 1.00 84.94 681 LEU A O 1
ATOM 5623 N N . ASN A 1 682 ? -41.734 16.442 12.375 1.00 85.31 682 ASN A N 1
ATOM 5624 C CA . ASN A 1 682 ? -42.957 15.808 12.844 1.00 85.31 682 ASN A CA 1
ATOM 5625 C C . ASN A 1 682 ? -42.960 14.311 12.503 1.00 85.31 682 ASN A C 1
ATOM 5627 O O . ASN A 1 682 ? -42.067 13.794 11.830 1.00 85.31 682 ASN A O 1
ATOM 5631 N N . ASP A 1 683 ? -43.990 13.634 12.974 1.00 80.06 683 ASP A N 1
ATOM 5632 C CA . ASP A 1 683 ? -44.197 12.199 12.842 1.00 80.06 683 ASP A CA 1
ATOM 5633 C C . ASP A 1 683 ? -44.218 11.691 11.390 1.00 80.06 683 ASP A C 1
ATOM 5635 O O . ASP A 1 683 ? -43.546 10.711 11.069 1.00 80.06 683 ASP A O 1
ATOM 5639 N N . ASN A 1 684 ? -44.904 12.398 10.488 1.00 82.31 684 ASN A N 1
ATOM 5640 C CA . ASN A 1 684 ? -44.950 12.049 9.062 1.00 82.31 684 ASN A CA 1
ATOM 5641 C C . ASN A 1 684 ? -43.576 12.205 8.398 1.00 82.31 684 ASN A C 1
ATOM 5643 O O . ASN A 1 684 ? -43.181 11.404 7.548 1.00 82.31 684 ASN A O 1
ATOM 5647 N N . ILE A 1 685 ? -42.817 13.225 8.805 1.00 82.38 685 ILE A N 1
ATOM 5648 C CA . ILE A 1 685 ? -41.461 13.446 8.310 1.00 82.38 685 ILE A CA 1
ATOM 5649 C C . ILE A 1 685 ? -40.540 12.324 8.779 1.00 82.38 685 ILE A C 1
ATOM 5651 O O . ILE A 1 685 ? -39.805 11.804 7.944 1.00 82.38 685 ILE A O 1
ATOM 5655 N N . ILE A 1 686 ? -40.607 11.922 10.054 1.00 82.44 686 ILE A N 1
ATOM 5656 C CA . ILE A 1 686 ? -39.803 10.822 10.616 1.00 82.44 686 ILE A CA 1
ATOM 5657 C C . ILE A 1 686 ? -39.950 9.549 9.776 1.00 82.44 686 ILE A C 1
ATOM 5659 O O . ILE A 1 686 ? -38.941 8.958 9.387 1.00 82.44 686 ILE A O 1
ATOM 5663 N N . ASP A 1 687 ? -41.177 9.177 9.417 1.00 80.88 687 ASP A N 1
ATOM 5664 C CA . ASP A 1 687 ? -41.417 8.009 8.565 1.00 80.88 687 ASP A CA 1
ATOM 5665 C C . ASP A 1 687 ? -40.866 8.197 7.156 1.00 80.88 687 ASP A C 1
ATOM 5667 O O . ASP A 1 687 ? -40.184 7.314 6.630 1.00 80.88 687 ASP A O 1
ATOM 5671 N N . SER A 1 688 ? -41.088 9.375 6.567 1.00 81.56 688 SER A N 1
ATOM 5672 C CA . SER A 1 688 ? -40.624 9.692 5.214 1.00 81.56 688 SER A CA 1
ATOM 5673 C C . SER A 1 688 ? -39.096 9.674 5.066 1.00 81.56 688 SER A C 1
ATOM 5675 O O . SER A 1 688 ? -38.600 9.458 3.962 1.00 81.56 688 SER A O 1
ATOM 5677 N N . ILE A 1 689 ? -38.351 9.886 6.160 1.00 84.81 689 ILE A N 1
ATOM 5678 C CA . ILE A 1 689 ? -36.879 9.891 6.202 1.00 84.81 689 ILE A CA 1
ATOM 5679 C C . ILE A 1 689 ? -36.289 8.638 6.862 1.00 84.81 689 ILE A C 1
ATOM 5681 O O . ILE A 1 689 ? -35.069 8.527 7.034 1.00 84.81 689 ILE A O 1
ATOM 5685 N N . SER A 1 690 ? -37.131 7.673 7.237 1.00 82.44 690 SER A N 1
ATOM 5686 C CA . SER A 1 690 ? -36.715 6.423 7.885 1.00 82.44 690 SER A CA 1
ATOM 5687 C C . SER A 1 690 ? -35.710 5.629 7.040 1.00 82.44 690 SER A C 1
ATOM 5689 O O . SER A 1 690 ? -34.827 4.972 7.590 1.00 82.44 690 SER A O 1
ATOM 5691 N N . TYR A 1 691 ? -35.765 5.752 5.709 1.00 83.00 691 TYR A N 1
ATOM 5692 C CA . TYR A 1 691 ? -34.889 5.036 4.777 1.00 83.00 691 TYR A CA 1
ATOM 5693 C C . TYR A 1 691 ? -33.398 5.395 4.912 1.00 83.00 691 TYR A C 1
ATOM 5695 O O . TYR A 1 691 ? -32.544 4.535 4.691 1.00 83.00 691 TYR A O 1
ATOM 5703 N N . PHE A 1 692 ? -33.063 6.628 5.316 1.00 83.81 692 PHE A N 1
ATOM 5704 C CA . PHE A 1 692 ? -31.672 7.037 5.564 1.00 83.81 692 PHE A CA 1
ATOM 5705 C C . PHE A 1 692 ? -31.361 7.231 7.050 1.00 83.81 692 PHE A C 1
ATOM 5707 O O . PHE A 1 692 ? -30.223 7.032 7.478 1.00 83.81 692 PHE A O 1
ATOM 5714 N N . THR A 1 693 ? -32.362 7.553 7.875 1.00 82.00 693 THR A N 1
ATOM 5715 C CA . THR A 1 693 ? -32.177 7.639 9.331 1.00 82.00 693 THR A CA 1
ATOM 5716 C C . THR A 1 693 ? -32.171 6.268 10.006 1.00 82.00 693 THR A C 1
ATOM 5718 O O . THR A 1 693 ? -31.614 6.149 11.096 1.00 82.00 693 THR A O 1
ATOM 5721 N N . LYS A 1 694 ? -32.724 5.221 9.380 1.00 78.94 694 LYS A N 1
ATOM 5722 C CA . LYS A 1 694 ? -32.893 3.864 9.936 1.00 78.94 694 LYS A CA 1
ATOM 5723 C C . LYS A 1 694 ? -33.624 3.844 11.288 1.00 78.94 694 LYS A C 1
ATOM 5725 O O . LYS A 1 694 ? -33.315 3.017 12.140 1.00 78.94 694 LYS A O 1
ATOM 5730 N N . VAL A 1 695 ? -34.538 4.787 11.515 1.00 75.06 695 VAL A N 1
ATOM 5731 C CA . VAL A 1 695 ? -35.397 4.847 12.708 1.00 75.06 695 VAL A CA 1
ATOM 5732 C C . VAL A 1 695 ? -36.839 4.686 12.236 1.00 75.06 695 VAL A C 1
ATOM 5734 O O . VAL A 1 695 ? -37.281 5.450 11.384 1.00 75.06 695 VAL A O 1
ATOM 5737 N N . LYS A 1 696 ? -37.555 3.685 12.757 1.00 69.56 696 LYS A N 1
ATOM 5738 C CA . LYS A 1 696 ? -38.989 3.475 12.507 1.00 69.56 696 LYS A CA 1
ATOM 5739 C C . LYS A 1 696 ? -39.777 3.758 13.783 1.00 69.56 696 LYS A C 1
ATOM 5741 O O . LYS A 1 696 ? -39.293 3.474 14.879 1.00 69.56 696 LYS A O 1
ATOM 5746 N N . ARG A 1 697 ? -40.986 4.305 13.641 1.00 61.56 697 ARG A N 1
ATOM 5747 C CA . ARG A 1 697 ? -41.943 4.427 14.743 1.00 61.56 697 ARG A CA 1
ATOM 5748 C C . ARG A 1 697 ? -42.491 3.019 15.037 1.00 61.56 697 ARG A C 1
ATOM 5750 O O . ARG A 1 697 ? -43.042 2.386 14.147 1.00 61.56 697 ARG A O 1
ATOM 5757 N N . ASN A 1 698 ? -42.292 2.518 16.256 1.00 53.53 698 ASN A N 1
ATOM 5758 C CA . ASN A 1 698 ? -42.951 1.318 16.807 1.00 53.53 698 ASN A CA 1
ATOM 5759 C C . ASN A 1 698 ? -42.546 -0.076 16.289 1.00 53.53 698 ASN A C 1
ATOM 5761 O O . ASN A 1 698 ? -43.359 -0.994 16.329 1.00 53.53 698 ASN A O 1
ATOM 5765 N N . THR A 1 699 ? -41.297 -0.303 15.887 1.00 51.47 699 THR A N 1
ATOM 5766 C CA . THR A 1 699 ? -40.796 -1.686 15.784 1.00 51.47 699 THR A CA 1
ATOM 5767 C C . THR A 1 699 ? -39.940 -2.002 16.999 1.00 51.47 699 THR A C 1
ATOM 5769 O O . THR A 1 699 ? -38.873 -1.397 17.154 1.00 51.47 699 THR A O 1
ATOM 5772 N N . GLU A 1 700 ? -40.369 -2.957 17.832 1.00 52.69 700 GLU A N 1
ATOM 5773 C CA . GLU A 1 700 ? -39.419 -3.689 18.673 1.00 52.69 700 GLU A CA 1
ATOM 5774 C C . GLU A 1 700 ? -38.268 -4.137 17.759 1.00 52.69 700 GLU A C 1
ATOM 5776 O O . GLU A 1 700 ? -38.527 -4.644 16.661 1.00 52.69 700 GLU A O 1
ATOM 5781 N N . PRO A 1 701 ? -37.000 -3.872 18.115 1.00 54.84 701 PRO A N 1
ATOM 5782 C CA . PRO A 1 701 ? -35.896 -4.323 17.288 1.00 54.84 701 PRO A CA 1
ATOM 5783 C C . PRO A 1 701 ? -35.997 -5.844 17.170 1.00 54.84 701 PRO A C 1
ATOM 5785 O O . PRO A 1 701 ? -35.920 -6.533 18.184 1.00 54.84 701 PRO A O 1
ATOM 5788 N N . ALA A 1 702 ? -36.178 -6.355 15.949 1.00 54.50 702 ALA A N 1
ATOM 5789 C CA . ALA A 1 702 ? -36.105 -7.785 15.700 1.00 54.50 702 ALA A CA 1
ATOM 5790 C C . ALA A 1 702 ? -34.736 -8.271 16.197 1.00 54.50 702 ALA A C 1
ATOM 5792 O O . ALA A 1 702 ? -33.688 -7.816 15.724 1.00 54.50 702 ALA A O 1
ATOM 5793 N N . LEU A 1 703 ? -34.757 -9.119 17.221 1.00 57.81 703 LEU A N 1
ATOM 5794 C CA . LEU A 1 703 ? -33.588 -9.856 17.670 1.00 57.81 703 LEU A CA 1
ATOM 5795 C C . LEU A 1 703 ? -33.423 -11.003 16.676 1.00 57.81 703 LEU A C 1
ATOM 5797 O O . LEU A 1 703 ? -34.172 -11.974 16.723 1.00 57.81 703 LEU A O 1
ATOM 5801 N N . ASP A 1 704 ? -32.516 -10.836 15.718 1.00 56.44 704 ASP A N 1
ATOM 5802 C CA . ASP A 1 704 ? -32.156 -11.909 14.797 1.00 56.44 704 ASP A CA 1
ATOM 5803 C C . ASP A 1 704 ? -31.079 -12.770 15.466 1.00 56.44 704 ASP A C 1
ATOM 5805 O O . ASP A 1 704 ? -29.975 -12.300 15.744 1.00 56.44 704 ASP A O 1
ATOM 5809 N N . PHE A 1 705 ? -31.442 -14.002 15.818 1.00 55.66 705 PHE A N 1
ATOM 5810 C CA . PHE A 1 705 ? -30.637 -14.882 16.672 1.00 55.66 705 PHE A CA 1
ATOM 5811 C C . PHE A 1 705 ? -29.573 -15.673 15.895 1.00 55.66 705 PHE A C 1
ATOM 5813 O O . PHE A 1 705 ? -28.777 -16.376 16.508 1.00 55.66 705 PHE A O 1
ATOM 5820 N N . HIS A 1 706 ? -29.547 -15.559 14.563 1.00 58.25 706 HIS A N 1
ATOM 5821 C CA . HIS A 1 706 ? -28.584 -16.243 13.692 1.00 58.25 706 HIS A CA 1
ATOM 5822 C C . HIS A 1 706 ? -27.397 -15.354 13.263 1.00 58.25 706 HIS A C 1
ATOM 5824 O O . HIS A 1 706 ? -26.570 -15.779 12.454 1.00 58.25 706 HIS A O 1
ATOM 5830 N N . GLU A 1 707 ? -27.293 -14.119 13.772 1.00 70.44 707 GLU A N 1
ATOM 5831 C CA . GLU A 1 707 ? -26.145 -13.242 13.508 1.00 70.44 707 GLU A CA 1
ATOM 5832 C C . GLU A 1 707 ? -24.923 -13.627 14.375 1.00 70.44 707 GLU A C 1
ATOM 5834 O O . GLU A 1 707 ? -25.087 -13.972 15.546 1.00 70.44 707 GLU A O 1
ATOM 5839 N N . PRO A 1 708 ? -23.684 -13.499 13.855 1.00 78.44 708 PRO A N 1
ATOM 5840 C CA . PRO A 1 708 ? -22.469 -13.700 14.646 1.00 78.44 708 PRO A CA 1
ATOM 5841 C C . PRO A 1 708 ? -22.437 -12.826 15.904 1.00 78.44 708 PRO A C 1
ATOM 5843 O O . PRO A 1 708 ? -22.706 -11.618 15.842 1.00 78.44 708 PRO A O 1
ATOM 5846 N N . VAL A 1 709 ? -22.031 -13.396 17.039 1.00 80.12 709 VAL A N 1
ATOM 5847 C CA . VAL A 1 709 ? -22.080 -12.676 18.315 1.00 80.12 709 VAL A CA 1
ATOM 5848 C C . VAL A 1 709 ? -20.893 -11.718 18.446 1.00 80.12 709 VAL A C 1
ATOM 5850 O O . VAL A 1 709 ? -19.726 -12.097 18.354 1.00 80.12 709 VAL A O 1
ATOM 5853 N N . MET A 1 710 ? -21.183 -10.439 18.687 1.00 82.06 710 MET A N 1
ATOM 5854 C CA . MET A 1 710 ? -20.161 -9.414 18.926 1.00 82.06 710 MET A CA 1
ATOM 5855 C C . MET A 1 710 ? -19.674 -9.481 20.375 1.00 82.06 710 MET A C 1
ATOM 5857 O O . MET A 1 710 ? -20.428 -9.150 21.295 1.00 82.06 710 MET A O 1
ATOM 5861 N N . LEU A 1 711 ? -18.404 -9.834 20.585 1.00 82.94 711 LEU A N 1
ATOM 5862 C CA . LEU A 1 711 ? -17.840 -9.877 21.933 1.00 82.94 711 LEU A CA 1
ATOM 5863 C C . LEU A 1 711 ? -17.698 -8.473 22.543 1.00 82.94 711 LEU A C 1
ATOM 5865 O O . LEU A 1 711 ? -17.247 -7.534 21.871 1.00 82.94 711 LEU A O 1
ATOM 5869 N N . PRO A 1 712 ? -18.024 -8.308 23.838 1.00 80.25 712 PRO A N 1
ATOM 5870 C CA . PRO A 1 712 ? -17.779 -7.067 24.550 1.00 80.25 712 PRO A CA 1
ATOM 5871 C C . PRO A 1 712 ? -16.278 -6.850 24.782 1.00 80.25 712 PRO A C 1
ATOM 5873 O O . PRO A 1 712 ? -15.486 -7.785 24.886 1.00 80.25 712 PRO A O 1
ATOM 5876 N N . ARG A 1 713 ? -15.886 -5.582 24.935 1.00 81.19 713 ARG A N 1
ATOM 5877 C CA . ARG A 1 713 ? -14.519 -5.210 25.327 1.00 81.19 713 ARG A CA 1
ATOM 5878 C C . ARG A 1 713 ? -14.211 -5.644 26.760 1.00 81.19 713 ARG A C 1
ATOM 5880 O O . ARG A 1 713 ? -15.097 -5.614 27.621 1.00 81.19 713 ARG A O 1
ATOM 5887 N N . ASN A 1 714 ? -12.939 -5.936 27.027 1.00 83.19 714 ASN A N 1
ATOM 5888 C CA . ASN A 1 714 ? -12.401 -6.315 28.332 1.00 83.19 714 ASN A CA 1
ATOM 5889 C C . ASN A 1 714 ? -13.001 -7.612 28.900 1.00 83.19 714 ASN A C 1
ATOM 5891 O O . ASN A 1 714 ? -13.172 -7.724 30.118 1.00 83.19 714 ASN A O 1
ATOM 5895 N N . ILE A 1 715 ? -13.380 -8.565 28.042 1.00 83.06 715 ILE A N 1
ATOM 5896 C CA . ILE A 1 715 ? -13.973 -9.834 28.487 1.00 83.06 715 ILE A CA 1
ATOM 5897 C C . ILE A 1 715 ? -12.959 -10.690 29.261 1.00 83.06 715 ILE A C 1
ATOM 5899 O O . ILE A 1 715 ? -13.300 -11.257 30.294 1.00 83.06 715 ILE A O 1
ATOM 5903 N N . PHE A 1 716 ? -11.695 -10.682 28.837 1.00 87.31 716 PHE A N 1
ATOM 5904 C CA . PHE A 1 716 ? -10.629 -11.471 29.455 1.00 87.31 716 PHE A CA 1
ATOM 5905 C C . PHE A 1 716 ? -9.989 -10.803 30.685 1.00 87.31 716 PHE A C 1
ATOM 5907 O O . PHE A 1 716 ? -9.238 -11.447 31.410 1.00 87.31 716 PHE A O 1
ATOM 5914 N N . ASN A 1 717 ? -10.270 -9.518 30.950 1.00 88.00 717 ASN A N 1
ATOM 5915 C CA . ASN A 1 717 ? -9.534 -8.750 31.963 1.00 88.00 717 ASN A CA 1
ATOM 5916 C C . ASN A 1 717 ? -9.625 -9.352 33.369 1.00 88.00 717 ASN A C 1
ATOM 5918 O O . ASN A 1 717 ? -8.641 -9.301 34.091 1.00 88.00 717 ASN A O 1
ATOM 5922 N N . GLY A 1 718 ? -10.789 -9.876 33.769 1.00 84.75 718 GLY A N 1
ATOM 5923 C CA . GLY A 1 718 ? -10.976 -10.460 35.102 1.00 84.75 718 GLY A CA 1
ATOM 5924 C C . GLY A 1 718 ? -10.041 -11.651 35.339 1.00 84.75 718 GLY A C 1
ATOM 5925 O O . GLY A 1 718 ? -9.175 -11.551 36.208 1.00 84.75 718 GLY A O 1
ATOM 5926 N N . PRO A 1 719 ? -10.157 -12.721 34.525 1.00 87.88 719 PRO A N 1
ATOM 5927 C CA . PRO A 1 719 ? -9.262 -13.876 34.595 1.00 87.88 719 PRO A CA 1
ATOM 5928 C C . PRO A 1 719 ? -7.779 -13.508 34.479 1.00 87.88 719 PRO A C 1
ATOM 5930 O O . PRO A 1 719 ? -6.972 -13.971 35.277 1.00 87.88 719 PRO A O 1
ATOM 5933 N N . ILE A 1 720 ? -7.419 -12.621 33.542 1.00 90.00 720 ILE A N 1
ATOM 5934 C CA . ILE A 1 720 ? -6.022 -12.202 33.346 1.00 90.00 720 ILE A CA 1
ATOM 5935 C C . ILE A 1 720 ? -5.479 -11.473 34.575 1.00 90.00 720 ILE A C 1
ATOM 5937 O O . ILE A 1 720 ? -4.358 -11.729 34.990 1.00 90.00 720 ILE A O 1
ATOM 5941 N N . VAL A 1 721 ? -6.244 -10.546 35.160 1.00 88.44 721 VAL A N 1
ATOM 5942 C CA . VAL A 1 721 ? -5.801 -9.798 36.345 1.00 88.44 721 VAL A CA 1
ATOM 5943 C C . VAL A 1 721 ? -5.576 -10.738 37.523 1.00 88.44 721 VAL A C 1
ATOM 5945 O O . VAL A 1 721 ? -4.590 -10.569 38.234 1.00 88.44 721 VAL A O 1
ATOM 5948 N N . GLN A 1 722 ? -6.454 -11.722 37.724 1.00 86.62 722 GLN A N 1
ATOM 5949 C CA . GLN A 1 722 ? -6.262 -12.722 38.769 1.00 86.62 722 GLN A CA 1
ATOM 5950 C C . GLN A 1 722 ? -5.007 -13.567 38.508 1.00 86.62 722 GLN A C 1
ATOM 5952 O O . GLN A 1 722 ? -4.134 -13.623 39.370 1.00 86.62 722 GLN A O 1
ATOM 5957 N N . GLY A 1 723 ? -4.867 -14.121 37.301 1.00 88.56 723 GLY A N 1
ATOM 5958 C CA . GLY A 1 723 ? -3.706 -14.939 36.947 1.00 88.56 723 GLY A CA 1
ATOM 5959 C C . GLY A 1 723 ? -2.383 -14.168 37.008 1.00 88.56 723 GLY A C 1
ATOM 5960 O O . GLY A 1 723 ? -1.391 -14.689 37.500 1.00 88.56 723 GLY A O 1
ATOM 5961 N N . LEU A 1 724 ? -2.357 -12.896 36.588 1.00 87.69 724 LEU A N 1
ATOM 5962 C CA . LEU A 1 724 ? -1.167 -12.045 36.708 1.00 87.69 724 LEU A CA 1
ATOM 5963 C C . LEU A 1 724 ? -0.824 -11.723 38.161 1.00 87.69 724 LEU A C 1
ATOM 5965 O O . LEU A 1 724 ? 0.356 -11.660 38.485 1.00 87.69 724 LEU A O 1
ATOM 5969 N N . LYS A 1 725 ? -1.815 -11.509 39.037 1.00 84.56 725 LYS A N 1
ATOM 5970 C CA . LYS A 1 725 ? -1.554 -11.297 40.469 1.00 84.56 725 LYS A CA 1
ATOM 5971 C C . LYS A 1 725 ? -0.858 -12.511 41.075 1.00 84.56 725 LYS A C 1
ATOM 5973 O O . LYS A 1 725 ? 0.180 -12.343 41.706 1.00 84.56 725 LYS A O 1
ATOM 5978 N N . GLU A 1 726 ? -1.404 -13.701 40.841 1.00 86.00 726 GLU A N 1
ATOM 5979 C CA . GLU A 1 726 ? -0.834 -14.964 41.322 1.00 86.00 726 GLU A CA 1
ATOM 5980 C C . GLU A 1 726 ? 0.571 -15.182 40.731 1.00 86.00 726 GLU A C 1
ATOM 5982 O O . GLU A 1 726 ? 1.528 -15.402 41.471 1.00 86.00 726 GLU A O 1
ATOM 5987 N N . PHE A 1 727 ? 0.742 -14.986 39.420 1.00 86.75 727 PHE A N 1
ATOM 5988 C CA . PHE A 1 727 ? 2.040 -15.109 38.753 1.00 86.75 727 PHE A CA 1
ATOM 5989 C C . PHE A 1 727 ? 3.099 -14.136 39.297 1.00 86.75 727 PHE A C 1
ATOM 5991 O O . PHE A 1 727 ? 4.227 -14.531 39.585 1.00 86.75 727 PHE A O 1
ATOM 5998 N N . ILE A 1 728 ? 2.754 -12.863 39.492 1.00 83.62 728 ILE A N 1
ATOM 5999 C CA . ILE A 1 728 ? 3.686 -11.849 40.007 1.00 83.62 728 ILE A CA 1
ATOM 6000 C C . ILE A 1 728 ? 4.058 -12.141 41.470 1.00 83.62 728 ILE A C 1
ATOM 6002 O O . ILE A 1 728 ? 5.225 -12.005 41.839 1.00 83.62 728 ILE A O 1
ATOM 6006 N N . GLN A 1 729 ? 3.101 -12.609 42.281 1.00 82.25 729 GLN A N 1
ATOM 6007 C CA . GLN A 1 729 ? 3.358 -13.051 43.656 1.00 82.25 729 GLN A CA 1
ATOM 6008 C C . GLN A 1 729 ? 4.338 -14.228 43.703 1.00 82.25 729 GLN A C 1
ATOM 6010 O O . GLN A 1 729 ? 5.270 -14.195 44.503 1.00 82.25 729 GLN A O 1
ATOM 6015 N N . THR A 1 730 ? 4.204 -15.218 42.808 1.00 83.62 730 THR A N 1
ATOM 6016 C CA . THR A 1 730 ? 5.170 -16.335 42.730 1.00 83.62 730 THR A CA 1
ATOM 6017 C C . THR A 1 730 ? 6.590 -15.890 42.366 1.00 83.62 730 THR A C 1
ATOM 6019 O O . THR A 1 730 ? 7.545 -16.580 42.704 1.00 83.62 730 THR A O 1
ATOM 6022 N N . ARG A 1 731 ? 6.752 -14.720 41.732 1.00 80.06 731 ARG A N 1
ATOM 6023 C CA . ARG A 1 731 ? 8.057 -14.123 41.399 1.00 80.06 731 ARG A CA 1
ATOM 6024 C C . ARG A 1 731 ? 8.607 -13.168 42.468 1.00 80.06 731 ARG A C 1
ATOM 6026 O O . ARG A 1 731 ? 9.657 -12.575 42.251 1.00 80.06 731 ARG A O 1
ATOM 6033 N N . GLY A 1 732 ? 7.920 -12.995 43.600 1.00 76.12 732 GLY A N 1
ATOM 6034 C CA . GLY A 1 732 ? 8.398 -12.164 44.713 1.00 76.12 732 GLY A CA 1
ATOM 6035 C C . GLY A 1 732 ? 8.397 -10.651 44.451 1.00 76.12 732 GLY A C 1
ATOM 6036 O O . GLY A 1 732 ? 9.064 -9.905 45.164 1.00 76.12 732 GLY A O 1
ATOM 6037 N N . ILE A 1 733 ? 7.660 -10.172 43.447 1.00 76.31 733 ILE A N 1
ATOM 6038 C CA . ILE A 1 733 ? 7.579 -8.740 43.122 1.00 76.31 733 ILE A CA 1
ATOM 6039 C C . ILE A 1 733 ? 6.553 -8.075 44.059 1.00 76.31 733 ILE A C 1
ATOM 6041 O O . ILE A 1 733 ? 5.378 -8.450 44.084 1.00 76.31 733 ILE A O 1
ATOM 6045 N N . ALA A 1 734 ? 6.992 -7.085 44.843 1.00 64.19 734 ALA A N 1
ATOM 6046 C CA . ALA A 1 734 ? 6.159 -6.407 45.839 1.00 64.19 734 ALA A CA 1
ATOM 6047 C C . ALA A 1 734 ? 5.083 -5.498 45.205 1.00 64.19 734 ALA A C 1
ATOM 6049 O O . ALA A 1 734 ? 5.354 -4.757 44.261 1.00 64.19 734 ALA A O 1
ATOM 6050 N N . PHE A 1 735 ? 3.870 -5.507 45.770 1.00 61.12 735 PHE A N 1
ATOM 6051 C CA . PHE A 1 735 ? 2.770 -4.610 45.391 1.00 61.12 735 PHE A CA 1
ATOM 6052 C C . PHE A 1 735 ? 2.550 -3.515 46.438 1.00 61.12 735 PHE A C 1
ATOM 6054 O O . PHE A 1 735 ? 2.531 -3.790 47.636 1.00 61.12 735 PHE A O 1
ATOM 6061 N N . THR A 1 736 ? 2.281 -2.288 45.990 1.00 55.66 736 THR A N 1
ATOM 6062 C CA . THR A 1 736 ? 1.771 -1.205 46.841 1.00 55.66 736 THR A CA 1
ATOM 6063 C C . THR A 1 736 ? 0.280 -1.417 47.161 1.00 55.66 736 THR A C 1
ATOM 6065 O O . THR A 1 736 ? -0.547 -1.449 46.243 1.00 55.66 736 THR A O 1
ATOM 6068 N N . PRO A 1 737 ? -0.121 -1.550 48.443 1.00 43.22 737 PRO A N 1
ATOM 6069 C CA . PRO A 1 737 ? -1.529 -1.694 48.820 1.00 43.22 737 PRO A CA 1
ATOM 6070 C C . PRO A 1 737 ? -2.296 -0.384 48.564 1.00 43.22 737 PRO A C 1
ATOM 6072 O O . PRO A 1 737 ? -1.996 0.645 49.163 1.00 43.22 737 PRO A O 1
ATOM 6075 N N . GLY A 1 738 ? -3.285 -0.407 47.662 1.00 50.59 738 GLY A N 1
ATOM 6076 C CA . GLY A 1 738 ? -4.110 0.763 47.298 1.00 50.59 738 GLY A CA 1
ATOM 6077 C C . GLY A 1 738 ? -4.453 0.872 45.805 1.00 50.59 738 GLY A C 1
ATOM 6078 O O . GLY A 1 738 ? -5.455 1.492 45.439 1.00 50.59 738 GLY A O 1
ATOM 6079 N N . ASP A 1 739 ? -3.686 0.199 44.943 1.00 50.38 739 ASP A N 1
ATOM 6080 C CA . ASP A 1 739 ? -3.848 0.221 43.479 1.00 50.38 739 ASP A CA 1
ATOM 6081 C C . ASP A 1 739 ? -4.983 -0.681 42.945 1.00 50.38 739 ASP A C 1
ATOM 6083 O O . ASP A 1 739 ? -5.380 -0.594 41.778 1.00 50.38 739 ASP A O 1
ATOM 6087 N N . GLU A 1 740 ? -5.585 -1.503 43.809 1.00 46.72 740 GLU A N 1
ATOM 6088 C CA . GLU A 1 740 ? -6.536 -2.568 43.452 1.00 46.72 740 GLU A CA 1
ATOM 6089 C C . GLU A 1 740 ? -7.818 -2.086 42.750 1.00 46.72 740 GLU A C 1
ATOM 6091 O O . GLU A 1 740 ? -8.444 -2.838 42.001 1.00 46.72 740 GLU A O 1
ATOM 6096 N N . LYS A 1 741 ? -8.203 -0.814 42.929 1.00 48.06 741 LYS A N 1
ATOM 6097 C CA . LYS A 1 741 ? -9.425 -0.232 42.340 1.00 48.06 741 LYS A CA 1
ATOM 6098 C C . LYS A 1 741 ? -9.272 0.197 40.866 1.00 48.06 741 LYS A C 1
ATOM 6100 O O . LYS A 1 741 ? -10.277 0.536 40.242 1.00 48.06 741 LYS A O 1
ATOM 6105 N N . LYS A 1 742 ? -8.056 0.193 40.291 1.00 53.94 742 LYS A N 1
ATOM 6106 C CA . LYS A 1 742 ? -7.762 0.608 38.890 1.00 53.94 742 LYS A CA 1
ATOM 6107 C C . LYS A 1 742 ? -6.931 -0.416 38.092 1.00 53.94 742 LYS A C 1
ATOM 6109 O O . LYS A 1 742 ? -6.322 -0.085 37.076 1.00 53.94 742 LYS A O 1
ATOM 6114 N N . CYS A 1 743 ? -6.924 -1.665 38.535 1.00 64.81 743 CYS A N 1
ATOM 6115 C CA . CYS A 1 743 ? -6.111 -2.752 38.001 1.00 64.81 743 CYS A CA 1
ATOM 6116 C C . CYS A 1 743 ? -6.583 -3.253 36.616 1.00 64.81 743 CYS A C 1
ATOM 6118 O O . CYS A 1 743 ? -7.550 -4.003 36.509 1.00 64.81 743 CYS A O 1
ATOM 6120 N N . SER A 1 744 ? -5.889 -2.851 35.545 1.00 79.50 744 SER A N 1
ATOM 6121 C CA . SER A 1 744 ? -6.058 -3.400 34.184 1.00 79.50 744 SER A CA 1
ATOM 6122 C C . SER A 1 744 ? -4.907 -4.356 33.829 1.00 79.50 744 SER A C 1
ATOM 6124 O O . SER A 1 744 ? -3.832 -4.215 34.413 1.00 79.50 744 SER A O 1
ATOM 6126 N N . PRO A 1 745 ? -5.062 -5.281 32.857 1.00 83.94 745 PRO A N 1
ATOM 6127 C CA . PRO A 1 745 ? -3.961 -6.143 32.406 1.00 83.94 745 PRO A CA 1
ATOM 6128 C C . PRO A 1 745 ? -2.684 -5.372 32.043 1.00 83.94 745 PRO A C 1
ATOM 6130 O O . PRO A 1 745 ? -1.587 -5.766 32.425 1.00 83.94 745 PRO A O 1
ATOM 6133 N N . SER A 1 746 ? -2.826 -4.213 31.389 1.00 84.19 746 SER A N 1
ATOM 6134 C CA . SER A 1 746 ? -1.697 -3.342 31.036 1.00 84.19 746 SER A CA 1
ATOM 6135 C C . SER A 1 746 ? -0.927 -2.818 32.253 1.00 84.19 746 SER A C 1
ATOM 6137 O O . SER A 1 746 ? 0.281 -2.622 32.151 1.00 84.19 746 SER A O 1
ATOM 6139 N N . PHE A 1 747 ? -1.595 -2.598 33.390 1.00 82.81 747 PHE A N 1
ATOM 6140 C CA . PHE A 1 747 ? -0.935 -2.155 34.619 1.00 82.81 747 PHE A CA 1
ATOM 6141 C C . PHE A 1 747 ? -0.046 -3.257 35.198 1.00 82.81 747 PHE A C 1
ATOM 6143 O O . PHE A 1 747 ? 1.118 -3.001 35.479 1.00 82.81 747 PHE A O 1
ATOM 6150 N N . PHE A 1 748 ? -0.559 -4.483 35.321 1.00 81.12 748 PHE A N 1
ATOM 6151 C CA . PHE A 1 748 ? 0.241 -5.611 35.814 1.00 81.12 748 PHE A CA 1
ATOM 6152 C C . PHE A 1 748 ? 1.379 -5.959 34.869 1.00 81.12 748 PHE A C 1
ATOM 6154 O O . PHE A 1 748 ? 2.488 -6.218 35.321 1.00 81.12 748 PHE A O 1
ATOM 6161 N N . LEU A 1 749 ? 1.135 -5.894 33.559 1.00 84.56 749 LEU A N 1
ATOM 6162 C CA . LEU A 1 749 ? 2.184 -6.154 32.585 1.00 84.56 749 LEU A CA 1
ATOM 6163 C C . LEU A 1 749 ? 3.307 -5.111 32.657 1.00 84.56 749 LEU A C 1
ATOM 6165 O O . LEU A 1 749 ? 4.464 -5.459 32.465 1.00 84.56 749 LEU A O 1
ATOM 6169 N N . LYS A 1 750 ? 2.989 -3.854 32.991 1.00 84.38 750 LYS A N 1
ATOM 6170 C CA . LYS A 1 750 ? 3.999 -2.828 33.285 1.00 84.38 750 LYS A CA 1
ATOM 6171 C C . LYS A 1 750 ? 4.833 -3.168 34.527 1.00 84.38 750 LYS A C 1
ATOM 6173 O O . LYS A 1 750 ? 5.990 -2.794 34.562 1.00 84.38 750 LYS A O 1
ATOM 6178 N N . GLN A 1 751 ? 4.273 -3.839 35.531 1.00 81.75 751 GLN A N 1
ATOM 6179 C CA . GLN A 1 751 ? 5.048 -4.257 36.708 1.00 81.75 751 GLN A CA 1
ATOM 6180 C C . GLN A 1 751 ? 5.958 -5.448 36.393 1.00 81.75 751 GLN A C 1
ATOM 6182 O O . GLN A 1 751 ? 7.082 -5.505 36.873 1.00 81.75 751 GLN A O 1
ATOM 6187 N N . LEU A 1 752 ? 5.482 -6.381 35.563 1.00 82.44 752 LEU A N 1
ATOM 6188 C CA . LEU A 1 752 ? 6.268 -7.535 35.125 1.00 82.44 752 LEU A CA 1
ATOM 6189 C C . LEU A 1 752 ? 7.404 -7.137 34.168 1.00 82.44 752 LEU A C 1
ATOM 6191 O O . LEU A 1 752 ? 8.491 -7.695 34.239 1.00 82.44 752 LEU A O 1
ATOM 6195 N N . LEU A 1 753 ? 7.127 -6.195 33.264 1.00 85.69 753 LEU A N 1
ATOM 6196 C CA . LEU A 1 753 ? 8.047 -5.672 32.255 1.00 85.69 753 LEU A CA 1
ATOM 6197 C C . LEU A 1 753 ? 8.069 -4.133 32.367 1.00 85.69 753 LEU A C 1
ATOM 6199 O O . LEU A 1 753 ? 7.346 -3.447 31.621 1.00 85.69 753 LEU A O 1
ATOM 6203 N N . PRO A 1 754 ? 8.821 -3.585 33.346 1.00 82.62 754 PRO A N 1
ATOM 6204 C CA . PRO A 1 754 ? 8.880 -2.144 33.597 1.00 82.62 754 PRO A CA 1
ATOM 6205 C C . PRO A 1 754 ? 9.572 -1.391 32.465 1.00 82.62 754 PRO A C 1
ATOM 6207 O O . PRO A 1 754 ? 9.158 -0.276 32.128 1.00 82.62 754 PRO A O 1
ATOM 6210 N N . ASP A 1 755 ? 10.552 -2.039 31.847 1.00 85.38 755 ASP A N 1
ATOM 6211 C CA . ASP A 1 755 ? 11.366 -1.498 30.774 1.00 85.38 755 ASP A CA 1
ATOM 6212 C C . ASP A 1 755 ? 10.560 -1.233 29.501 1.00 85.38 755 ASP A C 1
ATOM 6214 O O . ASP A 1 755 ? 9.598 -1.929 29.160 1.00 85.38 755 ASP A O 1
ATOM 6218 N N . LEU A 1 756 ? 10.956 -0.178 28.798 1.00 87.06 756 LEU A N 1
ATOM 6219 C CA . LEU A 1 756 ? 10.420 0.250 27.512 1.00 87.06 756 LEU A CA 1
ATOM 6220 C C . LEU A 1 756 ? 11.584 0.696 26.640 1.00 87.06 756 LEU A C 1
ATOM 6222 O O . LEU A 1 756 ? 12.609 1.124 27.155 1.00 87.06 756 LEU A O 1
ATOM 6226 N N . GLN A 1 757 ? 11.388 0.683 25.328 1.00 88.56 757 GLN A N 1
ATOM 6227 C CA . GLN A 1 757 ? 12.345 1.255 24.392 1.00 88.56 757 GLN A CA 1
ATOM 6228 C C . GLN A 1 757 ? 12.609 2.735 24.715 1.00 88.56 757 GLN A C 1
ATOM 6230 O O . GLN A 1 757 ? 11.677 3.495 25.018 1.00 88.56 757 GLN A O 1
ATOM 6235 N N . ASN A 1 758 ? 13.858 3.174 24.564 1.00 85.38 758 ASN A N 1
ATOM 6236 C CA . ASN A 1 758 ? 14.322 4.500 24.984 1.00 85.38 758 ASN A CA 1
ATOM 6237 C C . ASN A 1 758 ? 13.563 5.642 24.303 1.00 85.38 758 ASN A C 1
ATOM 6239 O O . ASN A 1 758 ? 13.298 6.674 24.920 1.00 85.38 758 ASN A O 1
ATOM 6243 N N . PHE A 1 759 ? 13.082 5.436 23.075 1.00 86.75 759 PHE A N 1
ATOM 6244 C CA . PHE A 1 759 ? 12.288 6.432 22.356 1.00 86.75 759 PHE A CA 1
ATOM 6245 C C . PHE A 1 759 ? 10.954 6.795 23.043 1.00 86.75 759 PHE A C 1
ATOM 6247 O O . PHE A 1 759 ? 10.403 7.864 22.782 1.00 86.75 759 PHE A O 1
ATOM 6254 N N . TYR A 1 760 ? 10.417 5.967 23.947 1.00 87.69 760 TYR A N 1
ATOM 6255 C CA . TYR A 1 760 ? 9.239 6.343 24.744 1.00 87.69 760 TYR A CA 1
ATOM 6256 C C . TYR A 1 760 ? 9.558 7.342 25.867 1.00 87.69 760 TYR A C 1
ATOM 6258 O O . TYR A 1 760 ? 8.632 7.941 26.422 1.00 87.69 760 TYR A O 1
ATOM 6266 N N . THR A 1 761 ? 10.838 7.519 26.207 1.00 84.69 761 THR A N 1
ATOM 6267 C CA . THR A 1 761 ? 11.294 8.421 27.275 1.00 84.69 761 THR A CA 1
ATOM 6268 C C . THR A 1 761 ? 11.512 9.857 26.799 1.00 84.69 761 THR A C 1
ATOM 6270 O O . THR A 1 761 ? 11.549 10.766 27.628 1.00 84.69 761 THR A O 1
ATOM 6273 N N . PHE A 1 762 ? 11.615 10.076 25.484 1.00 84.75 762 PHE A N 1
ATOM 6274 C CA . PHE A 1 762 ? 11.852 11.402 24.919 1.00 84.75 762 PHE A CA 1
ATOM 6275 C C . PHE A 1 762 ? 10.680 12.368 25.177 1.00 84.75 762 PHE A C 1
ATOM 6277 O O . PHE A 1 762 ? 9.517 11.935 25.170 1.00 84.75 762 PHE A O 1
ATOM 6284 N N . PRO A 1 763 ? 10.964 13.676 25.366 1.00 86.81 763 PRO A N 1
ATOM 6285 C CA . PRO A 1 763 ? 9.938 14.700 25.536 1.00 86.81 763 PRO A CA 1
ATOM 6286 C C . PRO A 1 763 ? 8.940 14.716 24.376 1.00 86.81 763 PRO A C 1
ATOM 6288 O O . PRO A 1 763 ? 9.307 14.591 23.205 1.00 86.81 763 PRO A O 1
ATOM 6291 N N . ARG A 1 764 ? 7.655 14.876 24.699 1.00 88.38 764 ARG A N 1
ATOM 6292 C CA . ARG A 1 764 ? 6.568 14.948 23.715 1.00 88.38 764 ARG A CA 1
ATOM 6293 C C . ARG A 1 764 ? 6.074 16.380 23.603 1.00 88.38 764 ARG A C 1
ATOM 6295 O O . ARG A 1 764 ? 5.588 16.942 24.578 1.00 88.38 764 ARG A O 1
ATOM 6302 N N . VAL A 1 765 ? 6.151 16.939 22.404 1.00 85.44 765 VAL A N 1
ATOM 6303 C CA . VAL A 1 765 ? 5.817 18.327 22.091 1.00 85.44 765 VAL A CA 1
ATOM 6304 C C . VAL A 1 765 ? 4.469 18.403 21.371 1.00 85.44 765 VAL A C 1
ATOM 6306 O O . VAL A 1 765 ? 4.248 17.791 20.321 1.00 85.44 765 VAL A O 1
ATOM 6309 N N . TYR A 1 766 ? 3.547 19.184 21.930 1.00 83.94 766 TYR A N 1
ATOM 6310 C CA . TYR A 1 766 ? 2.234 19.465 21.361 1.00 83.94 766 TYR A CA 1
ATOM 6311 C C . TYR A 1 766 ? 2.074 20.963 21.118 1.00 83.94 766 TYR A C 1
ATOM 6313 O O . TYR A 1 766 ? 2.032 21.759 22.050 1.00 83.94 766 TYR A O 1
ATOM 6321 N N . LYS A 1 767 ? 1.896 21.354 19.856 1.00 79.19 767 LYS A N 1
ATOM 6322 C CA . LYS A 1 767 ? 1.747 22.767 19.490 1.00 79.19 767 LYS A CA 1
ATOM 6323 C C . LYS A 1 767 ? 0.425 23.344 19.996 1.00 79.19 767 LYS A C 1
ATOM 6325 O O . LYS A 1 767 ? -0.651 22.848 19.617 1.00 79.19 767 LYS A O 1
ATOM 6330 N N . LYS A 1 768 ? 0.506 24.396 20.815 1.00 75.88 768 LYS A N 1
ATOM 6331 C CA . LYS A 1 768 ? -0.639 25.165 21.313 1.00 75.88 768 LYS A CA 1
ATOM 6332 C C . LYS A 1 768 ? -0.947 26.290 20.329 1.00 75.88 768 LYS A C 1
ATOM 6334 O O . LYS A 1 768 ? -0.089 27.113 20.016 1.00 75.88 768 LYS A O 1
ATOM 6339 N N . TYR A 1 769 ? -2.185 26.317 19.849 1.00 71.00 769 TYR A N 1
ATOM 6340 C CA . TYR A 1 769 ? -2.692 27.373 18.978 1.00 71.00 769 TYR A CA 1
ATOM 6341 C C . TYR A 1 769 ? -3.871 28.062 19.648 1.00 71.00 769 TYR A C 1
ATOM 6343 O O . TYR A 1 769 ? -4.676 27.395 20.296 1.00 71.00 769 TYR A O 1
ATOM 6351 N N . LYS A 1 770 ? -3.976 29.374 19.463 1.00 68.50 770 LYS A N 1
ATOM 6352 C CA . LYS A 1 770 ? -5.114 30.184 19.882 1.00 68.50 770 LYS A CA 1
ATOM 6353 C C . LYS A 1 770 ? -5.906 30.608 18.657 1.00 68.50 770 LYS A C 1
ATOM 6355 O O . LYS A 1 770 ? -5.336 31.023 17.651 1.00 68.50 770 LYS A O 1
ATOM 6360 N N . GLU A 1 771 ? -7.221 30.495 18.749 1.00 59.50 771 GLU A N 1
ATOM 6361 C CA . GLU A 1 771 ? -8.120 30.954 17.697 1.00 59.50 771 GLU A CA 1
ATOM 6362 C C . GLU A 1 771 ? -8.231 32.488 17.732 1.00 59.50 771 GLU A C 1
ATOM 6364 O O . GLU A 1 771 ? -8.486 33.094 18.776 1.00 59.50 771 GLU A O 1
ATOM 6369 N N . THR A 1 772 ? -8.011 33.126 16.585 1.00 62.34 772 THR A N 1
ATOM 6370 C CA . THR A 1 772 ? -8.141 34.569 16.367 1.00 62.34 772 THR A CA 1
ATOM 6371 C C . THR A 1 772 ? -9.082 34.832 15.189 1.00 62.34 772 THR A C 1
ATOM 6373 O O . THR A 1 772 ? -9.417 33.936 14.416 1.00 62.34 772 THR A O 1
ATOM 6376 N N . LYS A 1 773 ? -9.514 36.088 15.003 1.00 55.09 773 LYS A N 1
ATOM 6377 C CA . LYS A 1 773 ? -10.396 36.469 13.879 1.00 55.09 773 LYS A CA 1
ATOM 6378 C C . LYS A 1 773 ? -9.780 36.193 12.496 1.00 55.09 773 LYS A C 1
ATOM 6380 O O . LYS A 1 773 ? -10.514 36.124 11.513 1.00 55.09 773 LYS A O 1
ATOM 6385 N N . GLU A 1 774 ? -8.458 36.045 12.418 1.00 46.53 774 GLU A N 1
ATOM 6386 C CA . GLU A 1 774 ? -7.707 35.830 11.176 1.00 46.53 774 GLU A CA 1
ATOM 6387 C C . GLU A 1 774 ? -7.261 34.369 10.973 1.00 46.53 774 GLU A C 1
ATOM 6389 O O . GLU A 1 774 ? -6.791 34.024 9.887 1.00 46.53 774 GLU A O 1
ATOM 6394 N N . GLY A 1 775 ? -7.464 33.487 11.962 1.00 58.94 775 GLY A N 1
ATOM 6395 C CA . GLY A 1 775 ? -7.116 32.066 11.890 1.00 58.94 775 GLY A CA 1
ATOM 6396 C C . GLY A 1 775 ? -6.592 31.513 13.215 1.00 58.94 775 GLY A C 1
ATOM 6397 O O . GLY A 1 775 ? -7.079 31.867 14.281 1.00 58.94 775 GLY A O 1
ATOM 6398 N N . PHE A 1 776 ? -5.593 30.633 13.147 1.00 56.53 776 PHE A N 1
ATOM 6399 C CA . PHE A 1 776 ? -4.931 30.065 14.321 1.00 56.53 776 PHE A CA 1
ATOM 6400 C C . PHE A 1 776 ? -3.550 30.692 14.499 1.00 56.53 776 PHE A C 1
ATOM 6402 O O . PHE A 1 776 ? -2.709 30.606 13.604 1.00 56.53 776 PHE A O 1
ATOM 6409 N N . GLU A 1 777 ? -3.306 31.287 15.660 1.00 62.22 777 GLU A N 1
ATOM 6410 C CA . GLU A 1 777 ? -2.009 31.841 16.040 1.00 62.22 777 GLU A CA 1
ATOM 6411 C C . GLU A 1 777 ? -1.269 30.850 16.942 1.00 62.22 777 GLU A C 1
ATOM 6413 O O . GLU A 1 777 ? -1.849 30.288 17.872 1.00 62.22 777 GLU A O 1
ATOM 6418 N N . PHE A 1 778 ? 0.004 30.585 16.647 1.00 73.12 778 PHE A N 1
ATOM 6419 C CA . PHE A 1 778 ? 0.847 29.756 17.508 1.00 73.12 778 PHE A CA 1
ATOM 6420 C C . PHE A 1 778 ? 1.153 30.508 18.806 1.00 73.12 778 PHE A C 1
ATOM 6422 O O . PHE A 1 778 ? 1.544 31.669 18.755 1.00 73.12 778 PHE A O 1
ATOM 6429 N N . VAL A 1 779 ? 0.979 29.846 19.952 1.00 75.50 779 VAL A N 1
ATOM 6430 C CA . VAL A 1 779 ? 1.201 30.457 21.272 1.00 75.50 779 VAL A CA 1
ATOM 6431 C C . VAL A 1 779 ? 2.505 29.964 21.881 1.00 75.50 779 VAL A C 1
ATOM 6433 O O . VAL A 1 779 ? 3.413 30.744 22.134 1.00 75.50 779 VAL A O 1
ATOM 6436 N N . GLU A 1 780 ? 2.576 28.664 22.143 1.00 78.25 780 GLU A N 1
ATOM 6437 C CA . GLU A 1 780 ? 3.692 28.010 22.821 1.00 78.25 780 GLU A CA 1
ATOM 6438 C C . GLU A 1 780 ? 3.657 26.508 22.520 1.00 78.25 780 GLU A C 1
ATOM 6440 O O . GLU A 1 780 ? 2.653 25.960 22.048 1.00 78.25 780 GLU A O 1
ATOM 6445 N N . ASP A 1 781 ? 4.747 25.825 22.832 1.00 78.75 781 ASP A N 1
ATOM 6446 C CA . ASP A 1 781 ? 4.802 24.373 22.811 1.00 78.75 781 ASP A CA 1
ATOM 6447 C C . ASP A 1 781 ? 4.426 23.807 24.187 1.00 78.75 781 ASP A C 1
ATOM 6449 O O . ASP A 1 781 ? 4.958 24.205 25.221 1.00 78.75 781 ASP A O 1
ATOM 6453 N N . LEU A 1 782 ? 3.481 22.865 24.211 1.00 78.81 782 LEU A N 1
ATOM 6454 C CA . LEU A 1 782 ? 3.168 22.075 25.397 1.00 78.81 782 LEU A CA 1
ATOM 6455 C C . LEU A 1 782 ? 4.071 20.842 25.412 1.00 78.81 782 LEU A C 1
ATOM 6457 O O . LEU A 1 782 ? 3.866 19.916 24.624 1.00 78.81 782 LEU A O 1
ATOM 6461 N N . ILE A 1 783 ? 5.038 20.829 26.322 1.00 80.50 783 ILE A N 1
ATOM 6462 C CA . ILE A 1 783 ? 6.012 19.746 26.471 1.00 80.50 783 ILE A CA 1
ATOM 6463 C C . ILE A 1 783 ? 5.573 18.823 27.613 1.00 80.50 783 ILE A C 1
ATOM 6465 O O . ILE A 1 783 ? 5.251 19.288 28.707 1.00 80.50 783 ILE A O 1
ATOM 6469 N N . ILE A 1 784 ? 5.529 17.518 27.339 1.00 80.62 784 ILE A N 1
ATOM 6470 C CA . ILE A 1 784 ? 5.318 16.457 28.328 1.00 80.62 784 ILE A CA 1
ATOM 6471 C C . ILE A 1 784 ? 6.620 15.670 28.459 1.00 80.62 784 ILE A C 1
ATOM 6473 O O . ILE A 1 784 ? 7.052 15.015 27.507 1.00 80.62 784 ILE A O 1
ATOM 6477 N N . ASP A 1 785 ? 7.220 15.715 29.641 1.00 79.56 785 ASP A N 1
ATOM 6478 C CA . ASP A 1 785 ? 8.520 15.124 29.962 1.00 79.56 785 ASP A CA 1
ATOM 6479 C C . ASP A 1 785 ? 8.543 14.612 31.419 1.00 79.56 785 ASP A C 1
ATOM 6481 O O . ASP A 1 785 ? 7.493 14.322 32.001 1.00 79.56 785 ASP A O 1
ATOM 6485 N N . LYS A 1 786 ? 9.739 14.437 31.998 1.00 66.94 786 LYS A N 1
ATOM 6486 C CA . LYS A 1 786 ? 9.906 13.986 33.389 1.00 66.94 786 LYS A CA 1
ATOM 6487 C C . LYS A 1 786 ? 9.458 15.038 34.419 1.00 66.94 786 LYS A C 1
ATOM 6489 O O . LYS A 1 786 ? 9.009 14.648 35.496 1.00 66.94 786 LYS A O 1
ATOM 6494 N N . ASP A 1 787 ? 9.522 16.328 34.092 1.00 56.69 787 ASP A N 1
ATOM 6495 C CA . ASP A 1 787 ? 9.237 17.442 35.007 1.00 56.69 787 ASP A CA 1
ATOM 6496 C C . ASP A 1 787 ? 7.759 17.894 34.924 1.00 56.69 787 ASP A C 1
ATOM 6498 O O . ASP A 1 787 ? 7.127 18.253 35.933 1.00 56.69 787 ASP A O 1
ATOM 6502 N N . ASN A 1 788 ? 7.163 17.782 33.732 1.00 64.94 788 ASN A N 1
ATOM 6503 C CA . ASN A 1 788 ? 5.769 18.094 33.416 1.00 64.94 788 ASN A CA 1
ATOM 6504 C C . ASN A 1 788 ? 4.968 16.841 33.028 1.00 64.94 788 ASN A C 1
ATOM 6506 O O . ASN A 1 788 ? 4.734 16.555 31.853 1.00 64.94 788 ASN A O 1
ATOM 6510 N N . ASP A 1 789 ? 4.481 16.110 34.036 1.00 77.06 789 ASP A N 1
ATOM 6511 C CA . ASP A 1 789 ? 3.614 14.948 33.807 1.00 77.06 789 ASP A CA 1
ATOM 6512 C C . ASP A 1 789 ? 2.249 15.349 33.208 1.00 77.06 789 ASP A C 1
ATOM 6514 O O . ASP A 1 789 ? 1.674 16.405 33.504 1.00 77.06 789 ASP A O 1
ATOM 6518 N N . LEU A 1 790 ? 1.679 14.438 32.417 1.00 78.25 790 LEU A N 1
ATOM 6519 C CA . LEU A 1 790 ? 0.435 14.572 31.661 1.00 78.25 790 LEU A CA 1
ATOM 6520 C C . LEU A 1 790 ? -0.710 15.163 32.494 1.00 78.25 790 LEU A C 1
ATOM 6522 O O . LEU A 1 790 ? -1.469 15.992 31.996 1.00 78.25 790 LEU A O 1
ATOM 6526 N N . ARG A 1 791 ? -0.842 14.770 33.768 1.00 79.88 791 ARG A N 1
ATOM 6527 C CA . ARG A 1 791 ? -1.917 15.266 34.647 1.00 79.88 791 ARG A CA 1
ATOM 6528 C C . ARG A 1 791 ? -1.826 16.772 34.895 1.00 79.88 791 ARG A C 1
ATOM 6530 O O . ARG A 1 791 ? -2.863 17.434 34.888 1.00 79.88 791 ARG A O 1
ATOM 6537 N N . LYS A 1 792 ? -0.616 17.313 35.088 1.00 79.69 792 LYS A N 1
ATOM 6538 C CA . LYS A 1 792 ? -0.398 18.755 35.291 1.00 79.69 792 LYS A CA 1
ATOM 6539 C C . LYS A 1 792 ? -0.739 19.522 34.013 1.00 79.69 792 LYS A C 1
ATOM 6541 O O . LYS A 1 792 ? -1.491 20.492 34.060 1.00 79.69 792 LYS A O 1
ATOM 6546 N N . CYS A 1 793 ? -0.281 19.028 32.861 1.00 74.56 793 CYS A N 1
ATOM 6547 C CA . CYS A 1 793 ? -0.598 19.600 31.551 1.00 74.56 793 CYS A CA 1
ATOM 6548 C C . CYS A 1 793 ? -2.110 19.601 31.274 1.00 74.56 793 CYS A C 1
ATOM 6550 O O . CYS A 1 793 ? -2.668 20.618 30.867 1.00 74.56 793 CYS A O 1
ATOM 6552 N N . GLN A 1 794 ? -2.801 18.491 31.556 1.00 80.38 794 GLN A N 1
ATOM 6553 C CA . GLN A 1 794 ? -4.258 18.389 31.421 1.00 80.38 794 GLN A CA 1
ATOM 6554 C C . GLN A 1 794 ? -4.996 19.368 32.340 1.00 80.38 794 GLN A C 1
ATOM 6556 O O . GLN A 1 794 ? -6.002 19.943 31.932 1.00 80.38 794 GLN A O 1
ATOM 6561 N N . GLN A 1 795 ? -4.532 19.552 33.580 1.00 82.19 795 GLN A N 1
ATOM 6562 C CA . GLN A 1 795 ? -5.120 20.519 34.509 1.00 82.19 795 GLN A CA 1
ATOM 6563 C C . GLN A 1 795 ? -4.937 21.957 34.014 1.00 82.19 795 GLN A C 1
ATOM 6565 O O . GLN A 1 795 ? -5.920 22.691 33.990 1.00 82.19 795 GLN A O 1
ATOM 6570 N N . LYS A 1 796 ? -3.739 22.316 33.529 1.00 79.19 796 LYS A N 1
ATOM 6571 C CA . LYS A 1 796 ? -3.454 23.633 32.933 1.00 79.19 796 LYS A CA 1
ATOM 6572 C C . LYS A 1 796 ? -4.356 23.918 31.723 1.00 79.19 796 LYS A C 1
ATOM 6574 O O . LYS A 1 796 ? -4.957 24.978 31.619 1.00 79.19 796 LYS A O 1
ATOM 6579 N N . LEU A 1 797 ? -4.540 22.938 30.838 1.00 77.06 797 LEU A N 1
ATOM 6580 C CA . LEU A 1 797 ? -5.442 23.086 29.689 1.00 77.06 797 LEU A CA 1
ATOM 6581 C C . LEU A 1 797 ? -6.913 23.233 30.097 1.00 77.06 797 LEU A C 1
ATOM 6583 O O . LEU A 1 797 ? -7.656 23.962 29.448 1.00 77.06 797 LEU A O 1
ATOM 6587 N N . LYS A 1 798 ? -7.341 22.549 31.166 1.00 81.25 798 LYS A N 1
ATOM 6588 C CA . LYS A 1 798 ? -8.704 22.682 31.701 1.00 81.25 798 LYS A CA 1
ATOM 6589 C C . LYS A 1 798 ? -8.934 24.043 32.354 1.00 81.25 798 LYS A C 1
ATOM 6591 O O . LYS A 1 798 ? -10.036 24.568 32.233 1.00 81.25 798 LYS A O 1
ATOM 6596 N N . SER A 1 799 ? -7.928 24.607 33.029 1.00 76.44 799 SER A N 1
ATOM 6597 C CA . SER A 1 799 ? -8.020 25.951 33.611 1.00 76.44 799 SER A CA 1
ATOM 6598 C C . SER A 1 799 ? -8.022 27.056 32.554 1.00 76.44 799 SER A C 1
ATOM 6600 O O . SER A 1 799 ? -8.677 28.071 32.757 1.00 76.44 799 SER A O 1
ATOM 6602 N N . ASP A 1 800 ? -7.357 26.843 31.413 1.00 69.31 800 ASP A N 1
ATOM 6603 C CA . ASP A 1 800 ? -7.257 27.826 30.322 1.00 69.31 800 ASP A CA 1
ATOM 6604 C C . ASP A 1 800 ? -8.568 27.984 29.492 1.00 69.31 800 ASP A C 1
ATOM 6606 O O . ASP A 1 800 ? -8.629 28.827 28.594 1.00 69.31 800 ASP A O 1
ATOM 6610 N N . GLY A 1 801 ? -9.635 27.222 29.788 1.00 69.25 801 GLY A N 1
ATOM 6611 C CA . GLY A 1 801 ? -10.999 27.416 29.253 1.00 69.25 801 GLY A CA 1
ATOM 6612 C C . GLY A 1 801 ? -11.354 26.670 27.948 1.00 69.25 801 GLY A C 1
ATOM 6613 O O . GLY A 1 801 ? -10.607 25.821 27.463 1.00 69.25 801 GLY A O 1
ATOM 6614 N N . GLU A 1 802 ? -12.528 26.981 27.362 1.00 59.72 802 GLU A N 1
ATOM 6615 C CA . GLU A 1 802 ? -13.089 26.299 26.167 1.00 59.72 802 GLU A CA 1
ATOM 6616 C C . GLU A 1 802 ? -12.156 26.318 24.943 1.00 59.72 802 GLU A C 1
ATOM 6618 O O . GLU A 1 802 ? -12.159 25.369 24.152 1.00 59.72 802 GLU A O 1
ATOM 6623 N N . SER A 1 803 ? -11.311 27.351 24.833 1.00 62.38 803 SER A N 1
ATOM 6624 C CA . SER A 1 803 ? -10.408 27.600 23.700 1.00 62.38 803 SER A CA 1
ATOM 6625 C C . SER A 1 803 ? -9.374 26.483 23.470 1.00 62.38 803 SER A C 1
ATOM 6627 O O . SER A 1 803 ? -8.853 26.356 22.366 1.00 62.38 803 SER A O 1
ATOM 6629 N N . TYR A 1 804 ? -9.111 25.626 24.469 1.00 70.06 804 TYR A N 1
ATOM 6630 C CA . TYR A 1 804 ? -8.154 24.512 24.364 1.00 70.06 804 TYR A CA 1
ATOM 6631 C C . TYR A 1 804 ? -8.774 23.117 24.537 1.00 70.06 804 TYR A C 1
ATOM 6633 O O . TYR A 1 804 ? -8.049 22.123 24.641 1.00 70.06 804 TYR A O 1
ATOM 6641 N N . SER A 1 805 ? -10.104 23.006 24.524 1.00 71.88 805 SER A N 1
ATOM 6642 C CA . SER A 1 805 ? -10.809 21.720 24.650 1.00 71.88 805 SER A CA 1
ATOM 6643 C C . SER A 1 805 ? -10.441 20.723 23.537 1.00 71.88 805 SER A C 1
ATOM 6645 O O . SER A 1 805 ? -10.251 19.531 23.793 1.00 71.88 805 SER A O 1
ATOM 6647 N N . GLU A 1 806 ? -10.248 21.203 22.307 1.00 71.88 806 GLU A N 1
ATOM 6648 C CA . GLU A 1 806 ? -9.797 20.385 21.176 1.00 71.88 806 GLU A CA 1
ATOM 6649 C C . GLU A 1 806 ? -8.354 19.896 21.337 1.00 71.88 806 GLU A C 1
ATOM 6651 O O . GLU A 1 806 ? -8.054 18.731 21.056 1.00 71.88 806 GLU A O 1
ATOM 6656 N N . LEU A 1 807 ? -7.461 20.765 21.826 1.00 75.88 807 LEU A N 1
ATOM 6657 C CA . LEU A 1 807 ? -6.074 20.412 22.120 1.00 75.88 807 LEU A CA 1
ATOM 6658 C C . LEU A 1 807 ? -6.017 19.331 23.203 1.00 75.88 807 LEU A C 1
ATOM 6660 O O . LEU A 1 807 ? -5.321 18.335 23.012 1.00 75.88 807 LEU A O 1
ATOM 6664 N N . LEU A 1 808 ? -6.787 19.484 24.283 1.00 81.81 808 LEU A N 1
ATOM 6665 C CA . LEU A 1 808 ? -6.898 18.487 25.347 1.00 81.81 808 LEU A CA 1
ATOM 6666 C C . LEU A 1 808 ? -7.375 17.134 24.800 1.00 81.81 808 LEU A C 1
ATOM 6668 O O . LEU A 1 808 ? -6.730 16.119 25.041 1.00 81.81 808 LEU A O 1
ATOM 6672 N N . ASN A 1 809 ? -8.439 17.116 23.991 1.00 80.88 809 ASN A N 1
ATOM 6673 C CA . ASN A 1 809 ? -8.935 15.886 23.363 1.00 80.88 809 ASN A CA 1
ATOM 6674 C C . ASN A 1 809 ? -7.886 15.230 22.449 1.00 80.88 809 ASN A C 1
ATOM 6676 O O . ASN A 1 809 ? -7.775 14.002 22.395 1.00 80.88 809 ASN A O 1
ATOM 6680 N N . ARG A 1 810 ? -7.104 16.035 21.721 1.00 80.56 810 ARG A N 1
ATOM 6681 C CA . ARG A 1 810 ? -6.026 15.558 20.845 1.00 80.56 810 ARG A CA 1
ATOM 6682 C C . ARG A 1 810 ? -4.868 14.957 21.640 1.00 80.56 810 ARG A C 1
ATOM 6684 O O . ARG A 1 810 ? -4.368 13.906 21.239 1.00 80.56 810 ARG A O 1
ATOM 6691 N N . VAL A 1 811 ? -4.468 15.599 22.739 1.00 85.00 811 VAL A N 1
ATOM 6692 C CA . VAL A 1 811 ? -3.457 15.084 23.676 1.00 85.00 811 VAL A CA 1
ATOM 6693 C C . VAL A 1 811 ? -3.952 13.775 24.290 1.00 85.00 811 VAL A C 1
ATOM 6695 O O . VAL A 1 811 ? -3.283 12.755 24.160 1.00 85.00 811 VAL A O 1
ATOM 6698 N N . ASP A 1 812 ? -5.163 13.755 24.848 1.00 84.56 812 ASP A N 1
ATOM 6699 C CA . ASP A 1 812 ? -5.740 12.575 25.502 1.00 84.56 812 ASP A CA 1
ATOM 6700 C C . ASP A 1 812 ? -5.828 11.376 24.561 1.00 84.56 812 ASP A C 1
ATOM 6702 O O . ASP A 1 812 ? -5.450 10.263 24.935 1.00 84.56 812 ASP A O 1
ATOM 6706 N N . LYS A 1 813 ? -6.287 11.601 23.326 1.00 87.75 813 LYS A N 1
ATOM 6707 C CA . LYS A 1 813 ? -6.358 10.558 22.304 1.00 87.75 813 LYS A CA 1
ATOM 6708 C C . LYS A 1 813 ? -4.970 10.047 21.922 1.00 87.75 813 LYS A C 1
ATOM 6710 O O . LYS A 1 813 ? -4.776 8.839 21.849 1.00 87.75 813 LYS A O 1
ATOM 6715 N N . ASN A 1 814 ? -4.002 10.942 21.715 1.00 88.94 814 ASN A N 1
ATOM 6716 C CA . ASN A 1 814 ? -2.650 10.525 21.353 1.00 88.94 814 ASN A CA 1
ATOM 6717 C C . ASN A 1 814 ? -1.974 9.725 22.473 1.00 88.94 814 ASN A C 1
ATOM 6719 O O . ASN A 1 814 ? -1.369 8.694 22.210 1.00 88.94 814 ASN A O 1
ATOM 6723 N N . GLU A 1 815 ? -2.124 10.153 23.724 1.00 88.56 815 GLU A N 1
ATOM 6724 C CA . GLU A 1 815 ? -1.565 9.454 24.885 1.00 88.56 815 GLU A CA 1
ATOM 6725 C C . GLU A 1 815 ? -2.268 8.113 25.152 1.00 88.56 815 GLU A C 1
ATOM 6727 O O . GLU A 1 815 ? -1.650 7.165 25.637 1.00 88.56 815 GLU A O 1
ATOM 6732 N N . GLN A 1 816 ? -3.559 7.988 24.819 1.00 88.88 816 GLN A N 1
ATOM 6733 C CA . GLN A 1 816 ? -4.241 6.689 24.794 1.00 88.88 816 GLN A CA 1
ATOM 6734 C C . GLN A 1 816 ? -3.635 5.756 23.739 1.00 88.88 816 GLN A C 1
ATOM 6736 O O . GLN A 1 816 ? -3.364 4.598 24.058 1.00 88.88 816 GLN A O 1
ATOM 6741 N N . ASP A 1 817 ? -3.379 6.260 22.529 1.00 89.69 817 ASP A N 1
ATOM 6742 C CA . ASP A 1 817 ? -2.743 5.488 21.458 1.00 89.69 817 ASP A CA 1
ATOM 6743 C C . ASP A 1 817 ? -1.314 5.063 21.850 1.00 89.69 817 ASP A C 1
ATOM 6745 O O . ASP A 1 817 ? -0.946 3.909 21.657 1.00 89.69 817 ASP A O 1
ATOM 6749 N N . ILE A 1 818 ? -0.521 5.949 22.470 1.00 90.69 818 ILE A N 1
ATOM 6750 C CA . ILE A 1 818 ? 0.833 5.627 22.962 1.00 90.69 818 ILE A CA 1
ATOM 6751 C C . ILE A 1 818 ? 0.787 4.515 24.017 1.00 90.69 818 ILE A C 1
ATOM 6753 O O . ILE A 1 818 ? 1.544 3.553 23.917 1.00 90.69 818 ILE A O 1
ATOM 6757 N N . ARG A 1 819 ? -0.122 4.593 25.000 1.00 89.19 819 ARG A N 1
ATOM 6758 C CA . ARG A 1 819 ? -0.272 3.534 26.017 1.00 89.19 819 ARG A CA 1
ATOM 6759 C C . ARG A 1 819 ? -0.654 2.187 25.407 1.00 89.19 819 ARG A C 1
ATOM 6761 O O . ARG A 1 819 ? -0.194 1.152 25.881 1.00 89.19 819 ARG A O 1
ATOM 6768 N N . LEU A 1 820 ? -1.488 2.192 24.369 1.00 90.44 820 LEU A N 1
ATOM 6769 C CA . LEU A 1 820 ? -1.845 0.974 23.649 1.00 90.44 820 LEU A CA 1
ATOM 6770 C C . LEU A 1 820 ? -0.637 0.379 22.911 1.00 90.44 820 LEU A C 1
ATOM 6772 O O . LEU A 1 820 ? -0.441 -0.831 22.975 1.00 90.44 820 LEU A O 1
ATOM 6776 N N . GLU A 1 821 ? 0.177 1.202 22.248 1.00 92.19 821 GLU A N 1
ATOM 6777 C CA . GLU A 1 821 ? 1.398 0.740 21.570 1.00 92.19 821 GLU A CA 1
ATOM 6778 C C . GLU A 1 821 ? 2.426 0.192 22.570 1.00 92.19 821 GLU A C 1
ATOM 6780 O O . GLU A 1 821 ? 2.945 -0.897 22.363 1.00 92.19 821 GLU A O 1
ATOM 6785 N N . GLN A 1 822 ? 2.618 0.841 23.721 1.00 92.00 822 GLN A N 1
ATOM 6786 C CA . GLN A 1 822 ? 3.461 0.313 24.804 1.00 92.00 822 GLN A CA 1
ATOM 6787 C C . GLN A 1 822 ? 2.956 -1.029 25.351 1.00 92.00 822 GLN A C 1
ATOM 6789 O O . GLN A 1 822 ? 3.737 -1.882 25.770 1.00 92.00 822 GLN A O 1
ATOM 6794 N N . TYR A 1 823 ? 1.637 -1.212 25.422 1.00 91.94 823 TYR A N 1
ATOM 6795 C CA . TYR A 1 823 ? 1.047 -2.473 25.858 1.00 91.94 823 TYR A CA 1
ATOM 6796 C C . TYR A 1 823 ? 1.256 -3.580 24.814 1.00 91.94 823 TYR A C 1
ATOM 6798 O O . TYR A 1 823 ? 1.618 -4.700 25.169 1.00 91.94 823 TYR A O 1
ATOM 6806 N N . ARG A 1 824 ? 1.100 -3.249 23.528 1.00 93.62 824 ARG A N 1
ATOM 6807 C CA . ARG A 1 824 ? 1.383 -4.145 22.400 1.00 93.62 824 ARG A CA 1
ATOM 6808 C C . ARG A 1 824 ? 2.853 -4.527 22.309 1.00 93.62 824 ARG A C 1
ATOM 6810 O O . ARG A 1 824 ? 3.130 -5.692 22.073 1.00 93.62 824 ARG A O 1
ATOM 6817 N N . ASP A 1 825 ? 3.771 -3.591 22.534 1.00 94.12 825 ASP A N 1
ATOM 6818 C CA . ASP A 1 825 ? 5.215 -3.844 22.493 1.00 94.12 825 ASP A CA 1
ATOM 6819 C C . ASP A 1 825 ? 5.644 -4.851 23.563 1.00 94.12 825 ASP A C 1
ATOM 6821 O O . ASP A 1 825 ? 6.374 -5.788 23.256 1.00 94.12 825 ASP A O 1
ATOM 6825 N N . ARG A 1 826 ? 5.105 -4.744 24.785 1.00 92.88 826 ARG A N 1
ATOM 6826 C CA . ARG A 1 826 ? 5.323 -5.753 25.838 1.00 92.88 826 ARG A CA 1
ATOM 6827 C C . ARG A 1 826 ? 4.817 -7.130 25.435 1.00 92.88 826 ARG A C 1
ATOM 6829 O O . ARG A 1 826 ? 5.512 -8.117 25.633 1.00 92.88 826 ARG A O 1
ATOM 6836 N N . VAL A 1 827 ? 3.620 -7.199 24.856 1.00 94.31 827 VAL A N 1
ATOM 6837 C CA . VAL A 1 827 ? 3.062 -8.474 24.392 1.00 94.31 827 VAL A CA 1
ATOM 6838 C C . VAL A 1 827 ? 3.868 -9.043 23.220 1.00 94.31 827 VAL A C 1
ATOM 6840 O O . VAL A 1 827 ? 4.169 -10.229 23.231 1.00 94.31 827 VAL A O 1
ATOM 6843 N N . MET A 1 828 ? 4.292 -8.219 22.257 1.00 93.56 828 MET A N 1
ATOM 6844 C CA . MET A 1 828 ? 5.175 -8.651 21.163 1.00 93.56 828 MET A CA 1
ATOM 6845 C C . MET A 1 828 ? 6.510 -9.174 21.680 1.00 93.56 828 MET A C 1
ATOM 6847 O O . MET A 1 828 ? 7.000 -10.166 21.158 1.00 93.56 828 MET A O 1
ATOM 6851 N N . PHE A 1 829 ? 7.077 -8.543 22.708 1.00 91.50 829 PHE A N 1
ATOM 6852 C CA . PHE A 1 829 ? 8.301 -9.017 23.343 1.00 91.50 829 PHE A CA 1
ATOM 6853 C C . PHE A 1 829 ? 8.110 -10.379 24.022 1.00 91.50 829 PHE A C 1
ATOM 6855 O O . PHE A 1 829 ? 8.925 -11.273 23.833 1.00 91.50 829 PHE A O 1
ATOM 6862 N N . MET A 1 830 ? 6.991 -10.595 24.723 1.00 90.31 830 MET A N 1
ATOM 6863 C CA . MET A 1 830 ? 6.668 -11.921 25.269 1.00 90.31 830 MET A CA 1
ATOM 6864 C C . MET A 1 830 ? 6.512 -12.980 24.167 1.00 90.31 830 MET A C 1
ATOM 6866 O O . MET A 1 830 ? 7.060 -14.073 24.289 1.00 90.31 830 MET A O 1
ATOM 6870 N N . MET A 1 831 ? 5.816 -12.646 23.074 1.00 90.69 831 MET A N 1
ATOM 6871 C CA . MET A 1 831 ? 5.665 -13.539 21.920 1.00 90.69 831 MET A CA 1
ATOM 6872 C C . MET A 1 831 ? 7.019 -13.877 21.291 1.00 90.69 831 MET A C 1
ATOM 6874 O O . MET A 1 831 ? 7.247 -15.021 20.906 1.00 90.69 831 MET A O 1
ATOM 6878 N N . LEU A 1 832 ? 7.910 -12.886 21.189 1.00 88.00 832 LEU A N 1
ATOM 6879 C CA . LEU A 1 832 ? 9.267 -13.053 20.682 1.00 88.00 832 LEU A CA 1
ATOM 6880 C C . LEU A 1 832 ? 10.059 -14.023 21.565 1.00 88.00 832 LEU A C 1
ATOM 6882 O O . LEU A 1 832 ? 10.612 -14.988 21.048 1.00 88.00 832 LEU A O 1
ATOM 6886 N N . ASN A 1 833 ? 10.039 -13.822 22.884 1.00 85.19 833 ASN A N 1
ATOM 6887 C CA . ASN A 1 833 ? 10.724 -14.703 23.830 1.00 85.19 833 ASN A CA 1
ATOM 6888 C C . ASN A 1 833 ? 10.219 -16.146 23.728 1.00 85.19 833 ASN A C 1
ATOM 6890 O O . ASN A 1 833 ? 11.020 -17.074 23.705 1.00 85.19 833 ASN A O 1
ATOM 6894 N N . GLU A 1 834 ? 8.905 -16.360 23.601 1.00 84.00 834 GLU A N 1
ATOM 6895 C CA . GLU A 1 834 ? 8.368 -17.710 23.394 1.00 84.00 834 GLU A CA 1
ATOM 6896 C C . GLU A 1 834 ? 8.813 -18.336 22.068 1.00 84.00 834 GLU A C 1
ATOM 6898 O O . GLU A 1 834 ? 9.124 -19.524 22.042 1.00 84.00 834 GLU A O 1
ATOM 6903 N N . TYR A 1 835 ? 8.874 -17.567 20.976 1.00 79.75 835 TYR A N 1
ATOM 6904 C CA . TYR A 1 835 ? 9.332 -18.085 19.682 1.00 79.75 835 TYR A CA 1
ATOM 6905 C C . TYR A 1 835 ? 10.762 -18.629 19.738 1.00 79.75 835 TYR A C 1
ATOM 6907 O O . TYR A 1 835 ? 11.033 -19.675 19.150 1.00 79.75 835 TYR A O 1
ATOM 6915 N N . PHE A 1 836 ? 11.670 -17.923 20.414 1.00 73.56 836 PHE A N 1
ATOM 6916 C CA . PHE A 1 836 ? 13.070 -18.338 20.512 1.00 73.56 836 PHE A CA 1
ATOM 6917 C C . PHE A 1 836 ? 13.266 -19.455 21.541 1.00 73.56 836 PHE A C 1
ATOM 6919 O O . PHE A 1 836 ? 13.936 -20.442 21.236 1.00 73.56 836 PHE A O 1
ATOM 6926 N N . ASN A 1 837 ? 12.588 -19.377 22.689 1.00 70.00 837 ASN A N 1
ATOM 6927 C CA . ASN A 1 837 ? 12.688 -20.396 23.736 1.00 70.00 837 ASN A CA 1
ATOM 6928 C C . ASN A 1 837 ? 12.092 -21.750 23.308 1.00 70.00 837 ASN A C 1
ATOM 6930 O O . ASN A 1 837 ? 12.655 -22.791 23.631 1.00 70.00 837 ASN A O 1
ATOM 6934 N N . ASN A 1 838 ? 10.981 -21.762 22.558 1.00 65.06 838 ASN A N 1
ATOM 6935 C CA . ASN A 1 838 ? 10.311 -23.006 22.156 1.00 65.06 838 ASN A CA 1
ATOM 6936 C C . ASN A 1 838 ? 10.982 -23.718 20.967 1.00 65.06 838 ASN A C 1
ATOM 6938 O O . ASN A 1 838 ? 10.714 -24.898 20.749 1.00 65.06 838 ASN A O 1
ATOM 6942 N N . GLN A 1 839 ? 11.816 -23.028 20.177 1.00 58.06 839 GLN A N 1
ATOM 6943 C CA . GLN A 1 839 ? 12.452 -23.598 18.977 1.00 58.06 839 GLN A CA 1
ATOM 6944 C C . GLN A 1 839 ? 13.916 -24.019 19.178 1.00 58.06 839 GLN A C 1
ATOM 6946 O O . GLN A 1 839 ? 14.508 -24.545 18.240 1.00 58.06 839 GLN A O 1
ATOM 6951 N N . GLY A 1 840 ? 14.498 -23.813 20.367 1.00 51.38 840 GLY A N 1
ATOM 6952 C CA . GLY A 1 840 ? 15.871 -24.242 20.669 1.00 51.38 840 GLY A CA 1
ATOM 6953 C C . GLY A 1 840 ? 16.940 -23.576 19.795 1.00 51.38 840 GLY A C 1
ATOM 6954 O O . GLY A 1 840 ? 17.975 -24.177 19.526 1.00 51.38 840 GLY A O 1
ATOM 6955 N N . ILE A 1 841 ? 16.680 -22.359 19.304 1.00 54.84 841 ILE A N 1
ATOM 6956 C CA . ILE A 1 841 ? 17.645 -21.600 18.499 1.00 54.84 841 ILE A CA 1
ATOM 6957 C C . ILE A 1 841 ? 18.636 -20.940 19.466 1.00 54.84 841 ILE A C 1
ATOM 6959 O O . ILE A 1 841 ? 18.365 -19.857 19.979 1.00 54.84 841 ILE A O 1
ATOM 6963 N N . GLU A 1 842 ? 19.771 -21.597 19.719 1.00 52.66 842 GLU A N 1
ATOM 6964 C CA . GLU A 1 842 ? 20.822 -21.126 20.645 1.00 52.66 842 GLU A CA 1
ATOM 6965 C C . GLU A 1 842 ? 21.455 -19.781 20.234 1.00 52.66 842 GLU A C 1
ATOM 6967 O O . GLU A 1 842 ? 22.010 -19.072 21.066 1.00 52.66 842 GLU A O 1
ATOM 6972 N N . GLU A 1 843 ? 21.360 -19.398 18.957 1.00 56.25 843 GLU A N 1
ATOM 6973 C CA . GLU A 1 843 ? 22.042 -18.221 18.394 1.00 56.25 843 GLU A CA 1
ATOM 6974 C C . GLU A 1 843 ? 21.488 -16.871 18.893 1.00 56.25 843 GLU A C 1
ATOM 6976 O O . GLU A 1 843 ? 22.169 -15.849 18.791 1.00 56.25 843 GLU A O 1
ATOM 6981 N N . LEU A 1 844 ? 20.264 -16.844 19.437 1.00 62.12 844 LEU A N 1
ATOM 6982 C CA . LEU A 1 844 ? 19.613 -15.637 19.952 1.00 62.12 844 LEU A CA 1
ATOM 6983 C C . LEU A 1 844 ? 18.929 -15.915 21.296 1.00 62.12 844 LEU A C 1
ATOM 6985 O O . LEU A 1 844 ? 17.715 -16.116 21.368 1.00 62.12 844 LEU A O 1
ATOM 6989 N N . ASP A 1 845 ? 19.717 -15.889 22.368 1.00 63.41 845 ASP A N 1
ATOM 6990 C CA . ASP A 1 845 ? 19.193 -15.941 23.728 1.00 63.41 845 ASP A CA 1
ATOM 6991 C C . ASP A 1 845 ? 18.621 -14.571 24.148 1.00 63.41 845 ASP A C 1
ATOM 6993 O O . ASP A 1 845 ? 19.335 -13.567 24.255 1.00 63.41 845 ASP A O 1
ATOM 6997 N N . PHE A 1 846 ? 17.304 -14.526 24.363 1.00 67.00 846 PHE A N 1
ATOM 6998 C CA . PHE A 1 846 ? 16.577 -13.342 24.834 1.00 67.00 846 PHE A CA 1
ATOM 6999 C C . PHE A 1 846 ? 16.277 -13.376 26.338 1.00 67.00 846 PHE A C 1
ATOM 7001 O O . PHE A 1 846 ? 15.588 -12.481 26.830 1.00 67.00 846 PHE A O 1
ATOM 7008 N N . THR A 1 847 ? 16.757 -14.380 27.079 1.00 66.06 847 THR A N 1
ATOM 7009 C CA . THR A 1 847 ? 16.439 -14.544 28.508 1.00 66.06 847 THR A CA 1
ATOM 7010 C C . THR A 1 847 ? 16.893 -13.359 29.364 1.00 66.06 847 THR A C 1
ATOM 7012 O O . THR A 1 847 ? 16.125 -12.918 30.219 1.00 66.06 847 THR A O 1
ATOM 7015 N N . ASP A 1 848 ? 18.057 -12.777 29.062 1.00 69.62 848 ASP A N 1
ATOM 7016 C CA . ASP A 1 848 ? 18.613 -11.603 29.758 1.00 69.62 848 ASP A CA 1
ATOM 7017 C C . ASP A 1 848 ? 18.297 -10.259 29.074 1.00 69.62 848 ASP A C 1
ATOM 7019 O O . ASP A 1 848 ? 18.801 -9.208 29.477 1.00 69.62 848 ASP A O 1
ATOM 7023 N N . LYS A 1 849 ? 17.487 -10.264 28.008 1.00 75.75 849 LYS A N 1
ATOM 7024 C CA . LYS A 1 849 ? 17.153 -9.051 27.248 1.00 75.75 849 LYS A CA 1
ATOM 7025 C C . LYS A 1 849 ? 15.894 -8.385 27.784 1.00 75.75 849 LYS A C 1
ATOM 7027 O O . LYS A 1 849 ? 14.971 -9.031 28.273 1.00 75.75 849 LYS A O 1
ATOM 7032 N N . THR A 1 850 ? 15.826 -7.069 27.636 1.00 83.88 850 THR A N 1
ATOM 7033 C CA . THR A 1 850 ? 14.657 -6.257 27.984 1.00 83.88 850 THR A CA 1
ATOM 7034 C C . THR A 1 850 ? 14.205 -5.428 26.786 1.00 83.88 850 THR A C 1
ATOM 7036 O O . THR A 1 850 ? 14.880 -5.339 25.763 1.00 83.88 850 THR A O 1
ATOM 7039 N N . LEU A 1 851 ? 13.051 -4.766 26.899 1.00 86.81 851 LEU A N 1
ATOM 7040 C CA . LEU A 1 851 ? 12.583 -3.852 25.854 1.00 86.81 851 LEU A CA 1
ATOM 7041 C C . LEU A 1 851 ? 13.523 -2.657 25.621 1.00 86.81 851 LEU A C 1
ATOM 7043 O O . LEU A 1 851 ? 13.487 -2.095 24.531 1.00 86.81 851 LEU A O 1
ATOM 7047 N N . GLN A 1 852 ? 14.362 -2.271 26.589 1.00 84.25 852 GLN A N 1
ATOM 7048 C CA . GLN A 1 852 ? 15.345 -1.194 26.394 1.00 84.25 852 GLN A CA 1
ATOM 7049 C C . GLN A 1 852 ? 16.393 -1.556 25.326 1.00 84.25 852 GLN A C 1
ATOM 7051 O O . GLN A 1 852 ? 16.834 -0.683 24.580 1.00 84.25 852 GLN A O 1
ATOM 7056 N N . ASP A 1 853 ? 16.703 -2.847 25.154 1.00 79.31 853 ASP A N 1
ATOM 7057 C CA . ASP A 1 853 ? 17.647 -3.333 24.136 1.00 79.31 853 ASP A CA 1
ATOM 7058 C C . ASP A 1 853 ? 17.111 -3.204 22.694 1.00 79.31 853 ASP A C 1
ATOM 7060 O O . ASP A 1 853 ? 17.856 -3.356 21.722 1.00 79.31 853 ASP A O 1
ATOM 7064 N N . PHE A 1 854 ? 15.814 -2.904 22.534 1.00 80.81 854 PHE A N 1
ATOM 7065 C CA . PHE A 1 854 ? 15.141 -2.697 21.244 1.00 80.81 854 PHE A CA 1
ATOM 7066 C C . PHE A 1 854 ? 15.041 -1.212 20.863 1.00 80.81 854 PHE A C 1
ATOM 7068 O O . PHE A 1 854 ? 14.104 -0.779 20.184 1.00 80.81 854 PHE A O 1
ATOM 7075 N N . SER A 1 855 ? 16.018 -0.415 21.284 1.00 73.56 855 SER A N 1
ATOM 7076 C CA . SER A 1 855 ? 16.221 0.954 20.817 1.00 73.56 855 SER A CA 1
ATOM 7077 C C . SER A 1 855 ? 17.666 1.165 20.400 1.00 73.56 855 SER A C 1
ATOM 7079 O O . SER A 1 855 ? 18.583 0.719 21.076 1.00 73.56 855 SER A O 1
ATOM 7081 N N . LYS A 1 856 ? 17.870 1.884 19.293 1.00 65.94 856 LYS A N 1
ATOM 7082 C CA . LYS A 1 856 ? 19.152 2.546 19.050 1.00 65.94 856 LYS A CA 1
ATOM 7083 C C . LYS A 1 856 ? 19.146 3.848 19.834 1.00 65.94 856 LYS A C 1
ATOM 7085 O O . LYS A 1 856 ? 18.308 4.713 19.565 1.00 65.94 856 LYS A O 1
ATOM 7090 N N . ASP A 1 857 ? 20.076 3.994 20.765 1.00 61.38 857 ASP A N 1
ATOM 7091 C CA . ASP A 1 857 ? 20.438 5.307 21.274 1.00 61.38 857 ASP A CA 1
ATOM 7092 C C . ASP A 1 857 ? 21.233 5.997 20.171 1.00 61.38 857 ASP A C 1
ATOM 7094 O O . ASP A 1 857 ? 22.451 5.933 20.122 1.00 61.38 857 ASP A O 1
ATOM 7098 N N . TYR A 1 858 ? 20.534 6.651 19.240 1.00 55.25 858 TYR A N 1
ATOM 7099 C CA . TYR A 1 858 ? 21.137 7.391 18.117 1.00 55.25 858 TYR A CA 1
ATOM 7100 C C . TYR A 1 858 ? 22.057 8.555 18.555 1.00 55.25 858 TYR A C 1
ATOM 7102 O O . TYR A 1 858 ? 22.500 9.335 17.719 1.00 55.25 858 TYR A O 1
ATOM 7110 N N . MET A 1 859 ? 22.292 8.710 19.860 1.00 46.38 859 MET A N 1
ATOM 7111 C CA . MET A 1 859 ? 23.251 9.638 20.454 1.00 46.38 859 MET A CA 1
ATOM 7112 C C . MET A 1 859 ? 24.611 8.971 20.732 1.00 46.38 859 MET A C 1
ATOM 7114 O O . MET A 1 859 ? 25.564 9.690 21.014 1.00 46.38 859 MET A O 1
ATOM 7118 N N . ASP A 1 860 ? 24.713 7.637 20.653 1.00 51.44 860 ASP A N 1
ATOM 7119 C CA . ASP A 1 860 ? 25.939 6.883 20.931 1.00 51.44 860 ASP A CA 1
ATOM 7120 C C . ASP A 1 860 ? 26.132 5.735 19.917 1.00 51.44 860 ASP A C 1
ATOM 7122 O O . ASP A 1 860 ? 25.660 4.607 20.097 1.00 51.44 860 ASP A O 1
ATOM 7126 N N . ASP A 1 861 ? 26.837 6.038 18.820 1.00 52.94 861 ASP A N 1
ATOM 7127 C CA . ASP A 1 861 ? 27.121 5.119 17.702 1.00 52.94 861 ASP A CA 1
ATOM 7128 C C . ASP A 1 861 ? 27.943 3.875 18.113 1.00 52.94 861 ASP A C 1
ATOM 7130 O O . ASP A 1 861 ? 28.092 2.940 17.324 1.00 52.94 861 ASP A O 1
ATOM 7134 N N . ALA A 1 862 ? 28.480 3.835 19.338 1.00 51.12 862 ALA A N 1
ATOM 7135 C CA . ALA A 1 862 ? 29.328 2.749 19.827 1.00 51.12 862 ALA A CA 1
ATOM 7136 C C . ALA A 1 862 ? 28.556 1.559 20.437 1.00 51.12 862 ALA A C 1
ATOM 7138 O O . ALA A 1 862 ? 29.158 0.514 20.709 1.00 51.12 862 ALA A O 1
ATOM 7139 N N . THR A 1 863 ? 27.242 1.676 20.660 1.00 58.28 863 THR A N 1
ATOM 7140 C CA . THR A 1 863 ? 26.451 0.616 21.309 1.00 58.28 863 THR A CA 1
ATOM 7141 C C . THR A 1 863 ? 26.002 -0.456 20.308 1.00 58.28 863 THR A C 1
ATOM 7143 O O . THR A 1 863 ? 25.161 -0.225 19.441 1.00 58.28 863 THR A O 1
ATOM 7146 N N . LYS A 1 864 ? 26.559 -1.672 20.423 1.00 62.78 864 LYS A N 1
ATOM 7147 C CA . LYS A 1 864 ? 26.086 -2.837 19.654 1.00 62.78 864 LYS A CA 1
ATOM 7148 C C . LYS A 1 864 ? 24.661 -3.189 20.085 1.00 62.78 864 LYS A C 1
ATOM 7150 O O . LYS A 1 864 ? 24.434 -3.541 21.240 1.00 62.78 864 LYS A O 1
ATOM 7155 N N . THR A 1 865 ? 23.718 -3.129 19.152 1.00 72.00 865 THR A N 1
ATOM 7156 C CA . THR A 1 865 ? 22.306 -3.473 19.378 1.00 72.00 865 THR A CA 1
ATOM 7157 C C . THR A 1 865 ? 21.985 -4.898 18.934 1.00 72.00 865 THR A C 1
ATOM 7159 O O . THR A 1 865 ? 22.769 -5.530 18.230 1.00 72.00 865 THR A O 1
ATOM 7162 N N . ILE A 1 866 ? 20.788 -5.397 19.270 1.00 74.81 866 ILE A N 1
ATOM 7163 C CA . ILE A 1 866 ? 20.287 -6.700 18.785 1.00 74.81 866 ILE A CA 1
ATOM 7164 C C . ILE A 1 866 ? 20.271 -6.764 17.245 1.00 74.81 866 ILE A C 1
ATOM 7166 O O . ILE A 1 866 ? 20.466 -7.825 16.666 1.00 74.81 866 ILE A O 1
ATOM 7170 N N . LEU A 1 867 ? 20.077 -5.636 16.549 1.00 75.44 867 LEU A N 1
ATOM 7171 C CA . LEU A 1 867 ? 20.115 -5.615 15.080 1.00 75.44 867 LEU A CA 1
ATOM 7172 C C . LEU A 1 867 ? 21.506 -5.885 14.500 1.00 75.44 867 LEU A C 1
ATOM 7174 O O . LEU A 1 867 ? 21.596 -6.251 13.325 1.00 75.44 867 LEU A O 1
ATOM 7178 N N . ASP A 1 868 ? 22.553 -5.688 15.301 1.00 76.56 868 ASP A N 1
ATOM 7179 C CA . ASP A 1 868 ? 23.946 -5.903 14.919 1.00 76.56 868 ASP A CA 1
ATOM 7180 C C . ASP A 1 868 ? 24.394 -7.350 15.203 1.00 76.56 868 ASP A C 1
ATOM 7182 O O . ASP A 1 868 ? 25.490 -7.742 14.807 1.00 76.56 868 ASP A O 1
ATOM 7186 N N . THR A 1 869 ? 23.541 -8.163 15.845 1.00 78.31 869 THR A N 1
ATOM 7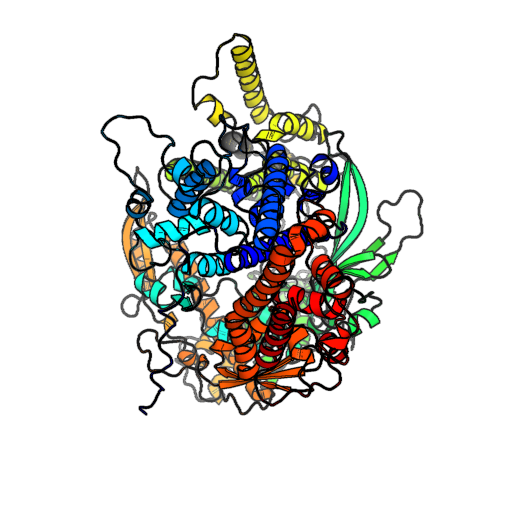187 C CA . THR A 1 869 ? 23.771 -9.598 16.033 1.00 78.31 869 THR A CA 1
ATOM 7188 C C . THR A 1 869 ? 23.708 -10.316 14.690 1.00 78.31 869 THR A C 1
ATOM 7190 O O . THR A 1 869 ? 22.720 -10.215 13.957 1.00 78.31 869 THR A O 1
ATOM 7193 N N . GLU A 1 870 ? 24.779 -11.035 14.366 1.00 81.69 870 GLU A N 1
ATOM 7194 C CA . GLU A 1 870 ? 24.869 -11.850 13.160 1.00 81.69 870 GLU A CA 1
ATOM 7195 C C . GLU A 1 870 ? 24.119 -13.164 13.338 1.00 81.69 870 GLU A C 1
ATOM 7197 O O . GLU A 1 870 ? 24.322 -13.865 14.327 1.00 81.69 870 GLU A O 1
ATOM 7202 N N . ILE A 1 871 ? 23.289 -13.498 12.353 1.00 79.12 871 ILE A N 1
ATOM 7203 C CA . ILE A 1 871 ? 22.577 -14.774 12.289 1.00 79.12 871 ILE A CA 1
ATOM 7204 C C . ILE A 1 871 ? 22.820 -15.448 10.947 1.00 79.12 871 ILE A C 1
ATOM 7206 O O . ILE A 1 871 ? 23.027 -14.775 9.927 1.00 79.12 871 ILE A O 1
ATOM 7210 N N . ASP A 1 872 ? 22.739 -16.774 10.947 1.00 82.12 872 ASP A N 1
ATOM 7211 C CA . ASP A 1 872 ? 22.797 -17.552 9.723 1.00 82.12 872 ASP A CA 1
ATOM 7212 C C . ASP A 1 872 ? 21.446 -17.463 8.997 1.00 82.12 872 ASP A C 1
ATOM 7214 O O . ASP A 1 872 ? 20.381 -17.837 9.488 1.00 82.12 872 ASP A O 1
ATOM 7218 N N . MET A 1 873 ? 21.483 -16.917 7.786 1.00 83.56 873 MET A N 1
ATOM 7219 C CA . MET A 1 873 ? 20.331 -16.733 6.915 1.00 83.56 873 MET A CA 1
ATOM 7220 C C . MET A 1 873 ? 20.459 -17.666 5.719 1.00 83.56 873 MET A C 1
ATOM 7222 O O . MET A 1 873 ? 21.511 -17.744 5.084 1.00 83.56 873 MET A O 1
ATOM 7226 N N . SER A 1 874 ? 19.368 -18.339 5.356 1.00 83.19 874 SER A N 1
ATOM 7227 C CA . SER A 1 874 ? 19.323 -19.154 4.144 1.00 83.19 874 SER A CA 1
ATOM 7228 C C . SER A 1 874 ? 18.046 -18.931 3.345 1.00 83.19 874 SER A C 1
ATOM 7230 O O . SER A 1 874 ? 16.963 -18.696 3.889 1.00 83.19 874 SER A O 1
ATOM 7232 N N . VAL A 1 875 ? 18.186 -18.955 2.022 1.00 83.00 875 VAL A N 1
ATOM 7233 C CA . VAL A 1 875 ? 17.074 -18.891 1.074 1.00 83.00 875 VAL A CA 1
ATOM 7234 C C . VAL A 1 875 ? 17.337 -19.879 -0.050 1.00 83.00 875 VAL A C 1
ATOM 7236 O O . VAL A 1 875 ? 18.375 -19.810 -0.706 1.00 83.00 875 VAL A O 1
ATOM 7239 N N . ARG A 1 876 ? 16.362 -20.753 -0.304 1.00 81.12 876 ARG A N 1
ATOM 7240 C CA . ARG A 1 876 ? 16.409 -21.711 -1.405 1.00 81.12 876 ARG A CA 1
ATOM 7241 C C . ARG A 1 876 ? 15.769 -21.131 -2.661 1.00 81.12 876 ARG A C 1
ATOM 7243 O O . ARG A 1 876 ? 14.599 -20.749 -2.642 1.00 81.12 876 ARG A O 1
ATOM 7250 N N . LEU A 1 877 ? 16.523 -21.093 -3.756 1.00 79.62 877 LEU A N 1
ATOM 7251 C CA . LEU A 1 877 ? 16.079 -20.635 -5.072 1.00 79.62 877 LEU A CA 1
ATOM 7252 C C . LEU A 1 877 ? 16.549 -21.599 -6.158 1.00 79.62 877 LEU A C 1
ATOM 7254 O O . LEU A 1 877 ? 17.722 -21.944 -6.208 1.00 79.62 877 LEU A O 1
ATOM 7258 N N . ASN A 1 878 ? 15.640 -22.025 -7.040 1.00 73.00 878 ASN A N 1
ATOM 7259 C CA . ASN A 1 878 ? 15.931 -22.953 -8.147 1.00 73.00 878 ASN A CA 1
ATOM 7260 C C . ASN A 1 878 ? 16.712 -24.213 -7.715 1.00 73.00 878 ASN A C 1
ATOM 7262 O O . ASN A 1 878 ? 17.518 -24.742 -8.469 1.00 73.00 878 ASN A O 1
ATOM 7266 N N . GLY A 1 879 ? 16.480 -24.688 -6.487 1.00 76.06 879 GLY A N 1
ATOM 7267 C CA . GLY A 1 879 ? 17.169 -25.847 -5.917 1.00 76.06 879 GLY A CA 1
ATOM 7268 C C . GLY A 1 879 ? 18.488 -25.546 -5.193 1.00 76.06 879 GLY A C 1
ATOM 7269 O O . GLY A 1 879 ? 18.942 -26.435 -4.474 1.00 76.06 879 GLY A O 1
ATOM 7270 N N . VAL A 1 880 ? 19.025 -24.323 -5.297 1.00 83.94 880 VAL A N 1
ATOM 7271 C CA . VAL A 1 880 ? 20.281 -23.858 -4.680 1.00 83.94 880 VAL A CA 1
ATOM 7272 C C . VAL A 1 880 ? 20.007 -23.071 -3.396 1.00 83.94 880 VAL A C 1
ATOM 7274 O O . VAL A 1 880 ? 19.158 -22.178 -3.376 1.00 83.94 880 VAL A O 1
ATOM 7277 N N . ASP A 1 881 ? 20.753 -23.364 -2.335 1.00 85.31 881 ASP A N 1
ATOM 7278 C CA . ASP A 1 881 ? 20.695 -22.652 -1.061 1.00 85.31 881 ASP A CA 1
ATOM 7279 C C . ASP A 1 881 ? 21.710 -21.503 -1.032 1.00 85.31 881 ASP A C 1
ATOM 7281 O O . ASP A 1 881 ? 22.925 -21.714 -1.001 1.00 85.31 881 ASP A O 1
ATOM 7285 N N . ILE A 1 882 ? 21.214 -20.266 -1.007 1.00 86.94 882 ILE A N 1
ATOM 7286 C CA . ILE A 1 882 ? 22.043 -19.085 -0.756 1.00 86.94 882 ILE A CA 1
ATOM 7287 C C . ILE A 1 882 ? 22.166 -18.927 0.756 1.00 86.94 882 ILE A C 1
ATOM 7289 O O . ILE A 1 882 ? 21.150 -18.715 1.423 1.00 86.94 882 ILE A O 1
ATOM 7293 N N . LYS A 1 883 ? 23.387 -19.019 1.292 1.00 88.31 883 LYS A N 1
ATOM 7294 C CA . LYS A 1 883 ? 23.669 -18.836 2.723 1.00 88.31 883 LYS A CA 1
ATOM 7295 C C . LYS A 1 883 ? 24.401 -17.525 2.975 1.00 88.31 883 LYS A C 1
ATOM 7297 O O . LYS A 1 883 ? 25.282 -17.153 2.207 1.00 88.31 883 LYS A O 1
ATOM 7302 N N . ALA A 1 884 ? 24.046 -16.841 4.052 1.00 86.31 884 ALA A N 1
ATOM 7303 C CA . ALA A 1 884 ? 24.694 -15.615 4.493 1.00 86.31 884 ALA A CA 1
ATOM 7304 C C . ALA A 1 884 ? 24.810 -15.622 6.012 1.00 86.31 884 ALA A C 1
ATOM 7306 O O . ALA A 1 884 ? 23.889 -16.084 6.679 1.00 86.31 884 ALA A O 1
ATOM 7307 N N . ARG A 1 885 ? 25.878 -15.037 6.546 1.00 85.62 885 ARG A N 1
ATOM 7308 C CA . ARG A 1 885 ? 25.965 -14.688 7.963 1.00 85.62 885 ARG A CA 1
ATOM 7309 C C . ARG A 1 885 ? 25.972 -13.174 8.060 1.00 85.62 885 ARG A C 1
ATOM 7311 O O . ARG A 1 885 ? 26.960 -12.532 7.721 1.00 85.62 885 ARG A O 1
ATOM 7318 N N . LEU A 1 886 ? 24.823 -12.598 8.402 1.00 82.56 886 LEU A N 1
ATOM 7319 C CA . LEU A 1 886 ? 24.609 -11.153 8.339 1.00 82.56 886 LEU A CA 1
ATOM 7320 C C . LEU A 1 886 ? 23.924 -10.641 9.608 1.00 82.56 886 LEU A C 1
ATOM 7322 O O . LEU A 1 886 ? 23.133 -11.368 10.213 1.00 82.56 886 LEU A O 1
ATOM 7326 N N . PRO A 1 887 ? 24.145 -9.366 9.975 1.00 82.25 887 PRO A N 1
ATOM 7327 C CA . PRO A 1 887 ? 23.362 -8.707 11.010 1.00 82.25 887 PRO A CA 1
ATOM 7328 C C . PRO A 1 887 ? 21.861 -8.745 10.705 1.00 82.25 887 PRO A C 1
ATOM 7330 O O . PRO A 1 887 ? 21.454 -8.533 9.555 1.00 82.25 887 PRO A O 1
ATOM 7333 N N . ILE A 1 888 ? 21.020 -8.920 11.729 1.00 76.38 888 ILE A N 1
ATOM 7334 C CA . ILE A 1 888 ? 19.547 -8.917 11.601 1.00 76.38 888 ILE A CA 1
ATOM 7335 C C . ILE A 1 888 ? 19.044 -7.668 10.860 1.00 76.38 888 ILE A C 1
ATOM 7337 O O . ILE A 1 888 ? 18.145 -7.757 10.016 1.00 76.38 888 ILE A O 1
ATOM 7341 N N . GLY A 1 889 ? 19.654 -6.504 11.108 1.00 72.44 889 GLY A N 1
ATOM 7342 C CA . GLY A 1 889 ? 19.306 -5.252 10.428 1.00 72.44 889 GLY A CA 1
ATOM 7343 C C . GLY A 1 889 ? 19.459 -5.301 8.900 1.00 72.44 889 GLY A C 1
ATOM 7344 O O . GLY A 1 889 ? 18.759 -4.579 8.186 1.00 72.44 889 GLY A O 1
ATOM 7345 N N . ARG A 1 890 ? 20.316 -6.188 8.375 1.00 76.38 890 ARG A N 1
ATOM 7346 C CA . ARG A 1 890 ? 20.584 -6.362 6.937 1.00 76.38 890 ARG A CA 1
ATOM 7347 C C . ARG A 1 890 ? 19.740 -7.460 6.283 1.00 76.38 890 ARG A C 1
ATOM 7349 O O . ARG A 1 890 ? 19.848 -7.673 5.076 1.00 76.38 890 ARG A O 1
ATOM 7356 N N . TYR A 1 891 ? 18.815 -8.086 7.014 1.00 77.19 891 TYR A N 1
ATOM 7357 C CA . TYR A 1 891 ? 17.914 -9.115 6.474 1.00 77.19 891 TYR A CA 1
ATOM 7358 C C . TYR A 1 891 ? 17.136 -8.657 5.227 1.00 77.19 891 TYR A C 1
ATOM 7360 O O . TYR A 1 891 ? 16.946 -9.400 4.260 1.00 77.19 891 TYR A O 1
ATOM 7368 N N . GLY A 1 892 ? 16.705 -7.391 5.215 1.00 72.81 892 GLY A N 1
ATOM 7369 C CA . GLY A 1 892 ? 16.009 -6.805 4.070 1.00 72.81 892 GLY A CA 1
ATOM 7370 C C . GLY A 1 892 ? 16.879 -6.698 2.812 1.00 72.81 892 GLY A C 1
ATOM 7371 O O . GLY A 1 892 ? 16.356 -6.810 1.701 1.00 72.81 892 GLY A O 1
ATOM 7372 N N . GLU A 1 893 ? 18.192 -6.504 2.969 1.00 75.44 893 GLU A N 1
ATOM 7373 C CA . GLU A 1 893 ? 19.157 -6.474 1.863 1.00 75.44 893 GLU A CA 1
ATOM 7374 C C . GLU A 1 893 ? 19.344 -7.870 1.277 1.00 75.44 893 GLU A C 1
ATOM 7376 O O . GLU A 1 893 ? 19.221 -8.033 0.063 1.00 75.44 893 GLU A O 1
ATOM 7381 N N . PHE A 1 894 ? 19.514 -8.876 2.139 1.00 79.81 894 PHE A N 1
ATOM 7382 C CA . PHE A 1 894 ? 19.597 -10.282 1.746 1.00 79.81 894 PHE A CA 1
ATOM 7383 C C . PHE A 1 894 ? 18.369 -10.714 0.927 1.00 79.81 894 PHE A C 1
ATOM 7385 O O . PHE A 1 894 ? 18.472 -11.265 -0.168 1.00 79.81 894 PHE A O 1
ATOM 7392 N N . ARG A 1 895 ? 17.166 -10.347 1.381 1.00 77.56 895 ARG A N 1
ATOM 7393 C CA . ARG A 1 895 ? 15.904 -10.652 0.682 1.00 77.56 895 ARG A CA 1
ATOM 7394 C C . ARG A 1 895 ? 15.716 -9.909 -0.636 1.00 77.56 895 ARG A C 1
ATOM 7396 O O . ARG A 1 895 ? 14.949 -10.362 -1.486 1.00 77.56 895 ARG A O 1
ATOM 7403 N N . LYS A 1 896 ? 16.380 -8.768 -0.833 1.00 75.31 896 LYS A N 1
ATOM 7404 C CA . LYS A 1 896 ? 16.273 -7.977 -2.069 1.00 75.31 896 LYS A CA 1
ATOM 7405 C C . LYS A 1 896 ? 16.771 -8.755 -3.287 1.00 75.31 896 LYS A C 1
ATOM 7407 O O . LYS A 1 896 ? 16.283 -8.502 -4.389 1.00 75.31 896 LYS A O 1
ATOM 7412 N N . ILE A 1 897 ? 17.664 -9.720 -3.070 1.00 75.62 897 ILE A N 1
ATOM 7413 C CA . ILE A 1 897 ? 18.178 -10.634 -4.092 1.00 75.62 897 ILE A CA 1
ATOM 7414 C C . ILE A 1 897 ? 17.044 -11.377 -4.796 1.00 75.62 897 ILE A C 1
ATOM 7416 O O . ILE A 1 897 ? 17.045 -11.457 -6.011 1.00 75.62 897 ILE A O 1
ATOM 7420 N N . LEU A 1 898 ? 15.981 -11.769 -4.084 1.00 71.50 898 LEU A N 1
ATOM 7421 C CA . LEU A 1 898 ? 14.839 -12.498 -4.655 1.00 71.50 898 LEU A CA 1
ATOM 7422 C C . LEU A 1 898 ? 14.138 -11.753 -5.809 1.00 71.50 898 LEU A C 1
ATOM 7424 O O . LEU A 1 898 ? 13.299 -12.320 -6.502 1.00 71.50 898 LEU A O 1
ATOM 7428 N N . ARG A 1 899 ? 14.429 -10.459 -5.988 1.00 71.62 899 ARG A N 1
ATOM 7429 C CA . ARG A 1 899 ? 13.858 -9.612 -7.040 1.00 71.62 899 ARG A CA 1
ATOM 7430 C C . ARG A 1 899 ? 14.798 -9.365 -8.216 1.00 71.62 899 ARG A C 1
ATOM 7432 O O . ARG A 1 899 ? 14.331 -8.837 -9.226 1.00 71.62 899 ARG A O 1
ATOM 7439 N N . ASP A 1 900 ? 16.092 -9.655 -8.095 1.00 73.69 900 ASP A N 1
ATOM 7440 C CA . ASP A 1 900 ? 17.023 -9.465 -9.205 1.00 73.69 900 ASP A CA 1
ATOM 7441 C C . ASP A 1 900 ? 16.911 -10.658 -10.152 1.00 73.69 900 ASP A C 1
ATOM 7443 O O . ASP A 1 900 ? 17.119 -11.807 -9.773 1.00 73.69 900 ASP A O 1
ATOM 7447 N N . ARG A 1 901 ? 16.551 -10.381 -11.405 1.00 75.44 901 ARG A N 1
ATOM 7448 C CA . ARG A 1 901 ? 16.324 -11.439 -12.391 1.00 75.44 901 ARG A CA 1
ATOM 7449 C C . ARG A 1 901 ? 17.578 -12.265 -12.659 1.00 75.44 901 ARG A C 1
ATOM 7451 O O . ARG A 1 901 ? 17.434 -13.460 -12.849 1.00 75.44 901 ARG A O 1
ATOM 7458 N N . ARG A 1 902 ? 18.762 -11.634 -12.612 1.00 83.12 902 ARG A N 1
ATOM 7459 C CA . ARG A 1 902 ? 20.050 -12.213 -13.035 1.00 83.12 902 ARG A CA 1
ATOM 7460 C C . ARG A 1 902 ? 20.451 -13.421 -12.205 1.00 83.12 902 ARG A C 1
ATOM 7462 O O . ARG A 1 902 ? 21.273 -14.220 -12.632 1.00 83.12 902 ARG A O 1
ATOM 7469 N N . ILE A 1 903 ? 19.906 -13.511 -10.996 1.00 85.19 903 ILE A N 1
ATOM 7470 C CA . ILE A 1 903 ? 20.186 -14.590 -10.058 1.00 85.19 903 ILE A CA 1
ATOM 7471 C C . ILE A 1 903 ? 19.628 -15.900 -10.575 1.00 85.19 903 ILE A C 1
ATOM 7473 O O . ILE A 1 903 ? 20.264 -16.919 -10.372 1.00 85.19 903 ILE A O 1
ATOM 7477 N N . ASN A 1 904 ? 18.488 -15.898 -11.269 1.00 82.62 904 ASN A N 1
ATOM 7478 C CA . ASN A 1 904 ? 17.928 -17.145 -11.778 1.00 82.62 904 ASN A CA 1
ATOM 7479 C C . ASN A 1 904 ? 18.893 -17.823 -12.752 1.00 82.62 904 ASN A C 1
ATOM 7481 O O . ASN A 1 904 ? 19.137 -19.019 -12.621 1.00 82.62 904 ASN A O 1
ATOM 7485 N N . GLU A 1 905 ? 19.471 -17.056 -13.681 1.00 86.50 905 GLU A N 1
ATOM 7486 C CA . GLU A 1 905 ? 20.447 -17.582 -14.632 1.00 86.50 905 GLU A CA 1
ATOM 7487 C C . GLU A 1 905 ? 21.815 -17.822 -13.970 1.00 86.50 905 GLU A C 1
ATOM 7489 O O . GLU A 1 905 ? 22.440 -18.848 -14.222 1.00 86.50 905 GLU A O 1
ATOM 7494 N N . LEU A 1 906 ? 22.262 -16.946 -13.063 1.00 88.06 906 LEU A N 1
ATOM 7495 C CA . LEU A 1 906 ? 23.527 -17.115 -12.336 1.00 88.06 906 LEU A CA 1
ATOM 7496 C C . LEU A 1 906 ? 23.530 -18.364 -11.438 1.00 88.06 906 LEU A C 1
ATOM 7498 O O . LEU A 1 906 ? 24.523 -19.083 -11.394 1.00 88.06 906 LEU A O 1
ATOM 7502 N N . LEU A 1 907 ? 22.420 -18.660 -10.755 1.00 87.06 907 LEU A N 1
ATOM 7503 C CA . LEU A 1 907 ? 22.298 -19.839 -9.894 1.00 87.06 907 LEU A CA 1
ATOM 7504 C C . LEU A 1 907 ? 22.404 -21.149 -10.672 1.00 87.06 907 LEU A C 1
ATOM 7506 O O . LEU A 1 907 ? 22.811 -22.142 -10.085 1.00 87.06 907 LEU A O 1
ATOM 7510 N N . SER A 1 908 ? 22.124 -21.155 -11.982 1.00 86.62 908 SER A N 1
ATOM 7511 C CA . SER A 1 908 ? 22.296 -22.355 -12.813 1.00 86.62 908 SER A CA 1
ATOM 7512 C C . SER A 1 908 ? 23.741 -22.870 -12.842 1.00 86.62 908 SER A C 1
ATOM 7514 O O . SER A 1 908 ? 23.956 -24.043 -13.142 1.00 86.62 908 SER A O 1
ATOM 7516 N N . TYR A 1 909 ? 24.723 -22.018 -12.520 1.00 85.81 909 TYR A N 1
ATOM 7517 C CA . TYR A 1 909 ? 26.141 -22.375 -12.442 1.00 85.81 909 TYR A CA 1
ATOM 7518 C C . TYR A 1 909 ? 26.547 -23.063 -11.145 1.00 85.81 909 TYR A C 1
ATOM 7520 O O . TYR A 1 909 ? 27.553 -23.769 -11.145 1.00 85.81 909 TYR A O 1
ATOM 7528 N N . PHE A 1 910 ? 25.761 -22.902 -10.084 1.00 85.88 910 PHE A N 1
ATOM 7529 C CA . PHE A 1 910 ? 26.043 -23.459 -8.769 1.00 85.88 910 PHE A CA 1
ATOM 7530 C C . PHE A 1 910 ? 25.246 -24.746 -8.553 1.00 85.88 910 PHE A C 1
ATOM 7532 O O . PHE A 1 910 ? 24.123 -24.875 -9.030 1.00 85.88 910 PHE A O 1
ATOM 7539 N N . ASP A 1 911 ? 25.821 -25.694 -7.813 1.00 80.44 911 ASP A N 1
ATOM 7540 C CA . ASP A 1 911 ? 25.176 -26.990 -7.594 1.00 80.44 911 ASP A CA 1
ATOM 7541 C C . ASP A 1 911 ? 24.074 -26.905 -6.532 1.00 80.44 911 ASP A C 1
ATOM 7543 O O . ASP A 1 911 ? 22.888 -26.852 -6.845 1.00 80.44 911 ASP A O 1
ATOM 7547 N N . LYS A 1 912 ? 24.455 -26.923 -5.248 1.00 82.12 912 LYS A N 1
ATOM 7548 C CA . LYS A 1 912 ? 23.501 -26.972 -4.127 1.00 82.12 912 LYS A CA 1
ATOM 7549 C C . LYS A 1 912 ? 23.593 -25.784 -3.188 1.00 82.12 912 LYS A C 1
ATOM 7551 O O . LYS A 1 912 ? 22.601 -25.479 -2.539 1.00 82.12 912 LYS A O 1
ATOM 7556 N N . GLN A 1 913 ? 24.742 -25.118 -3.098 1.00 86.50 913 GLN A N 1
ATOM 7557 C CA . GLN A 1 913 ? 24.942 -24.040 -2.135 1.00 86.50 913 GLN A CA 1
ATOM 7558 C C . GLN A 1 913 ? 25.868 -22.954 -2.685 1.00 86.50 913 GLN A C 1
ATOM 7560 O O . GLN A 1 913 ? 26.845 -23.261 -3.363 1.00 86.50 913 GLN A O 1
ATOM 7565 N N . VAL A 1 914 ? 25.583 -21.696 -2.347 1.00 88.56 914 VAL A N 1
ATOM 7566 C CA . VAL A 1 914 ? 26.444 -20.543 -2.642 1.00 88.56 914 VAL A CA 1
ATOM 7567 C C . VAL A 1 914 ? 26.414 -19.544 -1.482 1.00 88.56 914 VAL A C 1
ATOM 7569 O O . VAL A 1 914 ? 25.389 -19.400 -0.812 1.00 88.56 914 VAL A O 1
ATOM 7572 N N . SER A 1 915 ? 27.534 -18.870 -1.209 1.00 88.94 915 SER A N 1
ATOM 7573 C CA . SER A 1 915 ? 27.570 -17.791 -0.216 1.00 88.94 915 SER A CA 1
ATOM 7574 C C . SER A 1 915 ? 27.011 -16.488 -0.787 1.00 88.94 915 SER A C 1
ATOM 7576 O O . SER A 1 915 ? 27.115 -16.200 -1.981 1.00 88.94 915 SER A O 1
ATOM 7578 N N . TRP A 1 916 ? 26.413 -15.680 0.077 1.00 86.38 916 TRP A N 1
ATOM 7579 C CA . TRP A 1 916 ? 25.877 -14.373 -0.275 1.00 86.38 916 TRP A CA 1
ATOM 7580 C C . TRP A 1 916 ? 26.938 -13.426 -0.833 1.00 86.38 916 TRP A C 1
ATOM 7582 O O . TRP A 1 916 ? 26.703 -12.774 -1.851 1.00 86.38 916 TRP A O 1
ATOM 7592 N N . GLU A 1 917 ? 28.107 -13.390 -0.198 1.00 86.81 917 GLU A N 1
ATOM 7593 C CA . GLU A 1 917 ? 29.237 -12.545 -0.582 1.00 86.81 917 GLU A CA 1
ATOM 7594 C C . GLU A 1 917 ? 29.656 -12.860 -2.016 1.00 86.81 917 GLU A C 1
ATOM 7596 O O . GLU A 1 917 ? 29.781 -11.954 -2.840 1.00 86.81 917 GLU A O 1
ATOM 7601 N N . ARG A 1 918 ? 29.734 -14.155 -2.355 1.00 87.75 918 ARG A N 1
ATOM 7602 C CA . ARG A 1 918 ? 30.060 -14.593 -3.710 1.00 87.75 918 ARG A CA 1
ATOM 7603 C C . ARG A 1 918 ? 29.035 -14.087 -4.717 1.00 87.75 918 ARG A C 1
ATOM 7605 O O . ARG A 1 918 ? 29.416 -13.555 -5.751 1.00 87.75 918 ARG A O 1
ATOM 7612 N N . VAL A 1 919 ? 27.737 -14.194 -4.428 1.00 87.31 919 VAL A N 1
ATOM 7613 C CA . VAL A 1 919 ? 26.711 -13.682 -5.354 1.00 87.31 919 VAL A CA 1
ATOM 7614 C C . VAL A 1 919 ? 26.814 -12.161 -5.520 1.00 87.31 919 VAL A C 1
ATOM 7616 O O . VAL A 1 919 ? 26.646 -11.657 -6.631 1.00 87.31 919 VAL A O 1
ATOM 7619 N N . GLN A 1 920 ? 27.113 -11.412 -4.454 1.00 86.38 920 GLN A N 1
ATOM 7620 C CA . GLN A 1 920 ? 27.313 -9.964 -4.556 1.00 86.38 920 GLN A CA 1
ATOM 7621 C C . GLN A 1 920 ? 28.520 -9.608 -5.429 1.00 86.38 920 GLN A C 1
ATOM 7623 O O . GLN A 1 920 ? 28.395 -8.743 -6.298 1.00 86.38 920 GLN A O 1
ATOM 7628 N N . GLU A 1 921 ? 29.649 -10.296 -5.249 1.00 87.12 921 GLU A N 1
ATOM 7629 C CA . GLU A 1 921 ? 30.853 -10.111 -6.065 1.00 87.12 921 GLU A CA 1
ATOM 7630 C C . GLU A 1 921 ? 30.587 -10.386 -7.551 1.00 87.12 921 GLU A C 1
ATOM 7632 O O . GLU A 1 921 ? 30.983 -9.591 -8.404 1.00 87.12 921 GLU A O 1
ATOM 7637 N N . GLU A 1 922 ? 29.853 -11.457 -7.872 1.00 89.31 922 GLU A N 1
ATOM 7638 C CA . GLU A 1 922 ? 29.472 -11.801 -9.249 1.00 89.31 922 GLU A CA 1
ATOM 7639 C C . GLU A 1 922 ? 28.623 -10.692 -9.894 1.00 89.31 922 GLU A C 1
ATOM 7641 O O . GLU A 1 922 ? 28.880 -10.241 -11.015 1.00 89.31 922 GLU A O 1
ATOM 7646 N N . LEU A 1 923 ? 27.604 -10.205 -9.179 1.00 86.00 923 LEU A N 1
ATOM 7647 C CA . LEU A 1 923 ? 26.720 -9.157 -9.693 1.00 86.00 923 LEU A CA 1
ATOM 7648 C C . LEU A 1 923 ? 27.446 -7.816 -9.852 1.00 86.00 923 LEU A C 1
ATOM 7650 O O . LEU A 1 923 ? 27.162 -7.081 -10.806 1.00 86.00 923 LEU A O 1
ATOM 7654 N N . GLU A 1 924 ? 28.363 -7.493 -8.942 1.00 82.88 924 GLU A N 1
ATOM 7655 C CA . GLU A 1 924 ? 29.149 -6.264 -8.991 1.00 82.88 924 GLU A CA 1
ATOM 7656 C C . GLU A 1 924 ? 30.188 -6.308 -10.117 1.00 82.88 924 GLU A C 1
ATOM 7658 O O . GLU A 1 924 ? 30.251 -5.377 -10.926 1.00 82.88 924 GLU A O 1
ATOM 7663 N N . TYR A 1 925 ? 30.915 -7.419 -10.271 1.00 85.69 925 TYR A N 1
ATOM 7664 C CA . TYR A 1 925 ? 31.840 -7.608 -11.388 1.00 85.69 925 TYR A CA 1
ATOM 7665 C C . TYR A 1 925 ? 31.115 -7.487 -12.733 1.00 85.69 925 TYR A C 1
ATOM 7667 O O . TYR A 1 925 ? 31.576 -6.771 -13.632 1.00 85.69 925 TYR A O 1
ATOM 7675 N N . TYR A 1 926 ? 29.952 -8.134 -12.864 1.00 86.31 926 TYR A N 1
ATOM 7676 C CA . TYR A 1 926 ? 29.109 -8.034 -14.051 1.00 86.31 926 TYR A CA 1
ATOM 7677 C C . TYR A 1 926 ? 28.733 -6.573 -14.354 1.00 86.31 926 TYR A C 1
ATOM 7679 O O . TYR A 1 926 ? 28.863 -6.117 -15.494 1.00 86.31 926 TYR A O 1
ATOM 7687 N N . ASN A 1 927 ? 28.302 -5.808 -13.342 1.00 78.38 927 ASN A N 1
ATOM 7688 C CA . ASN A 1 927 ? 27.939 -4.396 -13.508 1.00 78.38 927 ASN A CA 1
ATOM 7689 C C . ASN A 1 927 ? 29.119 -3.552 -14.008 1.00 78.38 927 ASN A C 1
ATOM 7691 O O . ASN A 1 927 ? 28.934 -2.686 -14.869 1.00 78.38 927 ASN A O 1
ATOM 7695 N N . GLN A 1 928 ? 30.317 -3.806 -13.482 1.00 77.19 928 GLN A N 1
ATOM 7696 C CA . GLN A 1 928 ? 31.530 -3.065 -13.820 1.00 77.19 928 GLN A CA 1
ATOM 7697 C C . GLN A 1 928 ? 32.055 -3.400 -15.224 1.00 77.19 928 GLN A C 1
ATOM 7699 O O . GLN A 1 928 ? 32.520 -2.506 -15.933 1.00 77.19 928 GLN A O 1
ATOM 7704 N N . ASN A 1 929 ? 31.955 -4.662 -15.657 1.00 80.88 929 ASN A N 1
ATOM 7705 C CA . ASN A 1 929 ? 32.636 -5.145 -16.864 1.00 80.88 929 ASN A CA 1
ATOM 7706 C C . ASN A 1 929 ? 31.732 -5.341 -18.085 1.00 80.88 929 ASN A C 1
ATOM 7708 O O . ASN A 1 929 ? 32.240 -5.427 -19.204 1.00 80.88 929 ASN A O 1
ATOM 7712 N N . ARG A 1 930 ? 30.405 -5.319 -17.932 1.00 80.12 930 ARG A N 1
ATOM 7713 C CA . ARG A 1 930 ? 29.464 -5.432 -19.062 1.00 80.12 930 ARG A CA 1
ATOM 7714 C C . ARG A 1 930 ? 29.721 -4.421 -20.185 1.00 80.12 930 ARG A C 1
ATOM 7716 O O . ARG A 1 930 ? 29.537 -4.745 -21.355 1.00 80.12 930 ARG A O 1
ATOM 7723 N N . GLU A 1 931 ? 30.139 -3.195 -19.859 1.00 74.44 931 GLU A N 1
ATOM 7724 C CA . GLU A 1 931 ? 30.447 -2.175 -20.876 1.00 74.44 931 GLU A CA 1
ATOM 7725 C C . GLU A 1 931 ? 31.572 -2.631 -21.824 1.00 74.44 931 GLU A C 1
ATOM 7727 O O . GLU A 1 931 ? 31.507 -2.370 -23.025 1.00 74.44 931 GLU A O 1
ATOM 7732 N N . ARG A 1 932 ? 32.558 -3.379 -21.311 1.00 82.62 932 ARG A N 1
ATOM 7733 C CA . ARG A 1 932 ? 33.673 -3.915 -22.107 1.00 82.62 932 ARG A CA 1
ATOM 7734 C C . ARG A 1 932 ? 33.194 -4.954 -23.121 1.00 82.62 932 ARG A C 1
ATOM 7736 O O . ARG A 1 932 ? 33.650 -4.932 -24.260 1.00 82.62 932 ARG A O 1
ATOM 7743 N N . VAL A 1 933 ? 32.243 -5.807 -22.736 1.00 84.19 933 VAL A N 1
ATOM 7744 C CA . VAL A 1 933 ? 31.645 -6.813 -23.631 1.00 84.19 933 VAL A CA 1
ATOM 7745 C C . VAL A 1 933 ? 30.910 -6.144 -24.789 1.00 84.19 933 VAL A C 1
ATOM 7747 O O . VAL A 1 933 ? 31.148 -6.461 -25.954 1.00 84.19 933 VAL A O 1
ATOM 7750 N N . LEU A 1 934 ? 30.044 -5.173 -24.479 1.00 81.94 934 LEU A N 1
ATOM 7751 C CA . LEU A 1 934 ? 29.281 -4.447 -25.498 1.00 81.94 934 LEU A CA 1
ATOM 7752 C C . LEU A 1 934 ? 30.198 -3.656 -26.439 1.00 81.94 934 LEU A C 1
ATOM 7754 O O . LEU A 1 934 ? 29.908 -3.559 -27.632 1.00 81.94 934 LEU A O 1
ATOM 7758 N N . LYS A 1 935 ? 31.320 -3.139 -25.920 1.00 81.88 935 LYS A N 1
ATOM 7759 C CA . LYS A 1 935 ? 32.368 -2.517 -26.731 1.00 81.88 935 LYS A CA 1
ATOM 7760 C C . LYS A 1 935 ? 32.978 -3.493 -27.730 1.00 81.88 935 LYS A C 1
ATOM 7762 O O . LYS A 1 935 ? 32.981 -3.194 -28.918 1.00 81.88 935 LYS A O 1
ATOM 7767 N N . ALA A 1 936 ? 33.398 -4.673 -27.279 1.00 84.69 936 ALA A N 1
ATOM 7768 C CA . ALA A 1 936 ? 33.965 -5.693 -28.160 1.00 84.69 936 ALA A CA 1
ATOM 7769 C C . ALA A 1 936 ? 32.994 -6.106 -29.288 1.00 84.69 936 ALA A C 1
ATOM 7771 O O . ALA A 1 936 ? 33.408 -6.233 -30.439 1.00 84.69 936 ALA A O 1
ATOM 7772 N N . CYS A 1 937 ? 31.694 -6.230 -28.988 1.00 86.00 937 CYS A N 1
ATOM 7773 C CA . CYS A 1 937 ? 30.671 -6.576 -29.983 1.00 86.00 937 CYS A CA 1
ATOM 7774 C C . CYS A 1 937 ? 30.575 -5.548 -31.124 1.00 86.00 937 CYS A C 1
ATOM 7776 O O . CYS A 1 937 ? 30.482 -5.919 -32.291 1.00 86.00 937 CYS A O 1
ATOM 7778 N N . ILE A 1 938 ? 30.569 -4.253 -30.793 1.00 79.44 938 ILE A N 1
ATOM 7779 C CA . ILE A 1 938 ? 30.442 -3.172 -31.785 1.00 79.44 938 ILE A CA 1
ATOM 7780 C C . ILE A 1 938 ? 31.755 -2.950 -32.526 1.00 79.44 938 ILE A C 1
ATOM 7782 O O . ILE A 1 938 ? 31.716 -2.702 -33.723 1.00 79.44 938 ILE A O 1
ATOM 7786 N N . ASP A 1 939 ? 32.898 -3.071 -31.852 1.00 84.06 939 ASP A N 1
ATOM 7787 C CA . ASP A 1 939 ? 34.214 -3.014 -32.491 1.00 84.06 939 ASP A CA 1
ATOM 7788 C C . ASP A 1 939 ? 34.343 -4.069 -33.609 1.00 84.06 939 ASP A C 1
ATOM 7790 O O . ASP A 1 939 ? 34.965 -3.812 -34.640 1.00 84.06 939 ASP A O 1
ATOM 7794 N N . PHE A 1 940 ? 33.742 -5.249 -33.415 1.00 87.06 940 PHE A N 1
ATOM 7795 C CA . PHE A 1 940 ? 33.600 -6.268 -34.454 1.00 87.06 940 PHE A CA 1
ATOM 7796 C C . PHE A 1 940 ? 32.646 -5.822 -35.575 1.00 87.06 940 PHE A C 1
ATOM 7798 O O . PHE A 1 940 ? 33.025 -5.867 -36.745 1.00 87.06 940 PHE A O 1
ATOM 7805 N N . GLU A 1 941 ? 31.435 -5.350 -35.243 1.00 86.12 941 GLU A N 1
ATOM 7806 C CA . GLU A 1 941 ? 30.48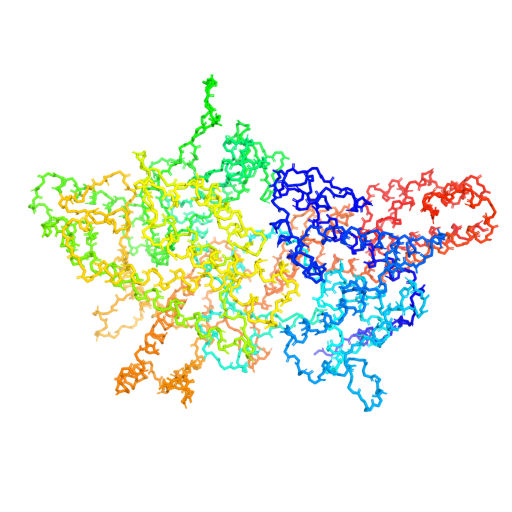1 -4.831 -36.243 1.00 86.12 941 GLU A CA 1
ATOM 7807 C C . GLU A 1 941 ? 31.113 -3.707 -37.101 1.00 86.12 941 GLU A C 1
ATOM 7809 O O . GLU A 1 941 ? 30.913 -3.656 -38.315 1.00 86.12 941 GLU A O 1
ATOM 7814 N N . GLU A 1 942 ? 31.920 -2.838 -36.484 1.00 84.69 942 GLU A N 1
ATOM 7815 C CA . GLU A 1 942 ? 32.671 -1.754 -37.124 1.00 84.69 942 GLU A CA 1
ATOM 7816 C C . GLU A 1 942 ? 33.761 -2.262 -38.063 1.00 84.69 942 GLU A C 1
ATOM 7818 O O . GLU A 1 942 ? 33.867 -1.795 -39.200 1.00 84.69 942 GLU A O 1
ATOM 7823 N N . ALA A 1 943 ? 34.556 -3.239 -37.623 1.00 84.69 943 ALA A N 1
ATOM 7824 C CA . ALA A 1 943 ? 35.591 -3.842 -38.455 1.00 84.69 943 ALA A CA 1
ATOM 7825 C C . ALA A 1 943 ? 34.988 -4.481 -39.717 1.00 84.69 943 ALA A C 1
ATOM 7827 O O . ALA A 1 943 ? 35.462 -4.231 -40.826 1.00 84.69 943 ALA A O 1
ATOM 7828 N N . VAL A 1 944 ? 33.886 -5.227 -39.569 1.00 84.94 944 VAL A N 1
ATOM 7829 C CA . VAL A 1 944 ? 33.196 -5.864 -40.704 1.00 84.94 944 VAL A CA 1
ATOM 7830 C C . VAL A 1 944 ? 32.621 -4.812 -41.647 1.00 84.94 944 VAL A C 1
ATOM 7832 O O . VAL A 1 944 ? 32.814 -4.886 -42.863 1.00 84.94 944 VAL A O 1
ATOM 7835 N N . TYR A 1 945 ? 31.918 -3.815 -41.105 1.00 84.25 945 TYR A N 1
ATOM 7836 C CA . TYR A 1 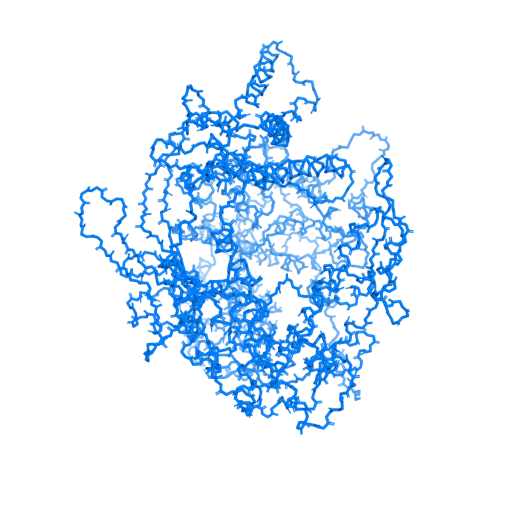945 ? 31.275 -2.793 -41.924 1.00 84.25 945 TYR A CA 1
ATOM 7837 C C . TYR A 1 945 ? 32.291 -1.915 -42.664 1.00 84.25 945 TYR A C 1
ATOM 7839 O O . TYR A 1 945 ? 32.118 -1.650 -43.852 1.00 84.25 945 TYR A O 1
ATOM 7847 N N . SER A 1 946 ? 33.366 -1.488 -41.999 1.00 84.50 946 SER A N 1
ATOM 7848 C CA . SER A 1 946 ? 34.386 -0.621 -42.603 1.00 84.50 946 SER A CA 1
ATOM 7849 C C . SER A 1 946 ? 35.100 -1.289 -43.783 1.00 84.50 946 SER A C 1
ATOM 7851 O O . SER A 1 946 ? 35.274 -0.649 -44.822 1.00 84.50 946 SER A O 1
ATOM 7853 N N . LYS A 1 947 ? 35.429 -2.585 -43.681 1.00 84.00 947 LYS A N 1
ATOM 7854 C CA . LYS A 1 947 ? 36.075 -3.346 -44.765 1.00 84.00 947 LYS A CA 1
ATOM 7855 C C . LYS A 1 947 ? 35.111 -3.792 -45.872 1.00 84.00 947 LYS A C 1
ATOM 7857 O O . LYS A 1 947 ? 35.503 -3.828 -47.037 1.00 84.00 947 LYS A O 1
ATOM 7862 N N . HIS A 1 948 ? 33.846 -4.083 -45.549 1.00 84.19 948 HIS A N 1
ATOM 7863 C CA . HIS A 1 948 ? 32.885 -4.686 -46.491 1.00 84.19 948 HIS A CA 1
ATOM 7864 C C . HIS A 1 948 ? 31.612 -3.861 -46.745 1.00 84.19 948 HIS A C 1
ATOM 7866 O O . HIS A 1 948 ? 30.605 -4.399 -47.215 1.00 84.19 948 HIS A O 1
ATOM 7872 N N . SER A 1 949 ? 31.654 -2.550 -46.499 1.00 79.12 949 SER A N 1
ATOM 7873 C CA . SER A 1 949 ? 30.510 -1.623 -46.592 1.00 79.12 949 SER A CA 1
ATOM 7874 C C . SER A 1 949 ? 29.640 -1.805 -47.843 1.00 79.12 949 SER A C 1
ATOM 7876 O O . SER A 1 949 ? 28.417 -1.869 -47.740 1.00 79.12 949 SER A O 1
ATOM 7878 N N . LYS A 1 950 ? 30.249 -1.980 -49.026 1.00 79.44 950 LYS A N 1
ATOM 7879 C CA . LYS A 1 950 ? 29.529 -2.179 -50.300 1.00 79.44 950 LYS A CA 1
ATOM 7880 C C . LYS A 1 950 ? 28.594 -3.396 -50.287 1.00 79.44 950 LYS A C 1
ATOM 7882 O O . LYS A 1 950 ? 27.458 -3.277 -50.729 1.00 79.44 950 LYS A O 1
ATOM 7887 N N . LYS A 1 951 ? 29.052 -4.543 -49.771 1.00 79.00 951 LYS A N 1
ATOM 7888 C CA . LYS A 1 951 ? 28.232 -5.764 -49.667 1.00 79.00 951 LYS A CA 1
ATOM 7889 C C . LYS A 1 951 ? 27.237 -5.667 -48.508 1.00 79.00 951 LYS A C 1
ATOM 7891 O O . LYS A 1 951 ? 26.081 -6.052 -48.653 1.00 79.00 951 LYS A O 1
ATOM 7896 N N . MET A 1 952 ? 27.670 -5.096 -47.384 1.00 80.00 952 MET A N 1
ATOM 7897 C CA . MET A 1 952 ? 26.861 -4.974 -46.167 1.00 80.00 952 MET A CA 1
ATOM 7898 C C . MET A 1 952 ? 25.653 -4.049 -46.337 1.00 80.00 952 MET A C 1
ATOM 7900 O O . MET A 1 952 ? 24.614 -4.284 -45.722 1.00 80.00 952 MET A O 1
ATOM 7904 N N . ASN A 1 953 ? 25.738 -3.047 -47.216 1.00 79.06 953 ASN A N 1
ATOM 7905 C CA . ASN A 1 953 ? 24.614 -2.160 -47.523 1.00 79.06 953 ASN A CA 1
ATOM 7906 C C . ASN A 1 953 ? 23.376 -2.901 -48.057 1.00 79.06 953 ASN A C 1
ATOM 7908 O O . ASN A 1 953 ? 22.257 -2.445 -47.835 1.00 79.06 953 ASN A O 1
ATOM 7912 N N . HIS A 1 954 ? 23.544 -4.066 -48.693 1.00 78.00 954 HIS A N 1
ATOM 7913 C CA . HIS A 1 954 ? 22.423 -4.895 -49.153 1.00 78.00 954 HIS A CA 1
ATOM 7914 C C . HIS A 1 954 ? 21.700 -5.642 -48.018 1.00 78.00 954 HIS A C 1
ATOM 7916 O O . HIS A 1 954 ? 20.597 -6.143 -48.221 1.00 78.00 954 HIS A O 1
ATOM 7922 N N . LEU A 1 955 ? 22.296 -5.711 -46.823 1.00 76.94 955 LEU A N 1
ATOM 7923 C CA . LEU A 1 955 ? 21.734 -6.385 -45.647 1.00 76.94 955 LEU A CA 1
ATOM 7924 C C . LEU A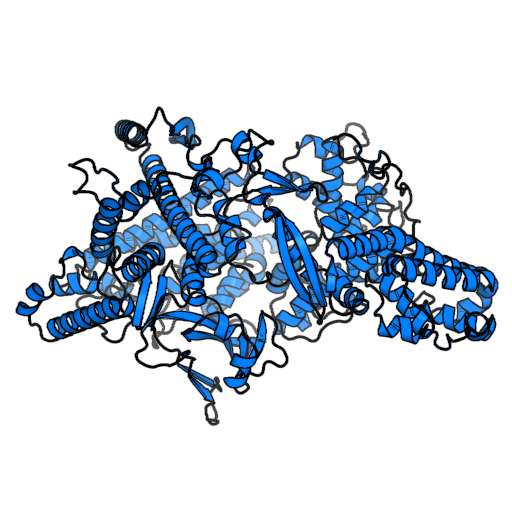 1 955 ? 20.968 -5.434 -44.715 1.00 76.94 955 LEU A C 1
ATOM 7926 O O . LEU A 1 955 ? 20.491 -5.863 -43.661 1.00 76.94 955 LEU A O 1
ATOM 7930 N N . ILE A 1 956 ? 20.843 -4.156 -45.083 1.00 77.12 956 ILE A N 1
ATOM 7931 C CA . ILE A 1 956 ? 20.095 -3.163 -44.309 1.00 77.12 956 ILE A CA 1
ATOM 7932 C C . ILE A 1 956 ? 18.603 -3.520 -44.343 1.00 77.12 956 ILE A C 1
ATOM 7934 O O . ILE A 1 956 ? 17.981 -3.554 -45.403 1.00 77.12 956 ILE A O 1
ATOM 7938 N N . LYS A 1 957 ? 18.019 -3.744 -43.164 1.00 70.25 957 LYS A N 1
ATOM 7939 C CA . LYS A 1 957 ? 16.574 -3.907 -42.952 1.00 70.25 957 LYS A CA 1
ATOM 7940 C C . LYS A 1 957 ? 16.130 -2.930 -41.869 1.00 70.25 957 LYS A C 1
ATOM 7942 O O . LYS A 1 957 ? 16.841 -2.744 -40.888 1.00 70.25 957 LYS A O 1
ATOM 7947 N N . ASP A 1 958 ? 14.991 -2.266 -42.055 1.00 63.72 958 ASP A N 1
ATOM 7948 C CA . ASP A 1 958 ? 14.449 -1.295 -41.088 1.00 63.72 958 ASP A CA 1
ATOM 7949 C C . ASP A 1 958 ? 15.499 -0.277 -40.597 1.00 63.72 958 ASP A C 1
ATOM 7951 O O . ASP A 1 958 ? 15.684 -0.057 -39.397 1.00 63.72 958 ASP A O 1
ATOM 7955 N N . ASN A 1 959 ? 16.240 0.307 -41.545 1.00 70.56 959 ASN A N 1
ATOM 7956 C CA . ASN A 1 959 ? 17.303 1.295 -41.323 1.00 70.56 959 ASN A CA 1
ATOM 7957 C C . ASN A 1 959 ? 18.505 0.828 -40.484 1.00 70.56 959 ASN A C 1
ATOM 7959 O O . ASN A 1 959 ? 19.265 1.665 -40.001 1.00 70.56 959 ASN A O 1
ATOM 7963 N N . HIS A 1 960 ? 18.722 -0.475 -40.298 1.00 75.06 960 HIS A N 1
ATOM 7964 C CA . HIS A 1 960 ? 19.895 -0.974 -39.579 1.00 75.06 960 HIS A CA 1
ATOM 7965 C C . HIS A 1 960 ? 20.368 -2.333 -40.081 1.00 75.06 960 HIS A C 1
ATOM 7967 O O . HIS A 1 960 ? 19.678 -3.025 -40.826 1.00 75.06 960 HIS A O 1
ATOM 7973 N N . ILE A 1 961 ? 21.573 -2.721 -39.669 1.00 77.25 961 ILE A N 1
ATOM 7974 C CA . ILE A 1 961 ? 22.067 -4.086 -39.855 1.00 77.25 961 ILE A CA 1
ATOM 7975 C C . ILE A 1 961 ? 21.998 -4.779 -38.495 1.00 77.25 961 ILE A C 1
ATOM 7977 O O . ILE A 1 961 ? 22.607 -4.340 -37.517 1.00 77.25 961 ILE A O 1
ATOM 7981 N N . SER A 1 962 ? 21.202 -5.843 -38.414 1.00 80.56 962 SER A N 1
ATOM 7982 C CA . SER A 1 962 ? 21.062 -6.618 -37.179 1.00 80.56 962 SER A CA 1
ATOM 7983 C C . SER A 1 962 ? 22.366 -7.350 -36.842 1.00 80.56 962 SER A C 1
ATOM 7985 O O . SER A 1 962 ? 23.090 -7.786 -37.735 1.00 80.56 962 SER A O 1
ATOM 7987 N N . HIS A 1 963 ? 22.656 -7.538 -35.553 1.00 83.56 963 HIS A N 1
ATOM 7988 C CA . HIS A 1 963 ? 23.856 -8.268 -35.135 1.00 83.56 963 HIS A CA 1
ATOM 7989 C C . HIS A 1 963 ? 23.939 -9.702 -35.712 1.00 83.56 963 HIS A C 1
ATOM 7991 O O . HIS A 1 963 ? 24.993 -10.074 -36.225 1.00 83.56 963 HIS A O 1
ATOM 7997 N N . PRO A 1 964 ? 22.842 -10.489 -35.762 1.00 84.38 964 PRO A N 1
ATOM 7998 C CA . PRO A 1 964 ? 22.858 -11.781 -36.450 1.00 84.38 964 PRO A CA 1
ATOM 7999 C C . PRO A 1 964 ? 23.216 -11.685 -37.940 1.00 84.38 964 PRO A C 1
ATOM 8001 O O . PRO A 1 964 ? 23.826 -12.605 -38.476 1.00 84.38 964 PRO A O 1
ATOM 8004 N N . ALA A 1 965 ? 22.876 -10.584 -38.622 1.00 83.00 965 ALA A N 1
ATOM 8005 C CA . ALA A 1 965 ? 23.270 -10.374 -40.016 1.00 83.00 965 ALA A CA 1
ATOM 8006 C C . ALA A 1 965 ? 24.784 -10.145 -40.168 1.00 83.00 965 ALA A C 1
ATOM 8008 O O . ALA A 1 965 ? 25.364 -10.651 -41.125 1.00 83.00 965 ALA A O 1
ATOM 8009 N N . PHE A 1 966 ? 25.433 -9.472 -39.210 1.00 83.56 966 PHE A N 1
ATOM 8010 C CA . PHE A 1 966 ? 26.898 -9.367 -39.170 1.00 83.56 966 PHE A CA 1
ATOM 8011 C C . PHE A 1 966 ? 27.565 -10.734 -38.995 1.00 83.56 966 PHE A C 1
ATOM 8013 O O . PHE A 1 966 ? 28.492 -11.059 -39.731 1.00 83.56 966 PHE A O 1
ATOM 8020 N N . LEU A 1 967 ? 27.060 -11.555 -38.071 1.00 84.50 967 LEU A N 1
ATOM 8021 C CA . LEU A 1 967 ? 27.574 -12.912 -37.855 1.00 84.50 967 LEU A CA 1
ATOM 8022 C C . LEU A 1 967 ? 27.344 -13.816 -39.076 1.00 84.50 967 LEU A C 1
ATOM 8024 O O . LEU A 1 967 ? 28.222 -14.595 -39.436 1.00 84.50 967 LEU A O 1
ATOM 8028 N N . ASN A 1 968 ? 26.188 -13.689 -39.739 1.00 84.56 968 ASN A N 1
ATOM 8029 C CA . ASN A 1 968 ? 25.902 -14.390 -40.993 1.00 84.56 968 ASN A CA 1
ATOM 8030 C C . ASN A 1 968 ? 26.922 -14.046 -42.072 1.00 84.56 968 ASN A C 1
ATOM 8032 O O . ASN A 1 968 ? 27.476 -14.955 -42.678 1.00 84.56 968 ASN A O 1
ATOM 8036 N N . PHE A 1 969 ? 27.155 -12.750 -42.283 1.00 83.31 969 PHE A N 1
ATOM 8037 C CA . PHE A 1 969 ? 28.083 -12.266 -43.296 1.00 83.31 969 PHE A CA 1
ATOM 8038 C C . PHE A 1 969 ? 29.520 -12.696 -43.001 1.00 83.31 969 PHE A C 1
ATOM 8040 O O . PHE A 1 969 ? 30.221 -13.147 -43.899 1.00 83.31 969 PHE A O 1
ATOM 8047 N N . TYR A 1 970 ? 29.947 -12.620 -41.738 1.00 83.69 970 TYR A N 1
ATOM 8048 C CA . TYR A 1 970 ? 31.254 -13.127 -41.332 1.00 83.69 970 TYR A CA 1
ATOM 8049 C C . TYR A 1 970 ? 31.405 -14.613 -41.700 1.00 83.69 970 TYR A C 1
ATOM 8051 O O . TYR A 1 970 ? 32.357 -14.974 -42.386 1.00 83.69 970 TYR A O 1
ATOM 8059 N N . ASN A 1 971 ? 30.419 -15.443 -41.335 1.00 82.50 971 ASN A N 1
ATOM 8060 C CA . ASN A 1 971 ? 30.455 -16.890 -41.555 1.00 82.50 971 ASN A CA 1
ATOM 8061 C C . ASN A 1 971 ? 30.362 -17.306 -43.039 1.00 82.50 971 ASN A C 1
ATOM 8063 O O . ASN A 1 971 ? 30.793 -18.405 -43.387 1.00 82.50 971 ASN A O 1
ATOM 8067 N N . SER A 1 972 ? 29.765 -16.474 -43.903 1.00 81.00 972 SER A N 1
ATOM 8068 C CA . SER A 1 972 ? 29.618 -16.755 -45.339 1.00 81.00 972 SER A CA 1
ATOM 8069 C C . SER A 1 972 ? 30.744 -16.186 -46.200 1.00 81.00 972 SER A C 1
ATOM 8071 O O . SER A 1 972 ? 31.180 -16.854 -47.134 1.00 81.00 972 SER A O 1
ATOM 8073 N N . ASP A 1 973 ? 31.187 -14.960 -45.918 1.00 79.12 973 ASP A N 1
ATOM 8074 C CA . ASP A 1 973 ? 32.016 -14.160 -46.826 1.00 79.12 973 ASP A CA 1
ATOM 8075 C C . ASP A 1 973 ? 33.422 -13.850 -46.286 1.00 79.12 973 ASP A C 1
ATOM 8077 O O . ASP A 1 973 ? 34.258 -13.399 -47.070 1.00 79.12 973 ASP A O 1
ATOM 8081 N N . ILE A 1 974 ? 33.690 -14.052 -44.988 1.00 79.69 974 ILE A N 1
ATOM 8082 C CA . ILE A 1 974 ? 34.981 -13.714 -44.357 1.00 79.69 974 ILE A CA 1
ATOM 8083 C C . ILE A 1 974 ? 35.722 -14.981 -43.927 1.00 79.69 974 ILE A C 1
ATOM 8085 O O . ILE A 1 974 ? 36.762 -15.309 -44.492 1.00 79.69 974 ILE A O 1
ATOM 8089 N N . ALA A 1 975 ? 35.186 -15.708 -42.950 1.00 75.62 975 ALA A N 1
ATOM 8090 C CA . ALA A 1 975 ? 35.768 -16.940 -42.426 1.00 75.62 975 ALA A CA 1
ATOM 8091 C C . ALA A 1 975 ? 34.677 -17.785 -41.769 1.00 75.62 975 ALA A C 1
ATOM 8093 O O . ALA A 1 975 ? 33.732 -17.242 -41.196 1.00 75.62 975 ALA A O 1
ATOM 8094 N N . ARG A 1 976 ? 34.800 -19.118 -41.793 1.00 74.12 976 ARG A N 1
ATOM 8095 C CA . ARG A 1 976 ? 33.843 -19.949 -41.056 1.00 74.12 976 ARG A CA 1
ATOM 8096 C C . ARG A 1 976 ? 34.103 -19.817 -39.560 1.00 74.12 976 ARG A C 1
ATOM 8098 O O . ARG A 1 976 ? 35.243 -19.875 -39.099 1.00 74.12 976 ARG A O 1
ATOM 8105 N N . LEU A 1 977 ? 33.030 -19.692 -38.786 1.00 72.44 977 LEU A N 1
ATOM 8106 C CA . LEU A 1 977 ? 33.085 -19.657 -37.324 1.00 72.44 977 LEU A CA 1
ATOM 8107 C C . LEU A 1 977 ? 33.773 -20.908 -36.762 1.00 72.44 977 LEU A C 1
ATOM 8109 O O . LEU A 1 977 ? 34.563 -20.780 -35.831 1.00 72.44 977 LEU A O 1
ATOM 8113 N N . SER A 1 978 ? 33.562 -22.068 -37.394 1.00 66.69 978 SER A N 1
ATOM 8114 C CA . SER A 1 978 ? 34.228 -23.336 -37.065 1.00 66.69 978 SER A CA 1
ATOM 8115 C C . SER A 1 978 ? 35.751 -23.281 -37.184 1.00 66.69 978 SER A C 1
ATOM 8117 O O . SER A 1 978 ? 36.444 -23.954 -36.427 1.00 66.69 978 SER A O 1
ATOM 8119 N N . ASP A 1 979 ? 36.271 -22.480 -38.117 1.00 68.00 979 ASP A N 1
ATOM 8120 C CA . ASP A 1 979 ? 37.710 -22.371 -38.379 1.00 68.00 979 ASP A CA 1
ATOM 8121 C C . ASP A 1 979 ? 38.377 -21.454 -37.343 1.00 68.00 979 ASP A C 1
ATOM 8123 O O . ASP A 1 979 ? 39.548 -21.617 -37.011 1.00 68.00 979 ASP A O 1
ATOM 8127 N N . THR A 1 980 ? 37.616 -20.494 -36.804 1.00 66.31 980 THR A N 1
ATOM 8128 C CA . THR A 1 980 ? 38.084 -19.550 -35.775 1.00 66.31 980 THR A CA 1
ATOM 8129 C C . THR A 1 980 ? 37.880 -20.102 -34.354 1.00 66.31 980 THR A C 1
ATOM 8131 O O . THR A 1 980 ? 38.668 -19.808 -33.455 1.00 66.31 980 THR A O 1
ATOM 8134 N N . PHE A 1 981 ? 36.834 -20.908 -34.144 1.00 70.44 981 PHE A N 1
ATOM 8135 C CA . PHE A 1 981 ? 36.476 -21.532 -32.869 1.00 70.44 981 PHE A CA 1
ATOM 8136 C C . PHE A 1 981 ? 36.026 -22.987 -33.091 1.00 70.44 981 PHE A C 1
ATOM 8138 O O . PHE A 1 981 ? 34.850 -23.228 -33.389 1.00 70.44 981 PHE A O 1
ATOM 8145 N N . PRO A 1 982 ? 36.930 -23.967 -32.911 1.00 59.12 982 PRO A N 1
ATOM 8146 C CA . PRO A 1 982 ? 36.583 -25.383 -32.979 1.00 59.12 982 PRO A CA 1
ATOM 8147 C C . PRO A 1 982 ? 35.475 -25.702 -31.962 1.00 59.12 982 PRO A C 1
ATOM 8149 O O . PRO A 1 982 ? 35.631 -25.433 -30.775 1.00 59.12 982 PRO A O 1
ATOM 8152 N N . GLY A 1 983 ? 34.334 -26.215 -32.433 1.00 58.03 983 GLY A N 1
ATOM 8153 C CA . GLY A 1 983 ? 33.163 -26.548 -31.603 1.00 58.03 983 GLY A CA 1
ATOM 8154 C C . GLY A 1 983 ? 32.005 -25.542 -31.663 1.00 58.03 983 GLY A C 1
ATOM 8155 O O . GLY A 1 983 ? 30.878 -25.892 -31.316 1.00 58.03 983 GLY A O 1
ATOM 8156 N N . LEU A 1 984 ? 32.223 -24.329 -32.181 1.00 65.31 984 LEU A N 1
ATOM 8157 C CA . LEU A 1 984 ? 31.195 -23.290 -32.251 1.00 65.31 984 LEU A CA 1
ATOM 8158 C C . LEU A 1 984 ? 30.526 -23.239 -33.637 1.00 65.31 984 LEU A C 1
ATOM 8160 O O . LEU A 1 984 ? 30.808 -22.370 -34.462 1.00 65.31 984 LEU A O 1
ATOM 8164 N N . ASN A 1 985 ? 29.623 -24.184 -33.902 1.00 58.00 985 ASN A N 1
ATOM 8165 C CA . ASN A 1 985 ? 28.961 -24.298 -35.212 1.00 58.00 985 ASN A CA 1
ATOM 8166 C C . ASN A 1 985 ? 27.713 -23.414 -35.361 1.00 58.00 985 ASN A C 1
ATOM 8168 O O . ASN A 1 985 ? 27.256 -23.194 -36.485 1.00 58.00 985 ASN A O 1
ATOM 8172 N N . ASP A 1 986 ? 27.162 -22.904 -34.252 1.00 66.25 986 ASP A N 1
ATOM 8173 C CA . ASP A 1 986 ? 25.932 -22.117 -34.268 1.00 66.25 986 ASP A CA 1
ATOM 8174 C C . ASP A 1 986 ? 26.155 -20.648 -33.877 1.00 66.25 986 ASP A C 1
ATOM 8176 O O . ASP A 1 986 ? 26.470 -20.289 -32.742 1.00 66.25 986 ASP A O 1
ATOM 8180 N N . LYS A 1 987 ? 25.938 -19.777 -34.862 1.00 69.62 987 LYS A N 1
ATOM 8181 C CA . LYS A 1 987 ? 25.913 -18.312 -34.752 1.00 69.62 987 LYS A CA 1
ATOM 8182 C C . LYS A 1 987 ? 24.851 -17.787 -33.777 1.00 69.62 987 LYS A C 1
ATOM 8184 O O . LYS A 1 987 ? 24.970 -16.646 -33.324 1.00 69.62 987 LYS A O 1
ATOM 8189 N N . THR A 1 988 ? 23.808 -18.570 -33.485 1.00 68.75 988 THR A N 1
ATOM 8190 C CA . THR A 1 988 ? 22.757 -18.189 -32.529 1.00 68.75 988 THR A CA 1
ATOM 8191 C C . THR A 1 988 ? 23.335 -18.028 -31.122 1.00 68.75 988 THR A C 1
ATOM 8193 O O . THR A 1 988 ? 23.049 -17.020 -30.481 1.00 68.75 988 THR A O 1
ATOM 8196 N N . ASN A 1 989 ? 24.272 -18.891 -30.716 1.00 74.88 989 ASN A N 1
ATOM 8197 C CA . ASN A 1 989 ? 24.938 -18.835 -29.411 1.00 74.88 989 ASN A CA 1
ATOM 8198 C C . ASN A 1 989 ? 25.689 -17.504 -29.184 1.00 74.88 989 ASN A C 1
ATOM 8200 O O . ASN A 1 989 ? 25.567 -16.879 -28.132 1.00 74.88 989 ASN A O 1
ATOM 8204 N N . ILE A 1 990 ? 26.423 -17.003 -30.190 1.00 80.12 990 ILE A N 1
ATOM 8205 C CA . ILE A 1 990 ? 27.149 -15.717 -30.084 1.00 80.12 990 ILE A CA 1
ATOM 8206 C C . ILE A 1 990 ? 26.173 -14.538 -29.959 1.00 80.12 990 ILE A C 1
ATOM 8208 O O . ILE A 1 990 ? 26.392 -13.607 -29.171 1.00 80.12 990 ILE A O 1
ATOM 8212 N N . ALA A 1 991 ? 25.087 -14.571 -30.737 1.00 81.25 991 ALA A N 1
ATOM 8213 C CA . ALA A 1 991 ? 24.039 -13.561 -30.670 1.00 81.25 991 ALA A CA 1
ATOM 8214 C C . ALA A 1 991 ? 23.335 -13.569 -29.302 1.00 81.25 991 ALA A C 1
ATOM 8216 O O . ALA A 1 991 ? 23.059 -12.498 -28.756 1.00 81.25 991 ALA A O 1
ATOM 8217 N N . GLU A 1 992 ? 23.093 -14.746 -28.722 1.00 81.38 992 GLU A N 1
ATOM 8218 C CA . GLU A 1 992 ? 22.537 -14.901 -27.377 1.00 81.38 992 GLU A CA 1
ATOM 8219 C C . GLU A 1 992 ? 23.444 -14.298 -26.304 1.00 81.38 992 GLU A C 1
ATOM 8221 O O . GLU A 1 992 ? 22.947 -13.578 -25.437 1.00 81.38 992 GLU A O 1
ATOM 8226 N N . PHE A 1 993 ? 24.768 -14.467 -26.401 1.00 85.19 993 PHE A N 1
ATOM 8227 C CA . PHE A 1 993 ? 25.701 -13.854 -25.451 1.00 85.19 993 PHE A CA 1
ATOM 8228 C C . PHE A 1 993 ? 25.599 -12.329 -25.446 1.00 85.19 993 PHE A C 1
ATOM 8230 O O . PHE A 1 993 ? 25.415 -11.713 -24.394 1.00 85.19 993 PHE A O 1
ATOM 8237 N N . ARG A 1 994 ? 25.639 -11.701 -26.628 1.00 84.25 994 ARG A N 1
ATOM 8238 C CA . ARG A 1 994 ? 25.451 -10.247 -26.754 1.00 84.25 994 ARG A CA 1
ATOM 8239 C C . ARG A 1 994 ? 24.093 -9.811 -26.214 1.00 84.25 994 ARG A C 1
ATOM 8241 O O . ARG A 1 994 ? 24.012 -8.791 -25.530 1.00 84.25 994 ARG A O 1
ATOM 8248 N N . ASN A 1 995 ? 23.036 -10.558 -26.528 1.00 82.56 995 ASN A N 1
ATOM 8249 C CA . ASN A 1 995 ? 21.683 -10.247 -26.082 1.00 82.56 995 ASN A CA 1
ATOM 8250 C C . ASN A 1 995 ? 21.561 -10.331 -24.554 1.00 82.56 995 ASN A C 1
ATOM 8252 O O . ASN A 1 995 ? 21.005 -9.406 -23.968 1.00 82.56 995 ASN A O 1
ATOM 8256 N N . GLY A 1 996 ? 22.140 -11.342 -23.900 1.00 80.50 996 GLY A N 1
ATOM 8257 C CA . GLY A 1 996 ? 22.165 -11.454 -22.438 1.00 80.50 996 GLY A CA 1
ATOM 8258 C C . GLY A 1 996 ? 22.766 -10.209 -21.780 1.00 80.50 996 GLY A C 1
ATOM 8259 O O . GLY A 1 996 ? 22.110 -9.542 -20.973 1.00 80.50 996 GLY A O 1
ATOM 8260 N N . PHE A 1 997 ? 23.957 -9.793 -22.228 1.00 82.25 997 PHE A N 1
ATOM 8261 C CA . PHE A 1 997 ? 24.593 -8.576 -21.718 1.00 82.25 997 PHE A CA 1
ATOM 8262 C C . PHE A 1 997 ? 23.786 -7.306 -22.036 1.00 82.25 997 PHE A C 1
ATOM 8264 O O . PHE A 1 997 ? 23.604 -6.458 -21.158 1.00 82.25 997 PHE A O 1
ATOM 8271 N N . LEU A 1 998 ? 23.238 -7.173 -23.248 1.00 76.25 998 LEU A N 1
ATOM 8272 C CA . LEU A 1 998 ? 22.417 -6.022 -23.646 1.00 76.25 998 LEU A CA 1
ATOM 8273 C C . LEU A 1 998 ? 21.136 -5.904 -22.807 1.00 76.25 998 LEU A C 1
ATOM 8275 O O . LEU A 1 998 ? 20.755 -4.803 -22.402 1.00 76.25 998 LEU A O 1
ATOM 8279 N N . HIS A 1 999 ? 20.500 -7.038 -22.522 1.00 72.88 999 HIS A N 1
ATOM 8280 C CA . HIS A 1 999 ? 19.279 -7.143 -21.735 1.00 72.88 999 HIS A CA 1
ATOM 8281 C C . HIS A 1 999 ? 19.543 -7.251 -20.237 1.00 72.88 999 HIS A C 1
ATOM 8283 O O . HIS A 1 999 ? 18.591 -7.447 -19.496 1.00 72.88 999 HIS A O 1
ATOM 8289 N N . ASN A 1 1000 ? 20.776 -7.066 -19.753 1.00 76.81 1000 ASN A N 1
ATOM 8290 C CA . ASN A 1 1000 ? 21.124 -7.152 -18.333 1.00 76.81 1000 ASN A CA 1
ATOM 8291 C C . ASN A 1 1000 ? 20.649 -8.474 -17.686 1.00 76.81 1000 ASN A C 1
ATOM 8293 O O . ASN A 1 1000 ? 19.924 -8.454 -16.683 1.00 76.81 1000 ASN A O 1
ATOM 8297 N N . GLN A 1 1001 ? 21.031 -9.588 -18.314 1.00 82.94 1001 GLN A N 1
ATOM 8298 C CA . GLN A 1 1001 ? 20.836 -10.974 -17.889 1.00 82.94 1001 GLN A CA 1
ATOM 8299 C C . GLN A 1 1001 ? 22.181 -11.706 -17.910 1.00 82.94 1001 GLN A C 1
ATOM 8301 O O . GLN A 1 1001 ? 23.024 -11.437 -18.765 1.00 82.94 1001 GLN A O 1
ATOM 8306 N N . VAL A 1 1002 ? 22.376 -12.627 -16.967 1.00 85.44 1002 VAL A N 1
ATOM 8307 C CA . VAL A 1 1002 ? 23.498 -13.569 -17.036 1.00 85.44 1002 VAL A CA 1
ATOM 8308 C C . VAL A 1 1002 ? 23.111 -14.661 -18.035 1.00 85.44 1002 VAL A C 1
ATOM 8310 O O . VAL A 1 1002 ? 21.940 -15.014 -18.146 1.00 85.44 1002 VAL A O 1
ATOM 8313 N N . ILE A 1 1003 ? 24.073 -15.132 -18.824 1.00 86.31 1003 ILE A N 1
ATOM 8314 C CA . ILE A 1 1003 ? 23.856 -16.225 -19.780 1.00 86.31 1003 ILE A CA 1
ATOM 8315 C C . ILE A 1 1003 ? 23.579 -17.503 -18.979 1.00 86.31 1003 ILE A C 1
ATOM 8317 O O . ILE A 1 1003 ? 24.207 -17.706 -17.955 1.00 86.31 1003 ILE A O 1
ATOM 8321 N N . GLU A 1 1004 ? 22.644 -18.353 -19.397 1.00 83.94 1004 GLU A N 1
ATOM 8322 C CA . GLU A 1 1004 ? 22.337 -19.601 -18.680 1.00 83.94 1004 GLU A CA 1
ATOM 8323 C C . GLU A 1 1004 ? 23.440 -20.662 -18.885 1.00 83.94 1004 GLU A C 1
ATOM 8325 O O . GLU A 1 1004 ? 23.949 -20.811 -20.001 1.00 83.94 1004 GLU A O 1
ATOM 8330 N N . LYS A 1 1005 ? 23.765 -21.466 -17.852 1.00 84.81 1005 LYS A N 1
ATOM 8331 C CA . LYS A 1 1005 ? 24.803 -22.520 -17.921 1.00 84.81 1005 LYS A CA 1
ATOM 8332 C C . LYS A 1 1005 ? 24.607 -23.461 -19.103 1.00 84.81 1005 LYS A C 1
ATOM 8334 O O . LYS A 1 1005 ? 25.567 -23.756 -19.810 1.00 84.81 1005 LYS A O 1
ATOM 8339 N N . LYS A 1 1006 ? 23.369 -23.905 -19.343 1.00 82.75 1006 LYS A N 1
ATOM 8340 C CA . LYS A 1 1006 ? 23.040 -24.807 -20.454 1.00 82.75 1006 LYS A CA 1
ATOM 8341 C C . LYS A 1 1006 ? 23.356 -24.179 -21.814 1.00 82.75 1006 LYS A C 1
ATOM 8343 O O . LYS A 1 1006 ? 23.909 -24.860 -22.671 1.00 82.75 1006 LYS A O 1
ATOM 8348 N N . GLY A 1 1007 ? 23.042 -22.895 -21.997 1.00 79.06 1007 GLY A N 1
ATOM 8349 C CA . GLY A 1 1007 ? 23.363 -22.162 -23.224 1.00 79.06 1007 GLY A CA 1
ATOM 8350 C C . GLY A 1 1007 ? 24.870 -21.960 -23.398 1.00 79.06 1007 GLY A C 1
ATOM 8351 O O . GLY A 1 1007 ? 25.409 -22.189 -24.477 1.00 79.06 1007 GLY A O 1
ATOM 8352 N N . PHE A 1 1008 ? 25.579 -21.612 -22.319 1.00 83.31 1008 PHE A N 1
ATOM 8353 C CA . PHE A 1 1008 ? 27.028 -21.405 -22.366 1.00 83.31 1008 PHE A CA 1
ATOM 8354 C C . PHE A 1 1008 ? 27.808 -22.702 -22.635 1.00 83.31 1008 PHE A C 1
ATOM 8356 O O . PHE A 1 1008 ? 28.634 -22.735 -23.544 1.00 83.31 1008 PHE A O 1
ATOM 8363 N N . LEU A 1 1009 ? 27.525 -23.781 -21.898 1.00 82.31 1009 LEU A N 1
ATOM 8364 C CA . LEU A 1 1009 ? 28.173 -25.084 -22.103 1.00 82.31 1009 LEU A CA 1
ATOM 8365 C C . LEU A 1 1009 ? 27.718 -25.768 -23.397 1.00 82.31 1009 LEU A C 1
ATOM 8367 O O . LEU A 1 1009 ? 28.475 -26.535 -23.977 1.00 82.31 1009 LEU A O 1
ATOM 8371 N N . GLY A 1 1010 ? 26.518 -25.462 -23.900 1.00 77.19 1010 GLY A N 1
ATOM 8372 C CA . GLY A 1 1010 ? 26.103 -25.882 -25.239 1.00 77.19 1010 GLY A CA 1
ATOM 8373 C C . GLY A 1 1010 ? 26.995 -25.301 -26.343 1.00 77.19 1010 GLY A C 1
ATOM 8374 O O . GLY A 1 1010 ? 27.228 -25.958 -27.353 1.00 77.19 1010 GLY A O 1
ATOM 8375 N N . ALA A 1 1011 ? 27.525 -24.092 -26.137 1.00 74.19 1011 ALA A N 1
ATOM 8376 C CA . ALA A 1 1011 ? 28.477 -23.455 -27.043 1.00 74.19 1011 ALA A CA 1
ATOM 8377 C C . ALA A 1 1011 ? 29.936 -23.864 -26.771 1.00 74.19 1011 ALA A C 1
ATOM 8379 O O . ALA A 1 1011 ? 30.737 -23.916 -27.702 1.00 74.19 1011 ALA A O 1
ATOM 8380 N N . PHE A 1 1012 ? 30.277 -24.155 -25.511 1.00 79.12 1012 PHE A N 1
ATOM 8381 C CA . PHE A 1 1012 ? 31.615 -24.572 -25.090 1.00 79.12 1012 PHE A CA 1
ATOM 8382 C C . PHE A 1 1012 ? 31.558 -25.802 -24.170 1.00 79.12 1012 PHE A C 1
ATOM 8384 O O . PHE A 1 1012 ? 31.678 -25.656 -22.952 1.00 79.12 1012 PHE A O 1
ATOM 8391 N N . PRO A 1 1013 ? 31.399 -27.016 -24.729 1.00 76.38 1013 PRO A N 1
ATOM 8392 C CA . PRO A 1 1013 ? 31.252 -28.235 -23.930 1.00 76.38 1013 PRO A CA 1
ATOM 8393 C C . PRO A 1 1013 ? 32.496 -28.571 -23.102 1.00 76.38 1013 PRO A C 1
ATOM 8395 O O . PRO A 1 1013 ? 32.380 -29.136 -22.022 1.00 76.38 1013 PRO A O 1
ATOM 8398 N N . GLU A 1 1014 ? 33.675 -28.200 -23.608 1.00 78.38 1014 GLU A N 1
ATOM 8399 C CA . GLU A 1 1014 ? 34.983 -28.447 -22.985 1.00 78.38 1014 GLU A CA 1
ATOM 8400 C C . GLU A 1 1014 ? 35.410 -27.331 -22.013 1.00 78.38 1014 GLU A C 1
ATOM 8402 O O . GLU A 1 1014 ? 36.513 -27.368 -21.475 1.00 78.38 1014 GLU A O 1
ATOM 8407 N N . PHE A 1 1015 ? 34.585 -26.294 -21.812 1.00 81.06 1015 PHE A N 1
ATOM 8408 C CA . PHE A 1 1015 ? 34.941 -25.191 -20.921 1.00 81.06 1015 PHE A CA 1
ATOM 8409 C C . PHE A 1 1015 ? 34.699 -25.576 -19.461 1.00 81.06 1015 PHE A C 1
ATOM 8411 O O . PHE A 1 1015 ? 33.555 -25.688 -19.017 1.00 81.06 1015 PHE A O 1
ATOM 8418 N N . GLU A 1 1016 ? 35.785 -25.723 -18.710 1.00 80.94 1016 GLU A N 1
ATOM 8419 C CA . GLU A 1 1016 ? 35.748 -25.943 -17.268 1.00 80.94 1016 GLU A CA 1
ATOM 8420 C C . GLU A 1 1016 ? 35.800 -24.607 -16.526 1.00 80.94 1016 GLU A C 1
ATOM 8422 O O . GLU A 1 1016 ? 36.652 -23.760 -16.796 1.00 80.94 1016 GLU A O 1
ATOM 8427 N N . PHE A 1 1017 ? 34.860 -24.415 -15.600 1.00 83.56 1017 PHE A N 1
ATOM 8428 C CA . PHE A 1 1017 ? 34.852 -23.246 -14.729 1.00 83.56 1017 PHE A CA 1
ATOM 8429 C C . PHE A 1 1017 ? 35.830 -23.455 -13.574 1.00 83.56 1017 PHE A C 1
ATOM 8431 O O . PHE A 1 1017 ? 35.748 -24.468 -12.881 1.00 83.56 1017 PHE A O 1
ATOM 8438 N N . ASP A 1 1018 ? 36.715 -22.485 -13.355 1.00 82.38 1018 ASP A N 1
ATOM 8439 C CA . ASP A 1 1018 ? 37.577 -22.445 -12.170 1.00 82.38 1018 ASP A CA 1
ATOM 8440 C C . ASP A 1 1018 ? 36.891 -21.741 -10.978 1.00 82.38 1018 ASP A C 1
ATOM 8442 O O . ASP A 1 1018 ? 35.772 -21.229 -11.094 1.00 82.38 1018 ASP A O 1
ATOM 8446 N N . ASP A 1 1019 ? 37.577 -21.678 -9.831 1.00 75.31 1019 ASP A N 1
ATOM 8447 C CA . ASP A 1 1019 ? 37.070 -21.053 -8.597 1.00 75.31 1019 ASP A CA 1
ATOM 8448 C C . ASP A 1 1019 ? 36.951 -19.508 -8.675 1.00 75.31 1019 ASP A C 1
ATOM 8450 O O . ASP A 1 1019 ? 36.402 -18.851 -7.775 1.00 75.31 1019 ASP A O 1
ATOM 8454 N N . THR A 1 1020 ? 37.430 -18.874 -9.753 1.00 85.00 1020 THR A N 1
ATOM 8455 C CA . THR A 1 1020 ? 37.271 -17.426 -9.961 1.00 85.00 1020 THR A CA 1
ATOM 8456 C C . THR A 1 1020 ? 35.836 -17.070 -10.354 1.00 85.00 1020 THR A C 1
ATOM 8458 O O . THR A 1 1020 ? 35.025 -17.942 -10.655 1.00 85.00 1020 THR A O 1
ATOM 8461 N N . LEU A 1 1021 ? 35.477 -15.780 -10.316 1.00 87.25 1021 LEU A N 1
ATOM 8462 C CA . LEU A 1 1021 ? 34.110 -15.314 -10.594 1.00 87.25 1021 LEU A CA 1
ATOM 8463 C C . LEU A 1 1021 ? 33.582 -15.855 -11.939 1.00 87.25 1021 LEU A C 1
ATOM 8465 O O . LEU A 1 1021 ? 34.170 -15.610 -12.991 1.00 87.25 1021 LEU A O 1
ATOM 8469 N N . ILE A 1 1022 ? 32.439 -16.541 -11.925 1.00 89.19 1022 ILE A N 1
ATOM 8470 C CA . ILE A 1 1022 ? 31.797 -17.112 -13.120 1.00 89.19 1022 ILE A CA 1
ATOM 8471 C C . ILE A 1 1022 ? 31.477 -15.999 -14.118 1.00 89.19 1022 ILE A C 1
ATOM 8473 O O . ILE A 1 1022 ? 31.751 -16.102 -15.313 1.00 89.19 1022 ILE A O 1
ATOM 8477 N N . THR A 1 1023 ? 30.951 -14.877 -13.627 1.00 87.69 1023 THR A N 1
ATOM 8478 C CA . THR A 1 1023 ? 30.669 -13.696 -14.446 1.00 87.69 1023 THR A CA 1
ATOM 8479 C C . THR A 1 1023 ? 31.933 -13.103 -15.060 1.00 87.69 1023 THR A C 1
ATOM 8481 O O . THR A 1 1023 ? 31.858 -12.581 -16.175 1.00 87.69 1023 THR A O 1
ATOM 8484 N N . LYS A 1 1024 ? 33.094 -13.218 -14.400 1.00 89.69 1024 LYS A N 1
ATOM 8485 C CA . LYS A 1 1024 ? 34.397 -12.835 -14.961 1.00 89.69 1024 LYS A CA 1
ATOM 8486 C C . LYS A 1 1024 ? 34.804 -13.759 -16.094 1.00 89.69 1024 LYS A C 1
ATOM 8488 O O . LYS A 1 1024 ? 35.048 -13.260 -17.190 1.00 89.69 1024 LYS A O 1
ATOM 8493 N N . GLN A 1 1025 ? 34.790 -15.067 -15.864 1.00 89.94 1025 GLN A N 1
ATOM 8494 C CA . GLN A 1 1025 ? 35.144 -16.064 -16.876 1.00 89.94 1025 GLN A CA 1
ATOM 8495 C C . GLN A 1 1025 ? 34.265 -15.926 -18.131 1.00 89.94 1025 GLN A C 1
ATOM 8497 O O . GLN A 1 1025 ? 34.778 -15.845 -19.247 1.00 89.94 1025 GLN A O 1
ATOM 8502 N N . ILE A 1 1026 ? 32.945 -15.776 -17.958 1.00 88.25 1026 ILE A N 1
ATOM 8503 C CA . ILE A 1 1026 ? 32.004 -15.533 -19.063 1.00 88.25 1026 ILE A CA 1
ATOM 8504 C C . ILE A 1 1026 ? 32.332 -14.217 -19.780 1.00 88.25 1026 ILE A C 1
ATOM 8506 O O . ILE A 1 1026 ? 32.409 -14.179 -21.007 1.00 88.25 1026 ILE A O 1
ATOM 8510 N N . THR A 1 1027 ? 32.528 -13.126 -19.033 1.00 87.50 1027 THR A N 1
ATOM 8511 C CA . THR A 1 1027 ? 32.815 -11.801 -19.606 1.00 87.50 1027 THR A CA 1
ATOM 8512 C C . THR A 1 1027 ? 34.101 -11.814 -20.430 1.00 87.50 1027 THR A C 1
ATOM 8514 O O . THR A 1 1027 ? 34.111 -11.335 -21.564 1.00 87.50 1027 THR A O 1
ATOM 8517 N N . GLU A 1 1028 ? 35.178 -12.378 -19.890 1.00 89.56 1028 GLU A N 1
ATOM 8518 C CA . GLU A 1 1028 ? 36.480 -12.460 -20.553 1.00 89.56 1028 GLU A CA 1
ATOM 8519 C C . GLU A 1 1028 ? 36.423 -13.371 -21.778 1.00 89.56 1028 GLU A C 1
ATOM 8521 O O . GLU A 1 1028 ? 36.922 -12.988 -22.837 1.00 89.56 1028 GLU A O 1
ATOM 8526 N N . LYS A 1 1029 ? 35.723 -14.508 -21.689 1.00 88.31 1029 LYS A N 1
ATOM 8527 C CA . LYS A 1 1029 ? 35.527 -15.408 -22.828 1.00 88.31 1029 LYS A CA 1
ATOM 8528 C C . LYS A 1 1029 ? 34.753 -14.738 -23.960 1.00 88.31 1029 LYS A C 1
ATOM 8530 O O . LYS A 1 1029 ? 35.158 -14.835 -25.114 1.00 88.31 1029 LYS A O 1
ATOM 8535 N N . VAL A 1 1030 ? 33.673 -14.017 -23.654 1.00 87.44 1030 VAL A N 1
ATOM 8536 C CA . VAL A 1 1030 ? 32.900 -13.299 -24.680 1.00 87.44 1030 VAL A CA 1
ATOM 8537 C C . VAL A 1 1030 ? 33.728 -12.176 -25.311 1.00 87.44 1030 VAL A C 1
ATOM 8539 O O . VAL A 1 1030 ? 33.682 -11.997 -26.528 1.00 87.44 1030 VAL A O 1
ATOM 8542 N N . ILE A 1 1031 ? 34.533 -11.452 -24.529 1.00 87.62 1031 ILE A N 1
ATOM 8543 C CA . ILE A 1 1031 ? 35.455 -10.440 -25.068 1.00 87.62 1031 ILE A CA 1
ATOM 8544 C C . ILE A 1 1031 ? 36.506 -11.079 -25.985 1.00 87.62 1031 ILE A C 1
ATOM 8546 O O . ILE A 1 1031 ? 36.753 -10.539 -27.065 1.00 87.62 1031 ILE A O 1
ATOM 8550 N N . ASP A 1 1032 ? 37.101 -12.209 -25.594 1.00 88.12 1032 ASP A N 1
ATOM 8551 C CA . ASP A 1 1032 ? 38.060 -12.958 -26.420 1.00 88.12 1032 ASP A CA 1
ATOM 8552 C C . ASP A 1 1032 ? 37.439 -13.364 -27.763 1.00 88.12 1032 ASP A C 1
ATOM 8554 O O . ASP A 1 1032 ? 38.043 -13.135 -28.813 1.00 88.12 1032 ASP A O 1
ATOM 8558 N N . ILE A 1 1033 ? 36.194 -13.860 -27.748 1.00 86.06 1033 ILE A N 1
ATOM 8559 C CA . ILE A 1 1033 ? 35.468 -14.240 -28.968 1.00 86.06 1033 ILE A CA 1
ATOM 8560 C C . ILE A 1 1033 ? 35.385 -13.061 -29.936 1.00 86.06 1033 ILE A C 1
ATOM 8562 O O . ILE A 1 1033 ? 35.865 -13.141 -31.066 1.00 86.06 1033 ILE A O 1
ATOM 8566 N N . TYR A 1 1034 ? 34.815 -11.940 -29.490 1.00 87.00 1034 TYR A N 1
ATOM 8567 C CA . TYR A 1 1034 ? 34.644 -10.774 -30.356 1.00 87.00 1034 TYR A CA 1
ATOM 8568 C C . TYR A 1 1034 ? 35.973 -10.137 -30.769 1.00 87.00 1034 TYR A C 1
ATOM 8570 O O . TYR A 1 1034 ? 36.074 -9.598 -31.870 1.00 87.00 1034 TYR A O 1
ATOM 8578 N N . SER A 1 1035 ? 37.010 -10.233 -29.936 1.00 86.25 1035 SER A N 1
ATOM 8579 C CA . SER A 1 1035 ? 38.347 -9.733 -30.273 1.00 86.25 1035 SER A CA 1
ATOM 8580 C C . SER A 1 1035 ? 38.992 -10.559 -31.388 1.00 86.25 1035 SER A C 1
ATOM 8582 O O . SER A 1 1035 ? 39.539 -9.992 -32.330 1.00 86.25 1035 SER A O 1
ATOM 8584 N N . LYS A 1 1036 ? 38.873 -11.890 -31.344 1.00 84.44 1036 LYS A N 1
ATOM 8585 C CA . LYS A 1 1036 ? 39.345 -12.789 -32.411 1.00 84.44 1036 LYS A CA 1
ATOM 8586 C C . LYS A 1 1036 ? 38.529 -12.656 -33.696 1.00 84.44 1036 LYS A C 1
ATOM 8588 O O . LYS A 1 1036 ? 39.114 -12.623 -34.777 1.00 84.44 1036 LYS A O 1
ATOM 8593 N N . LEU A 1 1037 ? 37.206 -12.502 -33.593 1.00 84.25 1037 LEU A N 1
ATOM 8594 C CA . LEU A 1 1037 ? 36.352 -12.179 -34.744 1.00 84.25 1037 LEU A CA 1
ATOM 8595 C C . LEU A 1 1037 ? 36.748 -10.842 -35.381 1.00 84.25 1037 LEU A C 1
ATOM 8597 O O . LEU A 1 1037 ? 36.717 -10.695 -36.592 1.00 84.25 1037 LEU A O 1
ATOM 8601 N N . LYS A 1 1038 ? 37.153 -9.854 -34.582 1.00 84.00 1038 LYS A N 1
ATOM 8602 C CA . LYS A 1 1038 ? 37.657 -8.578 -35.100 1.00 84.00 1038 LYS A CA 1
ATOM 8603 C C . LYS A 1 1038 ? 39.021 -8.717 -35.783 1.00 84.00 1038 LYS A C 1
ATOM 8605 O O . LYS A 1 1038 ? 39.250 -8.042 -36.774 1.00 84.00 1038 LYS A O 1
ATOM 8610 N N . LEU A 1 1039 ? 39.927 -9.536 -35.245 1.00 83.19 1039 LEU A N 1
ATOM 8611 C CA . LEU A 1 1039 ? 41.276 -9.734 -35.801 1.00 83.19 1039 LEU A CA 1
ATOM 8612 C C . LEU A 1 1039 ? 41.284 -10.502 -37.130 1.00 83.19 1039 LEU A C 1
ATOM 8614 O O . LEU A 1 1039 ? 42.194 -10.322 -37.931 1.00 83.19 1039 LEU A O 1
ATOM 8618 N N . SER A 1 1040 ? 40.302 -11.377 -37.331 1.00 78.94 1040 SER A N 1
ATOM 8619 C CA . SER A 1 1040 ? 40.128 -12.196 -38.541 1.00 78.94 1040 SER A CA 1
ATOM 8620 C C . SER A 1 1040 ? 39.459 -11.448 -39.694 1.00 78.94 1040 SER A C 1
ATOM 8622 O O . SER A 1 1040 ? 39.623 -11.837 -40.848 1.00 78.94 1040 SER A O 1
ATOM 8624 N N . VAL A 1 1041 ? 38.726 -10.377 -39.382 1.00 76.06 1041 VAL A N 1
ATOM 8625 C CA . VAL A 1 1041 ? 38.200 -9.397 -40.341 1.00 76.06 1041 VAL A CA 1
ATOM 8626 C C . VAL A 1 1041 ? 39.320 -8.489 -40.791 1.00 76.06 1041 VAL A C 1
ATOM 8628 O O . VAL A 1 1041 ? 39.508 -8.305 -42.016 1.00 76.06 1041 VAL A O 1
#